Protein AF-T0Q9V4-F1 (afdb_monomer_lite)

Sequence (981 aa):
MLDNTVDAALLCRQGRRATDVTNCLDVLGRARRVARDLAPVALHRPTSVEATSMGFLQIVQRDDELTIESLPLLHDSFAFFGWVALYDWAMNDREALLLEGDVQSYRVLSAKNIRVATPTPVPPTTLGWYLFHLSAITSYTLGLVGCLCCMLAAAHRSLESPWFHFHEVVGAVWLTRNLKLLRALTAVACLASASMGPLQLSASIARLEIAPRALFTSCVLGGETLWLVYVLHDVVLPYTQTVVSRVAPWTNMAAYSIIVARDVLAPVRVSSEIARQCSVIDLDGMVYCNSGTVHVGSTARCVEIGLVLAVSVLLTLLLAARSTHSAPLAAATLPNALLPLAYVAVASPDAVAASINLNAPTAAMCGIFSFRGAVFDIKLWRRLHEPTTLRAHRRRTSFASCLRHAESVDRRQLVVQLLKLLSGLAYVVISIASNIAYVSALSTSMANDFNWATFNSSDALSHLTLTNVEAQDSFFQLPPKTYLGPAPASLLSNTSVELVGGNILCGDDQRPFSPSLGMAIPFGFDSACSWWLIDFFTPSTTAITFALLGYNGCQRLPMSSADVASCCANDIYAEATCTDIYGAIQAFLATYDGAFTRAVDMALDVRRDVDALDIELIQLARAPPLNTTQLLRARLLDPTLEASWTFFGWVYLYEWASAMREVVAFHGDNGSLVLLSSVSPPVSLSLSPSEIPLQLSYVCASIVRYVTMVLLLAAVIVVGYVTVLRGAVEPWNLFEINRVVGHTWVGRLLLVVRSATALWLLNTSRLELARVGVGTVLHAPALSAFKVILASSELTWLVYILNSLGSVYTQQYTRSYAYLSTSTTWLSAMLLALLLPQSYSASMDRQCVYINMDAALDCTSAIVAVGSLRHLLYDVAAALTCVVGSVLVERWRIPKRPPMAMTSLLLDSTSYFMFDFAAWTKPNRECYLDRASAFLAGLVSLHVDQTMYVFDVKNWRLFTYDTPRYGLGRLDRAIALYRIS

Structure (mmCIF, N/CA/C/O backbone):
data_AF-T0Q9V4-F1
#
_entry.id   AF-T0Q9V4-F1
#
loop_
_atom_site.group_PDB
_atom_site.id
_atom_site.type_symbol
_atom_site.label_atom_id
_atom_site.label_alt_id
_atom_site.label_comp_id
_atom_site.label_asym_id
_atom_site.label_entity_id
_atom_site.label_seq_id
_atom_site.pdbx_PDB_ins_code
_atom_site.Cartn_x
_atom_site.Cartn_y
_atom_site.Cartn_z
_atom_site.occupancy
_atom_site.B_iso_or_equiv
_atom_site.auth_seq_id
_atom_site.auth_comp_id
_atom_site.auth_asym_id
_atom_site.auth_atom_id
_atom_site.pdbx_PDB_model_num
ATOM 1 N N . MET A 1 1 ? 36.944 -37.329 -16.076 1.00 47.53 1 MET A N 1
ATOM 2 C CA . MET A 1 1 ? 37.020 -37.034 -17.530 1.00 47.53 1 MET A CA 1
ATOM 3 C C . MET A 1 1 ? 38.381 -36.528 -17.990 1.00 47.53 1 MET A C 1
ATOM 5 O O . MET A 1 1 ? 38.817 -36.935 -19.055 1.00 47.53 1 MET A O 1
ATOM 9 N N . LEU A 1 2 ? 39.080 -35.687 -17.221 1.00 49.06 2 LEU A N 1
ATOM 10 C CA . LEU A 1 2 ? 40.394 -35.168 -17.628 1.00 49.06 2 LEU A CA 1
ATOM 11 C C . LEU A 1 2 ? 41.541 -36.193 -17.607 1.00 49.06 2 LEU A C 1
ATOM 13 O O . LEU A 1 2 ? 42.588 -35.898 -18.185 1.00 49.06 2 LEU A O 1
ATOM 17 N N . ASP A 1 3 ? 41.347 -37.357 -16.977 1.00 48.53 3 ASP A N 1
ATOM 18 C CA . ASP A 1 3 ? 42.445 -38.286 -16.706 1.00 48.53 3 ASP A CA 1
ATOM 19 C C . ASP A 1 3 ? 42.782 -39.272 -17.826 1.00 48.53 3 ASP A C 1
ATOM 21 O O . ASP A 1 3 ? 43.899 -39.754 -17.788 1.00 48.53 3 ASP A O 1
ATOM 25 N N . ASN A 1 4 ? 41.925 -39.554 -18.827 1.00 49.91 4 ASN A N 1
ATOM 26 C CA . ASN A 1 4 ? 42.288 -40.534 -19.880 1.00 49.91 4 ASN A CA 1
ATOM 27 C C . ASN A 1 4 ? 41.543 -40.450 -21.237 1.00 49.91 4 ASN A C 1
ATOM 29 O O . ASN A 1 4 ? 41.839 -41.257 -22.111 1.00 49.91 4 ASN A O 1
ATOM 33 N N . THR A 1 5 ? 40.592 -39.529 -21.461 1.00 50.44 5 THR A N 1
ATOM 34 C CA . THR A 1 5 ? 39.735 -39.576 -22.677 1.00 50.44 5 THR A CA 1
ATOM 35 C C . THR A 1 5 ? 39.859 -38.389 -23.634 1.00 50.44 5 THR A C 1
ATOM 37 O O . THR A 1 5 ? 39.325 -38.462 -24.732 1.00 50.44 5 THR A O 1
ATOM 40 N N . VAL A 1 6 ? 40.535 -37.298 -23.257 1.00 57.78 6 VAL A N 1
ATOM 41 C CA . VAL A 1 6 ? 40.679 -36.108 -24.119 1.00 57.78 6 VAL A CA 1
ATOM 42 C C . VAL A 1 6 ? 42.156 -35.876 -24.415 1.00 57.78 6 VAL A C 1
ATOM 44 O O . VAL A 1 6 ? 42.939 -35.591 -23.499 1.00 57.78 6 VAL A O 1
ATOM 47 N N . ASP A 1 7 ? 42.534 -35.992 -25.689 1.00 67.88 7 ASP A N 1
ATOM 48 C CA . ASP A 1 7 ? 43.864 -35.621 -26.165 1.00 67.88 7 ASP A CA 1
ATOM 49 C C . ASP A 1 7 ? 44.024 -34.096 -26.046 1.00 67.88 7 ASP A C 1
ATOM 51 O O . ASP A 1 7 ? 43.524 -33.318 -26.858 1.00 67.88 7 ASP A O 1
ATOM 55 N N . ALA A 1 8 ? 44.705 -33.660 -24.985 1.00 67.31 8 ALA A N 1
ATOM 56 C CA . ALA A 1 8 ? 44.965 -32.245 -24.734 1.00 67.31 8 ALA A CA 1
ATOM 57 C C . ALA A 1 8 ? 45.778 -31.604 -25.870 1.00 67.31 8 ALA A C 1
ATOM 59 O O . ALA A 1 8 ? 45.640 -30.406 -26.113 1.00 67.31 8 ALA A O 1
ATOM 60 N N . ALA A 1 9 ? 46.585 -32.388 -26.594 1.00 68.00 9 ALA A N 1
ATOM 61 C CA . ALA A 1 9 ? 47.283 -31.897 -27.770 1.00 68.00 9 ALA A CA 1
ATOM 62 C C . ALA A 1 9 ? 46.302 -31.654 -28.921 1.00 68.00 9 ALA A C 1
ATOM 64 O O . ALA A 1 9 ? 46.405 -30.618 -29.565 1.00 68.00 9 ALA A O 1
ATOM 65 N N . LEU A 1 10 ? 45.328 -32.539 -29.155 1.00 72.31 10 LEU A N 1
ATOM 66 C CA . LEU A 1 10 ? 44.279 -32.328 -30.162 1.00 72.31 10 LEU A CA 1
ATOM 67 C C . LEU A 1 10 ? 43.442 -31.076 -29.860 1.00 72.31 10 LEU A C 1
ATOM 69 O O . LEU A 1 10 ? 43.215 -30.270 -30.759 1.00 72.31 10 LEU A O 1
ATOM 73 N N . LEU A 1 11 ? 43.043 -30.887 -28.598 1.00 73.75 11 LEU A N 1
ATOM 74 C CA . LEU A 1 11 ? 42.262 -29.725 -28.161 1.00 73.75 11 LEU A CA 1
ATOM 75 C C . LEU A 1 11 ? 43.048 -28.417 -28.344 1.00 73.75 11 LEU A C 1
ATOM 77 O O . LEU A 1 11 ? 42.564 -27.471 -28.956 1.00 73.75 11 LEU A O 1
ATOM 81 N N . CYS A 1 12 ? 44.288 -28.371 -27.850 1.00 76.19 12 CYS A N 1
ATOM 82 C CA . CYS A 1 12 ? 45.092 -27.152 -27.881 1.00 76.19 12 CYS A CA 1
ATOM 83 C C . CYS A 1 12 ? 45.687 -26.845 -29.263 1.00 76.19 12 CYS A C 1
ATOM 85 O O . CYS A 1 12 ? 45.989 -25.687 -29.531 1.00 76.19 12 CYS A O 1
ATOM 87 N N . ARG A 1 13 ? 45.828 -27.833 -30.163 1.00 74.44 13 ARG A N 1
ATOM 88 C CA . ARG A 1 13 ? 46.290 -27.634 -31.556 1.00 74.44 13 ARG A CA 1
ATOM 89 C C . ARG A 1 13 ? 45.347 -26.782 -32.402 1.00 74.44 13 ARG A C 1
ATOM 91 O O . ARG A 1 13 ? 45.749 -26.342 -33.471 1.00 74.44 13 ARG A O 1
ATOM 98 N N . GLN A 1 14 ? 44.126 -26.545 -31.932 1.00 68.69 14 GLN A N 1
ATOM 99 C CA . GLN A 1 14 ? 43.187 -25.618 -32.562 1.00 68.69 14 GLN A CA 1
ATOM 100 C C . GLN A 1 14 ? 43.594 -24.141 -32.369 1.00 68.69 14 GLN A C 1
ATOM 102 O O . GLN A 1 14 ? 43.018 -23.263 -33.009 1.00 68.69 14 GLN A O 1
ATOM 107 N N . GLY A 1 15 ? 44.591 -23.853 -31.517 1.00 61.75 15 GLY A N 1
ATOM 108 C CA . GLY A 1 15 ? 45.169 -22.519 -31.342 1.00 61.75 15 GLY A CA 1
ATOM 109 C C . GLY A 1 15 ? 45.857 -21.992 -32.608 1.00 61.75 15 GLY A C 1
ATOM 110 O O . GLY A 1 15 ? 46.481 -22.740 -33.359 1.00 61.75 15 GLY A O 1
ATOM 111 N N . ARG A 1 16 ? 45.750 -20.681 -32.851 1.00 57.50 16 ARG A N 1
ATOM 112 C CA . ARG A 1 16 ? 46.185 -20.039 -34.104 1.00 57.50 16 ARG A CA 1
ATOM 113 C C . ARG A 1 16 ? 47.690 -19.755 -34.136 1.00 57.50 16 ARG A C 1
ATOM 115 O O . ARG A 1 16 ? 48.284 -19.781 -35.212 1.00 57.50 16 ARG A O 1
ATOM 122 N N . ARG A 1 17 ? 48.308 -19.492 -32.978 1.00 71.12 17 ARG A N 1
ATOM 123 C CA . ARG A 1 17 ? 49.758 -19.303 -32.800 1.00 71.12 17 ARG A CA 1
ATOM 124 C C . ARG A 1 17 ? 50.335 -20.422 -31.927 1.00 71.12 17 ARG A C 1
ATOM 126 O O . ARG A 1 17 ? 49.663 -20.953 -31.047 1.00 71.12 17 ARG A O 1
ATOM 133 N N . ALA A 1 18 ? 51.617 -20.744 -32.109 1.00 73.50 18 ALA A N 1
ATOM 134 C CA . ALA A 1 18 ? 52.308 -21.751 -31.289 1.00 73.50 18 ALA A CA 1
ATOM 135 C C . ALA A 1 18 ? 52.313 -21.407 -29.780 1.00 73.50 18 ALA A C 1
ATOM 137 O O . ALA A 1 18 ? 52.311 -22.294 -28.921 1.00 73.50 18 ALA A O 1
ATOM 138 N N . THR A 1 19 ? 52.269 -20.114 -29.453 1.00 75.62 19 THR A N 1
ATOM 139 C CA . THR A 1 19 ? 52.127 -19.594 -28.086 1.00 75.62 19 THR A CA 1
ATOM 140 C C . THR A 1 19 ? 50.788 -19.969 -27.457 1.00 75.62 19 THR A C 1
ATOM 142 O O . THR A 1 19 ? 50.753 -20.350 -26.289 1.00 75.62 19 THR A O 1
ATOM 145 N N . ASP A 1 20 ? 49.701 -19.948 -28.230 1.00 73.94 20 ASP A N 1
ATOM 146 C CA . ASP A 1 20 ? 48.346 -20.242 -27.745 1.00 73.94 20 ASP A CA 1
ATOM 147 C C . ASP A 1 20 ? 48.226 -21.718 -27.365 1.00 73.94 20 ASP A C 1
ATOM 149 O O . ASP A 1 20 ? 47.690 -22.058 -26.310 1.00 73.94 20 ASP A O 1
ATOM 153 N N . VAL A 1 21 ? 48.808 -22.594 -28.193 1.00 78.81 21 VAL A N 1
ATOM 154 C CA . VAL A 1 21 ? 48.894 -24.037 -27.929 1.00 78.81 21 VAL A CA 1
ATOM 155 C C . VAL A 1 21 ? 49.635 -24.289 -26.614 1.00 78.81 21 VAL A C 1
ATOM 157 O O . VAL A 1 21 ? 49.180 -25.070 -25.780 1.00 78.81 21 VAL A O 1
ATOM 160 N N . THR A 1 22 ? 50.757 -23.595 -26.405 1.00 81.31 22 THR A N 1
ATOM 161 C CA . THR A 1 22 ? 51.593 -23.740 -25.203 1.00 81.31 22 THR A CA 1
ATOM 162 C C . THR A 1 22 ? 50.857 -23.265 -23.947 1.00 81.31 22 THR A C 1
ATOM 164 O O . THR A 1 22 ? 50.828 -23.978 -22.943 1.00 81.31 22 THR A O 1
ATOM 167 N N . ASN A 1 23 ? 50.195 -22.108 -24.018 1.00 81.19 23 ASN A N 1
ATOM 168 C CA . ASN A 1 23 ? 49.406 -21.558 -22.914 1.00 81.19 23 ASN A CA 1
ATOM 169 C C . ASN A 1 23 ? 48.203 -22.449 -22.573 1.00 81.19 23 ASN A C 1
ATOM 171 O O . ASN A 1 23 ? 47.956 -22.734 -21.402 1.00 81.19 23 ASN A O 1
ATOM 175 N N . CYS A 1 24 ? 47.489 -22.947 -23.586 1.00 81.75 24 CYS A N 1
ATOM 176 C CA . CYS A 1 24 ? 46.380 -23.887 -23.417 1.00 81.75 24 CYS A CA 1
ATOM 177 C C . CYS A 1 24 ? 46.825 -25.162 -22.682 1.00 81.75 24 CYS A C 1
ATOM 179 O O . CYS A 1 24 ? 46.174 -25.591 -21.725 1.00 81.75 24 CYS A O 1
ATOM 181 N N . LEU A 1 25 ? 47.969 -25.737 -23.074 1.00 84.50 25 LEU A N 1
ATOM 182 C CA . LEU A 1 25 ? 48.523 -26.928 -22.429 1.00 84.50 25 LEU A CA 1
ATOM 183 C C . LEU A 1 25 ? 48.912 -26.671 -20.964 1.00 84.50 25 LEU A C 1
ATOM 185 O O . LEU A 1 25 ? 48.646 -27.528 -20.116 1.00 84.50 25 LEU A O 1
ATOM 189 N N . ASP A 1 26 ? 49.489 -25.509 -20.641 1.00 85.00 26 ASP A N 1
ATOM 190 C CA . ASP A 1 26 ? 49.824 -25.149 -19.255 1.00 85.00 26 ASP A CA 1
ATOM 191 C C . ASP A 1 26 ? 48.567 -24.979 -18.386 1.00 85.00 26 ASP A C 1
ATOM 193 O O . ASP A 1 26 ? 48.484 -25.547 -17.292 1.00 85.00 26 ASP A O 1
ATOM 197 N N . VAL A 1 27 ? 47.544 -24.277 -18.888 1.00 83.94 27 VAL A N 1
ATOM 198 C CA . VAL A 1 27 ? 46.268 -24.077 -18.178 1.00 83.94 27 VAL A CA 1
ATOM 199 C C . VAL A 1 27 ? 45.575 -25.412 -17.901 1.00 83.94 27 VAL A C 1
ATOM 201 O O . VAL A 1 27 ? 45.205 -25.687 -16.756 1.00 83.94 27 VAL A O 1
ATOM 204 N N . LEU A 1 28 ? 45.460 -26.288 -18.904 1.00 82.25 28 LEU A N 1
ATOM 205 C CA . LEU A 1 28 ? 44.895 -27.630 -18.720 1.00 82.25 28 LEU A CA 1
ATOM 206 C C . LEU A 1 28 ? 45.732 -28.477 -17.755 1.00 82.25 28 LEU A C 1
ATOM 208 O O . LEU A 1 28 ? 45.181 -29.231 -16.949 1.00 82.25 28 LEU A O 1
ATOM 212 N N . GLY A 1 29 ? 47.059 -28.341 -17.801 1.00 83.25 29 GLY A N 1
ATOM 213 C CA . GLY A 1 29 ? 47.979 -28.997 -16.876 1.00 83.25 29 GLY A CA 1
ATOM 214 C C . GLY A 1 29 ? 47.755 -28.571 -15.423 1.00 83.25 29 GLY A C 1
ATOM 215 O O . GLY A 1 29 ? 47.726 -29.422 -14.531 1.00 83.25 29 GLY A O 1
ATOM 216 N N . ARG A 1 30 ? 47.543 -27.272 -15.176 1.00 84.44 30 ARG A N 1
ATOM 217 C CA . ARG A 1 30 ? 47.194 -26.724 -13.853 1.00 84.44 30 ARG A CA 1
ATOM 218 C C . ARG A 1 30 ? 45.822 -27.205 -13.389 1.00 84.44 30 ARG A C 1
ATOM 220 O O . ARG A 1 30 ? 45.718 -27.711 -12.274 1.00 84.44 30 ARG A O 1
ATOM 227 N N . ALA A 1 31 ? 44.805 -27.136 -14.248 1.00 80.19 31 ALA A N 1
ATOM 228 C CA . ALA A 1 31 ? 43.453 -27.599 -13.934 1.00 80.19 31 ALA A CA 1
ATOM 229 C C . ALA A 1 31 ? 43.424 -29.094 -13.564 1.00 80.19 31 ALA A C 1
ATOM 231 O O . ALA A 1 31 ? 42.783 -29.480 -12.591 1.00 80.19 31 ALA A O 1
ATOM 232 N N . ARG A 1 32 ? 44.195 -29.934 -14.270 1.00 77.06 32 ARG A N 1
ATOM 233 C CA . ARG A 1 32 ? 44.372 -31.363 -13.949 1.00 77.06 32 ARG A CA 1
ATOM 234 C C . ARG A 1 32 ? 45.033 -31.625 -12.598 1.00 77.06 32 ARG A C 1
ATOM 236 O O . ARG A 1 32 ? 44.804 -32.682 -12.018 1.00 77.06 32 ARG A O 1
ATOM 243 N N . ARG A 1 33 ? 45.907 -30.735 -12.120 1.00 81.44 33 ARG A N 1
ATOM 244 C CA . ARG A 1 33 ? 46.498 -30.861 -10.777 1.00 81.44 33 ARG A CA 1
ATOM 245 C C . ARG A 1 33 ? 45.437 -30.591 -9.715 1.00 81.44 33 ARG A C 1
ATOM 247 O O . ARG A 1 33 ? 45.181 -31.465 -8.902 1.00 81.44 33 ARG A O 1
ATOM 254 N N . VAL A 1 34 ? 44.726 -29.470 -9.836 1.00 80.00 34 VAL A N 1
ATOM 255 C CA . VAL A 1 34 ? 43.637 -29.105 -8.912 1.00 80.00 34 VAL A CA 1
ATOM 256 C C . VAL A 1 34 ? 42.529 -30.162 -8.895 1.00 80.00 34 VAL A C 1
ATOM 258 O O . VAL A 1 34 ? 42.051 -30.540 -7.832 1.00 80.00 34 VAL A O 1
ATOM 261 N N . ALA A 1 35 ? 42.145 -30.692 -10.059 1.00 71.88 35 ALA A N 1
ATOM 262 C CA . ALA A 1 35 ? 41.124 -31.734 -10.154 1.00 71.88 35 ALA A CA 1
ATOM 263 C C . ALA A 1 35 ? 41.510 -33.039 -9.435 1.00 71.88 35 ALA A C 1
ATOM 265 O O . ALA A 1 35 ? 40.620 -33.737 -8.962 1.00 71.88 35 ALA A O 1
ATOM 266 N N . ARG A 1 36 ? 42.809 -33.363 -9.341 1.00 73.62 36 ARG A N 1
ATOM 267 C CA . ARG A 1 36 ? 43.307 -34.532 -8.596 1.00 73.62 36 ARG A CA 1
ATOM 268 C C . ARG A 1 36 ? 43.294 -34.324 -7.081 1.00 73.62 36 ARG A C 1
ATOM 270 O O . ARG A 1 36 ? 43.181 -35.303 -6.351 1.00 73.62 36 ARG A O 1
ATOM 277 N N . ASP A 1 37 ? 43.377 -33.075 -6.632 1.00 78.50 37 ASP A N 1
ATOM 278 C CA . ASP A 1 37 ? 43.327 -32.712 -5.212 1.00 78.50 37 ASP A CA 1
ATOM 279 C C . ASP A 1 37 ? 41.881 -32.639 -4.675 1.00 78.50 37 ASP A C 1
ATOM 281 O O . ASP A 1 37 ? 41.652 -32.716 -3.467 1.00 78.50 37 ASP A O 1
ATOM 285 N N . LEU A 1 38 ? 40.886 -32.518 -5.562 1.00 69.81 38 LEU A N 1
ATOM 286 C CA . LEU A 1 38 ? 39.465 -32.619 -5.222 1.00 69.81 38 LEU A CA 1
ATOM 287 C C . LEU A 1 38 ? 39.086 -34.100 -5.015 1.00 69.81 38 LEU A C 1
ATOM 289 O O . LEU A 1 38 ? 39.401 -34.947 -5.847 1.00 69.81 38 LEU A O 1
ATOM 293 N N . ALA A 1 39 ? 38.407 -34.422 -3.903 1.00 57.53 39 ALA A N 1
ATOM 294 C CA . ALA A 1 39 ? 38.004 -35.794 -3.562 1.00 57.53 39 ALA A CA 1
ATOM 295 C C . ALA A 1 39 ? 37.292 -36.500 -4.740 1.00 57.53 39 ALA A C 1
ATOM 297 O O . ALA A 1 39 ? 36.555 -35.838 -5.477 1.00 57.53 39 ALA A O 1
ATOM 298 N N . PRO A 1 40 ? 37.454 -37.828 -4.920 1.00 59.34 40 PRO A N 1
ATOM 299 C CA . PRO A 1 40 ? 36.921 -38.543 -6.075 1.00 59.34 40 PRO A CA 1
ATOM 300 C C . PRO A 1 40 ? 35.391 -38.593 -6.019 1.00 59.34 40 PRO A C 1
ATOM 302 O O . PRO A 1 40 ? 34.786 -39.527 -5.495 1.00 59.34 40 PRO A O 1
ATOM 305 N N . VAL A 1 41 ? 34.743 -37.578 -6.582 1.00 55.66 41 VAL A N 1
ATOM 306 C CA . VAL A 1 41 ? 33.330 -37.647 -6.931 1.00 55.66 41 VAL A CA 1
ATOM 307 C C . VAL A 1 41 ? 33.239 -38.583 -8.129 1.00 55.66 41 VAL A C 1
ATOM 309 O O . VAL A 1 41 ? 33.815 -38.310 -9.184 1.00 55.66 41 VAL A O 1
ATOM 312 N N . ALA A 1 42 ? 32.542 -39.708 -7.970 1.00 53.31 42 ALA A N 1
ATOM 313 C CA . ALA A 1 42 ? 32.259 -40.627 -9.064 1.00 53.31 42 ALA A CA 1
ATOM 314 C C . ALA A 1 42 ? 31.329 -39.945 -10.084 1.00 53.31 42 ALA A C 1
ATOM 316 O O . ALA A 1 42 ? 30.107 -40.081 -10.030 1.00 53.31 42 ALA A O 1
ATOM 317 N N . LEU A 1 43 ? 31.918 -39.179 -11.002 1.00 55.22 43 LEU A N 1
ATOM 318 C CA . LEU A 1 43 ? 31.232 -38.510 -12.102 1.00 55.22 43 LEU A CA 1
ATOM 319 C C . LEU A 1 43 ? 30.762 -39.563 -13.109 1.00 55.22 43 LEU A C 1
ATOM 321 O O . LEU A 1 43 ? 31.492 -39.942 -14.023 1.00 55.22 43 LEU A O 1
ATOM 325 N N . HIS A 1 44 ? 29.539 -40.048 -12.928 1.00 58.62 44 HIS A N 1
ATOM 326 C CA . HIS A 1 44 ? 28.843 -40.801 -13.963 1.00 58.62 44 HIS A CA 1
ATOM 327 C C . HIS A 1 44 ? 28.335 -39.803 -15.006 1.00 58.62 44 HIS A C 1
ATOM 329 O O . HIS A 1 44 ? 27.764 -38.775 -14.637 1.00 58.62 44 HIS A O 1
ATOM 335 N N . ARG A 1 45 ? 28.536 -40.086 -16.302 1.00 58.12 45 ARG A N 1
ATOM 336 C CA . ARG A 1 45 ? 27.837 -39.337 -17.357 1.00 58.12 45 ARG A CA 1
ATOM 337 C C . ARG A 1 45 ? 26.333 -39.551 -17.122 1.00 58.12 45 ARG A C 1
ATOM 339 O O . ARG A 1 45 ? 25.907 -40.706 -17.114 1.00 58.12 45 ARG A O 1
ATOM 346 N N . PRO A 1 46 ? 25.531 -38.508 -16.850 1.00 59.22 46 PRO A N 1
ATOM 347 C CA . PRO A 1 46 ? 24.104 -38.667 -16.638 1.00 59.22 46 PRO A CA 1
ATOM 348 C C . PRO A 1 46 ? 23.490 -39.178 -17.939 1.00 59.22 46 PRO A C 1
ATOM 350 O O . PRO A 1 46 ? 23.467 -38.468 -18.944 1.00 59.22 46 PRO A O 1
ATOM 353 N N . THR A 1 47 ? 22.982 -40.407 -17.922 1.00 61.91 47 THR A N 1
ATOM 354 C CA . THR A 1 47 ? 22.323 -41.034 -19.079 1.00 61.91 47 THR A CA 1
ATOM 355 C C . THR A 1 47 ? 21.119 -40.223 -19.561 1.00 61.91 47 THR A C 1
ATOM 357 O O . THR A 1 47 ? 20.790 -40.239 -20.743 1.00 61.91 47 THR A O 1
ATOM 360 N N . SER A 1 48 ? 20.501 -39.448 -18.663 1.00 63.00 48 SER A N 1
ATOM 361 C CA . SER A 1 48 ? 19.417 -38.516 -18.972 1.00 63.00 48 SER A CA 1
ATOM 362 C C . SER A 1 48 ? 19.830 -37.379 -19.911 1.00 63.00 48 SER A C 1
ATOM 364 O O . SER A 1 48 ? 18.993 -36.924 -20.678 1.00 63.00 48 SER A O 1
ATOM 366 N N . VAL A 1 49 ? 21.090 -36.927 -19.885 1.00 64.00 49 VAL A N 1
ATOM 367 C CA . VAL A 1 49 ? 21.574 -35.827 -20.741 1.00 64.00 49 VAL A CA 1
ATOM 368 C C . VAL A 1 49 ? 21.980 -36.349 -22.118 1.00 64.00 49 VAL A C 1
ATOM 370 O O . VAL A 1 49 ? 21.626 -35.740 -23.122 1.00 64.00 49 VAL A O 1
ATOM 373 N N . GLU A 1 50 ? 22.628 -37.513 -22.203 1.00 66.12 50 GLU A N 1
ATOM 374 C CA . GLU A 1 50 ? 22.909 -38.161 -23.497 1.00 66.12 50 GLU A CA 1
ATOM 375 C C . GLU A 1 50 ? 21.609 -38.505 -24.246 1.00 66.12 50 GLU A C 1
ATOM 377 O O . GLU A 1 50 ? 21.513 -38.270 -25.450 1.00 66.12 50 GLU A O 1
ATOM 382 N N . ALA A 1 51 ? 20.567 -38.948 -23.529 1.00 66.44 51 ALA A N 1
ATOM 383 C CA . ALA A 1 51 ? 19.251 -39.234 -24.105 1.00 66.44 51 ALA A CA 1
ATOM 384 C C . ALA A 1 51 ? 18.550 -38.005 -24.715 1.00 66.44 51 ALA A C 1
ATOM 386 O O . ALA A 1 51 ? 17.665 -38.161 -25.553 1.00 66.44 51 ALA A O 1
ATOM 387 N N . THR A 1 52 ? 18.935 -36.786 -24.320 1.00 69.19 52 THR A N 1
ATOM 388 C CA . THR A 1 52 ? 18.356 -35.557 -24.883 1.00 69.19 52 THR A CA 1
ATOM 389 C C . THR A 1 52 ? 18.973 -35.123 -26.205 1.00 69.19 52 THR A C 1
ATOM 391 O O . THR A 1 52 ? 18.475 -34.158 -26.762 1.00 69.19 52 THR A O 1
ATOM 394 N N . SER A 1 53 ? 20.036 -35.768 -26.707 1.00 75.31 53 SER A N 1
ATOM 395 C CA . SER A 1 53 ? 20.671 -35.433 -27.997 1.00 75.31 53 SER A CA 1
ATOM 396 C C . SER A 1 53 ? 20.880 -33.923 -28.234 1.00 75.31 53 SER A C 1
ATOM 398 O O . SER A 1 53 ? 20.713 -33.439 -29.352 1.00 75.31 53 SER A O 1
ATOM 400 N N . MET A 1 54 ? 21.187 -33.166 -27.174 1.00 83.62 54 MET A N 1
ATOM 401 C CA . MET A 1 54 ? 21.420 -31.724 -27.265 1.00 83.62 54 MET A CA 1
ATOM 402 C C . MET A 1 54 ? 22.688 -31.442 -28.066 1.00 83.62 54 MET A C 1
ATOM 404 O O . MET A 1 54 ? 23.710 -32.113 -27.884 1.00 83.62 54 MET A O 1
ATOM 408 N N . GLY A 1 55 ? 22.636 -30.421 -28.916 1.00 87.38 55 GLY A N 1
ATOM 409 C CA . GLY A 1 55 ? 23.755 -30.034 -29.762 1.00 87.38 55 GLY A CA 1
ATOM 410 C C . GLY A 1 55 ? 23.766 -28.558 -30.129 1.00 87.38 55 GLY A C 1
ATOM 411 O O . GLY A 1 55 ? 22.854 -27.801 -29.799 1.00 87.38 55 GLY A O 1
ATOM 412 N N . PHE A 1 56 ? 24.818 -28.162 -30.835 1.00 87.12 56 PHE A N 1
ATOM 413 C CA . PHE A 1 56 ? 24.835 -26.912 -31.585 1.00 87.12 56 PHE A CA 1
ATOM 414 C C . PHE A 1 56 ? 24.373 -27.175 -33.013 1.00 87.12 56 PHE A C 1
ATOM 416 O O . PHE A 1 56 ? 24.695 -28.212 -33.591 1.00 87.12 56 PHE A O 1
ATOM 423 N N . LEU A 1 57 ? 23.623 -26.233 -33.570 1.00 86.69 57 LEU A N 1
ATOM 424 C CA . LEU A 1 57 ? 23.149 -26.268 -34.947 1.00 86.69 57 LEU A CA 1
ATOM 425 C C . LEU A 1 57 ? 23.973 -25.287 -35.780 1.00 86.69 57 LEU A C 1
ATOM 427 O O . LEU A 1 57 ? 24.280 -24.188 -35.312 1.00 86.69 57 LEU A O 1
ATOM 431 N N . GLN A 1 58 ? 24.337 -25.685 -36.994 1.00 83.38 58 GLN A N 1
ATOM 432 C CA . GLN A 1 58 ? 24.977 -24.830 -37.990 1.00 83.38 58 GLN A CA 1
ATOM 433 C C . GLN A 1 58 ? 24.298 -25.026 -39.346 1.00 83.38 58 GLN A C 1
ATOM 435 O O . GLN A 1 58 ? 23.905 -26.138 -39.696 1.00 83.38 58 GLN A O 1
ATOM 440 N N . ILE A 1 59 ? 24.176 -23.942 -40.109 1.00 85.56 59 ILE A N 1
ATOM 441 C CA . ILE A 1 59 ? 23.774 -24.001 -41.515 1.00 85.56 59 ILE A CA 1
ATOM 442 C C . ILE A 1 59 ? 25.063 -24.039 -42.327 1.00 85.56 59 ILE A C 1
ATOM 444 O O . ILE A 1 59 ? 25.891 -23.135 -42.224 1.00 85.56 59 ILE A O 1
ATOM 448 N N . VAL A 1 60 ? 25.251 -25.109 -43.089 1.00 87.19 60 VAL A N 1
ATOM 449 C CA . VAL A 1 60 ? 26.479 -25.392 -43.826 1.00 87.19 60 VAL A CA 1
ATOM 450 C C . VAL A 1 60 ? 26.152 -25.458 -45.310 1.00 87.19 60 VAL A C 1
ATOM 452 O O . VAL A 1 60 ? 25.267 -26.204 -45.728 1.00 87.19 60 VAL A O 1
ATOM 455 N N . GLN A 1 61 ? 26.880 -24.683 -46.112 1.00 86.75 61 GLN A N 1
ATOM 456 C CA . GLN A 1 61 ? 26.832 -24.783 -47.568 1.00 86.75 61 GLN A CA 1
ATOM 457 C C . GLN A 1 61 ? 27.888 -25.787 -48.029 1.00 86.75 61 GLN A C 1
ATOM 459 O O . GLN A 1 61 ? 29.081 -25.607 -47.769 1.00 86.75 61 GLN A O 1
ATOM 464 N N . ARG A 1 62 ? 27.452 -26.846 -48.710 1.00 86.88 62 ARG A N 1
ATOM 465 C CA . ARG A 1 62 ? 28.330 -27.833 -49.340 1.00 86.88 62 ARG A CA 1
ATOM 466 C C . ARG A 1 62 ? 27.932 -27.952 -50.801 1.00 86.88 62 ARG A C 1
ATOM 468 O O . ARG A 1 62 ? 26.788 -28.275 -51.084 1.00 86.88 62 ARG A O 1
ATOM 475 N N . ASP A 1 63 ? 28.866 -27.663 -51.704 1.00 86.25 63 ASP A N 1
ATOM 476 C CA . ASP A 1 63 ? 28.638 -27.743 -53.153 1.00 86.25 63 ASP A CA 1
ATOM 477 C C . ASP A 1 63 ? 27.375 -26.972 -53.614 1.00 86.25 63 ASP A C 1
ATOM 479 O O . ASP A 1 63 ? 26.575 -27.479 -54.392 1.00 86.25 63 ASP A O 1
ATOM 483 N N . ASP A 1 64 ? 27.185 -25.749 -53.096 1.00 84.31 64 ASP A N 1
ATOM 484 C CA . ASP A 1 64 ? 26.010 -24.875 -53.305 1.00 84.31 64 ASP A CA 1
ATOM 485 C C . ASP A 1 64 ? 24.659 -25.374 -52.759 1.00 84.31 64 ASP A C 1
ATOM 487 O O . ASP A 1 64 ? 23.639 -24.701 -52.914 1.00 84.31 64 ASP A O 1
ATOM 491 N N . GLU A 1 65 ? 24.642 -26.484 -52.022 1.00 85.75 65 GLU A N 1
ATOM 492 C CA . GLU A 1 65 ? 23.469 -26.952 -51.286 1.00 85.75 65 GLU A CA 1
ATOM 493 C C . GLU A 1 65 ? 23.546 -26.522 -49.811 1.00 85.75 65 GLU A C 1
ATOM 495 O O . GLU A 1 65 ? 24.531 -26.778 -49.109 1.00 85.75 65 GLU A O 1
ATOM 500 N N . LEU A 1 66 ? 22.500 -25.842 -49.330 1.00 85.25 66 LEU A N 1
ATOM 501 C CA . LEU A 1 66 ? 22.364 -25.453 -47.926 1.00 85.25 66 LEU A CA 1
ATOM 502 C C . LEU A 1 66 ? 21.808 -26.627 -47.123 1.00 85.25 66 LEU A C 1
ATOM 504 O O . LEU A 1 66 ? 20.680 -27.066 -47.336 1.00 85.25 66 LEU A O 1
ATOM 508 N N . THR A 1 67 ? 22.587 -27.099 -46.157 1.00 86.94 67 THR A N 1
ATOM 509 C CA . THR A 1 67 ? 22.206 -28.193 -45.262 1.00 86.94 67 THR A CA 1
ATOM 510 C C . THR A 1 67 ? 22.306 -27.751 -43.807 1.00 86.94 67 THR A C 1
ATOM 512 O O . THR A 1 67 ? 23.104 -26.884 -43.453 1.00 86.94 67 THR A O 1
ATOM 515 N N . ILE A 1 68 ? 21.464 -28.325 -42.950 1.00 84.81 68 ILE A N 1
ATOM 516 C CA . ILE A 1 68 ? 21.534 -28.109 -41.504 1.00 84.81 68 ILE A CA 1
ATOM 517 C C . ILE A 1 68 ? 22.334 -29.262 -40.904 1.00 84.81 68 ILE A C 1
ATOM 519 O O . ILE A 1 68 ? 21.935 -30.421 -41.012 1.00 84.81 68 ILE A O 1
ATOM 523 N N . GLU A 1 69 ? 23.443 -28.946 -40.242 1.00 87.06 69 GLU A N 1
ATOM 524 C CA . GLU A 1 69 ? 24.238 -29.914 -39.491 1.00 87.06 69 GLU A CA 1
ATOM 525 C C . GLU A 1 69 ? 24.087 -29.664 -37.985 1.00 87.06 69 GLU A C 1
ATOM 527 O O . GLU A 1 69 ? 24.080 -28.526 -37.510 1.00 87.06 69 GLU A O 1
ATOM 532 N N . SER A 1 70 ? 23.974 -30.744 -37.210 1.00 84.25 70 SER A N 1
ATOM 533 C CA . SER A 1 70 ? 23.919 -30.684 -35.748 1.00 84.25 70 SER A CA 1
ATOM 534 C C . SER A 1 70 ? 25.123 -31.393 -35.138 1.00 84.25 70 SER A C 1
ATOM 536 O O . SER A 1 70 ? 25.352 -32.567 -35.429 1.00 84.25 70 SER A O 1
ATOM 538 N N . LEU A 1 71 ? 25.848 -30.716 -34.247 1.00 85.94 71 LEU A N 1
ATOM 539 C CA . LEU A 1 71 ? 26.945 -31.285 -33.467 1.00 85.94 71 LEU A CA 1
ATOM 540 C C . LEU A 1 71 ? 26.463 -31.606 -32.044 1.00 85.94 71 LEU A C 1
ATOM 542 O O . LEU A 1 71 ? 26.254 -30.673 -31.262 1.00 85.94 71 LEU A O 1
ATOM 546 N N . PRO A 1 72 ? 26.310 -32.889 -31.664 1.00 85.62 72 PRO A N 1
ATOM 547 C CA . PRO A 1 72 ? 25.955 -33.261 -30.298 1.00 85.62 72 PRO A CA 1
ATOM 548 C C . PRO A 1 72 ? 27.011 -32.783 -29.296 1.00 85.62 72 PRO A C 1
ATOM 550 O O . PRO A 1 72 ? 28.209 -32.979 -29.510 1.00 85.62 72 PRO A O 1
ATOM 553 N N . LEU A 1 73 ? 26.579 -32.213 -28.166 1.00 85.00 73 LEU A N 1
ATOM 554 C CA . LEU A 1 73 ? 27.479 -31.637 -27.157 1.00 85.00 73 LEU A CA 1
ATOM 555 C C . LEU A 1 73 ? 28.496 -32.661 -26.638 1.00 85.00 73 LEU A C 1
ATOM 557 O O . LEU A 1 73 ? 29.663 -32.342 -26.440 1.00 85.00 73 LEU A O 1
ATOM 561 N N . LEU A 1 74 ? 28.058 -33.903 -26.433 1.00 82.19 74 LEU A N 1
ATOM 562 C CA . LEU A 1 74 ? 28.870 -34.967 -25.840 1.00 82.19 74 LEU A CA 1
ATOM 563 C C . LEU A 1 74 ? 29.554 -35.875 -26.872 1.00 82.19 74 LEU A C 1
ATOM 565 O O . LEU A 1 74 ? 30.034 -36.945 -26.506 1.00 82.19 74 LEU A O 1
ATOM 569 N N . HIS A 1 75 ? 29.627 -35.457 -28.140 1.00 81.69 75 HIS A N 1
ATOM 570 C CA . HIS A 1 75 ? 30.411 -36.163 -29.154 1.00 81.69 75 HIS A CA 1
ATOM 571 C C . HIS A 1 75 ? 31.895 -36.212 -28.749 1.00 81.69 75 HIS A C 1
ATOM 573 O O . HIS A 1 75 ? 32.431 -35.205 -28.292 1.00 81.69 75 HIS A O 1
ATOM 579 N N . ASP A 1 76 ? 32.588 -37.340 -28.933 1.00 75.81 76 ASP A N 1
ATOM 580 C CA . ASP A 1 76 ? 33.928 -37.565 -28.356 1.00 75.81 76 ASP A CA 1
ATOM 581 C C . ASP A 1 76 ? 34.969 -36.490 -28.729 1.00 75.81 76 ASP A C 1
ATOM 583 O O . ASP A 1 76 ? 35.816 -36.132 -27.911 1.00 75.81 76 ASP A O 1
ATOM 587 N N . SER A 1 77 ? 34.877 -35.914 -29.932 1.00 74.94 77 SER A N 1
ATOM 588 C CA . SER A 1 77 ? 35.764 -34.833 -30.396 1.00 74.94 77 SER A CA 1
ATOM 589 C C . SER A 1 77 ? 35.471 -33.452 -29.792 1.00 74.94 77 SER A C 1
ATOM 591 O O . SER A 1 77 ? 36.334 -32.577 -29.841 1.00 74.94 77 SER A O 1
ATOM 593 N N . PHE A 1 78 ? 34.277 -33.240 -29.232 1.00 77.81 78 PHE A N 1
ATOM 594 C CA . PHE A 1 78 ? 33.802 -31.944 -28.728 1.00 77.81 78 PHE A CA 1
ATOM 595 C C . PHE A 1 78 ? 33.381 -31.985 -27.249 1.00 77.81 78 PHE A C 1
ATOM 597 O O . PHE A 1 78 ? 33.165 -30.942 -26.632 1.00 77.81 78 PHE A O 1
ATOM 604 N N . ALA A 1 79 ? 33.336 -33.175 -26.644 1.00 77.69 79 ALA A N 1
ATOM 605 C CA . ALA A 1 79 ? 32.763 -33.418 -25.326 1.00 77.69 79 ALA A CA 1
ATOM 606 C C . ALA A 1 79 ? 33.313 -32.489 -24.240 1.00 77.69 79 ALA A C 1
ATOM 608 O O . ALA A 1 79 ? 32.558 -32.070 -23.373 1.00 77.69 79 ALA A O 1
ATOM 609 N N . PHE A 1 80 ? 34.600 -32.122 -24.281 1.00 78.50 80 PHE A N 1
ATOM 610 C CA . PHE A 1 80 ? 35.171 -31.164 -23.328 1.00 78.50 80 PHE A CA 1
ATOM 611 C C . PHE A 1 80 ? 34.426 -29.819 -23.341 1.00 78.50 80 PHE A C 1
ATOM 613 O O . PHE A 1 80 ? 33.971 -29.363 -22.293 1.00 78.50 80 PHE A O 1
ATOM 620 N N . PHE A 1 81 ? 34.247 -29.219 -24.520 1.00 82.69 81 PHE A N 1
ATOM 621 C CA . PHE A 1 81 ? 33.495 -27.973 -24.681 1.00 82.69 81 PHE A CA 1
ATOM 622 C C . PHE A 1 81 ? 32.000 -28.180 -24.436 1.00 82.69 81 PHE A C 1
ATOM 624 O O . PHE A 1 81 ? 31.357 -27.320 -23.840 1.00 82.69 81 PHE A O 1
ATOM 631 N N . GLY A 1 82 ? 31.459 -29.342 -24.807 1.00 85.00 82 GLY A N 1
ATOM 632 C CA . GLY A 1 82 ? 30.089 -29.722 -24.477 1.00 85.00 82 GLY A CA 1
ATOM 633 C C . GLY A 1 82 ? 29.811 -29.763 -22.976 1.00 85.00 82 GLY A C 1
ATOM 634 O O . GLY A 1 82 ? 28.774 -29.280 -22.541 1.00 85.00 82 GLY A O 1
ATOM 635 N N . TRP A 1 83 ? 30.743 -30.264 -22.162 1.00 81.12 83 TRP A N 1
ATOM 636 C CA . TRP A 1 83 ? 30.622 -30.255 -20.699 1.00 81.12 83 TRP A CA 1
ATOM 637 C C . TRP A 1 83 ? 30.697 -28.857 -20.104 1.00 81.12 83 TRP A C 1
ATOM 639 O O . TRP A 1 83 ? 29.974 -28.572 -19.153 1.00 81.12 83 TRP A O 1
ATOM 649 N N . VAL A 1 84 ? 31.527 -27.982 -20.673 1.00 84.62 84 VAL A N 1
ATOM 650 C CA . VAL A 1 84 ? 31.537 -26.559 -20.307 1.00 84.62 84 VAL A CA 1
ATOM 651 C C . VAL A 1 84 ? 30.191 -25.919 -20.657 1.00 84.62 84 VAL A C 1
ATOM 653 O O . VAL A 1 84 ? 29.606 -25.239 -19.824 1.00 84.62 84 VAL A O 1
ATOM 656 N N . ALA A 1 85 ? 29.642 -26.210 -21.837 1.00 85.44 85 ALA A N 1
ATOM 657 C CA . ALA A 1 85 ? 28.344 -25.694 -22.263 1.00 85.44 85 ALA A CA 1
ATOM 658 C C . ALA A 1 85 ? 27.175 -26.238 -21.414 1.00 85.44 85 ALA A C 1
ATOM 660 O O . ALA A 1 85 ? 26.245 -25.502 -21.096 1.00 85.44 85 ALA A O 1
ATOM 661 N N . LEU A 1 86 ? 27.233 -27.504 -20.988 1.00 82.81 86 LEU A N 1
ATOM 662 C CA . LEU A 1 86 ? 26.268 -28.090 -20.051 1.00 82.81 86 LEU A CA 1
ATOM 663 C C . LEU A 1 86 ? 26.398 -27.507 -18.643 1.00 82.81 86 LEU A C 1
ATOM 665 O O . LEU A 1 86 ? 25.394 -27.378 -17.950 1.00 82.81 86 LEU A O 1
ATOM 669 N N . TYR A 1 87 ? 27.614 -27.167 -18.209 1.00 82.31 87 TYR A N 1
ATOM 670 C CA . TYR A 1 87 ? 27.829 -26.451 -16.955 1.00 82.31 87 TYR A CA 1
ATOM 671 C C . TYR A 1 87 ? 27.227 -25.046 -17.023 1.00 82.31 87 TYR A C 1
ATOM 673 O O . TYR A 1 87 ? 26.471 -24.680 -16.129 1.00 82.31 87 TYR A O 1
ATOM 681 N N . ASP A 1 88 ? 27.490 -24.303 -18.102 1.00 82.88 88 ASP A N 1
ATOM 682 C CA . ASP A 1 88 ? 26.861 -23.005 -18.361 1.00 82.88 88 ASP A CA 1
ATOM 683 C C . ASP A 1 88 ? 25.325 -23.137 -18.305 1.00 82.88 88 ASP A C 1
ATOM 685 O O . ASP A 1 88 ? 24.665 -22.401 -17.577 1.00 82.88 88 ASP A O 1
ATOM 689 N N . TRP A 1 89 ? 24.746 -24.134 -18.984 1.00 80.44 89 TRP A N 1
ATOM 690 C CA . TRP A 1 89 ? 23.307 -24.424 -18.924 1.00 80.44 89 TRP A CA 1
ATOM 691 C C . TRP A 1 89 ? 22.817 -24.733 -17.504 1.00 80.44 89 TRP A C 1
ATOM 693 O O . TRP A 1 89 ? 21.832 -24.160 -17.047 1.00 80.44 89 TRP A O 1
ATOM 703 N N . ALA A 1 90 ? 23.525 -25.587 -16.760 1.00 74.88 90 ALA A N 1
ATOM 704 C CA . ALA A 1 90 ? 23.182 -25.918 -15.377 1.00 74.88 90 ALA A CA 1
ATOM 705 C C . ALA A 1 90 ? 23.256 -24.703 -14.435 1.00 74.88 90 ALA A C 1
ATOM 707 O O . ALA A 1 90 ? 22.581 -24.680 -13.401 1.00 74.88 90 ALA A O 1
ATOM 708 N N . MET A 1 91 ? 24.069 -23.710 -14.798 1.00 73.62 91 MET A N 1
ATOM 709 C CA . MET A 1 91 ? 24.221 -22.432 -14.112 1.00 73.62 91 MET A CA 1
ATOM 710 C C . MET A 1 91 ? 23.280 -21.339 -14.647 1.00 73.62 91 MET A C 1
ATOM 712 O O . MET A 1 91 ? 23.362 -20.210 -14.164 1.00 73.62 91 MET A O 1
ATOM 716 N N . ASN A 1 92 ? 22.377 -21.670 -15.579 1.00 69.69 92 ASN A N 1
ATOM 717 C CA . ASN A 1 92 ? 21.473 -20.755 -16.287 1.00 69.69 92 ASN A CA 1
ATOM 718 C C . ASN A 1 92 ? 22.188 -19.663 -17.111 1.00 69.69 92 ASN A C 1
ATOM 720 O O . ASN A 1 92 ? 21.615 -18.610 -17.368 1.00 69.69 92 ASN A O 1
ATOM 724 N N . ASP A 1 93 ? 23.431 -19.901 -17.532 1.00 71.00 93 ASP A N 1
ATOM 725 C CA . ASP A 1 93 ? 24.147 -19.052 -18.497 1.00 71.00 93 ASP A CA 1
ATOM 726 C C . ASP A 1 93 ? 23.761 -19.374 -19.949 1.00 71.00 93 ASP A C 1
ATOM 728 O O . ASP A 1 93 ? 24.120 -18.644 -20.866 1.00 71.00 93 ASP A O 1
ATOM 732 N N . ARG A 1 94 ? 23.076 -20.494 -20.185 1.00 81.69 94 ARG A N 1
ATOM 733 C CA . ARG A 1 94 ? 22.567 -20.925 -21.493 1.00 81.69 94 ARG A CA 1
ATOM 734 C C . ARG A 1 94 ? 21.182 -21.520 -21.320 1.00 81.69 94 ARG A C 1
ATOM 736 O O . ARG A 1 94 ? 20.850 -22.017 -20.246 1.00 81.69 94 ARG A O 1
ATOM 743 N N . GLU A 1 95 ? 20.418 -21.541 -22.395 1.00 79.75 95 GLU A N 1
ATOM 744 C CA . GLU A 1 95 ? 19.097 -22.148 -22.483 1.00 79.75 95 GLU A CA 1
ATOM 745 C C . GLU A 1 95 ? 19.143 -23.368 -23.402 1.00 79.75 95 GLU A C 1
ATOM 747 O O . GLU A 1 95 ? 19.934 -23.429 -24.343 1.00 79.75 95 GLU A O 1
ATOM 752 N N . ALA A 1 96 ? 18.294 -24.353 -23.125 1.00 82.06 96 ALA A N 1
ATOM 753 C CA . ALA A 1 96 ? 18.121 -25.528 -23.969 1.00 82.06 96 ALA A CA 1
ATOM 754 C C . ALA A 1 96 ? 16.719 -25.488 -24.577 1.00 82.06 96 ALA A C 1
ATOM 756 O O . ALA A 1 96 ? 15.728 -25.445 -23.847 1.00 82.06 96 ALA A O 1
ATOM 757 N N . LEU A 1 97 ? 16.645 -25.508 -25.904 1.00 79.62 97 LEU A N 1
ATOM 758 C CA . LEU A 1 97 ? 15.414 -25.336 -26.668 1.00 79.62 97 LEU A CA 1
ATOM 759 C C . LEU A 1 97 ? 15.132 -26.588 -27.502 1.00 79.62 97 LEU A C 1
ATOM 761 O O . LEU A 1 97 ? 16.048 -27.214 -28.037 1.00 79.62 97 LEU A O 1
ATOM 765 N N . LEU A 1 98 ? 13.852 -26.938 -27.636 1.00 82.44 98 LEU A N 1
ATOM 766 C CA . LEU A 1 98 ? 13.365 -27.847 -28.670 1.00 82.44 98 LEU A CA 1
ATOM 767 C C . LEU A 1 98 ? 12.693 -26.990 -29.742 1.00 82.44 98 LEU A C 1
ATOM 769 O O . LEU A 1 98 ? 11.628 -26.431 -29.507 1.00 82.44 98 LEU A O 1
ATOM 773 N N . LEU A 1 99 ? 13.332 -26.874 -30.898 1.00 78.62 99 LEU A N 1
ATOM 774 C CA . LEU A 1 99 ? 12.777 -26.208 -32.068 1.00 78.62 99 LEU A CA 1
ATOM 775 C C . LEU A 1 99 ? 12.038 -27.258 -32.892 1.00 78.62 99 LEU A C 1
ATOM 777 O O . LEU A 1 99 ? 12.672 -28.159 -33.437 1.00 78.62 99 LEU A O 1
ATOM 781 N N . GLU A 1 100 ? 10.714 -27.182 -32.955 1.00 79.56 100 GLU A N 1
ATOM 782 C CA . GLU A 1 100 ? 9.893 -28.083 -33.766 1.00 79.56 100 GLU A CA 1
ATOM 783 C C . GLU A 1 100 ? 9.627 -27.438 -35.126 1.00 79.56 100 GLU A C 1
ATOM 785 O O . GLU A 1 100 ? 8.947 -26.420 -35.211 1.00 79.56 100 GLU A O 1
ATOM 790 N N . GLY A 1 101 ? 10.205 -28.005 -36.185 1.00 75.88 101 GLY A N 1
ATOM 791 C CA . GLY A 1 101 ? 9.854 -27.664 -37.561 1.00 75.88 101 GLY A CA 1
ATOM 792 C C . GLY A 1 101 ? 8.911 -28.700 -38.168 1.00 75.88 101 GLY A C 1
ATOM 793 O O . GLY A 1 101 ? 8.763 -29.804 -37.646 1.00 75.88 101 GLY A O 1
ATOM 794 N N . ASP A 1 102 ? 8.342 -28.372 -39.326 1.00 80.12 102 ASP A N 1
ATOM 795 C CA . ASP A 1 102 ? 7.390 -29.236 -40.042 1.00 80.12 102 ASP A CA 1
ATOM 796 C C . ASP A 1 102 ? 7.990 -30.591 -40.467 1.00 80.12 102 ASP A C 1
ATOM 798 O O . ASP A 1 102 ? 7.272 -31.578 -40.623 1.00 80.12 102 ASP A O 1
ATOM 802 N N . VAL A 1 103 ? 9.314 -30.643 -40.664 1.00 81.12 103 VAL A N 1
ATOM 803 C CA . VAL A 1 103 ? 10.049 -31.833 -41.138 1.00 81.12 103 VAL A CA 1
ATOM 804 C C . VAL A 1 103 ? 10.837 -32.511 -40.016 1.00 81.12 103 VAL A C 1
ATOM 806 O O . VAL A 1 103 ? 10.913 -33.737 -39.961 1.00 81.12 103 VAL A O 1
ATOM 809 N N . GLN A 1 104 ? 11.454 -31.729 -39.130 1.00 82.12 104 GLN A N 1
ATOM 810 C CA . GLN A 1 104 ? 12.353 -32.238 -38.100 1.00 82.12 104 GLN A CA 1
ATOM 811 C C . GLN A 1 104 ? 12.376 -31.308 -36.888 1.00 82.12 104 GLN A C 1
ATOM 813 O O . GLN A 1 104 ? 12.282 -30.087 -37.020 1.00 82.12 104 GLN A O 1
ATOM 818 N N . SER A 1 105 ? 12.558 -31.897 -35.706 1.00 82.94 105 SER A N 1
ATOM 819 C CA . SER A 1 105 ? 12.789 -31.158 -34.469 1.00 82.94 105 SER A CA 1
ATOM 820 C C . SER A 1 105 ? 14.275 -31.143 -34.103 1.00 82.94 105 SER A C 1
ATOM 822 O O . SER A 1 105 ? 14.954 -32.171 -34.183 1.00 82.94 105 SER A O 1
ATOM 824 N N . TYR A 1 106 ? 14.772 -30.000 -33.637 1.00 84.44 106 TYR A N 1
ATOM 825 C CA . TYR A 1 106 ? 16.158 -29.803 -33.222 1.00 84.44 106 TYR A CA 1
ATOM 826 C C . TYR A 1 106 ? 16.241 -29.446 -31.742 1.00 84.44 106 TYR A C 1
ATOM 828 O O . TYR A 1 106 ? 15.539 -28.560 -31.262 1.00 84.44 106 TYR A O 1
ATOM 836 N N . ARG A 1 107 ? 17.128 -30.123 -31.010 1.00 85.62 107 ARG A N 1
ATOM 837 C CA . ARG A 1 107 ? 17.410 -29.835 -29.598 1.00 85.62 107 ARG A CA 1
ATOM 838 C C . ARG A 1 107 ? 18.695 -29.031 -29.511 1.00 85.62 107 ARG A C 1
ATOM 840 O O . ARG A 1 107 ? 19.784 -29.591 -29.637 1.00 85.62 107 ARG A O 1
ATOM 847 N N . VAL A 1 108 ? 18.556 -27.722 -29.345 1.00 86.38 108 VAL A N 1
ATOM 848 C CA . VAL A 1 108 ? 19.653 -26.769 -29.519 1.00 86.38 108 VAL A CA 1
ATOM 849 C C . VAL A 1 108 ? 19.946 -26.057 -28.210 1.00 86.38 108 VAL A C 1
ATOM 851 O O . VAL A 1 108 ? 19.032 -25.679 -27.477 1.00 86.38 108 VAL A O 1
ATOM 854 N N . LEU A 1 109 ? 21.230 -25.880 -27.918 1.00 85.31 109 LEU A N 1
ATOM 855 C CA . LEU A 1 109 ? 21.677 -25.032 -26.822 1.00 85.31 109 LEU A CA 1
ATOM 856 C C . LEU A 1 109 ? 21.904 -23.599 -27.323 1.00 85.31 109 LEU A C 1
ATOM 858 O O . LEU A 1 109 ? 22.550 -23.400 -28.354 1.00 85.31 109 LEU A O 1
ATOM 862 N N . SER A 1 110 ? 21.400 -22.606 -26.593 1.00 81.38 110 SER A N 1
ATOM 863 C CA . SER A 1 110 ? 21.554 -21.191 -26.933 1.00 81.38 110 SER A CA 1
ATOM 864 C C . SER A 1 110 ? 23.013 -20.728 -26.845 1.00 81.38 110 SER A C 1
ATOM 866 O O . SER A 1 110 ? 23.889 -21.388 -26.262 1.00 81.38 110 SER A O 1
ATOM 868 N N . ALA A 1 111 ? 23.270 -19.529 -27.371 1.00 77.00 111 ALA A N 1
ATOM 869 C CA . ALA A 1 111 ? 24.464 -18.766 -27.024 1.00 77.00 111 ALA A CA 1
ATOM 870 C C . ALA A 1 111 ? 24.524 -18.501 -25.506 1.00 77.00 111 ALA A C 1
ATOM 872 O O . ALA A 1 111 ? 23.522 -18.627 -24.798 1.00 77.00 111 ALA A O 1
ATOM 873 N N . LYS A 1 112 ? 25.719 -18.177 -25.001 1.00 73.62 112 LYS A N 1
ATOM 874 C CA . LYS A 1 112 ? 25.892 -17.814 -23.594 1.00 73.62 112 LYS A CA 1
ATOM 875 C C . LYS A 1 112 ? 25.246 -16.450 -23.357 1.00 73.62 112 LYS A C 1
ATOM 877 O O . LYS A 1 112 ? 25.663 -15.474 -23.971 1.00 73.62 112 LYS A O 1
ATOM 882 N N . ASN A 1 113 ? 24.262 -16.399 -22.474 1.00 65.00 113 ASN A N 1
ATOM 883 C CA . ASN A 1 113 ? 23.618 -15.170 -22.044 1.00 65.00 113 ASN A CA 1
ATOM 884 C C . ASN A 1 113 ? 24.482 -14.499 -20.969 1.00 65.00 113 ASN A C 1
ATOM 886 O O . ASN A 1 113 ? 25.054 -15.168 -20.103 1.00 65.00 113 ASN A O 1
ATOM 890 N N . ILE A 1 114 ? 24.581 -13.171 -21.014 1.00 58.69 114 ILE A N 1
ATOM 891 C CA . ILE A 1 114 ? 25.213 -12.402 -19.940 1.00 58.69 114 ILE A CA 1
ATOM 892 C C . ILE A 1 114 ? 24.290 -12.499 -18.726 1.00 58.69 114 ILE A C 1
ATOM 894 O O . ILE A 1 114 ? 23.140 -12.058 -18.770 1.00 58.69 114 ILE A O 1
ATOM 898 N N . ARG A 1 115 ? 24.777 -13.111 -17.639 1.00 52.41 115 ARG A N 1
ATOM 899 C CA . ARG A 1 115 ? 24.024 -13.175 -16.388 1.00 52.41 115 ARG A CA 1
ATOM 900 C C . ARG A 1 115 ? 23.894 -11.772 -15.827 1.00 52.41 115 ARG A C 1
ATOM 902 O O . ARG A 1 115 ? 24.852 -11.186 -15.332 1.00 52.41 115 ARG A O 1
ATOM 909 N N . VAL A 1 116 ? 22.676 -11.269 -15.848 1.00 53.03 116 VAL A N 1
ATOM 910 C CA . VAL A 1 116 ? 22.321 -10.084 -15.090 1.00 53.03 116 VAL A CA 1
ATOM 911 C C . VAL A 1 116 ? 22.208 -10.542 -13.651 1.00 53.03 116 VAL A C 1
ATOM 913 O O . VAL A 1 116 ? 21.324 -11.333 -13.315 1.00 53.03 116 VAL A O 1
ATOM 916 N N . ALA A 1 117 ? 23.121 -10.087 -12.799 1.00 49.31 117 ALA A N 1
ATOM 917 C CA . ALA A 1 117 ? 22.931 -10.232 -11.370 1.00 49.31 117 ALA A CA 1
ATOM 918 C C . ALA A 1 117 ? 21.637 -9.492 -11.013 1.00 49.31 117 ALA A C 1
ATOM 920 O O . ALA A 1 117 ? 21.617 -8.266 -10.937 1.00 49.31 117 ALA A O 1
ATOM 921 N N . THR A 1 118 ? 20.534 -10.223 -10.839 1.00 47.34 118 THR A N 1
ATOM 922 C CA . THR A 1 118 ? 19.347 -9.651 -10.209 1.00 47.34 118 THR A CA 1
ATOM 923 C C . THR A 1 118 ? 19.802 -9.151 -8.845 1.00 47.34 118 THR A C 1
ATOM 925 O O . THR A 1 118 ? 20.324 -9.973 -8.075 1.00 47.34 118 THR A O 1
ATOM 928 N N . PRO A 1 119 ? 19.668 -7.845 -8.548 1.00 48.94 119 PRO A N 1
ATOM 929 C CA . PRO A 1 119 ? 20.016 -7.333 -7.235 1.00 48.94 119 PRO A CA 1
ATOM 930 C C . PRO A 1 119 ? 19.299 -8.199 -6.206 1.00 48.94 119 PRO A C 1
ATOM 932 O O . PRO A 1 119 ? 18.130 -8.541 -6.388 1.00 48.94 119 PRO A O 1
ATOM 935 N N . THR A 1 120 ? 20.010 -8.634 -5.163 1.00 48.28 120 THR A N 1
ATOM 936 C CA . THR A 1 120 ? 19.371 -9.367 -4.071 1.00 48.28 120 THR A CA 1
ATOM 937 C C . THR A 1 120 ? 18.277 -8.457 -3.522 1.00 48.28 120 THR A C 1
ATOM 939 O O . THR A 1 120 ? 18.629 -7.411 -2.966 1.00 48.28 120 THR A O 1
ATOM 942 N N . PRO A 1 121 ? 16.987 -8.795 -3.703 1.00 48.06 121 PRO A N 1
ATOM 943 C CA . PRO A 1 121 ? 15.909 -7.902 -3.324 1.00 48.06 121 PRO A CA 1
ATOM 944 C C . PRO A 1 121 ? 16.070 -7.592 -1.842 1.00 48.06 121 PRO A C 1
ATOM 946 O O . PRO A 1 121 ? 16.238 -8.508 -1.026 1.00 48.06 121 PRO A O 1
ATOM 949 N N . VAL A 1 122 ? 16.036 -6.308 -1.477 1.00 48.12 122 VAL A N 1
ATOM 950 C CA . VAL A 1 122 ? 15.888 -5.946 -0.067 1.00 48.12 122 VAL A CA 1
ATOM 951 C C . VAL A 1 122 ? 14.577 -6.597 0.371 1.00 48.12 122 VAL A C 1
ATOM 953 O O . VAL A 1 122 ? 13.545 -6.329 -0.251 1.00 48.12 122 VAL A O 1
ATOM 956 N N . PRO A 1 123 ? 14.579 -7.498 1.372 1.00 50.62 123 PRO A N 1
ATOM 957 C CA . PRO A 1 123 ? 13.357 -8.180 1.751 1.00 50.62 123 PRO A CA 1
ATOM 958 C C . PRO A 1 123 ? 12.312 -7.114 2.107 1.00 50.62 123 PRO A C 1
ATOM 960 O O . PRO A 1 123 ? 12.618 -6.223 2.909 1.00 50.62 123 PRO A O 1
ATOM 963 N N . PRO A 1 124 ? 11.102 -7.163 1.516 1.00 54.38 124 PRO A N 1
ATOM 964 C CA . PRO A 1 124 ? 10.060 -6.179 1.790 1.00 54.38 124 PRO A CA 1
ATOM 965 C C . PRO A 1 124 ? 9.807 -6.094 3.294 1.00 54.38 124 PRO A C 1
ATOM 967 O O . PRO A 1 124 ? 10.014 -7.071 4.021 1.00 54.38 124 PRO A O 1
ATOM 970 N N . THR A 1 125 ? 9.305 -4.956 3.776 1.00 55.31 125 THR A N 1
ATOM 971 C CA . THR A 1 125 ? 8.835 -4.833 5.162 1.00 55.31 125 THR A CA 1
ATOM 972 C C . THR A 1 125 ? 7.774 -5.900 5.436 1.00 55.31 125 THR A C 1
ATOM 974 O O . THR A 1 125 ? 6.617 -5.792 5.032 1.00 55.31 125 THR A O 1
ATOM 977 N N . THR A 1 126 ? 8.200 -6.989 6.080 1.00 67.06 126 THR A N 1
ATOM 978 C CA . THR A 1 126 ? 7.365 -8.177 6.250 1.00 67.06 126 THR A CA 1
ATOM 979 C C . THR A 1 126 ? 6.291 -7.954 7.316 1.00 67.06 126 THR A C 1
ATOM 981 O O . THR A 1 126 ? 6.418 -7.093 8.189 1.00 67.06 126 THR A O 1
ATOM 984 N N . LEU A 1 127 ? 5.259 -8.800 7.321 1.00 72.06 127 LEU A N 1
ATOM 985 C CA . LEU A 1 127 ? 4.216 -8.849 8.341 1.00 72.06 127 LEU A CA 1
ATOM 986 C C . LEU A 1 127 ? 4.844 -8.926 9.737 1.00 72.06 127 LEU A C 1
ATOM 988 O O . LEU A 1 127 ? 4.335 -8.319 10.677 1.00 72.06 127 LEU A O 1
ATOM 992 N N . GLY A 1 128 ? 5.994 -9.600 9.849 1.00 73.31 128 GLY A N 1
ATOM 993 C CA . GLY A 1 128 ? 6.799 -9.661 11.063 1.00 73.31 128 GLY A CA 1
ATOM 994 C C . GLY A 1 128 ? 7.172 -8.286 11.622 1.00 73.31 128 GLY A C 1
ATOM 995 O O . GLY A 1 128 ? 7.108 -8.102 12.834 1.00 73.31 128 GLY A O 1
ATOM 996 N N . TRP A 1 129 ? 7.476 -7.298 10.777 1.00 74.75 129 TRP A N 1
ATOM 997 C CA . TRP A 1 129 ? 7.819 -5.939 11.208 1.00 74.75 129 TRP A CA 1
ATOM 998 C C . TRP A 1 129 ? 6.619 -5.214 11.841 1.00 74.75 129 TRP A C 1
ATOM 1000 O O . TRP A 1 129 ? 6.734 -4.615 12.913 1.00 74.75 129 TRP A O 1
ATOM 1010 N N . TYR A 1 130 ? 5.426 -5.359 11.252 1.00 73.06 130 TYR A N 1
ATOM 1011 C CA . TYR A 1 130 ? 4.185 -4.818 11.821 1.00 73.06 130 TYR A CA 1
ATOM 1012 C C . TYR A 1 130 ? 3.780 -5.534 13.115 1.00 73.06 130 TYR A C 1
ATOM 1014 O O . TYR A 1 130 ? 3.429 -4.880 14.100 1.00 73.06 130 TYR A O 1
ATOM 1022 N N . LEU A 1 131 ? 3.859 -6.870 13.144 1.00 81.50 131 LEU A N 1
ATOM 1023 C CA . LEU A 1 131 ? 3.586 -7.670 14.343 1.00 81.50 131 LEU A CA 1
ATOM 1024 C C . LEU A 1 131 ? 4.556 -7.334 15.479 1.00 81.50 131 LEU A C 1
ATOM 1026 O O . LEU A 1 131 ? 4.138 -7.258 16.637 1.00 81.50 131 LEU A O 1
ATOM 1030 N N . PHE A 1 132 ? 5.825 -7.073 15.155 1.00 82.19 132 PHE A N 1
ATOM 1031 C CA . PHE A 1 132 ? 6.829 -6.615 16.106 1.00 82.19 132 PHE A CA 1
ATOM 1032 C C . PHE A 1 132 ? 6.435 -5.270 16.723 1.00 82.19 132 PHE A C 1
ATOM 1034 O O . PHE A 1 132 ? 6.392 -5.166 17.945 1.00 82.19 132 PHE A O 1
ATOM 1041 N N . HIS A 1 133 ? 6.077 -4.262 15.923 1.00 77.75 133 HIS A N 1
ATOM 1042 C CA . HIS A 1 133 ? 5.667 -2.953 16.449 1.00 77.75 133 HIS A CA 1
ATOM 1043 C C . HIS A 1 133 ? 4.370 -3.007 17.261 1.00 77.75 133 HIS A C 1
ATOM 1045 O O . HIS A 1 133 ? 4.293 -2.420 18.341 1.00 77.75 133 HIS A O 1
ATOM 1051 N N . LEU A 1 134 ? 3.368 -3.760 16.803 1.00 78.88 134 LEU A N 1
ATOM 1052 C CA . LEU A 1 134 ? 2.124 -3.944 17.555 1.00 78.88 134 LEU A CA 1
ATOM 1053 C C . LEU A 1 134 ? 2.366 -4.685 18.880 1.00 78.88 134 LEU A C 1
ATOM 1055 O O . LEU A 1 134 ? 1.792 -4.320 19.909 1.00 78.88 134 LEU A O 1
ATOM 1059 N N . SER A 1 135 ? 3.275 -5.663 18.890 1.00 84.19 135 SER A N 1
ATOM 1060 C CA . SER A 1 135 ? 3.733 -6.314 20.121 1.00 84.19 135 SER A CA 1
ATOM 1061 C C . SER A 1 135 ? 4.541 -5.348 20.998 1.00 84.19 135 SER A C 1
ATOM 1063 O O . SER A 1 135 ? 4.336 -5.306 22.208 1.00 84.19 135 SER A O 1
ATOM 1065 N N . ALA A 1 136 ? 5.386 -4.488 20.429 1.00 83.31 136 ALA A N 1
ATOM 1066 C CA . ALA A 1 136 ? 6.159 -3.502 21.181 1.00 83.31 136 ALA A CA 1
ATOM 1067 C C . ALA A 1 136 ? 5.260 -2.500 21.924 1.00 83.31 136 ALA A C 1
ATOM 1069 O O . ALA A 1 136 ? 5.525 -2.212 23.088 1.00 83.31 136 ALA A O 1
ATOM 1070 N N . ILE A 1 137 ? 4.144 -2.055 21.328 1.00 81.38 137 ILE A N 1
ATOM 1071 C CA . ILE A 1 137 ? 3.155 -1.178 21.992 1.00 81.38 137 ILE A CA 1
ATOM 1072 C C . ILE A 1 137 ? 2.672 -1.780 23.317 1.00 81.38 137 ILE A C 1
ATOM 1074 O O . ILE A 1 137 ? 2.572 -1.073 24.323 1.00 81.38 137 ILE A O 1
ATOM 1078 N N . THR A 1 138 ? 2.395 -3.086 23.346 1.00 84.88 138 THR A N 1
ATOM 1079 C CA . THR A 1 138 ? 1.968 -3.753 24.586 1.00 84.88 138 THR A CA 1
ATOM 1080 C C . THR A 1 138 ? 3.084 -3.781 25.634 1.00 84.88 138 THR A C 1
ATOM 1082 O O . THR A 1 138 ? 2.817 -3.464 26.792 1.00 84.88 138 THR A O 1
ATOM 1085 N N . SER A 1 139 ? 4.337 -4.040 25.234 1.00 88.50 139 SER A N 1
ATOM 1086 C CA . SER A 1 139 ? 5.500 -3.960 26.132 1.00 88.50 139 SER A CA 1
ATOM 1087 C C . SER A 1 139 ? 5.708 -2.540 26.670 1.00 88.50 139 SER A C 1
ATOM 1089 O O . SER A 1 139 ? 5.894 -2.368 27.871 1.00 88.50 139 SER A O 1
ATOM 1091 N N . TYR A 1 140 ? 5.628 -1.515 25.814 1.00 87.88 140 TYR A N 1
ATOM 1092 C CA . TYR A 1 140 ? 5.768 -0.114 26.219 1.00 87.88 140 TYR A CA 1
ATOM 1093 C C . TYR A 1 140 ? 4.663 0.313 27.180 1.00 87.88 140 TYR A C 1
ATOM 1095 O O . TYR A 1 140 ? 4.943 0.983 28.167 1.00 87.88 140 TYR A O 1
ATOM 1103 N N . THR A 1 141 ? 3.420 -0.108 26.939 1.00 85.75 141 THR A N 1
ATOM 1104 C CA . THR A 1 141 ? 2.292 0.209 27.825 1.00 85.75 141 THR A CA 1
ATOM 1105 C C . THR A 1 141 ? 2.478 -0.432 29.200 1.00 85.75 141 THR A C 1
ATOM 1107 O O . THR A 1 141 ? 2.358 0.253 30.213 1.00 85.75 141 THR A O 1
ATOM 1110 N N . LEU A 1 142 ? 2.830 -1.722 29.253 1.00 89.19 142 LEU A N 1
ATOM 1111 C CA . LEU A 1 142 ? 3.114 -2.413 30.515 1.00 89.19 142 LEU A CA 1
ATOM 1112 C C . LEU A 1 142 ? 4.311 -1.790 31.243 1.00 89.19 142 LEU A C 1
ATOM 1114 O O . LEU A 1 142 ? 4.240 -1.586 32.452 1.00 89.19 142 LEU A O 1
ATOM 1118 N N . GLY A 1 143 ? 5.370 -1.428 30.513 1.00 90.56 143 GLY A N 1
ATOM 1119 C CA . GLY A 1 143 ? 6.536 -0.735 31.056 1.00 90.56 143 GLY A CA 1
ATOM 1120 C C . GLY A 1 143 ? 6.185 0.633 31.643 1.00 90.56 143 GLY A C 1
ATOM 1121 O O . GLY A 1 143 ? 6.517 0.902 32.792 1.00 90.56 143 GLY A O 1
ATOM 1122 N N . LEU A 1 144 ? 5.444 1.469 30.908 1.00 90.62 144 LEU A N 1
ATOM 1123 C CA . LEU A 1 144 ? 4.999 2.792 31.365 1.00 90.62 144 LEU A CA 1
ATOM 1124 C C . LEU A 1 144 ? 4.121 2.702 32.617 1.00 90.62 144 LEU A C 1
ATOM 1126 O O . LEU A 1 144 ? 4.351 3.432 33.582 1.00 90.62 144 LEU A O 1
ATOM 1130 N N . VAL A 1 145 ? 3.143 1.790 32.631 1.00 90.56 145 VAL A N 1
ATOM 1131 C CA . VAL A 1 145 ? 2.278 1.576 33.802 1.00 90.56 145 VAL A CA 1
ATOM 1132 C C . VAL A 1 145 ? 3.079 1.001 34.969 1.00 90.56 145 VAL A C 1
ATOM 1134 O O . VAL A 1 145 ? 2.867 1.413 36.107 1.00 90.56 145 VAL A O 1
ATOM 1137 N N . GLY A 1 146 ? 4.031 0.103 34.709 1.00 91.00 146 GLY A N 1
ATOM 1138 C CA . GLY A 1 146 ? 4.936 -0.449 35.717 1.00 91.00 146 GLY A CA 1
ATOM 1139 C C . GLY A 1 146 ? 5.797 0.636 36.361 1.00 91.00 146 GLY A C 1
ATOM 1140 O O . GLY A 1 146 ? 5.787 0.778 37.582 1.00 91.00 146 GLY A O 1
ATOM 1141 N N . CYS A 1 147 ? 6.455 1.473 35.552 1.00 92.38 147 CYS A N 1
ATOM 1142 C CA . CYS A 1 147 ? 7.211 2.636 36.017 1.00 92.38 147 CYS A CA 1
ATOM 1143 C C . CYS A 1 147 ? 6.331 3.586 36.836 1.00 92.38 147 CYS A C 1
ATOM 1145 O O . CYS A 1 147 ? 6.737 4.011 37.916 1.00 92.38 147 CYS A O 1
ATOM 1147 N N . LEU A 1 148 ? 5.111 3.878 36.373 1.00 91.25 148 LEU A N 1
ATOM 1148 C CA . LEU A 1 148 ? 4.148 4.697 37.109 1.00 91.25 148 LEU A CA 1
ATOM 1149 C C . LEU A 1 148 ? 3.786 4.082 38.467 1.00 91.25 148 LEU A C 1
ATOM 1151 O O . LEU A 1 148 ? 3.807 4.782 39.477 1.00 91.25 148 LEU A O 1
ATOM 1155 N N . CYS A 1 149 ? 3.501 2.779 38.517 1.00 89.69 149 CYS A N 1
ATOM 1156 C CA . CYS A 1 149 ? 3.192 2.074 39.760 1.00 89.69 149 CYS A CA 1
ATOM 1157 C C . CYS A 1 149 ? 4.382 2.100 40.729 1.00 89.69 149 CYS A C 1
ATOM 1159 O O . CYS A 1 149 ? 4.182 2.357 41.914 1.00 89.69 149 CYS A O 1
ATOM 1161 N N . CYS A 1 150 ? 5.612 1.902 40.243 1.00 90.25 150 CYS A N 1
ATOM 1162 C CA . CYS A 1 150 ? 6.832 1.997 41.050 1.00 90.25 150 CYS A CA 1
ATOM 1163 C C . CYS A 1 150 ? 7.055 3.417 41.591 1.00 90.25 150 CYS A C 1
ATOM 1165 O O . CYS A 1 150 ? 7.343 3.580 42.776 1.00 90.25 150 CYS A O 1
ATOM 1167 N N . MET A 1 151 ? 6.864 4.451 40.762 1.00 90.50 151 MET A N 1
ATOM 1168 C CA . MET A 1 151 ? 6.949 5.852 41.194 1.00 90.50 151 MET A CA 1
ATOM 1169 C C . MET A 1 151 ? 5.909 6.170 42.270 1.00 90.50 151 MET A C 1
ATOM 1171 O O . MET A 1 151 ? 6.237 6.791 43.279 1.00 90.50 151 MET A O 1
ATOM 1175 N N . LEU A 1 152 ? 4.667 5.712 42.098 1.00 87.00 152 LEU A N 1
ATOM 1176 C CA . LEU A 1 152 ? 3.609 5.894 43.091 1.00 87.00 152 LEU A CA 1
ATOM 1177 C C . LEU A 1 152 ? 3.886 5.115 44.380 1.00 87.00 152 LEU A C 1
ATOM 1179 O O . LEU A 1 152 ? 3.594 5.634 45.456 1.00 87.00 152 LEU A O 1
ATOM 1183 N N . ALA A 1 153 ? 4.468 3.916 44.286 1.00 86.88 153 ALA A N 1
ATOM 1184 C CA . ALA A 1 153 ? 4.836 3.099 45.440 1.00 86.88 153 ALA A CA 1
ATOM 1185 C C . ALA A 1 153 ? 5.953 3.763 46.251 1.00 86.88 153 ALA A C 1
ATOM 1187 O O . ALA A 1 153 ? 5.853 3.833 47.475 1.00 86.88 153 ALA A O 1
ATOM 1188 N N . ALA A 1 154 ? 6.960 4.320 45.570 1.00 87.56 154 ALA A N 1
ATOM 1189 C CA . ALA A 1 154 ? 8.033 5.089 46.188 1.00 87.56 154 ALA A CA 1
ATOM 1190 C C . ALA A 1 154 ? 7.514 6.395 46.814 1.00 87.56 154 ALA A C 1
ATOM 1192 O O . ALA A 1 154 ? 7.817 6.686 47.971 1.00 87.56 154 ALA A O 1
ATOM 1193 N N . ALA A 1 155 ? 6.681 7.150 46.088 1.00 86.75 155 ALA A N 1
ATOM 1194 C CA . ALA A 1 155 ? 6.129 8.424 46.550 1.00 86.75 155 ALA A CA 1
ATOM 1195 C C . ALA A 1 155 ? 5.207 8.272 47.773 1.00 86.75 155 ALA A C 1
ATOM 1197 O O . ALA A 1 155 ? 5.258 9.094 48.684 1.00 86.75 155 ALA A O 1
ATOM 1198 N N . HIS A 1 156 ? 4.396 7.210 47.820 1.00 82.75 156 HIS A N 1
ATOM 1199 C CA . HIS A 1 156 ? 3.423 6.970 48.894 1.00 82.75 156 HIS A CA 1
ATOM 1200 C C . HIS A 1 156 ? 3.870 5.899 49.900 1.00 82.75 156 HIS A C 1
ATOM 1202 O O . HIS A 1 156 ? 3.059 5.467 50.717 1.00 82.75 156 HIS A O 1
ATOM 1208 N N . ARG A 1 157 ? 5.130 5.437 49.830 1.00 82.06 157 ARG A N 1
ATOM 1209 C CA . ARG A 1 157 ? 5.712 4.385 50.693 1.00 82.06 157 ARG A CA 1
ATOM 1210 C C . ARG A 1 157 ? 4.797 3.162 50.862 1.00 82.06 157 ARG A C 1
ATOM 1212 O O . ARG A 1 157 ? 4.614 2.646 51.961 1.00 82.06 157 ARG A O 1
ATOM 1219 N N . SER A 1 158 ? 4.179 2.724 49.768 1.00 77.12 158 SER A N 1
ATOM 1220 C CA . SER A 1 158 ? 3.202 1.631 49.783 1.00 77.12 158 SER A CA 1
ATOM 1221 C C . SER A 1 158 ? 3.907 0.274 49.721 1.00 77.12 158 SER A C 1
ATOM 1223 O O . SER A 1 158 ? 4.517 -0.048 48.705 1.00 77.12 158 SER A O 1
ATOM 1225 N N . LEU A 1 159 ? 3.806 -0.523 50.790 1.00 70.12 159 LEU A N 1
ATOM 1226 C CA . LEU A 1 159 ? 4.455 -1.842 50.902 1.00 70.12 159 LEU A CA 1
ATOM 1227 C C . LEU A 1 159 ? 3.554 -3.012 50.452 1.00 70.12 159 LEU A C 1
ATOM 1229 O O . LEU A 1 159 ? 4.056 -4.022 49.971 1.00 70.12 159 LEU A O 1
ATOM 1233 N N . GLU A 1 160 ? 2.228 -2.869 50.535 1.00 74.38 160 GLU A N 1
ATOM 1234 C CA . GLU A 1 160 ? 1.268 -3.970 50.333 1.00 74.38 160 GLU A CA 1
ATOM 1235 C C . GLU A 1 160 ? 0.510 -3.863 48.994 1.00 74.38 160 GLU A C 1
ATOM 1237 O O . GLU A 1 160 ? -0.668 -3.518 48.961 1.00 74.38 160 GLU A O 1
ATOM 1242 N N . SER A 1 161 ? 1.173 -4.114 47.857 1.00 79.38 161 SER A N 1
ATOM 1243 C CA . SER A 1 161 ? 0.511 -4.161 46.530 1.00 79.38 161 SER A CA 1
ATOM 1244 C C . SER A 1 161 ? 0.621 -5.553 45.888 1.00 79.38 161 SER A C 1
ATOM 1246 O O . SER A 1 161 ? 1.654 -6.207 46.040 1.00 79.38 161 SER A O 1
ATOM 1248 N N . PRO A 1 162 ? -0.393 -6.025 45.135 1.00 80.69 162 PRO A N 1
ATOM 1249 C CA . PRO A 1 162 ? -0.408 -7.366 44.544 1.00 80.69 162 PRO A CA 1
ATOM 1250 C C . PRO A 1 162 ? 0.411 -7.440 43.242 1.00 80.69 162 PRO A C 1
ATOM 1252 O O . PRO A 1 162 ? -0.118 -7.700 42.161 1.00 80.69 162 PRO A O 1
ATOM 1255 N N . TRP A 1 163 ? 1.725 -7.223 43.336 1.00 85.19 163 TRP A N 1
ATOM 1256 C CA . TRP A 1 163 ? 2.641 -7.163 42.186 1.00 85.19 163 TRP A CA 1
ATOM 1257 C C . TRP A 1 163 ? 2.638 -8.427 41.314 1.00 85.19 163 TRP A C 1
ATOM 1259 O O . TRP A 1 163 ? 2.782 -8.331 40.097 1.00 85.19 163 TRP A O 1
ATOM 1269 N N . PHE A 1 164 ? 2.405 -9.603 41.904 1.00 84.12 164 PHE A N 1
ATOM 1270 C CA . PHE A 1 164 ? 2.364 -10.879 41.177 1.00 84.12 164 PHE A CA 1
ATOM 1271 C C . PHE A 1 164 ? 1.214 -10.986 40.165 1.00 84.12 164 PHE A C 1
ATOM 1273 O O . PHE A 1 164 ? 1.315 -11.752 39.212 1.00 84.12 164 PHE A O 1
ATOM 1280 N N . HIS A 1 165 ? 0.165 -10.172 40.311 1.00 81.50 165 HIS A N 1
ATOM 1281 C CA . HIS A 1 165 ? -0.975 -10.134 39.388 1.00 81.50 165 HIS A CA 1
ATOM 1282 C C . HIS A 1 165 ? -0.965 -8.902 38.479 1.00 81.50 165 HIS A C 1
ATOM 1284 O O . HIS A 1 165 ? -1.969 -8.582 37.843 1.00 81.50 165 HIS A O 1
ATOM 1290 N N . PHE A 1 166 ? 0.178 -8.213 38.378 1.00 88.12 166 PHE A N 1
ATOM 1291 C CA . PHE A 1 166 ? 0.322 -7.015 37.552 1.00 88.12 166 PHE A CA 1
ATOM 1292 C C . PHE A 1 166 ? -0.135 -7.249 36.107 1.00 88.12 166 PHE A C 1
ATOM 1294 O O . PHE A 1 166 ? -0.922 -6.469 35.586 1.00 88.12 166 PHE A O 1
ATOM 1301 N N . HIS A 1 167 ? 0.301 -8.338 35.468 1.00 85.94 167 HIS A N 1
ATOM 1302 C CA . HIS A 1 167 ? 0.001 -8.603 34.055 1.00 85.94 167 HIS A CA 1
ATOM 1303 C C . HIS A 1 167 ? -1.491 -8.885 33.820 1.00 85.94 167 HIS A C 1
ATOM 1305 O O . HIS A 1 167 ? -2.051 -8.434 32.822 1.00 85.94 167 HIS A O 1
ATOM 1311 N N . GLU A 1 168 ? -2.141 -9.572 34.761 1.00 82.38 168 GLU A N 1
ATOM 1312 C CA . GLU A 1 168 ? -3.568 -9.901 34.723 1.00 82.38 168 GLU A CA 1
ATOM 1313 C C . GLU A 1 168 ? -4.430 -8.643 34.915 1.00 82.38 168 GLU A C 1
ATOM 1315 O O . GLU A 1 168 ? -5.295 -8.339 34.092 1.00 82.38 168 GLU A O 1
ATOM 1320 N N . VAL A 1 169 ? -4.136 -7.844 35.948 1.00 85.19 169 VAL A N 1
ATOM 1321 C CA . VAL A 1 169 ? -4.894 -6.622 36.257 1.00 85.19 169 VAL A CA 1
ATOM 1322 C C . VAL A 1 169 ? -4.622 -5.530 35.223 1.00 85.19 169 VAL A C 1
ATOM 1324 O O . VAL A 1 169 ? -5.559 -4.992 34.635 1.00 85.19 169 VAL A O 1
ATOM 1327 N N . VAL A 1 170 ? -3.356 -5.211 34.947 1.00 89.25 170 VAL A N 1
ATOM 1328 C CA . VAL A 1 170 ? -2.995 -4.152 33.993 1.00 89.25 170 VAL A CA 1
ATOM 1329 C C . VAL A 1 170 ? -3.370 -4.553 32.572 1.00 89.25 170 VAL A C 1
ATOM 1331 O O . VAL A 1 170 ? -3.912 -3.731 31.838 1.00 89.25 170 VAL A O 1
ATOM 1334 N N . GLY A 1 171 ? -3.183 -5.816 32.186 1.00 86.44 171 GLY A N 1
ATOM 1335 C CA . GLY A 1 171 ? -3.587 -6.312 30.871 1.00 86.44 171 GLY A CA 1
ATOM 1336 C C . GLY A 1 171 ? -5.102 -6.310 30.641 1.00 86.44 171 GLY A C 1
ATOM 1337 O O . GLY A 1 171 ? -5.540 -6.208 29.497 1.00 86.44 171 GLY A O 1
ATOM 1338 N N . ALA A 1 172 ? -5.929 -6.403 31.685 1.00 83.94 172 ALA A N 1
ATOM 1339 C CA . ALA A 1 172 ? -7.383 -6.258 31.567 1.00 83.94 172 ALA A CA 1
ATOM 1340 C C . ALA A 1 172 ? -7.844 -4.792 31.454 1.00 83.94 172 ALA A C 1
ATOM 1342 O O . ALA A 1 172 ? -8.930 -4.533 30.940 1.00 83.94 172 ALA A O 1
ATOM 1343 N N . VAL A 1 173 ? -7.043 -3.838 31.939 1.00 86.06 173 VAL A N 1
ATOM 1344 C CA . VAL A 1 173 ? -7.435 -2.423 32.074 1.00 86.06 173 VAL A CA 1
ATOM 1345 C C . VAL A 1 173 ? -6.791 -1.516 31.028 1.00 86.06 173 VAL A C 1
ATOM 1347 O O . VAL A 1 173 ? -7.455 -0.634 30.490 1.00 86.06 173 VAL A O 1
ATOM 1350 N N . TRP A 1 174 ? -5.505 -1.718 30.754 1.00 86.62 174 TRP A N 1
ATOM 1351 C CA . TRP A 1 174 ? -4.676 -0.839 29.928 1.00 86.62 174 TRP A CA 1
ATOM 1352 C C . TRP A 1 174 ? -4.440 -1.385 28.518 1.00 86.62 174 TRP A C 1
ATOM 1354 O O . TRP A 1 174 ? -4.038 -0.633 27.632 1.00 86.62 174 TRP A O 1
ATOM 1364 N N . LEU A 1 175 ? -4.702 -2.675 28.288 1.00 85.75 175 LEU A N 1
ATOM 1365 C CA . LEU A 1 175 ? -4.564 -3.318 26.982 1.00 85.75 175 LEU A CA 1
ATOM 1366 C C . LEU A 1 175 ? -5.926 -3.774 26.456 1.00 85.75 175 LEU A C 1
ATOM 1368 O O . LEU A 1 175 ? -6.728 -4.374 27.171 1.00 85.75 175 LEU A O 1
ATOM 1372 N N . THR A 1 176 ? -6.181 -3.544 25.167 1.00 82.75 176 THR A N 1
ATOM 1373 C CA . THR A 1 176 ? -7.356 -4.122 24.506 1.00 82.75 176 THR A CA 1
ATOM 1374 C C . THR A 1 176 ? -7.146 -5.622 24.291 1.00 82.75 176 THR A C 1
ATOM 1376 O O . THR A 1 176 ? -6.029 -6.086 24.047 1.00 82.75 176 THR A O 1
ATOM 1379 N N . ARG A 1 177 ? -8.230 -6.409 24.330 1.00 83.56 177 ARG A N 1
ATOM 1380 C CA . ARG A 1 177 ? -8.170 -7.862 24.068 1.00 83.56 177 ARG A CA 1
ATOM 1381 C C . ARG A 1 177 ? -7.563 -8.185 22.698 1.00 83.56 177 ARG A C 1
ATOM 1383 O O . ARG A 1 177 ? -6.838 -9.165 22.583 1.00 83.56 177 ARG A O 1
ATOM 1390 N N . ASN A 1 178 ? -7.786 -7.321 21.707 1.00 82.75 178 ASN A N 1
ATOM 1391 C CA . ASN A 1 178 ? -7.221 -7.452 20.363 1.00 82.75 178 ASN A CA 1
ATOM 1392 C C . ASN A 1 178 ? -5.684 -7.421 20.375 1.00 82.75 178 ASN A C 1
ATOM 1394 O O . ASN A 1 178 ? -5.054 -8.251 19.727 1.00 82.75 178 ASN A O 1
ATOM 1398 N N . LEU A 1 179 ? -5.073 -6.515 21.150 1.00 83.81 179 LEU A N 1
ATOM 1399 C CA . LEU A 1 179 ? -3.614 -6.452 21.283 1.00 83.81 179 LEU A CA 1
ATOM 1400 C C . LEU A 1 179 ? -3.051 -7.658 22.047 1.00 83.81 179 LEU A C 1
ATOM 1402 O O . LEU A 1 179 ? -2.008 -8.182 21.665 1.00 83.81 179 LEU A O 1
ATOM 1406 N N . LYS A 1 180 ? -3.762 -8.136 23.080 1.00 87.75 180 LYS A N 1
ATOM 1407 C CA . LYS A 1 180 ? -3.393 -9.364 23.810 1.00 87.75 180 LYS A CA 1
ATOM 1408 C C . LYS A 1 180 ? -3.402 -10.587 22.886 1.00 87.75 180 LYS A C 1
ATOM 1410 O O . LYS A 1 180 ? -2.435 -11.344 22.867 1.00 87.75 180 LYS A O 1
ATOM 1415 N N . LEU A 1 181 ? -4.460 -10.743 22.086 1.00 88.50 181 LEU A N 1
ATOM 1416 C CA . LEU A 1 181 ? -4.594 -11.827 21.111 1.00 88.50 181 LEU A CA 1
ATOM 1417 C C . LEU A 1 181 ? -3.476 -11.772 20.065 1.00 88.50 181 LEU A C 1
ATOM 1419 O O . LEU A 1 181 ? -2.824 -12.778 19.807 1.00 88.50 181 LEU A O 1
ATOM 1423 N N . LEU A 1 182 ? -3.227 -10.593 19.492 1.00 87.06 182 LEU A N 1
ATOM 1424 C CA . LEU A 1 182 ? -2.206 -10.413 18.466 1.00 87.06 182 LEU A CA 1
ATOM 1425 C C . LEU A 1 182 ? -0.804 -10.752 18.985 1.00 87.06 182 LEU A C 1
ATOM 1427 O O . LEU A 1 182 ? -0.053 -11.456 18.309 1.00 87.06 182 LEU A O 1
ATOM 1431 N N . ARG A 1 183 ? -0.464 -10.295 20.195 1.00 89.56 183 ARG A N 1
ATOM 1432 C CA . ARG A 1 183 ? 0.811 -10.614 20.850 1.00 89.56 183 ARG A CA 1
ATOM 1433 C C . ARG A 1 183 ? 0.958 -12.121 21.072 1.00 89.56 183 ARG A C 1
ATOM 1435 O O . ARG A 1 183 ? 1.998 -12.682 20.738 1.00 89.56 183 ARG A O 1
ATOM 1442 N N . ALA A 1 184 ? -0.100 -12.780 21.551 1.00 93.44 184 ALA A N 1
ATOM 1443 C CA . ALA A 1 184 ? -0.103 -14.225 21.756 1.00 93.44 184 ALA A CA 1
ATOM 1444 C C . ALA A 1 184 ? 0.088 -14.994 20.440 1.00 93.44 184 ALA A C 1
ATOM 1446 O O . ALA A 1 184 ? 0.940 -15.873 20.356 1.00 93.44 184 ALA A O 1
ATOM 1447 N N . LEU A 1 185 ? -0.659 -14.633 19.391 1.00 91.31 185 LEU A N 1
ATOM 1448 C CA . LEU A 1 185 ? -0.559 -15.265 18.072 1.00 91.31 185 LEU A CA 1
ATOM 1449 C C . LEU A 1 185 ? 0.817 -15.047 17.432 1.00 91.31 185 LEU A C 1
ATOM 1451 O O . LEU A 1 185 ? 1.350 -15.964 16.814 1.00 91.31 185 LEU A O 1
ATOM 1455 N N . THR A 1 186 ? 1.420 -13.872 17.629 1.00 91.88 186 THR A N 1
ATOM 1456 C CA . THR A 1 186 ? 2.790 -13.590 17.177 1.00 91.88 186 THR A CA 1
ATOM 1457 C C . THR A 1 186 ? 3.789 -14.516 17.870 1.00 91.88 186 THR A C 1
ATOM 1459 O O . THR A 1 186 ? 4.647 -15.099 17.214 1.00 91.88 186 THR A O 1
ATOM 1462 N N . ALA A 1 187 ? 3.649 -14.725 19.181 1.00 93.88 187 ALA A N 1
ATOM 1463 C CA . ALA A 1 187 ? 4.496 -15.655 19.921 1.00 93.88 187 ALA A CA 1
ATOM 1464 C C . ALA A 1 187 ? 4.298 -17.118 19.486 1.00 93.88 187 ALA A C 1
ATOM 1466 O O . ALA A 1 187 ? 5.282 -17.842 19.334 1.00 93.88 187 ALA A O 1
ATOM 1467 N N . VAL A 1 188 ? 3.055 -17.538 19.217 1.00 94.50 188 VAL A N 1
ATOM 1468 C CA . VAL A 1 188 ? 2.750 -18.868 18.657 1.00 94.50 188 VAL A CA 1
ATOM 1469 C C . VAL A 1 188 ? 3.413 -19.043 17.291 1.00 94.50 188 VAL A C 1
ATOM 1471 O O . VAL A 1 188 ? 4.078 -20.051 17.070 1.00 94.50 188 VAL A O 1
ATOM 1474 N N . ALA A 1 189 ? 3.297 -18.055 16.399 1.00 91.94 189 ALA A N 1
ATOM 1475 C CA . ALA A 1 189 ? 3.941 -18.084 15.087 1.00 91.94 189 ALA A CA 1
ATOM 1476 C C . ALA A 1 189 ? 5.473 -18.149 15.203 1.00 91.94 189 ALA A C 1
ATOM 1478 O O . ALA A 1 189 ? 6.112 -18.919 14.486 1.00 91.94 189 ALA A O 1
ATOM 1479 N N . CYS A 1 190 ? 6.062 -17.411 16.151 1.00 91.50 190 CYS A N 1
ATOM 1480 C CA . CYS A 1 190 ? 7.484 -17.504 16.469 1.00 91.50 190 CYS A CA 1
ATOM 1481 C C . CYS A 1 190 ? 7.871 -18.923 16.914 1.00 91.50 190 CYS A C 1
ATOM 1483 O O . CYS A 1 190 ? 8.786 -19.494 16.335 1.00 91.50 190 CYS A O 1
ATOM 1485 N N . LEU A 1 191 ? 7.177 -19.527 17.883 1.00 93.25 191 LEU A N 1
ATOM 1486 C CA . LEU A 1 191 ? 7.460 -20.898 18.351 1.00 93.25 191 LEU A CA 1
ATOM 1487 C C . LEU A 1 191 ? 7.182 -21.978 17.291 1.00 93.25 191 LEU A C 1
ATOM 1489 O O . LEU A 1 191 ? 7.720 -23.080 17.359 1.00 93.25 191 LEU A O 1
ATOM 1493 N N . ALA A 1 192 ? 6.340 -21.676 16.307 1.00 93.12 192 ALA A N 1
ATOM 1494 C CA . ALA A 1 192 ? 6.064 -22.547 15.173 1.00 93.12 192 ALA A CA 1
ATOM 1495 C C . ALA A 1 192 ? 7.031 -22.352 13.992 1.00 93.12 192 ALA A C 1
ATOM 1497 O O . ALA A 1 192 ? 6.888 -23.043 12.982 1.00 93.12 192 ALA A O 1
ATOM 1498 N N . SER A 1 193 ? 8.012 -21.452 14.111 1.00 91.19 193 SER A N 1
ATOM 1499 C CA . SER A 1 193 ? 8.983 -21.131 13.059 1.00 91.19 193 SER A CA 1
ATOM 1500 C C . SER A 1 193 ? 10.413 -21.459 13.487 1.00 91.19 193 SER A C 1
ATOM 1502 O O . SER A 1 193 ? 10.833 -21.144 14.608 1.00 91.19 193 SER A O 1
ATOM 1504 N N . ALA A 1 194 ? 11.192 -22.047 12.580 1.00 87.88 194 ALA A N 1
ATOM 1505 C CA . ALA A 1 194 ? 12.613 -22.298 12.796 1.00 87.88 194 ALA A CA 1
ATOM 1506 C C . ALA A 1 194 ? 13.406 -20.979 12.856 1.00 87.88 194 ALA A C 1
ATOM 1508 O O . ALA A 1 194 ? 13.123 -20.035 12.119 1.00 87.88 194 ALA A O 1
ATOM 1509 N N . SER A 1 195 ? 14.405 -20.912 13.740 1.00 83.00 195 SER A N 1
ATOM 1510 C CA . SER A 1 195 ? 15.364 -19.804 13.782 1.00 83.00 195 SER A CA 1
ATOM 1511 C C . SER A 1 195 ? 16.528 -20.129 12.848 1.00 83.00 195 SER A C 1
ATOM 1513 O O . SER A 1 195 ? 17.163 -21.171 13.002 1.00 83.00 195 SER A O 1
ATOM 1515 N N . MET A 1 196 ? 16.801 -19.257 11.879 1.00 77.38 196 MET A N 1
ATOM 1516 C CA . MET A 1 196 ? 17.909 -19.411 10.933 1.00 77.38 196 MET A CA 1
ATOM 1517 C C . MET A 1 196 ? 18.889 -18.257 11.114 1.00 77.38 196 MET A C 1
ATOM 1519 O O . MET A 1 196 ? 18.468 -17.104 11.214 1.00 77.38 196 MET A O 1
ATOM 1523 N N . GLY A 1 197 ? 20.182 -18.568 11.164 1.00 73.81 197 GLY A N 1
ATOM 1524 C CA . GLY A 1 197 ? 21.256 -17.579 11.230 1.00 73.81 197 GLY A CA 1
ATOM 1525 C C . GLY A 1 197 ? 22.338 -17.866 10.187 1.00 73.81 197 GLY A C 1
ATOM 1526 O O . GLY A 1 197 ? 22.505 -19.023 9.788 1.00 73.81 197 GLY A O 1
ATOM 1527 N N . PRO A 1 198 ? 23.068 -16.842 9.715 1.00 75.81 198 PRO A N 1
ATOM 1528 C CA . PRO A 1 198 ? 24.224 -17.055 8.858 1.00 75.81 198 PRO A CA 1
ATOM 1529 C C . PRO A 1 198 ? 25.396 -17.600 9.686 1.00 75.81 198 PRO A C 1
ATOM 1531 O O . PRO A 1 198 ? 25.842 -16.969 10.642 1.00 75.81 198 PRO A O 1
ATOM 1534 N N . LEU A 1 199 ? 25.910 -18.763 9.299 1.00 78.44 199 LEU A N 1
ATOM 1535 C CA . LEU A 1 199 ? 27.188 -19.301 9.746 1.00 78.44 199 LEU A CA 1
ATOM 1536 C C . LEU A 1 199 ? 28.236 -18.991 8.674 1.00 78.44 199 LEU A C 1
ATOM 1538 O O . LEU A 1 199 ? 28.169 -19.508 7.556 1.00 78.44 199 LEU A O 1
ATOM 1542 N N . GLN A 1 200 ? 29.206 -18.148 9.009 1.00 76.50 200 GLN A N 1
ATOM 1543 C CA . GLN A 1 200 ? 30.292 -17.795 8.103 1.00 76.50 200 GLN A CA 1
ATOM 1544 C C . GLN A 1 200 ? 31.406 -18.844 8.207 1.00 76.50 200 GLN A C 1
ATOM 1546 O O . GLN A 1 200 ? 32.056 -18.964 9.242 1.00 76.50 200 GLN A O 1
ATOM 1551 N N . LEU A 1 201 ? 31.588 -19.642 7.150 1.00 74.88 201 LEU A N 1
ATOM 1552 C CA . LEU A 1 201 ? 32.608 -20.697 7.087 1.00 74.88 201 LEU A CA 1
ATOM 1553 C C . LEU A 1 201 ? 33.966 -20.148 6.625 1.00 74.88 201 LEU A C 1
ATOM 1555 O O . LEU A 1 201 ? 35.005 -20.682 7.006 1.00 74.88 201 LEU A O 1
ATOM 1559 N N . SER A 1 202 ? 33.963 -19.090 5.809 1.00 73.12 202 SER A N 1
ATOM 1560 C CA . SER A 1 202 ? 35.157 -18.369 5.353 1.00 73.12 202 SER A CA 1
ATOM 1561 C C . SER A 1 202 ? 34.814 -16.919 4.977 1.00 73.12 202 SER A C 1
ATOM 1563 O O . SER A 1 202 ? 33.653 -16.512 5.034 1.00 73.12 202 SER A O 1
ATOM 1565 N N . ALA A 1 203 ? 35.810 -16.132 4.551 1.00 63.50 203 ALA A N 1
ATOM 1566 C CA . ALA A 1 203 ? 35.594 -14.766 4.063 1.00 63.50 203 ALA A CA 1
ATOM 1567 C C . ALA A 1 203 ? 34.605 -14.683 2.879 1.00 63.50 203 ALA A C 1
ATOM 1569 O O . ALA A 1 203 ? 33.971 -13.649 2.700 1.00 63.50 203 ALA A O 1
ATOM 1570 N N . SER A 1 204 ? 34.440 -15.766 2.110 1.00 61.12 204 SER A N 1
ATOM 1571 C CA . SER A 1 204 ? 33.605 -15.813 0.902 1.00 61.12 204 SER A CA 1
ATOM 1572 C C . SER A 1 204 ? 32.456 -16.828 0.951 1.00 61.12 204 SER A C 1
ATOM 1574 O O . SER A 1 204 ? 31.654 -16.872 0.022 1.00 61.12 204 SER A O 1
ATOM 1576 N N . ILE A 1 205 ? 32.349 -17.650 2.003 1.00 66.69 205 ILE A N 1
ATOM 1577 C CA . ILE A 1 205 ? 31.334 -18.710 2.102 1.00 66.69 205 ILE A CA 1
ATOM 1578 C C . ILE A 1 205 ? 30.541 -18.551 3.397 1.00 66.69 205 ILE A C 1
ATOM 1580 O O . ILE A 1 205 ? 31.076 -18.698 4.498 1.00 66.69 205 ILE A O 1
ATOM 1584 N N . ALA A 1 206 ? 29.237 -18.324 3.254 1.00 73.38 206 ALA A N 1
ATOM 1585 C CA . ALA A 1 206 ? 28.268 -18.364 4.339 1.00 73.38 206 ALA A CA 1
ATOM 1586 C C . ALA A 1 206 ? 27.231 -19.461 4.077 1.00 73.38 206 ALA A C 1
ATOM 1588 O O . ALA A 1 206 ? 26.848 -19.724 2.937 1.00 73.38 206 ALA A O 1
ATOM 1589 N N . ARG A 1 207 ? 26.765 -20.104 5.144 1.00 77.50 207 ARG A N 1
ATOM 1590 C CA . ARG A 1 207 ? 25.704 -21.113 5.113 1.00 77.50 207 ARG A CA 1
ATOM 1591 C C . ARG A 1 207 ? 24.617 -20.718 6.099 1.00 77.50 207 ARG A C 1
ATOM 1593 O O . ARG A 1 207 ? 24.918 -20.266 7.195 1.00 77.50 207 ARG A O 1
ATOM 1600 N N . LEU A 1 208 ? 23.355 -20.948 5.749 1.00 73.25 208 LEU A N 1
ATOM 1601 C CA . LEU A 1 208 ? 22.273 -20.876 6.728 1.00 73.25 208 LEU A CA 1
ATOM 1602 C C . LEU A 1 208 ? 22.349 -22.084 7.666 1.00 73.25 208 LEU A C 1
ATOM 1604 O O . LEU A 1 208 ? 22.220 -23.234 7.235 1.00 73.25 208 LEU A O 1
ATOM 1608 N N . GLU A 1 209 ? 22.564 -21.817 8.948 1.00 81.94 209 GLU A N 1
ATOM 1609 C CA . GLU A 1 209 ? 22.502 -22.819 10.002 1.00 81.94 209 GLU A CA 1
ATOM 1610 C C . GLU A 1 209 ? 21.179 -22.687 10.762 1.00 81.94 209 GLU A C 1
ATOM 1612 O O . GLU A 1 209 ? 20.732 -21.592 11.119 1.00 81.94 209 GLU A O 1
ATOM 1617 N N . ILE A 1 210 ? 20.535 -23.831 10.997 1.00 77.38 210 ILE A N 1
ATOM 1618 C CA . ILE A 1 210 ? 19.361 -23.916 11.862 1.00 77.38 210 ILE A CA 1
ATOM 1619 C C . ILE A 1 210 ? 19.884 -23.963 13.295 1.00 77.38 210 ILE A C 1
ATOM 1621 O O . ILE A 1 210 ? 20.295 -25.019 13.775 1.00 77.38 210 ILE A O 1
ATOM 1625 N N . ALA A 1 211 ? 19.877 -22.818 13.970 1.00 77.19 211 ALA A N 1
ATOM 1626 C CA . ALA A 1 211 ? 20.286 -22.730 15.363 1.00 77.19 211 ALA A CA 1
ATOM 1627 C C . ALA A 1 211 ? 19.064 -22.951 16.274 1.00 77.19 211 ALA A C 1
ATOM 1629 O O . ALA A 1 211 ? 18.065 -22.232 16.139 1.00 77.19 211 ALA A O 1
ATOM 1630 N N . PRO A 1 212 ? 19.097 -23.919 17.210 1.00 79.69 212 PRO A N 1
ATOM 1631 C CA . PRO A 1 212 ? 18.039 -24.044 18.204 1.00 79.69 212 PRO A CA 1
ATOM 1632 C C . PRO A 1 212 ? 17.959 -22.762 19.043 1.00 79.69 212 PRO A C 1
ATOM 1634 O O . PRO A 1 212 ? 18.975 -22.148 19.374 1.00 79.69 212 PRO A O 1
ATOM 1637 N N . ARG A 1 213 ? 16.735 -22.340 19.380 1.00 88.06 213 ARG A N 1
ATOM 1638 C CA . ARG A 1 213 ? 16.511 -21.146 20.205 1.00 88.06 213 ARG A CA 1
ATOM 1639 C C . ARG A 1 213 ? 17.144 -21.349 21.582 1.00 88.06 213 ARG A C 1
ATOM 1641 O O . ARG A 1 213 ? 17.066 -22.433 22.158 1.00 88.06 213 ARG A O 1
ATOM 1648 N N . ALA A 1 214 ? 17.742 -20.292 22.129 1.00 89.81 214 ALA A N 1
ATOM 1649 C CA . ALA A 1 214 ? 18.212 -20.314 23.508 1.00 89.81 214 ALA A CA 1
ATOM 1650 C C . ALA A 1 214 ? 17.028 -20.543 24.460 1.00 89.81 214 ALA A C 1
ATOM 1652 O O . ALA A 1 214 ? 15.953 -19.972 24.260 1.00 89.81 214 ALA A O 1
ATOM 1653 N N . LEU A 1 215 ? 17.249 -21.308 25.536 1.00 91.81 215 LEU A N 1
ATOM 1654 C CA . LEU A 1 215 ? 16.213 -21.630 26.527 1.00 91.81 215 LEU A CA 1
ATOM 1655 C C . LEU A 1 215 ? 15.481 -20.377 27.026 1.00 91.81 215 LEU A C 1
ATOM 1657 O O . LEU A 1 215 ? 14.261 -20.375 27.139 1.00 91.81 215 LEU A O 1
ATOM 1661 N N . PHE A 1 216 ? 16.217 -19.291 27.274 1.00 93.75 216 PHE A N 1
ATOM 1662 C CA . PHE A 1 216 ? 15.635 -18.021 27.703 1.00 93.75 216 PHE A CA 1
ATOM 1663 C C . PHE A 1 216 ? 14.626 -17.463 26.687 1.00 93.75 216 PHE A C 1
ATOM 1665 O O . PHE A 1 216 ? 13.533 -17.052 27.068 1.00 93.75 216 PHE A O 1
ATOM 1672 N N . THR A 1 217 ? 14.950 -17.491 25.393 1.00 91.75 217 THR A N 1
ATOM 1673 C CA . THR A 1 217 ? 14.056 -17.024 24.325 1.00 91.75 217 THR A CA 1
ATOM 1674 C C . THR A 1 217 ? 12.799 -17.887 24.235 1.00 91.75 217 THR A C 1
ATOM 1676 O O . THR A 1 217 ? 11.702 -17.346 24.101 1.00 91.75 217 THR A O 1
ATOM 1679 N N . SER A 1 218 ? 12.937 -19.210 24.357 1.00 93.62 218 SER A N 1
ATOM 1680 C CA . SER A 1 218 ? 11.803 -20.143 24.396 1.00 93.62 218 SER A CA 1
ATOM 1681 C C . SER A 1 218 ? 10.916 -19.912 25.621 1.00 93.62 218 SER A C 1
ATOM 1683 O O . SER A 1 218 ? 9.696 -19.900 25.487 1.00 93.62 218 SER A O 1
ATOM 1685 N N . CYS A 1 219 ? 11.505 -19.645 26.792 1.00 94.69 219 CYS A N 1
ATOM 1686 C CA . CYS A 1 219 ? 10.778 -19.259 28.004 1.00 94.69 219 CYS A CA 1
ATOM 1687 C C . CYS A 1 219 ? 9.991 -17.958 27.807 1.00 94.69 219 CYS A C 1
ATOM 1689 O O . CYS A 1 219 ? 8.799 -17.910 28.096 1.00 94.69 219 CYS A O 1
ATOM 1691 N N . VAL A 1 220 ? 10.622 -16.911 27.266 1.00 93.44 220 VAL A N 1
ATOM 1692 C CA . VAL A 1 220 ? 9.936 -15.637 27.001 1.00 93.44 220 VAL A CA 1
ATOM 1693 C C . VAL A 1 220 ? 8.760 -15.858 26.051 1.00 93.44 220 VAL A C 1
ATOM 1695 O O . VAL A 1 220 ? 7.630 -15.538 26.405 1.00 93.44 220 VAL A O 1
ATOM 1698 N N . LEU A 1 221 ? 8.989 -16.472 24.885 1.00 93.69 221 LEU A N 1
ATOM 1699 C CA . LEU A 1 221 ? 7.934 -16.716 23.896 1.00 93.69 221 LEU A CA 1
ATOM 1700 C C . LEU A 1 221 ? 6.827 -17.628 24.428 1.00 93.69 221 LEU A C 1
ATOM 1702 O O . LEU A 1 221 ? 5.653 -17.358 24.186 1.00 93.69 221 LEU A O 1
ATOM 1706 N N . GLY A 1 222 ? 7.180 -18.672 25.180 1.00 94.00 222 GLY A N 1
ATOM 1707 C CA . GLY A 1 222 ? 6.217 -19.533 25.860 1.00 94.00 222 GLY A CA 1
ATOM 1708 C C . GLY A 1 222 ? 5.330 -18.732 26.810 1.00 94.00 222 GLY A C 1
ATOM 1709 O O . GLY A 1 222 ? 4.111 -18.887 26.786 1.00 94.00 222 GLY A O 1
ATOM 1710 N N . GLY A 1 223 ? 5.914 -17.809 27.579 1.00 92.25 223 GLY A N 1
ATOM 1711 C CA . GLY A 1 223 ? 5.174 -16.895 28.450 1.00 92.25 223 GLY A CA 1
ATOM 1712 C C . GLY A 1 223 ? 4.249 -15.970 27.662 1.00 92.25 223 GLY A C 1
ATOM 1713 O O . GLY A 1 223 ? 3.096 -15.780 28.043 1.00 92.25 223 GLY A O 1
ATOM 1714 N N . GLU A 1 224 ? 4.702 -15.469 26.512 1.00 92.75 224 GLU A N 1
ATOM 1715 C CA . GLU A 1 224 ? 3.880 -14.626 25.642 1.00 92.75 224 GLU A CA 1
ATOM 1716 C C . GLU A 1 224 ? 2.672 -15.363 25.041 1.00 92.75 224 GLU A C 1
ATOM 1718 O O . GLU A 1 224 ? 1.635 -14.747 24.790 1.00 92.75 224 GLU A O 1
ATOM 1723 N N . THR A 1 225 ? 2.731 -16.687 24.865 1.00 94.62 225 THR A N 1
ATOM 1724 C CA . THR A 1 225 ? 1.547 -17.447 24.424 1.00 94.62 225 THR A CA 1
ATOM 1725 C C . THR A 1 225 ? 0.420 -17.462 25.463 1.00 94.62 225 THR A C 1
ATOM 1727 O O . THR A 1 225 ? -0.754 -17.556 25.094 1.00 94.62 225 THR A O 1
ATOM 1730 N N . LEU A 1 226 ? 0.734 -17.289 26.756 1.00 92.00 226 LEU A N 1
ATOM 1731 C CA . LEU A 1 226 ? -0.258 -17.294 27.839 1.00 92.00 226 LEU A CA 1
ATOM 1732 C C . LEU A 1 226 ? -1.220 -16.102 27.783 1.00 92.00 226 LEU A C 1
ATOM 1734 O O . LEU A 1 226 ? -2.308 -16.184 28.351 1.00 92.00 226 LEU A O 1
ATOM 1738 N N . TRP A 1 227 ? -0.896 -15.029 27.051 1.00 91.75 227 TRP A N 1
ATOM 1739 C CA . TRP A 1 227 ? -1.847 -13.941 26.796 1.00 91.75 227 TRP A CA 1
ATOM 1740 C C . TRP A 1 227 ? -3.142 -14.437 26.149 1.00 91.75 227 TRP A C 1
ATOM 1742 O O . TRP A 1 227 ? -4.208 -13.892 26.443 1.00 91.75 227 TRP A O 1
ATOM 1752 N N . LEU A 1 228 ? -3.081 -15.497 25.332 1.00 90.81 228 LEU A N 1
ATOM 1753 C CA . LEU A 1 228 ? -4.274 -16.138 24.778 1.00 90.81 228 LEU A CA 1
ATOM 1754 C C . LEU A 1 228 ? -5.134 -16.753 25.887 1.00 90.81 228 LEU A C 1
ATOM 1756 O O . LEU A 1 228 ? -6.351 -16.584 25.889 1.00 90.81 228 LEU A O 1
ATOM 1760 N N . VAL A 1 229 ? -4.506 -17.412 26.861 1.00 88.69 229 VAL A N 1
ATOM 1761 C CA . VAL A 1 229 ? -5.201 -18.009 28.007 1.00 88.69 229 VAL A CA 1
ATOM 1762 C C . VAL A 1 229 ? -5.793 -16.935 28.908 1.00 88.69 229 VAL A C 1
ATOM 1764 O O . VAL A 1 229 ? -6.935 -17.082 29.323 1.00 88.69 229 VAL A O 1
ATOM 1767 N N . TYR A 1 230 ? -5.098 -15.820 29.148 1.00 85.44 230 TYR A N 1
ATOM 1768 C CA . TYR A 1 230 ? -5.677 -14.692 29.886 1.00 85.44 230 TYR A CA 1
ATOM 1769 C C . TYR A 1 230 ? -6.909 -14.117 29.183 1.00 85.44 230 TYR A C 1
ATOM 1771 O O . TYR A 1 230 ? -7.903 -13.831 29.840 1.00 85.44 230 TYR A O 1
ATOM 1779 N N . VAL A 1 231 ? -6.896 -14.002 27.849 1.00 86.25 231 VAL A N 1
ATOM 1780 C CA . VAL A 1 231 ? -8.083 -13.584 27.083 1.00 86.25 231 VAL A CA 1
ATOM 1781 C C . VAL A 1 231 ? -9.226 -14.594 27.232 1.00 86.25 231 VAL A C 1
ATOM 1783 O O . VAL A 1 231 ? -10.371 -14.188 27.416 1.00 86.25 231 VAL A O 1
ATOM 1786 N N . LEU A 1 232 ? -8.941 -15.895 27.184 1.00 85.19 232 LEU A N 1
ATOM 1787 C CA . LEU A 1 232 ? -9.958 -16.940 27.338 1.00 85.19 232 LEU A CA 1
ATOM 1788 C C . LEU A 1 232 ? -10.502 -17.023 28.775 1.00 85.19 232 LEU A C 1
ATOM 1790 O O . LEU A 1 232 ? -11.708 -17.159 28.964 1.00 85.19 232 LEU A O 1
ATOM 1794 N N . HIS A 1 233 ? -9.647 -16.890 29.790 1.00 80.88 233 HIS A N 1
ATOM 1795 C CA . HIS A 1 233 ? -10.060 -16.811 31.190 1.00 80.88 233 HIS A CA 1
ATOM 1796 C C . HIS A 1 233 ? -10.885 -15.558 31.458 1.00 80.88 233 HIS A C 1
ATOM 1798 O O . HIS A 1 233 ? -11.929 -15.683 32.093 1.00 80.88 233 HIS A O 1
ATOM 1804 N N . ASP A 1 234 ? -10.497 -14.398 30.910 1.00 77.44 234 ASP A N 1
ATOM 1805 C CA . ASP A 1 234 ? -11.306 -13.177 30.968 1.00 77.44 234 ASP A CA 1
ATOM 1806 C C . ASP A 1 234 ? -12.731 -13.479 30.485 1.00 77.44 234 ASP A C 1
ATOM 1808 O O . ASP A 1 234 ? -13.681 -13.150 31.187 1.00 77.44 234 ASP A O 1
ATOM 1812 N N . VAL A 1 235 ? -12.899 -14.160 29.338 1.00 79.94 235 VAL A N 1
ATOM 1813 C CA . VAL A 1 235 ? -14.218 -14.481 28.753 1.00 79.94 235 VAL A CA 1
ATOM 1814 C C . VAL A 1 235 ? -15.125 -15.241 29.724 1.00 79.94 235 VAL A C 1
ATOM 1816 O O . VAL A 1 235 ? -16.312 -14.925 29.803 1.00 79.94 235 VAL A O 1
ATOM 1819 N N . VAL A 1 236 ? -14.583 -16.191 30.486 1.00 76.44 236 VAL A N 1
ATOM 1820 C CA . VAL A 1 236 ? -15.377 -17.072 31.362 1.00 76.44 236 VAL A CA 1
ATOM 1821 C C . VAL A 1 236 ? -15.461 -16.567 32.811 1.00 76.44 236 VAL A C 1
ATOM 1823 O O . VAL A 1 236 ? -16.375 -16.946 33.548 1.00 76.44 236 VAL A O 1
ATOM 1826 N N . LEU A 1 237 ? -14.594 -15.624 33.194 1.00 74.56 237 LEU A N 1
ATOM 1827 C CA . LEU A 1 237 ? -14.509 -15.022 34.528 1.00 74.56 237 LEU A CA 1
ATOM 1828 C C . LEU A 1 237 ? -15.851 -14.557 35.140 1.00 74.56 237 LEU A C 1
ATOM 1830 O O . LEU A 1 237 ? -16.025 -14.751 36.347 1.00 74.56 237 LEU A O 1
ATOM 1834 N N . PRO A 1 238 ? -16.824 -13.996 34.380 1.00 72.44 238 PRO A N 1
ATOM 1835 C CA . PRO A 1 238 ? -18.117 -13.579 34.933 1.00 72.44 238 PRO A CA 1
ATOM 1836 C C . PRO A 1 238 ? -18.913 -14.716 35.587 1.00 72.44 238 PRO A C 1
ATOM 1838 O O . PRO A 1 238 ? -19.697 -14.460 36.499 1.00 72.44 238 PRO A O 1
ATOM 1841 N N . TYR A 1 239 ? -18.711 -15.954 35.130 1.00 69.06 239 TYR A N 1
ATOM 1842 C CA . TYR A 1 239 ? -19.472 -17.127 35.564 1.00 69.06 239 TYR A CA 1
ATOM 1843 C C . TYR A 1 239 ? -18.772 -17.917 36.671 1.00 69.06 239 TYR A C 1
ATOM 1845 O O . TYR A 1 239 ? -19.432 -18.542 37.495 1.00 69.06 239 TYR A O 1
ATOM 1853 N N . THR A 1 240 ? -17.439 -17.896 36.699 1.00 67.44 240 THR A N 1
ATOM 1854 C CA . THR A 1 240 ? -16.629 -18.796 37.535 1.00 67.44 240 THR A CA 1
ATOM 1855 C C . THR A 1 240 ? -15.882 -18.098 38.679 1.00 67.44 240 THR A C 1
ATOM 1857 O O . THR A 1 240 ? -15.345 -18.776 39.557 1.00 67.44 240 THR A O 1
ATOM 1860 N N . GLN A 1 241 ? -15.866 -16.757 38.688 1.00 68.62 241 GLN A N 1
ATOM 1861 C CA . GLN A 1 241 ? -15.373 -15.874 39.759 1.00 68.62 241 GLN A CA 1
ATOM 1862 C C . GLN A 1 241 ? -14.086 -16.375 40.464 1.00 68.62 241 GLN A C 1
ATOM 1864 O O . GLN A 1 241 ? -13.092 -16.682 39.808 1.00 68.62 241 GLN A O 1
ATOM 1869 N N . THR A 1 242 ? -14.073 -16.428 41.801 1.00 63.25 242 THR A N 1
ATOM 1870 C CA . THR A 1 242 ? -12.886 -16.648 42.655 1.00 63.25 242 THR A CA 1
ATOM 1871 C C . THR A 1 242 ? -12.297 -18.059 42.584 1.00 63.25 242 THR A C 1
ATOM 1873 O O . THR A 1 242 ? -11.220 -18.311 43.122 1.00 63.25 242 THR A O 1
ATOM 1876 N N . VAL A 1 243 ? -12.983 -19.004 41.938 1.00 67.19 243 VAL A N 1
ATOM 1877 C CA . VAL A 1 243 ? -12.510 -20.389 41.833 1.00 67.19 243 VAL A CA 1
ATOM 1878 C C . VAL A 1 243 ? -11.468 -20.524 40.722 1.00 67.19 243 VAL A C 1
ATOM 1880 O O . VAL A 1 243 ? -10.475 -21.233 40.891 1.00 67.19 243 VAL A O 1
ATOM 1883 N N . VAL A 1 244 ? -11.640 -19.794 39.615 1.00 70.44 244 VAL A N 1
ATOM 1884 C CA . VAL A 1 244 ? -10.689 -19.815 38.492 1.00 70.44 244 VAL A CA 1
ATOM 1885 C C . VAL A 1 244 ? -9.354 -19.187 38.877 1.00 70.44 244 VAL A C 1
ATOM 1887 O O . VAL A 1 244 ? -8.325 -19.760 38.540 1.00 70.44 244 VAL A O 1
ATOM 1890 N N . SER A 1 245 ? -9.332 -18.101 39.654 1.00 68.69 245 SER A N 1
ATOM 1891 C CA . SER A 1 245 ? -8.077 -17.441 40.056 1.00 68.69 245 SER A CA 1
ATOM 1892 C C . SER A 1 245 ? -7.166 -18.313 40.931 1.00 68.69 245 SER A C 1
ATOM 1894 O O . SER A 1 245 ? -5.950 -18.139 40.909 1.00 68.69 245 SER A O 1
ATOM 1896 N N . ARG A 1 246 ? -7.717 -19.294 41.660 1.00 75.00 246 ARG A N 1
ATOM 1897 C CA . ARG A 1 246 ? -6.928 -20.245 42.468 1.00 75.00 246 ARG A CA 1
ATOM 1898 C C . ARG A 1 246 ? -6.340 -21.393 41.650 1.00 75.00 246 ARG A C 1
ATOM 1900 O O . ARG A 1 246 ? -5.259 -21.879 41.972 1.00 75.00 246 ARG A O 1
ATOM 1907 N N . VAL A 1 247 ? -7.060 -21.852 40.626 1.00 79.69 247 VAL A N 1
ATOM 1908 C CA . VAL A 1 247 ? -6.685 -23.033 39.827 1.00 79.69 247 VAL A CA 1
ATOM 1909 C C . VAL A 1 247 ? -5.870 -22.648 38.589 1.00 79.69 247 VAL A C 1
ATOM 1911 O O . VAL A 1 247 ? -4.923 -23.353 38.243 1.00 79.69 247 VAL A O 1
ATOM 1914 N N . ALA A 1 248 ? -6.192 -21.511 37.964 1.00 81.56 248 ALA A N 1
ATOM 1915 C CA . ALA A 1 248 ? -5.568 -21.027 36.734 1.00 81.56 248 ALA A CA 1
ATOM 1916 C C . ALA A 1 248 ? -4.032 -20.928 36.785 1.00 81.56 248 ALA A C 1
ATOM 1918 O O . ALA A 1 248 ? -3.404 -21.287 35.793 1.00 81.56 248 ALA A O 1
ATOM 1919 N N . PRO A 1 249 ? -3.375 -20.494 37.884 1.00 85.06 249 PRO A N 1
ATOM 1920 C CA . PRO A 1 249 ? -1.913 -20.421 37.916 1.00 85.06 249 PRO A CA 1
ATOM 1921 C C . PRO A 1 249 ? -1.243 -21.778 37.672 1.00 85.06 249 PRO A C 1
ATOM 1923 O O . PRO A 1 249 ? -0.235 -21.848 36.975 1.00 85.06 249 PRO A O 1
ATOM 1926 N N . TRP A 1 250 ? -1.825 -22.862 38.192 1.00 87.25 250 TRP A N 1
ATOM 1927 C CA . TRP A 1 250 ? -1.265 -24.209 38.079 1.00 87.25 250 TRP A CA 1
ATOM 1928 C C . TRP A 1 250 ? -1.456 -24.805 36.686 1.00 87.25 250 TRP A C 1
ATOM 1930 O O . TRP A 1 250 ? -0.512 -25.348 36.114 1.00 87.25 250 TRP A O 1
ATOM 1940 N N . THR A 1 251 ? -2.655 -24.673 36.117 1.00 88.56 251 THR A N 1
ATOM 1941 C CA . THR A 1 251 ? -2.947 -25.133 34.751 1.00 88.56 251 THR A CA 1
ATOM 1942 C C . THR A 1 251 ? -2.152 -24.330 33.720 1.00 88.56 251 THR A C 1
ATOM 1944 O O . THR A 1 251 ? -1.561 -24.915 32.812 1.00 88.56 251 THR A O 1
ATOM 1947 N N . ASN A 1 252 ? -2.021 -23.014 33.914 1.00 89.81 252 ASN A N 1
ATOM 1948 C CA . ASN A 1 252 ? -1.203 -22.146 33.066 1.00 89.81 252 ASN A CA 1
ATOM 1949 C C . ASN A 1 252 ? 0.288 -22.468 33.170 1.00 89.81 252 ASN A C 1
ATOM 1951 O O . ASN A 1 252 ? 0.962 -22.503 32.143 1.00 89.81 252 ASN A O 1
ATOM 1955 N N . MET A 1 253 ? 0.798 -22.739 34.377 1.00 91.50 253 MET A N 1
ATOM 1956 C CA . MET A 1 253 ? 2.187 -23.162 34.567 1.00 91.50 253 MET A CA 1
ATOM 1957 C C . MET A 1 253 ? 2.455 -24.494 33.860 1.00 91.50 253 MET A C 1
ATOM 1959 O O . MET A 1 253 ? 3.456 -24.623 33.164 1.00 91.50 253 MET A O 1
ATOM 1963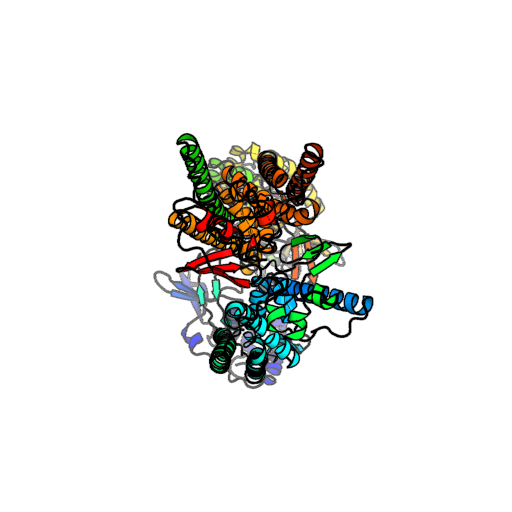 N N . ALA A 1 254 ? 1.536 -25.460 33.958 1.00 93.31 254 ALA A N 1
ATOM 1964 C CA . ALA A 1 254 ? 1.653 -26.730 33.246 1.00 93.31 254 ALA A CA 1
ATOM 1965 C C . ALA A 1 254 ? 1.660 -26.534 31.719 1.00 93.31 254 ALA A C 1
ATOM 1967 O O . ALA A 1 254 ? 2.527 -27.077 31.037 1.00 93.31 254 ALA A O 1
ATOM 1968 N N . ALA A 1 255 ? 0.746 -25.720 31.181 1.00 94.12 255 ALA A N 1
ATOM 1969 C CA . ALA A 1 255 ? 0.694 -25.403 29.753 1.00 94.12 255 ALA A CA 1
ATOM 1970 C C . ALA A 1 255 ? 1.977 -24.711 29.268 1.00 94.12 255 ALA A C 1
ATOM 1972 O O . ALA A 1 255 ? 2.548 -25.108 28.253 1.00 94.12 255 ALA A O 1
ATOM 1973 N N . TYR A 1 256 ? 2.467 -23.731 30.030 1.00 95.75 256 TYR A N 1
ATOM 1974 C CA . TYR A 1 256 ? 3.739 -23.054 29.789 1.00 95.75 256 TYR A CA 1
ATOM 1975 C C . TYR A 1 256 ? 4.906 -24.044 29.745 1.00 95.75 256 TYR A C 1
ATOM 1977 O O . TYR A 1 256 ? 5.660 -24.063 28.773 1.00 95.75 256 TYR A O 1
ATOM 1985 N N . SER A 1 257 ? 5.026 -24.912 30.753 1.00 95.75 257 SER A N 1
ATOM 1986 C CA . SER A 1 257 ? 6.087 -25.916 30.815 1.00 95.75 257 SER A CA 1
ATOM 1987 C C . SER A 1 257 ? 6.018 -26.896 29.645 1.00 95.75 257 SER A C 1
ATOM 1989 O O . SER A 1 257 ? 7.060 -27.221 29.082 1.00 95.75 257 SER A O 1
ATOM 1991 N N . ILE A 1 258 ? 4.818 -27.325 29.233 1.00 95.62 258 ILE A N 1
ATOM 1992 C CA . ILE A 1 258 ? 4.630 -28.193 28.061 1.00 95.62 258 ILE A CA 1
ATOM 1993 C C . ILE A 1 258 ? 5.097 -27.482 26.790 1.00 95.62 258 ILE A C 1
ATOM 1995 O O . ILE A 1 258 ? 5.846 -28.072 26.019 1.00 95.62 258 ILE A O 1
ATOM 1999 N N . ILE A 1 259 ? 4.702 -26.224 26.576 1.00 96.19 259 ILE A N 1
ATOM 2000 C CA . ILE A 1 259 ? 5.069 -25.456 25.377 1.00 96.19 259 ILE A CA 1
ATOM 2001 C C . ILE A 1 259 ? 6.585 -25.237 25.313 1.00 96.19 259 ILE A C 1
ATOM 2003 O O . ILE A 1 259 ? 7.191 -25.499 24.274 1.00 96.19 259 ILE A O 1
ATOM 2007 N N . VAL A 1 260 ? 7.210 -24.826 26.421 1.00 95.62 260 VAL A N 1
ATOM 2008 C CA . VAL A 1 260 ? 8.665 -24.614 26.497 1.00 95.62 260 VAL A CA 1
ATOM 2009 C C . VAL A 1 260 ? 9.421 -25.928 26.305 1.00 95.62 260 VAL A C 1
ATOM 2011 O O . VAL A 1 260 ? 10.344 -25.986 25.495 1.00 95.62 260 VAL A O 1
ATOM 2014 N N . ALA A 1 261 ? 9.014 -27.007 26.982 1.00 94.69 261 ALA A N 1
ATOM 2015 C CA . ALA A 1 261 ? 9.639 -28.318 26.814 1.00 94.69 261 ALA A CA 1
ATOM 2016 C C . ALA A 1 261 ? 9.505 -28.816 25.372 1.00 94.69 261 ALA A C 1
ATOM 2018 O O . ALA A 1 261 ? 10.456 -29.335 24.797 1.00 94.69 261 ALA A O 1
ATOM 2019 N N . ARG A 1 262 ? 8.339 -28.619 24.757 1.00 94.12 262 ARG A N 1
ATOM 2020 C CA . ARG A 1 262 ? 8.074 -29.006 23.373 1.00 94.12 262 ARG A CA 1
ATOM 2021 C C . ARG A 1 262 ? 8.943 -28.205 22.398 1.00 94.12 262 ARG A C 1
ATOM 2023 O O . ARG A 1 262 ? 9.386 -28.786 21.410 1.00 94.12 262 ARG A O 1
ATOM 2030 N N . ASP A 1 263 ? 9.214 -26.922 22.651 1.00 92.62 263 ASP A N 1
ATOM 2031 C CA . ASP A 1 263 ? 10.125 -26.086 21.841 1.00 92.62 263 ASP A CA 1
ATOM 2032 C C . ASP A 1 263 ? 11.587 -26.530 21.947 1.00 92.62 263 ASP A C 1
ATOM 2034 O O . ASP A 1 263 ? 12.255 -26.697 20.930 1.00 92.62 263 ASP A O 1
ATOM 2038 N N . VAL A 1 264 ? 12.051 -26.817 23.164 1.00 91.69 264 VAL A N 1
ATOM 2039 C CA . VAL A 1 264 ? 13.444 -27.207 23.430 1.00 91.69 264 VAL A CA 1
ATOM 2040 C C . VAL A 1 264 ? 13.738 -28.646 22.991 1.00 91.69 264 VAL A C 1
ATOM 2042 O O . VAL A 1 264 ? 14.776 -28.907 22.389 1.00 91.69 264 VAL A O 1
ATOM 2045 N N . LEU A 1 265 ? 12.837 -29.591 23.278 1.00 92.44 265 LEU A N 1
ATOM 2046 C CA . LEU A 1 265 ? 13.047 -31.019 23.002 1.00 92.44 265 LEU A CA 1
ATOM 2047 C C . LEU A 1 265 ? 12.768 -31.392 21.541 1.00 92.44 265 LEU A C 1
ATOM 2049 O O . LEU A 1 265 ? 13.321 -32.368 21.037 1.00 92.44 265 LEU A O 1
ATOM 2053 N N . ALA A 1 266 ? 11.889 -30.651 20.865 1.00 90.56 266 ALA A N 1
ATOM 2054 C CA . ALA A 1 266 ? 11.486 -30.917 19.487 1.00 90.56 266 ALA A CA 1
ATOM 2055 C C . ALA A 1 266 ? 11.341 -29.600 18.700 1.00 90.56 266 ALA A C 1
ATOM 2057 O O . ALA A 1 266 ? 10.206 -29.178 18.422 1.00 90.56 266 ALA A O 1
ATOM 2058 N N . PRO A 1 267 ? 12.472 -28.951 18.350 1.00 88.81 267 PRO A N 1
ATOM 2059 C CA . PRO A 1 267 ? 12.473 -27.716 17.577 1.00 88.81 267 PRO A CA 1
ATOM 2060 C C . PRO A 1 267 ? 11.956 -27.951 16.152 1.00 88.81 267 PRO A C 1
ATOM 2062 O O . PRO A 1 267 ? 12.094 -29.039 15.583 1.00 88.81 267 PRO A O 1
ATOM 2065 N N . VAL A 1 268 ? 11.365 -26.910 15.562 1.00 89.38 268 VAL A N 1
ATOM 2066 C CA . VAL A 1 268 ? 10.851 -26.946 14.186 1.00 89.38 268 VAL A CA 1
ATOM 2067 C C . VAL A 1 268 ? 12.011 -27.101 13.201 1.00 89.38 268 VAL A C 1
ATOM 2069 O O . VAL A 1 268 ? 13.004 -26.380 13.279 1.00 89.38 268 VAL A O 1
ATOM 2072 N N . ARG A 1 269 ? 11.884 -28.050 12.268 1.00 85.44 269 ARG A N 1
ATOM 2073 C CA . ARG A 1 269 ? 12.873 -28.302 11.211 1.00 85.44 269 ARG A CA 1
ATOM 2074 C C . ARG A 1 269 ? 12.466 -27.588 9.927 1.00 85.44 269 ARG A C 1
ATOM 2076 O O . ARG A 1 269 ? 11.285 -27.561 9.592 1.00 85.44 269 ARG A O 1
ATOM 2083 N N . VAL A 1 270 ? 13.451 -27.058 9.208 1.00 82.56 270 VAL A N 1
ATOM 2084 C CA . VAL A 1 270 ? 13.257 -26.515 7.860 1.00 82.56 270 VAL A CA 1
ATOM 2085 C C . VAL A 1 270 ? 13.227 -27.680 6.877 1.00 82.56 270 VAL A C 1
ATOM 2087 O O . VAL A 1 270 ? 14.080 -28.566 6.948 1.00 82.56 270 VAL A O 1
ATOM 2090 N N . SER A 1 271 ? 12.256 -27.685 5.970 1.00 82.88 271 SER A N 1
ATOM 2091 C CA . SER A 1 271 ? 12.249 -28.597 4.823 1.00 82.88 271 SER A CA 1
ATOM 2092 C C . SER A 1 271 ? 12.331 -27.784 3.541 1.00 82.88 271 SER A C 1
ATOM 2094 O O . SER A 1 271 ? 11.737 -26.712 3.445 1.00 82.88 271 SER A O 1
ATOM 2096 N N . SER A 1 272 ? 13.114 -28.262 2.584 1.00 75.62 272 SER A N 1
ATOM 2097 C CA . SER A 1 272 ? 13.278 -27.627 1.282 1.00 75.62 272 SER A CA 1
ATOM 2098 C C . SER A 1 272 ? 13.007 -28.653 0.198 1.00 75.62 272 SER A C 1
ATOM 2100 O O . SER A 1 272 ? 13.618 -29.722 0.208 1.00 75.62 272 SER A O 1
ATOM 2102 N N . GLU A 1 273 ? 12.135 -28.316 -0.736 1.00 80.69 273 GLU A N 1
ATOM 2103 C CA . GLU A 1 273 ? 11.903 -29.092 -1.946 1.00 80.69 273 GLU A CA 1
ATOM 2104 C C . GLU A 1 273 ? 12.484 -28.314 -3.124 1.00 80.69 273 GLU A C 1
ATOM 2106 O O . GLU A 1 273 ? 12.203 -27.130 -3.281 1.00 80.69 273 GLU A O 1
ATOM 2111 N N . ILE A 1 274 ? 13.335 -28.953 -3.927 1.00 72.62 274 ILE A N 1
ATOM 2112 C CA . ILE A 1 274 ? 13.838 -28.368 -5.174 1.00 72.62 274 ILE A CA 1
ATOM 2113 C C . ILE A 1 274 ? 12.958 -28.921 -6.287 1.00 72.62 274 ILE A C 1
ATOM 2115 O O . ILE A 1 274 ? 13.069 -30.091 -6.645 1.00 72.62 274 ILE A O 1
ATOM 2119 N N . ALA A 1 275 ? 12.090 -28.076 -6.824 1.00 66.19 275 ALA A N 1
ATOM 2120 C CA . ALA A 1 275 ? 11.234 -28.395 -7.951 1.00 66.19 275 ALA A CA 1
ATOM 2121 C C . ALA A 1 275 ? 11.401 -27.269 -8.963 1.00 66.19 275 ALA A C 1
ATOM 2123 O O . ALA A 1 275 ? 10.885 -26.178 -8.751 1.00 66.19 275 ALA A O 1
ATOM 2124 N N . ARG A 1 276 ? 12.166 -27.530 -10.029 1.00 65.31 276 ARG A N 1
ATOM 2125 C CA . ARG A 1 276 ? 12.383 -26.579 -11.123 1.00 65.31 276 ARG A CA 1
ATOM 2126 C C . ARG A 1 276 ? 11.243 -26.703 -12.121 1.00 65.31 276 ARG A C 1
ATOM 2128 O O . ARG A 1 276 ? 11.254 -27.591 -12.968 1.00 65.31 276 ARG A O 1
ATOM 2135 N N . GLN A 1 277 ? 10.248 -25.842 -11.984 1.00 67.88 277 GLN A N 1
ATOM 2136 C CA . GLN A 1 277 ? 9.132 -25.723 -12.912 1.00 67.88 277 GLN A CA 1
ATOM 2137 C C . GLN A 1 277 ? 9.093 -24.293 -13.422 1.00 67.88 277 GLN A C 1
ATOM 2139 O O . GLN A 1 277 ? 8.864 -23.358 -12.655 1.00 67.88 277 GLN A O 1
ATOM 2144 N N . CYS A 1 278 ? 9.345 -24.139 -14.716 1.00 66.62 278 CYS A N 1
ATOM 2145 C CA . CYS A 1 278 ? 9.231 -22.868 -15.402 1.00 66.62 278 CYS A CA 1
ATOM 2146 C C . CYS A 1 278 ? 7.942 -22.861 -16.219 1.00 66.62 278 CYS A C 1
ATOM 2148 O O . CYS A 1 278 ? 7.626 -23.835 -16.901 1.00 66.62 278 CYS A O 1
ATOM 2150 N N . SER A 1 279 ? 7.196 -21.771 -16.130 1.00 61.78 279 SER A N 1
ATOM 2151 C CA . SER A 1 279 ? 6.013 -21.517 -16.942 1.00 61.78 279 SER A CA 1
ATOM 2152 C C . SER A 1 279 ? 6.198 -20.204 -17.680 1.00 61.78 279 SER A C 1
ATOM 2154 O O . SER A 1 279 ? 6.701 -19.232 -17.114 1.00 61.78 279 SER A O 1
ATOM 2156 N N . VAL A 1 280 ? 5.806 -20.198 -18.945 1.00 52.88 280 VAL A N 1
ATOM 2157 C CA . VAL A 1 280 ? 5.838 -19.022 -19.807 1.00 52.88 280 VAL A CA 1
ATOM 2158 C C . VAL A 1 280 ? 4.389 -18.606 -20.002 1.00 52.88 280 VAL A C 1
ATOM 2160 O O . VAL A 1 280 ? 3.593 -19.403 -20.495 1.00 52.88 280 VAL A O 1
ATOM 2163 N N . ILE A 1 281 ? 4.028 -17.417 -19.518 1.00 48.50 281 ILE A N 1
ATOM 2164 C CA . ILE A 1 281 ? 2.669 -16.874 -19.687 1.00 48.50 281 ILE A CA 1
ATOM 2165 C C . ILE A 1 281 ? 2.594 -16.082 -21.000 1.00 48.50 281 ILE A C 1
ATOM 2167 O O . ILE A 1 281 ? 1.635 -16.258 -21.738 1.00 48.50 281 ILE A O 1
ATOM 2171 N N . ASP A 1 282 ? 3.645 -15.318 -21.316 1.00 44.31 282 ASP A N 1
ATOM 2172 C CA . ASP A 1 282 ? 3.891 -14.690 -22.618 1.00 44.31 282 ASP A CA 1
ATOM 2173 C C . ASP A 1 282 ? 5.342 -14.973 -23.028 1.00 44.31 282 ASP A C 1
ATOM 2175 O O . ASP A 1 282 ? 6.262 -14.714 -22.243 1.00 44.31 282 ASP A O 1
ATOM 2179 N N . LEU A 1 283 ? 5.544 -15.506 -24.240 1.00 41.22 283 LEU A N 1
ATOM 2180 C CA . LEU A 1 283 ? 6.870 -15.828 -24.799 1.00 41.22 283 LEU A CA 1
ATOM 2181 C C . LEU A 1 283 ? 7.799 -14.607 -24.864 1.00 41.22 283 LEU A C 1
ATOM 2183 O O . LEU A 1 283 ? 9.015 -14.761 -24.785 1.00 41.22 283 LEU A O 1
ATOM 2187 N N . ASP A 1 284 ? 7.215 -13.413 -24.928 1.00 37.56 284 ASP A N 1
ATOM 2188 C CA . ASP A 1 284 ? 7.920 -12.167 -25.223 1.00 37.56 284 ASP A CA 1
ATOM 2189 C C . ASP A 1 284 ? 8.242 -11.360 -23.948 1.00 37.56 284 ASP A C 1
ATOM 2191 O O . ASP A 1 284 ? 8.936 -10.346 -24.009 1.00 37.56 284 ASP A O 1
ATOM 2195 N N . GLY A 1 285 ? 7.703 -11.770 -22.789 1.00 43.69 285 GLY A N 1
ATOM 2196 C CA . GLY A 1 285 ? 7.661 -10.938 -21.582 1.00 43.69 285 GLY A CA 1
ATOM 2197 C C . GLY A 1 285 ? 8.475 -11.461 -20.400 1.00 43.69 285 GLY A C 1
ATOM 2198 O O . GLY A 1 285 ? 9.261 -10.710 -19.821 1.00 43.69 285 GLY A O 1
ATOM 2199 N N . MET A 1 286 ? 8.255 -12.716 -19.977 1.00 45.91 286 MET A N 1
ATOM 2200 C CA . MET A 1 286 ? 8.913 -13.272 -18.784 1.00 45.91 286 MET A CA 1
ATOM 2201 C C . MET A 1 286 ? 8.702 -14.784 -18.619 1.00 45.91 286 MET A C 1
ATOM 2203 O O . MET A 1 286 ? 7.596 -15.299 -18.797 1.00 45.91 286 MET A O 1
ATOM 2207 N N . VAL A 1 287 ? 9.739 -15.485 -18.152 1.00 53.81 287 VAL A N 1
ATOM 2208 C CA . VAL A 1 287 ? 9.650 -16.881 -17.697 1.00 53.81 287 VAL A CA 1
ATOM 2209 C C . VAL A 1 287 ? 9.531 -16.919 -16.172 1.00 53.81 287 VAL A C 1
ATOM 2211 O O . VAL A 1 287 ? 10.425 -16.470 -15.456 1.00 53.81 287 VAL A O 1
ATOM 2214 N N . TYR A 1 288 ? 8.450 -17.500 -15.651 1.00 57.38 288 TYR A N 1
ATOM 2215 C CA . TYR A 1 288 ? 8.272 -17.712 -14.215 1.00 57.38 288 TYR A CA 1
ATOM 2216 C C . TYR A 1 288 ? 8.815 -19.076 -13.822 1.00 57.38 288 TYR A C 1
ATOM 2218 O O . TYR A 1 288 ? 8.171 -20.091 -14.079 1.00 57.38 288 TYR A O 1
ATOM 2226 N N . CYS A 1 289 ? 9.974 -19.105 -13.171 1.00 57.03 289 CYS A N 1
ATOM 2227 C CA . CYS A 1 289 ? 10.561 -20.333 -12.650 1.00 57.03 289 CYS A CA 1
ATOM 2228 C C . CYS A 1 289 ? 10.376 -20.432 -11.135 1.00 57.03 289 CYS A C 1
ATOM 2230 O O . CYS A 1 289 ? 10.965 -19.666 -10.373 1.00 57.03 289 CYS A O 1
ATOM 2232 N N . ASN A 1 290 ? 9.625 -21.433 -10.681 1.00 60.81 290 ASN A N 1
ATOM 2233 C CA . ASN A 1 290 ? 9.790 -21.932 -9.324 1.00 60.81 290 ASN A CA 1
ATOM 2234 C C . ASN A 1 290 ? 10.991 -22.880 -9.344 1.00 60.81 290 ASN A C 1
ATOM 2236 O O . ASN A 1 290 ? 10.991 -23.825 -10.122 1.00 60.81 290 ASN A O 1
ATOM 2240 N N . SER A 1 291 ? 12.038 -22.599 -8.567 1.00 65.69 291 SER A N 1
ATOM 2241 C CA . SER A 1 291 ? 13.226 -23.466 -8.469 1.00 65.69 291 SER A CA 1
ATOM 2242 C C . SER A 1 291 ? 13.147 -24.397 -7.254 1.00 65.69 291 SER A C 1
ATOM 2244 O O . SER A 1 291 ? 13.755 -25.469 -7.232 1.00 65.69 291 SER A O 1
ATOM 2246 N N . GLY A 1 292 ? 12.373 -24.003 -6.242 1.00 68.12 292 GLY A N 1
ATOM 2247 C CA . GLY A 1 292 ? 12.188 -24.758 -5.016 1.00 68.12 292 GLY A CA 1
ATOM 2248 C C . GLY A 1 292 ? 11.481 -23.960 -3.925 1.00 68.12 292 GLY A C 1
ATOM 2249 O O . GLY A 1 292 ? 11.515 -22.731 -3.900 1.00 68.12 292 GLY A O 1
ATOM 2250 N N . THR A 1 293 ? 10.855 -24.673 -2.996 1.00 71.19 293 THR A N 1
ATOM 2251 C CA . THR A 1 293 ? 10.121 -24.114 -1.860 1.00 71.19 293 THR A CA 1
ATOM 2252 C C . THR A 1 293 ? 10.831 -24.452 -0.557 1.00 71.19 293 THR A C 1
ATOM 2254 O O . THR A 1 293 ? 11.181 -25.603 -0.298 1.00 71.19 293 THR A O 1
ATOM 2257 N N . VAL A 1 294 ? 11.033 -23.445 0.295 1.00 75.31 294 VAL A N 1
ATOM 2258 C CA . VAL A 1 294 ? 11.598 -23.624 1.640 1.00 75.31 294 VAL A CA 1
ATOM 2259 C C . VAL A 1 294 ? 10.504 -23.393 2.677 1.00 75.31 294 VAL A C 1
ATOM 2261 O O . VAL A 1 294 ? 10.018 -22.278 2.861 1.00 75.31 294 VAL A O 1
ATOM 2264 N N . HIS A 1 295 ? 10.124 -24.448 3.388 1.00 81.25 295 HIS A N 1
ATOM 2265 C CA . HIS A 1 295 ? 9.195 -24.383 4.509 1.00 81.25 295 HIS A CA 1
ATOM 2266 C C . HIS A 1 295 ? 9.966 -24.145 5.809 1.00 81.25 295 HIS A C 1
ATOM 2268 O O . HIS A 1 295 ? 10.643 -25.036 6.322 1.00 81.25 295 HIS A O 1
ATOM 2274 N N . VAL A 1 296 ? 9.842 -22.931 6.349 1.00 85.00 296 VAL A N 1
ATOM 2275 C CA . VAL A 1 296 ? 10.525 -22.489 7.582 1.00 85.00 296 VAL A CA 1
ATOM 2276 C C . VAL A 1 296 ? 9.664 -22.696 8.838 1.00 85.00 296 VAL A C 1
ATOM 2278 O O . VAL A 1 296 ? 10.184 -22.758 9.952 1.00 85.00 296 VAL A O 1
ATOM 2281 N N . GLY A 1 297 ? 8.343 -22.815 8.680 1.00 87.38 297 GLY A N 1
ATOM 2282 C CA . GLY A 1 297 ? 7.390 -22.952 9.783 1.00 87.38 297 GLY A CA 1
ATOM 2283 C C . GLY A 1 297 ? 6.473 -24.165 9.651 1.00 87.38 297 GLY A C 1
ATOM 2284 O O . GLY A 1 297 ? 6.310 -24.725 8.569 1.00 87.38 297 GLY A O 1
ATOM 2285 N N . SER A 1 298 ? 5.857 -24.562 10.767 1.00 90.69 298 SER A N 1
ATOM 2286 C CA . SER A 1 298 ? 4.936 -25.699 10.856 1.00 90.69 298 SER A CA 1
ATOM 2287 C C . SER A 1 298 ? 3.544 -25.256 11.306 1.00 90.69 298 SER A C 1
ATOM 2289 O O . SER A 1 298 ? 3.341 -24.835 12.446 1.00 90.69 298 SER A O 1
ATOM 2291 N N . THR A 1 299 ? 2.548 -25.412 10.432 1.00 90.31 299 THR A N 1
ATOM 2292 C CA . THR A 1 299 ? 1.138 -25.146 10.766 1.00 90.31 299 THR A CA 1
ATOM 2293 C C . THR A 1 299 ? 0.616 -26.107 11.832 1.00 90.31 299 THR A C 1
ATOM 2295 O O . THR A 1 299 ? -0.120 -25.692 12.727 1.00 90.31 299 THR A O 1
ATOM 2298 N N . ALA A 1 300 ? 1.060 -27.367 11.800 1.00 92.06 300 ALA A N 1
ATOM 2299 C CA . ALA A 1 300 ? 0.748 -28.357 12.826 1.00 92.06 300 ALA A CA 1
ATOM 2300 C C . ALA A 1 300 ? 1.207 -27.887 14.213 1.00 92.06 300 ALA A C 1
ATOM 2302 O O . ALA A 1 300 ? 0.464 -28.016 15.183 1.00 92.06 300 ALA A O 1
ATOM 2303 N N . ARG A 1 301 ? 2.381 -27.249 14.306 1.00 92.88 301 ARG A N 1
ATOM 2304 C CA . ARG A 1 301 ? 2.896 -26.715 15.570 1.00 92.88 301 ARG A CA 1
ATOM 2305 C C . ARG A 1 301 ? 2.050 -25.566 16.122 1.00 92.88 301 ARG A C 1
ATOM 2307 O O . ARG A 1 301 ? 1.818 -25.524 17.329 1.00 92.88 301 ARG A O 1
ATOM 2314 N N . CYS A 1 302 ? 1.542 -24.678 15.264 1.00 93.50 302 CYS A N 1
ATOM 2315 C CA . CYS A 1 302 ? 0.582 -23.648 15.681 1.00 93.50 302 CYS A CA 1
ATOM 2316 C C . CYS A 1 302 ? -0.676 -24.272 16.303 1.00 93.50 302 CYS A C 1
ATOM 2318 O O . CYS A 1 302 ? -1.131 -23.827 17.357 1.00 93.50 302 CYS A O 1
ATOM 2320 N N . VAL A 1 303 ? -1.218 -25.315 15.664 1.00 94.25 303 VAL A N 1
ATOM 2321 C CA . VAL A 1 303 ? -2.413 -26.026 16.142 1.00 94.25 303 VAL A CA 1
ATOM 2322 C C . VAL A 1 303 ? -2.131 -26.759 17.455 1.00 94.25 303 VAL A C 1
ATOM 2324 O O . VAL A 1 303 ? -2.922 -26.630 18.384 1.00 94.25 303 VAL A O 1
ATOM 2327 N N . GLU A 1 304 ? -0.997 -27.457 17.580 1.00 94.38 304 GLU A N 1
ATOM 2328 C CA . GLU A 1 304 ? -0.567 -28.111 18.827 1.00 94.38 304 GLU A CA 1
ATOM 2329 C C . GLU A 1 304 ? -0.528 -27.121 20.001 1.00 94.38 304 GLU A C 1
ATOM 2331 O O . GLU A 1 304 ? -1.133 -27.376 21.043 1.00 94.38 304 GLU A O 1
ATOM 2336 N N . ILE A 1 305 ? 0.144 -25.974 19.832 1.00 94.75 305 ILE A N 1
ATOM 2337 C CA . ILE A 1 305 ? 0.240 -24.947 20.882 1.00 94.75 305 ILE A CA 1
ATOM 2338 C C . ILE A 1 305 ? -1.154 -24.407 21.226 1.00 94.75 305 ILE A C 1
ATOM 2340 O O . ILE A 1 305 ? -1.504 -24.310 22.402 1.00 94.75 305 ILE A O 1
ATOM 2344 N N . GLY A 1 306 ? -1.978 -24.112 20.216 1.00 93.00 306 GLY A N 1
ATOM 2345 C CA . GLY A 1 306 ? -3.362 -23.679 20.414 1.00 93.00 306 GLY A CA 1
ATOM 2346 C C . GLY A 1 306 ? -4.198 -24.689 21.211 1.00 93.00 306 GLY A C 1
ATOM 2347 O O . GLY A 1 306 ? -4.925 -24.295 22.123 1.00 93.00 306 GLY A O 1
ATOM 2348 N N . LEU A 1 307 ? -4.049 -25.987 20.928 1.00 94.31 307 LEU A N 1
ATOM 2349 C CA . LEU A 1 307 ? -4.727 -27.065 21.651 1.00 94.31 307 LEU A CA 1
ATOM 2350 C C . LEU A 1 307 ? -4.257 -27.174 23.104 1.00 94.31 307 LEU A C 1
ATOM 2352 O O . LEU A 1 307 ? -5.098 -27.296 23.991 1.00 94.31 307 LEU A O 1
ATOM 2356 N N . VAL A 1 308 ? -2.951 -27.079 23.379 1.00 95.19 308 VAL A N 1
ATOM 2357 C CA . VAL A 1 308 ? -2.422 -27.093 24.759 1.00 95.19 308 VAL A CA 1
ATOM 2358 C C . VAL A 1 308 ? -3.021 -25.948 25.583 1.00 95.19 308 VAL A C 1
ATOM 2360 O O . VAL A 1 308 ? -3.482 -26.164 26.706 1.00 95.19 308 VAL A O 1
ATOM 2363 N N . LEU A 1 309 ? -3.081 -24.742 25.012 1.00 93.44 309 LEU A N 1
ATOM 2364 C CA . LEU A 1 309 ? -3.674 -23.575 25.668 1.00 93.44 309 LEU A CA 1
ATOM 2365 C C . LEU A 1 309 ? -5.188 -23.754 25.883 1.00 93.44 309 LEU A C 1
ATOM 2367 O O . LEU A 1 309 ? -5.689 -23.460 26.968 1.00 93.44 309 LEU A O 1
ATOM 2371 N N . ALA A 1 310 ? -5.916 -24.292 24.900 1.00 91.19 310 ALA A N 1
ATOM 2372 C CA . ALA A 1 310 ? -7.350 -24.567 25.020 1.00 91.19 310 ALA A CA 1
ATOM 2373 C C . ALA A 1 310 ? -7.663 -25.642 26.079 1.00 91.19 310 ALA A C 1
ATOM 2375 O O . ALA A 1 310 ? -8.592 -25.477 26.873 1.00 91.19 310 ALA A O 1
ATOM 2376 N N . VAL A 1 311 ? -6.867 -26.715 26.141 1.00 92.31 311 VAL A N 1
ATOM 2377 C CA . VAL A 1 311 ? -6.987 -27.772 27.159 1.00 92.31 311 VAL A CA 1
ATOM 2378 C C . VAL A 1 311 ? -6.709 -27.221 28.557 1.00 92.31 311 VAL A C 1
ATOM 2380 O O . VAL A 1 311 ? -7.433 -27.563 29.489 1.00 92.31 311 VAL A O 1
ATOM 2383 N N . SER A 1 312 ? -5.727 -26.326 28.713 1.00 91.56 312 SER A N 1
ATOM 2384 C CA . SER A 1 312 ? -5.463 -25.644 29.989 1.00 91.56 312 SER A CA 1
ATOM 2385 C C . SER A 1 312 ? -6.691 -24.886 30.502 1.00 91.56 312 SER A C 1
ATOM 2387 O O . SER A 1 312 ? -7.097 -25.046 31.659 1.00 91.56 312 SER A O 1
ATOM 2389 N N . VAL A 1 313 ? -7.343 -24.120 29.621 1.00 88.62 313 VAL A N 1
ATOM 2390 C CA . VAL A 1 313 ? -8.579 -23.393 29.948 1.00 88.62 313 VAL A CA 1
ATOM 2391 C C . VAL A 1 313 ? -9.690 -24.373 30.324 1.00 88.62 313 VAL A C 1
ATOM 2393 O O . VAL A 1 313 ? -10.311 -24.220 31.374 1.00 88.62 313 VAL A O 1
ATOM 2396 N N . LEU A 1 314 ? -9.911 -25.421 29.524 1.00 88.75 314 LEU A N 1
ATOM 2397 C CA . LEU A 1 314 ? -10.943 -26.426 29.793 1.00 88.75 314 LEU A CA 1
ATOM 2398 C C . LEU A 1 314 ? -10.733 -27.132 31.142 1.00 88.75 314 LEU A C 1
ATOM 2400 O O . LEU A 1 314 ? -11.682 -27.276 31.911 1.00 88.75 314 LEU A O 1
ATOM 2404 N N . LEU A 1 315 ? -9.500 -27.536 31.461 1.00 88.19 315 LEU A N 1
ATOM 2405 C CA . LEU A 1 315 ? -9.153 -28.144 32.749 1.00 88.19 315 LEU A CA 1
ATOM 2406 C C . LEU A 1 315 ? -9.432 -27.190 33.910 1.00 88.19 315 LEU A C 1
ATOM 2408 O O . LEU A 1 315 ? -10.009 -27.604 34.915 1.00 88.19 315 LEU A O 1
ATOM 2412 N N . THR A 1 316 ? -9.088 -25.911 33.752 1.00 85.75 316 THR A N 1
ATOM 2413 C CA . THR A 1 316 ? -9.381 -24.872 34.747 1.00 85.75 316 THR A CA 1
ATOM 2414 C C . THR A 1 316 ? -10.885 -24.771 35.007 1.00 85.75 316 THR A C 1
ATOM 2416 O O . THR A 1 316 ? -11.308 -24.747 36.162 1.00 85.75 316 THR A O 1
ATOM 2419 N N . LEU A 1 317 ? -11.707 -24.793 33.953 1.00 83.88 317 LEU A N 1
ATOM 2420 C CA . LEU A 1 317 ? -13.169 -24.743 34.062 1.00 83.88 317 LEU A CA 1
ATOM 2421 C C . LEU A 1 317 ? -13.767 -26.006 34.693 1.00 83.88 317 LEU A C 1
ATOM 2423 O O . LEU A 1 317 ? -14.642 -25.902 35.552 1.00 83.88 317 LEU A O 1
ATOM 2427 N N . LEU A 1 318 ? -13.287 -27.195 34.320 1.00 85.06 318 LEU A N 1
ATOM 2428 C CA . LEU A 1 318 ? -13.754 -28.467 34.883 1.00 85.06 318 LEU A CA 1
ATOM 2429 C C . LEU A 1 318 ? -13.416 -28.594 36.374 1.00 85.06 318 LEU A C 1
ATOM 2431 O O . LEU A 1 318 ? -14.251 -29.025 37.171 1.00 85.06 318 LEU A O 1
ATOM 2435 N N . LEU A 1 319 ? -12.201 -28.205 36.766 1.00 82.94 319 LEU A N 1
ATOM 2436 C CA . LEU A 1 319 ? -11.774 -28.186 38.166 1.00 82.94 319 LEU A CA 1
ATOM 2437 C C . LEU A 1 319 ? -12.542 -27.131 38.968 1.00 82.94 319 LEU A C 1
ATOM 2439 O O . LEU A 1 319 ? -12.927 -27.395 40.109 1.00 82.94 319 LEU A O 1
ATOM 2443 N N . ALA A 1 320 ? -12.835 -25.978 38.360 1.00 76.62 320 ALA A N 1
ATOM 2444 C CA . ALA A 1 320 ? -13.677 -24.967 38.981 1.00 76.62 320 ALA A CA 1
ATOM 2445 C C . ALA A 1 320 ? -15.110 -25.475 39.214 1.00 76.62 320 ALA A C 1
ATOM 2447 O O . ALA A 1 320 ? -15.613 -25.356 40.330 1.00 76.62 320 ALA A O 1
ATOM 2448 N N . ALA A 1 321 ? -15.723 -26.131 38.222 1.00 75.56 321 ALA A N 1
ATOM 2449 C CA . ALA A 1 321 ? -17.069 -26.703 38.325 1.00 75.56 321 ALA A CA 1
ATOM 2450 C C . ALA A 1 321 ? -17.183 -27.806 39.398 1.00 75.56 321 ALA A C 1
ATOM 2452 O O . ALA A 1 321 ? -18.205 -27.928 40.075 1.00 75.56 321 ALA A O 1
ATOM 2453 N N . ARG A 1 322 ? -16.121 -28.601 39.596 1.00 74.50 322 ARG A N 1
ATOM 2454 C CA . ARG A 1 322 ? -16.062 -29.609 40.671 1.00 74.50 322 ARG A CA 1
ATOM 2455 C C . ARG A 1 322 ? -15.938 -28.982 42.060 1.00 74.50 322 ARG A C 1
ATOM 2457 O O . ARG A 1 322 ? -16.535 -29.485 43.003 1.00 74.50 322 ARG A O 1
ATOM 2464 N N . SER A 1 323 ? -15.196 -27.883 42.181 1.00 67.38 323 SER A N 1
ATOM 2465 C CA . SER A 1 323 ? -15.008 -27.157 43.444 1.00 67.38 323 SER A CA 1
ATOM 2466 C C . SER A 1 323 ? -16.278 -26.415 43.892 1.00 67.38 323 SER A C 1
ATOM 2468 O O . SER A 1 323 ? -16.603 -26.395 45.080 1.00 67.38 323 SER A O 1
ATOM 2470 N N . THR A 1 324 ? -17.067 -25.884 42.950 1.00 56.78 324 THR A N 1
ATOM 2471 C CA . THR A 1 324 ? -18.339 -25.192 43.239 1.00 56.78 324 THR A CA 1
ATOM 2472 C C . THR A 1 324 ? -19.445 -26.103 43.775 1.00 56.78 324 THR A C 1
ATOM 2474 O O . THR A 1 324 ? -20.379 -25.609 44.396 1.00 56.78 324 THR A O 1
ATOM 2477 N N . HIS A 1 325 ? -19.348 -27.424 43.590 1.00 52.75 325 HIS A N 1
ATOM 2478 C CA . HIS A 1 325 ? -20.309 -28.375 44.164 1.00 52.75 325 HIS A CA 1
ATOM 2479 C C . HIS A 1 325 ? -20.173 -28.545 45.690 1.00 52.75 325 HIS A C 1
ATOM 2481 O O . HIS A 1 325 ? -21.099 -29.053 46.320 1.00 52.75 325 HIS A O 1
ATOM 2487 N N . SER A 1 326 ? -19.063 -28.098 46.292 1.00 43.84 326 SER A N 1
ATOM 2488 C CA . SER A 1 326 ? -18.746 -28.326 47.712 1.00 43.84 326 SER A CA 1
ATOM 2489 C C . SER A 1 326 ? -18.919 -27.096 48.614 1.00 43.84 326 SER A C 1
ATOM 2491 O O . SER A 1 326 ? -18.782 -27.214 49.829 1.00 43.84 326 SER A O 1
ATOM 2493 N N . ALA A 1 327 ? -19.227 -25.918 48.060 1.00 40.88 327 ALA A N 1
ATOM 2494 C CA . ALA A 1 327 ? -19.476 -24.701 48.832 1.00 40.88 327 ALA A CA 1
ATOM 2495 C C . ALA A 1 327 ? -20.677 -23.940 48.246 1.00 40.88 327 ALA A C 1
ATOM 2497 O O . ALA A 1 327 ? -20.646 -23.605 47.060 1.00 40.88 327 ALA A O 1
ATOM 2498 N N . PRO A 1 328 ? -21.733 -23.637 49.028 1.00 37.97 328 PRO A N 1
ATOM 2499 C CA . PRO A 1 328 ? -22.813 -22.798 48.533 1.00 37.97 328 PRO A CA 1
ATOM 2500 C C . PRO A 1 328 ? -22.233 -21.426 48.174 1.00 37.97 328 PRO A C 1
ATOM 2502 O O . PRO A 1 328 ? -21.587 -20.789 49.009 1.00 37.97 328 PRO A O 1
ATOM 2505 N N . LEU A 1 329 ? -22.457 -20.986 46.929 1.00 42.84 329 LEU A N 1
ATOM 2506 C CA . LEU A 1 329 ? -22.209 -19.619 46.476 1.00 42.84 329 LEU A CA 1
ATOM 2507 C C . LEU A 1 329 ? -23.035 -18.676 47.364 1.00 42.84 329 LEU A C 1
ATOM 2509 O O . LEU A 1 329 ? -24.178 -18.336 47.058 1.00 42.84 329 LEU A O 1
ATOM 2513 N N . ALA A 1 330 ? -22.474 -18.252 48.493 1.00 37.81 330 ALA A N 1
ATOM 2514 C CA . ALA A 1 330 ? -22.939 -17.045 49.139 1.00 37.81 330 ALA A CA 1
ATOM 2515 C C . ALA A 1 330 ? -22.786 -15.952 48.084 1.00 37.81 330 ALA A C 1
ATOM 2517 O O . ALA A 1 330 ? -21.681 -15.716 47.596 1.00 37.81 330 ALA A O 1
ATOM 2518 N N . ALA A 1 331 ? -23.906 -15.347 47.692 1.00 40.66 331 ALA A N 1
ATOM 2519 C CA . ALA A 1 331 ? -23.950 -14.143 46.887 1.00 40.66 331 ALA A CA 1
ATOM 2520 C C . ALA A 1 331 ? -23.171 -13.051 47.633 1.00 40.66 331 ALA A C 1
ATOM 2522 O O . ALA A 1 331 ? -23.738 -12.256 48.380 1.00 40.66 331 ALA A O 1
ATOM 2523 N N . ALA A 1 332 ? -21.846 -13.067 47.499 1.00 42.12 332 ALA A N 1
ATOM 2524 C CA . ALA A 1 332 ? -20.976 -12.026 47.984 1.00 42.12 332 ALA A CA 1
ATOM 2525 C C . ALA A 1 332 ? -21.312 -10.816 47.123 1.00 42.12 332 ALA A C 1
ATOM 2527 O O . ALA A 1 332 ? -20.895 -10.710 45.972 1.00 42.12 332 ALA A O 1
ATOM 2528 N N . THR A 1 333 ? -22.165 -9.951 47.662 1.00 47.59 333 THR A N 1
ATOM 2529 C CA . THR A 1 333 ? -22.423 -8.615 47.143 1.00 47.59 333 THR A CA 1
ATOM 2530 C C . THR A 1 333 ? -21.072 -7.943 46.933 1.00 47.59 333 THR A C 1
ATOM 2532 O O . THR A 1 333 ? -20.445 -7.513 47.899 1.00 47.59 333 THR A O 1
ATOM 2535 N N . LEU A 1 334 ? -20.597 -7.930 45.685 1.00 52.22 334 LEU A N 1
ATOM 2536 C CA . LEU A 1 334 ? -19.365 -7.260 45.292 1.00 52.22 334 LEU A CA 1
ATOM 2537 C C . LEU A 1 334 ? -19.565 -5.759 45.571 1.00 52.22 334 LEU A C 1
ATOM 2539 O O . LEU A 1 334 ? -20.419 -5.160 44.917 1.00 52.22 334 LEU A O 1
ATOM 2543 N N . PRO A 1 335 ? -18.841 -5.136 46.519 1.00 55.06 335 PRO A N 1
ATOM 2544 C CA . PRO A 1 335 ? -19.244 -3.823 47.026 1.00 55.06 335 PRO A CA 1
ATOM 2545 C C . PRO A 1 335 ? -19.037 -2.667 46.038 1.00 55.06 335 PRO A C 1
ATOM 2547 O O . PRO A 1 335 ? -19.743 -1.673 46.142 1.00 55.06 335 PRO A O 1
ATOM 2550 N N . ASN A 1 336 ? -18.096 -2.787 45.084 1.00 66.19 336 ASN A N 1
ATOM 2551 C CA . ASN A 1 336 ? -17.668 -1.670 44.230 1.00 66.19 336 ASN A CA 1
ATOM 2552 C C . ASN A 1 336 ? -17.664 -2.013 42.728 1.00 66.19 336 ASN A C 1
ATOM 2554 O O . ASN A 1 336 ? -16.802 -2.751 42.228 1.00 66.19 336 ASN A O 1
ATOM 2558 N N . ALA A 1 337 ? -18.582 -1.398 41.975 1.00 69.69 337 ALA A N 1
ATOM 2559 C CA . ALA A 1 337 ? -18.658 -1.511 40.516 1.00 69.69 337 ALA A CA 1
ATOM 2560 C C . ALA A 1 337 ? -17.467 -0.856 39.778 1.00 69.69 337 ALA A C 1
ATOM 2562 O O . ALA A 1 337 ? -17.208 -1.211 38.633 1.00 69.69 337 ALA A O 1
ATOM 2563 N N . LEU A 1 338 ? -16.710 0.024 40.451 1.00 74.12 338 LEU A N 1
ATOM 2564 C CA . LEU A 1 338 ? -15.549 0.743 39.901 1.00 74.12 338 LEU A CA 1
ATOM 2565 C C . LEU A 1 338 ? -14.300 -0.138 39.690 1.00 74.12 338 LEU A C 1
ATOM 2567 O O . LEU A 1 338 ? -13.472 0.142 38.827 1.00 74.12 338 LEU A O 1
ATOM 2571 N N . LEU A 1 339 ? -14.128 -1.193 40.490 1.00 79.25 339 LEU A N 1
ATOM 2572 C CA . LEU A 1 339 ? -12.959 -2.071 40.385 1.00 79.25 339 LEU A CA 1
ATOM 2573 C C . LEU A 1 339 ? -13.065 -2.979 39.146 1.00 79.25 339 LEU A C 1
ATOM 2575 O O . LEU A 1 339 ? -14.162 -3.429 38.831 1.00 79.25 339 LEU A O 1
ATOM 2579 N N . PRO A 1 340 ? -11.966 -3.319 38.448 1.00 81.69 340 PRO A N 1
ATOM 2580 C CA . PRO A 1 340 ? -12.005 -4.314 37.374 1.00 81.69 340 PRO A CA 1
ATOM 2581 C C . PRO A 1 340 ? -12.291 -5.720 37.927 1.00 81.69 340 PRO A C 1
ATOM 2583 O O . PRO A 1 340 ? -11.885 -6.054 39.042 1.00 81.69 340 PRO A O 1
ATOM 2586 N N . LEU A 1 341 ? -12.972 -6.574 37.152 1.00 78.81 341 LEU A N 1
ATOM 2587 C CA . LEU A 1 341 ? -13.259 -7.955 37.574 1.00 78.81 341 LEU A CA 1
ATOM 2588 C C . LEU A 1 341 ? -11.977 -8.773 37.812 1.00 78.81 341 LEU A C 1
ATOM 2590 O O . LEU A 1 341 ? -11.921 -9.506 38.792 1.00 78.81 341 LEU A O 1
ATOM 2594 N N . ALA A 1 342 ? -10.941 -8.571 36.990 1.00 80.88 342 ALA A N 1
ATOM 2595 C CA . ALA A 1 342 ? -9.638 -9.225 37.137 1.00 80.88 342 ALA A CA 1
ATOM 2596 C C . ALA A 1 342 ? -8.996 -8.984 38.519 1.00 80.88 342 ALA A C 1
ATOM 2598 O O . ALA A 1 342 ? -8.479 -9.907 39.134 1.00 80.88 342 ALA A O 1
ATOM 2599 N N . TYR A 1 343 ? -9.098 -7.763 39.061 1.00 82.19 343 TYR A N 1
ATOM 2600 C CA . TYR A 1 343 ? -8.596 -7.472 40.409 1.00 82.19 343 TYR A CA 1
ATOM 2601 C C . TYR A 1 343 ? -9.440 -8.149 41.491 1.00 82.19 343 TYR A C 1
ATOM 2603 O O . TYR A 1 343 ? -8.895 -8.740 42.416 1.00 82.19 343 TYR A O 1
ATOM 2611 N N . VAL A 1 344 ? -10.772 -8.102 41.374 1.00 78.12 344 VAL A N 1
ATOM 2612 C CA . VAL A 1 344 ? -11.661 -8.692 42.390 1.00 78.12 344 VAL A CA 1
ATOM 2613 C C . VAL A 1 344 ? -11.565 -10.218 42.433 1.00 78.12 344 VAL A C 1
ATOM 2615 O O . VAL A 1 344 ? -11.715 -10.802 43.500 1.00 78.12 344 VAL A O 1
ATOM 2618 N N . ALA A 1 345 ? -11.278 -10.867 41.305 1.00 74.56 345 ALA A N 1
ATOM 2619 C CA . ALA A 1 345 ? -11.063 -12.311 41.262 1.00 74.56 345 ALA A CA 1
ATOM 2620 C C . ALA A 1 345 ? -9.825 -12.752 42.066 1.00 74.56 345 ALA A C 1
ATOM 2622 O O . ALA A 1 345 ? -9.789 -13.875 42.567 1.00 74.56 345 ALA A O 1
ATOM 2623 N N . VAL A 1 346 ? -8.829 -11.875 42.189 1.00 74.81 346 VAL A N 1
ATOM 2624 C CA . VAL A 1 346 ? -7.525 -12.149 42.805 1.00 74.81 346 VAL A CA 1
ATOM 2625 C C . VAL A 1 346 ? -7.416 -11.597 44.230 1.00 74.81 346 VAL A C 1
ATOM 2627 O O . VAL A 1 346 ? -6.714 -12.164 45.065 1.00 74.81 346 VAL A O 1
ATOM 2630 N N . ALA A 1 347 ? -8.078 -10.477 44.516 1.00 73.88 347 ALA A N 1
ATOM 2631 C CA . ALA A 1 347 ? -8.003 -9.809 45.807 1.00 73.88 347 ALA A CA 1
ATOM 2632 C C . ALA A 1 347 ? -8.549 -10.693 46.943 1.00 73.88 347 ALA A C 1
ATOM 2634 O O . ALA A 1 347 ? -9.508 -11.449 46.770 1.00 73.88 347 ALA A O 1
ATOM 2635 N N . SER A 1 348 ? -7.949 -10.579 48.133 1.00 67.75 348 SER A N 1
ATOM 2636 C CA . SER A 1 348 ? -8.452 -11.278 49.316 1.00 67.75 348 SER A CA 1
ATOM 2637 C C . SER A 1 348 ? -9.853 -10.766 49.692 1.00 67.75 348 SER A C 1
ATOM 2639 O O . SER A 1 348 ? -10.156 -9.589 49.467 1.00 67.75 348 SER A O 1
ATOM 2641 N N . PRO A 1 349 ? -10.716 -11.606 50.296 1.00 64.62 349 PRO A N 1
ATOM 2642 C CA . PRO A 1 349 ? -12.049 -11.187 50.736 1.00 64.62 349 PRO A CA 1
ATOM 2643 C C . PRO A 1 349 ? -12.023 -9.935 51.628 1.00 64.62 349 PRO A C 1
ATOM 2645 O O . PRO A 1 349 ? -12.865 -9.052 51.471 1.00 64.62 349 PRO A O 1
ATOM 2648 N N . ASP A 1 350 ? -11.006 -9.813 52.487 1.00 60.12 350 ASP A N 1
ATOM 2649 C CA . ASP A 1 350 ? -10.808 -8.663 53.375 1.00 60.12 350 ASP A CA 1
ATOM 2650 C C . ASP A 1 350 ? -10.411 -7.388 52.609 1.00 60.12 350 ASP A C 1
ATOM 2652 O O . ASP A 1 350 ? -10.914 -6.304 52.905 1.00 60.12 350 ASP A O 1
ATOM 2656 N N . ALA A 1 351 ? -9.581 -7.503 51.564 1.00 59.97 351 ALA A N 1
ATOM 2657 C CA . ALA A 1 351 ? -9.213 -6.376 50.701 1.00 59.97 351 ALA A CA 1
ATOM 2658 C C . ALA A 1 351 ? -10.394 -5.887 49.841 1.00 59.97 351 ALA A C 1
ATOM 2660 O O . ALA A 1 351 ? -10.540 -4.689 49.594 1.00 59.97 351 ALA A O 1
ATOM 2661 N N . VAL A 1 352 ? -11.277 -6.799 49.417 1.00 60.09 352 VAL A N 1
ATOM 2662 C CA . VAL A 1 352 ? -12.520 -6.462 48.699 1.00 60.09 352 VAL A CA 1
ATOM 2663 C C . VAL A 1 352 ? -13.546 -5.814 49.639 1.00 60.09 352 VAL A C 1
ATOM 2665 O O . VAL A 1 352 ? -14.264 -4.898 49.230 1.00 60.09 352 VAL A O 1
ATOM 2668 N N . ALA A 1 353 ? -13.597 -6.221 50.910 1.00 55.12 353 ALA A N 1
ATOM 2669 C CA . ALA A 1 353 ? -14.429 -5.579 51.930 1.00 55.12 353 ALA A CA 1
ATOM 2670 C C . ALA A 1 353 ? -13.913 -4.176 52.313 1.00 55.12 353 ALA A C 1
ATOM 2672 O O . ALA A 1 353 ? -14.710 -3.258 52.494 1.00 55.12 353 ALA A O 1
ATOM 2673 N N . ALA A 1 354 ? -12.591 -3.978 52.347 1.00 52.88 354 ALA A N 1
ATOM 2674 C CA . ALA A 1 354 ? -11.928 -2.694 52.602 1.00 52.88 354 ALA A CA 1
ATOM 2675 C C . ALA A 1 354 ? -11.819 -1.777 51.362 1.00 52.88 354 ALA A C 1
ATOM 2677 O O . ALA A 1 354 ? -11.112 -0.769 51.407 1.00 52.88 354 ALA A O 1
ATOM 2678 N N . SER A 1 355 ? -12.532 -2.101 50.273 1.00 53.72 355 SER A N 1
ATOM 2679 C CA . SER A 1 355 ? -12.449 -1.532 48.908 1.00 53.72 355 SER A CA 1
ATOM 2680 C C . SER A 1 355 ? -12.596 -0.007 48.757 1.00 53.72 355 SER A C 1
ATOM 2682 O O . SER A 1 355 ? -12.551 0.507 47.640 1.00 53.72 355 SER A O 1
ATOM 2684 N N . ILE A 1 356 ? -12.741 0.718 49.864 1.00 54.88 356 ILE A N 1
ATOM 2685 C CA . ILE A 1 356 ? -12.762 2.178 49.964 1.00 54.88 356 ILE A CA 1
ATOM 2686 C C . ILE A 1 356 ? -11.331 2.763 50.013 1.00 54.88 356 ILE A C 1
ATOM 2688 O O . ILE A 1 356 ? -11.140 3.894 49.579 1.00 54.88 356 ILE A O 1
ATOM 2692 N N . ASN A 1 357 ? -10.313 1.997 50.440 1.00 62.62 357 ASN A N 1
ATOM 2693 C CA . ASN A 1 357 ? -8.933 2.483 50.619 1.00 62.62 357 ASN A CA 1
ATOM 2694 C C . ASN A 1 357 ? -7.902 1.651 49.829 1.00 62.62 357 ASN A C 1
ATOM 2696 O O . ASN A 1 357 ? -7.123 0.894 50.406 1.00 62.62 357 ASN A O 1
ATOM 2700 N N . LEU A 1 358 ? -7.878 1.785 48.499 1.00 73.88 358 LEU A N 1
ATOM 2701 C CA . LEU A 1 358 ? -6.795 1.221 47.676 1.00 73.88 358 LEU A CA 1
ATOM 2702 C C . LEU A 1 358 ? -5.534 2.079 47.814 1.00 73.88 358 LEU A C 1
ATOM 2704 O O . LEU A 1 358 ? -5.607 3.306 47.745 1.00 73.88 358 LEU A O 1
ATOM 2708 N N . ASN A 1 359 ? -4.366 1.445 47.938 1.00 81.25 359 ASN A N 1
ATOM 2709 C CA . ASN A 1 359 ? -3.104 2.175 47.831 1.00 81.25 359 ASN A CA 1
ATOM 2710 C C . ASN A 1 359 ? -2.898 2.710 46.397 1.00 81.25 359 ASN A C 1
ATOM 2712 O O . ASN A 1 359 ? -3.452 2.184 45.427 1.00 81.25 359 ASN A O 1
ATOM 2716 N N . ALA A 1 360 ? -2.103 3.774 46.255 1.00 82.94 360 ALA A N 1
ATOM 2717 C CA . ALA A 1 360 ? -1.934 4.469 44.976 1.00 82.94 360 ALA A CA 1
ATOM 2718 C C . ALA A 1 360 ? -1.436 3.563 43.823 1.00 82.94 360 ALA A C 1
ATOM 2720 O O . ALA A 1 360 ? -1.972 3.686 42.719 1.00 82.94 360 ALA A O 1
ATOM 2721 N N . PRO A 1 361 ? -0.488 2.622 44.033 1.00 85.81 361 PRO A N 1
ATOM 2722 C CA . PRO A 1 361 ? -0.070 1.690 42.983 1.00 85.81 361 PRO A CA 1
ATOM 2723 C C . PRO A 1 361 ? -1.189 0.740 42.545 1.00 85.81 361 PRO A C 1
ATOM 2725 O O . PRO A 1 361 ? -1.408 0.573 41.349 1.00 85.81 361 PRO A O 1
ATOM 2728 N N . THR A 1 362 ? -1.946 0.158 43.482 1.00 86.31 362 THR A N 1
ATOM 2729 C CA . THR A 1 362 ? -3.055 -0.757 43.152 1.00 86.31 362 THR A CA 1
ATOM 2730 C C . THR A 1 362 ? -4.203 -0.012 42.474 1.00 86.31 362 THR A C 1
ATOM 2732 O O . THR A 1 362 ? -4.800 -0.534 41.531 1.00 86.31 362 THR A O 1
ATOM 2735 N N . ALA A 1 363 ? -4.479 1.229 42.889 1.00 85.06 363 ALA A N 1
ATOM 2736 C CA . ALA A 1 363 ? -5.427 2.104 42.207 1.00 85.06 363 ALA A CA 1
ATOM 2737 C C . ALA A 1 363 ? -4.985 2.379 40.758 1.00 85.06 363 ALA A C 1
ATOM 2739 O O . ALA A 1 363 ? -5.787 2.195 39.844 1.00 85.06 363 ALA A O 1
ATOM 2740 N N . ALA A 1 364 ? -3.705 2.690 40.521 1.00 87.50 364 ALA A N 1
ATOM 2741 C CA . ALA A 1 364 ? -3.155 2.894 39.178 1.00 87.50 364 ALA A CA 1
ATOM 2742 C C . ALA A 1 364 ? -3.177 1.616 38.316 1.00 87.50 364 ALA A C 1
ATOM 2744 O O . ALA A 1 364 ? -3.552 1.683 37.142 1.00 87.50 364 ALA A O 1
ATOM 2745 N N . MET A 1 365 ? -2.881 0.437 38.884 1.00 89.50 365 MET A N 1
ATOM 2746 C CA . MET A 1 365 ? -3.069 -0.853 38.195 1.00 89.50 365 MET A CA 1
ATOM 2747 C C . MET A 1 365 ? -4.534 -1.043 37.787 1.00 89.50 365 MET A C 1
ATOM 2749 O O . MET A 1 365 ? -4.831 -1.428 36.656 1.00 89.50 365 MET A O 1
ATOM 2753 N N . CYS A 1 366 ? -5.457 -0.686 38.683 1.00 86.94 366 CYS A N 1
ATOM 2754 C CA . CYS A 1 366 ? -6.889 -0.663 38.420 1.00 86.94 366 CYS A CA 1
ATOM 2755 C C . CYS A 1 366 ? -7.330 0.522 37.550 1.00 86.94 366 CYS A C 1
ATOM 2757 O O . CYS A 1 366 ? -8.520 0.619 37.279 1.00 86.94 366 CYS A O 1
ATOM 2759 N N . GLY A 1 367 ? -6.436 1.393 37.076 1.00 88.00 367 GLY A N 1
ATOM 2760 C CA . GLY A 1 367 ? -6.774 2.519 36.204 1.00 88.00 367 GLY A CA 1
ATOM 2761 C C . GLY A 1 367 ? -7.549 3.656 36.879 1.00 88.00 367 GLY A C 1
ATOM 2762 O O . GLY A 1 367 ? -8.226 4.419 36.194 1.00 88.00 367 GLY A O 1
ATOM 2763 N N . ILE A 1 368 ? -7.467 3.751 38.205 1.00 87.44 368 ILE A N 1
ATOM 2764 C CA . ILE A 1 368 ? -8.158 4.725 39.049 1.00 87.44 368 ILE A CA 1
ATOM 2765 C C . ILE A 1 368 ? -7.135 5.745 39.561 1.00 87.44 368 ILE A C 1
ATOM 2767 O O . ILE A 1 368 ? -6.150 5.379 40.202 1.00 87.44 368 ILE A O 1
ATOM 2771 N N . PHE A 1 369 ? -7.386 7.031 39.318 1.00 86.44 369 PHE A N 1
ATOM 2772 C CA . PHE A 1 369 ? -6.514 8.134 39.726 1.00 86.44 369 PHE A CA 1
ATOM 2773 C C . PHE A 1 369 ? -7.283 9.179 40.533 1.00 86.44 369 PHE A C 1
ATOM 2775 O O . PHE A 1 369 ? -8.215 9.801 40.027 1.00 86.44 369 PHE A O 1
ATOM 2782 N N . SER A 1 370 ? -6.875 9.416 41.777 1.00 79.12 370 SER A N 1
ATOM 2783 C CA . SER A 1 370 ? -7.500 10.418 42.648 1.00 79.12 370 SER A CA 1
ATOM 2784 C C . SER A 1 370 ? -6.780 11.766 42.541 1.00 79.12 370 SER A C 1
ATOM 2786 O O . SER A 1 370 ? -5.569 11.845 42.732 1.00 79.12 370 SER A O 1
ATOM 2788 N N . PHE A 1 371 ? -7.516 12.845 42.258 1.00 75.88 371 PHE A N 1
ATOM 2789 C CA . PHE A 1 371 ? -6.996 14.212 42.170 1.00 75.88 371 PHE A CA 1
ATOM 2790 C C . PHE A 1 371 ? -7.975 15.228 42.778 1.00 75.88 371 PHE A C 1
ATOM 2792 O O . PHE A 1 371 ? -9.064 15.439 42.244 1.00 75.88 371 PHE A O 1
ATOM 2799 N N . ARG A 1 372 ? -7.569 15.898 43.872 1.00 68.25 372 ARG A N 1
ATOM 2800 C CA . ARG A 1 372 ? -8.280 17.033 44.510 1.00 68.25 372 ARG A CA 1
ATOM 2801 C C . ARG A 1 372 ? -9.808 16.827 44.645 1.00 68.25 372 ARG A C 1
ATOM 2803 O O . ARG A 1 372 ? -10.579 17.606 44.088 1.00 68.25 372 ARG A O 1
ATOM 2810 N N . GLY A 1 373 ? -10.243 15.767 45.336 1.00 68.56 373 GLY A N 1
ATOM 2811 C CA . GLY A 1 373 ? -11.672 15.472 45.564 1.00 68.56 373 GLY A CA 1
ATOM 2812 C C . GLY A 1 373 ? -12.431 14.927 44.340 1.00 68.56 373 GLY A C 1
ATOM 2813 O O . GLY A 1 373 ? -13.660 14.924 44.298 1.00 68.56 373 GLY A O 1
ATOM 2814 N N . ALA A 1 374 ? -11.726 14.485 43.296 1.00 76.62 374 ALA A N 1
ATOM 2815 C CA . ALA A 1 374 ? -12.313 13.784 42.159 1.00 76.62 374 ALA A CA 1
ATOM 2816 C C . ALA A 1 374 ? -11.502 12.530 41.819 1.00 76.62 374 ALA A C 1
ATOM 2818 O O . ALA A 1 374 ? -10.284 12.506 41.981 1.00 76.62 374 ALA A O 1
ATOM 2819 N N . VAL A 1 375 ? -12.179 11.508 41.307 1.00 83.31 375 VAL A N 1
ATOM 2820 C CA . VAL A 1 375 ? -11.578 10.245 40.874 1.00 83.31 375 VAL A CA 1
ATOM 2821 C C . VAL A 1 375 ? -11.712 10.137 39.361 1.00 83.31 375 VAL A C 1
ATOM 2823 O O . VAL A 1 375 ? -12.804 10.281 38.821 1.00 83.31 375 VAL A O 1
ATOM 2826 N N . PHE A 1 376 ? -10.614 9.914 38.654 1.00 86.56 376 PHE A N 1
ATOM 2827 C CA . PHE A 1 376 ? -10.604 9.627 37.226 1.00 86.56 376 PHE A CA 1
ATOM 2828 C C . PHE A 1 376 ? -10.465 8.122 37.012 1.00 86.56 376 PHE A C 1
ATOM 2830 O O . PHE A 1 376 ? -9.513 7.521 37.506 1.00 86.56 376 PHE A O 1
ATOM 2837 N N . ASP A 1 377 ? -11.402 7.525 36.280 1.00 86.38 377 ASP A N 1
ATOM 2838 C CA . ASP A 1 377 ? -11.324 6.123 35.870 1.00 86.38 377 ASP A CA 1
ATOM 2839 C C . ASP A 1 377 ? -11.018 6.022 34.375 1.00 86.38 377 ASP A C 1
ATOM 2841 O O . ASP A 1 377 ? -11.738 6.573 33.536 1.00 86.38 377 ASP A O 1
ATOM 2845 N N . ILE A 1 378 ? -9.949 5.298 34.046 1.00 86.94 378 ILE A N 1
ATOM 2846 C CA . ILE A 1 378 ? -9.477 5.130 32.673 1.00 86.94 378 ILE A CA 1
ATOM 2847 C C . ILE A 1 378 ? -10.414 4.258 31.832 1.00 86.94 378 ILE A C 1
ATOM 2849 O O . ILE A 1 378 ? -10.531 4.506 30.632 1.00 86.94 378 ILE A O 1
ATOM 2853 N N . LYS A 1 379 ? -11.105 3.274 32.436 1.00 85.81 379 LYS A N 1
ATOM 2854 C CA . LYS A 1 379 ? -11.976 2.335 31.700 1.00 85.81 379 LYS A CA 1
ATOM 2855 C C . LYS A 1 379 ? -13.204 3.044 31.165 1.00 85.81 379 LYS A C 1
ATOM 2857 O O . LYS A 1 379 ? -13.550 2.904 29.997 1.00 85.81 379 LYS A O 1
ATOM 2862 N N . LEU A 1 380 ? -13.843 3.832 32.024 1.00 86.56 380 LEU A N 1
ATOM 2863 C CA . LEU A 1 380 ? -14.980 4.663 31.660 1.00 86.56 380 LEU A CA 1
ATOM 2864 C C . LEU A 1 380 ? -14.542 5.972 30.992 1.00 86.56 380 LEU A C 1
ATOM 2866 O O . LEU A 1 380 ? -15.376 6.641 30.387 1.00 86.56 380 LEU A O 1
ATOM 2870 N N . TRP A 1 381 ? -13.264 6.354 31.102 1.00 89.62 381 TRP A N 1
ATOM 2871 C CA . TRP A 1 381 ? -12.719 7.649 30.679 1.00 89.62 381 TRP A CA 1
ATOM 2872 C C . TRP A 1 381 ? -13.501 8.833 31.277 1.00 89.62 381 TRP A C 1
ATOM 2874 O O . TRP A 1 381 ? -13.797 9.825 30.607 1.00 89.62 381 TRP A O 1
ATOM 2884 N N . ARG A 1 382 ? -13.894 8.714 32.552 1.00 86.81 382 ARG A N 1
ATOM 2885 C CA . ARG A 1 382 ? -14.788 9.654 33.250 1.00 86.81 382 ARG A CA 1
ATOM 2886 C C . ARG A 1 382 ? -14.145 10.211 34.512 1.00 86.81 382 ARG A C 1
ATOM 2888 O O . ARG A 1 382 ? -13.453 9.511 35.244 1.00 86.81 382 ARG A O 1
ATOM 2895 N N . ARG A 1 383 ? -14.452 11.480 34.796 1.00 85.19 383 ARG A N 1
ATOM 2896 C CA . ARG A 1 383 ? -14.181 12.122 36.087 1.00 85.19 383 ARG A CA 1
ATOM 2897 C C . ARG A 1 383 ? -15.406 11.970 36.989 1.00 85.19 383 ARG A C 1
ATOM 2899 O O . ARG A 1 383 ? -16.464 12.519 36.692 1.00 85.19 383 ARG A O 1
ATOM 2906 N N . LEU A 1 384 ? -15.246 11.242 38.082 1.00 78.75 384 LEU A N 1
ATOM 2907 C CA . LEU A 1 384 ? -16.227 11.012 39.137 1.00 78.75 384 LEU A CA 1
ATOM 2908 C C . LEU A 1 384 ? -15.964 11.999 40.287 1.00 78.75 384 LEU A C 1
ATOM 2910 O O . LEU A 1 384 ? -14.812 12.285 40.612 1.00 78.75 384 LEU A O 1
ATOM 2914 N N . HIS A 1 385 ? -17.013 12.564 40.882 1.00 70.38 385 HIS A N 1
ATOM 2915 C CA . HIS A 1 385 ? -16.888 13.369 42.105 1.00 70.38 385 HIS A CA 1
ATOM 2916 C C . HIS A 1 385 ? -16.875 12.458 43.335 1.00 70.38 385 HIS A C 1
ATOM 2918 O O . HIS A 1 385 ? -17.528 11.415 43.317 1.00 70.38 385 HIS A O 1
ATOM 2924 N N . GLU A 1 386 ? -16.116 12.845 44.364 1.00 57.00 386 GLU A N 1
ATOM 2925 C CA . GLU A 1 386 ? -15.918 12.082 45.602 1.00 57.00 386 GLU A CA 1
ATOM 2926 C C . GLU A 1 386 ? -17.247 11.531 46.153 1.00 57.00 386 GLU A C 1
ATOM 2928 O O . GLU A 1 386 ? -18.177 12.308 46.408 1.00 57.00 386 GLU A O 1
ATOM 2933 N N . PRO A 1 387 ? -17.382 10.204 46.333 1.00 48.38 387 PRO A N 1
ATOM 2934 C CA . PRO A 1 387 ? -18.562 9.638 46.953 1.00 48.38 387 PRO A CA 1
ATOM 2935 C C . PRO A 1 387 ? -18.494 9.940 48.451 1.00 48.38 387 PRO A C 1
ATOM 2937 O O . PRO A 1 387 ? -17.940 9.175 49.239 1.00 48.38 387 PRO A O 1
ATOM 2940 N N . THR A 1 388 ? -19.096 11.050 48.873 1.00 35.53 388 THR A N 1
ATOM 2941 C CA . THR A 1 388 ? -19.549 11.186 50.257 1.00 35.53 388 THR A CA 1
ATOM 2942 C C . THR A 1 388 ? -20.601 10.103 50.493 1.00 35.53 388 THR A C 1
ATOM 2944 O O . THR A 1 388 ? -21.776 10.253 50.182 1.00 35.53 388 THR A O 1
ATOM 2947 N N . THR A 1 389 ? -20.153 8.965 51.023 1.00 35.28 389 THR A N 1
ATOM 2948 C CA . THR A 1 389 ? -20.976 7.878 51.564 1.00 35.28 389 THR A CA 1
ATOM 2949 C C . THR A 1 389 ? -21.998 7.273 50.589 1.00 35.28 389 THR A C 1
ATOM 2951 O O . THR A 1 389 ? -23.167 7.653 50.565 1.00 35.28 389 THR A O 1
ATOM 2954 N N . LEU A 1 390 ? -21.622 6.194 49.894 1.00 35.84 390 LEU A N 1
ATOM 2955 C CA . LEU A 1 390 ? -22.594 5.170 49.485 1.00 35.84 390 LEU A CA 1
ATOM 2956 C C . LEU A 1 390 ? -23.084 4.430 50.747 1.00 35.84 390 LEU A C 1
ATOM 2958 O O . LEU A 1 390 ? -22.770 3.269 50.988 1.00 35.84 390 LEU A O 1
ATOM 2962 N N . ARG A 1 391 ? -23.861 5.111 51.601 1.00 29.64 391 ARG A N 1
ATOM 2963 C CA . ARG A 1 391 ? -24.761 4.417 52.526 1.00 29.64 391 ARG A CA 1
ATOM 2964 C C . ARG A 1 391 ? -25.776 3.720 51.637 1.00 29.64 391 ARG A C 1
ATOM 2966 O O . ARG A 1 391 ? -26.634 4.389 51.066 1.00 29.64 391 ARG A O 1
ATOM 2973 N N . ALA A 1 392 ? -25.678 2.397 51.529 1.00 32.53 392 ALA A N 1
ATOM 2974 C CA . ALA A 1 392 ? -26.716 1.562 50.948 1.00 32.53 392 ALA A CA 1
ATOM 2975 C C . ALA A 1 392 ? -28.061 1.943 51.586 1.00 32.53 392 ALA A C 1
ATOM 2977 O O . ALA A 1 392 ? -28.383 1.549 52.709 1.00 32.53 392 ALA A O 1
ATOM 2978 N N . HIS A 1 393 ? -28.846 2.770 50.897 1.00 30.66 393 HIS A N 1
ATOM 2979 C CA . HIS A 1 393 ? -30.209 3.069 51.292 1.00 30.66 393 HIS A CA 1
ATOM 2980 C C . HIS A 1 393 ? -31.035 1.836 50.952 1.00 30.66 393 HIS A C 1
ATOM 2982 O O . HIS A 1 393 ? -31.677 1.740 49.911 1.00 30.66 393 HIS A O 1
ATOM 2988 N N . ARG A 1 394 ? -31.014 0.868 51.871 1.00 31.61 394 ARG A N 1
ATOM 2989 C CA . ARG A 1 394 ? -31.923 -0.274 51.910 1.00 31.61 394 ARG A CA 1
ATOM 2990 C C . ARG A 1 394 ? -33.324 0.228 52.283 1.00 31.61 394 ARG A C 1
ATOM 2992 O O . ARG A 1 394 ? -33.878 -0.140 53.312 1.00 31.61 394 ARG A O 1
ATOM 2999 N N . ARG A 1 395 ? -33.909 1.118 51.476 1.00 32.56 395 ARG A N 1
ATOM 3000 C CA . ARG A 1 395 ? -35.334 1.439 51.567 1.00 32.56 395 ARG A CA 1
ATOM 3001 C C . ARG A 1 395 ? -36.079 0.383 50.763 1.00 32.56 395 ARG A C 1
ATOM 3003 O O . ARG A 1 395 ? -36.086 0.422 49.539 1.00 32.56 395 ARG A O 1
ATOM 3010 N N . ARG A 1 396 ? -36.727 -0.550 51.470 1.00 32.75 396 ARG A N 1
ATOM 3011 C CA . ARG A 1 396 ? -37.891 -1.278 50.947 1.00 32.75 396 ARG A CA 1
ATOM 3012 C C . ARG A 1 396 ? -38.926 -0.223 50.558 1.00 32.75 396 ARG A C 1
ATOM 3014 O O . ARG A 1 396 ? -39.651 0.278 51.414 1.00 32.75 396 ARG A O 1
ATOM 3021 N N . THR A 1 397 ? -38.960 0.174 49.294 1.00 35.50 397 THR A N 1
ATOM 3022 C CA . THR A 1 397 ? -40.069 0.962 48.772 1.00 35.50 397 THR A CA 1
ATOM 3023 C C . THR A 1 397 ? -41.248 0.016 48.589 1.00 35.50 397 THR A C 1
ATOM 3025 O O . THR A 1 397 ? -41.237 -0.884 47.753 1.00 35.50 397 THR A O 1
ATOM 3028 N N . SER A 1 398 ? -42.253 0.191 49.446 1.00 29.12 398 SER A N 1
ATOM 3029 C CA . SER A 1 398 ? -43.594 -0.351 49.251 1.00 29.12 398 SER A CA 1
ATOM 3030 C C . SER A 1 398 ? -44.084 0.050 47.856 1.00 29.12 398 SER A C 1
ATOM 3032 O O . SER A 1 398 ? -44.233 1.232 47.547 1.00 29.12 398 SER A O 1
ATOM 3034 N N . PHE A 1 399 ? -44.274 -0.945 46.993 1.00 33.88 399 PHE A N 1
ATOM 3035 C CA . PHE A 1 399 ? -44.629 -0.794 45.582 1.00 33.88 399 PHE A CA 1
ATOM 3036 C C . PHE A 1 399 ? -46.156 -0.703 45.406 1.00 33.88 399 PHE A C 1
ATOM 3038 O O . PHE A 1 399 ? -46.735 -1.436 44.612 1.00 33.88 399 PHE A O 1
ATOM 3045 N N . ALA A 1 400 ? -46.828 0.146 46.193 1.00 32.72 400 ALA A N 1
ATOM 3046 C CA . ALA A 1 400 ? -48.294 0.150 46.266 1.00 32.72 400 ALA A CA 1
ATOM 3047 C C . ALA A 1 400 ? -48.988 1.473 45.885 1.00 32.72 400 ALA A C 1
ATOM 3049 O O . ALA A 1 400 ? -50.213 1.512 45.888 1.00 32.72 400 ALA A O 1
ATOM 3050 N N . SER A 1 401 ? -48.279 2.549 45.522 1.00 32.66 401 SER A N 1
ATOM 3051 C CA . SER A 1 401 ? -48.933 3.869 45.372 1.00 32.66 401 SER A CA 1
ATOM 3052 C C . SER A 1 401 ? -48.690 4.644 44.069 1.00 32.66 401 SER A C 1
ATOM 3054 O O . SER A 1 401 ? -49.039 5.816 44.011 1.00 32.66 401 SER A O 1
ATOM 3056 N N . CYS A 1 402 ? -48.196 4.025 42.987 1.00 30.11 402 CYS A N 1
ATOM 3057 C CA . CYS A 1 402 ? -48.022 4.727 41.697 1.00 30.11 402 CYS A CA 1
ATOM 3058 C C . CYS A 1 402 ? -48.644 4.008 40.484 1.00 30.11 402 CYS A C 1
ATOM 3060 O O . CYS A 1 402 ? -48.113 4.043 39.379 1.00 30.11 402 CYS A O 1
ATOM 3062 N N . LEU A 1 403 ? -49.796 3.363 40.682 1.00 36.16 403 LEU A N 1
ATOM 3063 C CA . LEU A 1 403 ? -50.680 2.911 39.604 1.00 36.16 403 LEU A CA 1
ATOM 3064 C C . LEU A 1 403 ? -51.906 3.818 39.578 1.00 36.16 403 LEU A C 1
ATOM 3066 O O . LEU A 1 403 ? -52.930 3.500 40.174 1.00 36.16 403 LEU A O 1
ATOM 3070 N N . ARG A 1 404 ? -51.759 4.985 38.954 1.00 35.84 404 ARG A N 1
ATOM 3071 C CA . ARG A 1 404 ? -52.842 5.808 38.396 1.00 35.84 404 ARG A CA 1
ATOM 3072 C C . ARG A 1 404 ? -52.203 7.073 37.849 1.00 35.84 404 ARG A C 1
ATOM 3074 O O . ARG A 1 404 ? -52.071 8.029 38.588 1.00 35.84 404 ARG A O 1
ATOM 3081 N N . HIS A 1 405 ? -51.727 7.012 36.612 1.00 33.50 405 HIS A N 1
ATOM 3082 C CA . HIS A 1 405 ? -51.665 8.104 35.632 1.00 33.50 405 HIS A CA 1
ATOM 3083 C C . HIS A 1 405 ? -51.313 7.422 34.303 1.00 33.50 405 HIS A C 1
ATOM 3085 O O . HIS A 1 405 ? -50.164 7.384 33.873 1.00 33.50 405 HIS A O 1
ATOM 3091 N N . ALA A 1 406 ? -52.309 6.766 33.702 1.00 35.47 406 ALA A N 1
ATOM 3092 C CA . ALA A 1 406 ? -52.251 6.471 32.281 1.00 35.47 406 ALA A CA 1
ATOM 3093 C C . ALA A 1 406 ? -52.437 7.820 31.580 1.00 35.47 406 ALA A C 1
ATOM 3095 O O . ALA A 1 406 ? -53.564 8.284 31.425 1.00 35.47 406 ALA A O 1
ATOM 3096 N N . GLU A 1 407 ? -51.333 8.503 31.271 1.00 42.88 407 GLU A N 1
ATOM 3097 C CA . GLU A 1 407 ? -51.387 9.667 30.391 1.00 42.88 407 GLU A CA 1
ATOM 3098 C C . GLU A 1 407 ? -52.031 9.225 29.076 1.00 42.88 407 GLU A C 1
ATOM 3100 O O . GLU A 1 407 ? -51.587 8.266 28.436 1.00 42.88 407 GLU A O 1
ATOM 3105 N N . SER A 1 408 ? -53.110 9.902 28.689 1.00 41.94 408 SER A N 1
ATOM 3106 C CA . SER A 1 408 ? -53.689 9.783 27.359 1.00 41.94 408 SER A CA 1
ATOM 3107 C C . SER A 1 408 ? -52.621 10.200 26.352 1.00 41.94 408 SER A C 1
ATOM 3109 O O . SER A 1 408 ? -52.337 11.388 26.201 1.00 41.94 408 SER A O 1
ATOM 3111 N N . VAL A 1 409 ? -51.982 9.226 25.705 1.00 54.31 409 VAL A N 1
ATOM 3112 C CA . VAL A 1 409 ? -50.963 9.493 24.689 1.00 54.31 409 VAL A CA 1
ATOM 3113 C C . VAL A 1 409 ? -51.648 10.191 23.517 1.00 54.31 409 VAL A C 1
ATOM 3115 O O . VAL A 1 409 ? -52.450 9.589 22.804 1.00 54.31 409 VAL A O 1
ATOM 3118 N N . ASP A 1 410 ? -51.346 11.474 23.337 1.00 62.94 410 ASP A N 1
ATOM 3119 C CA . ASP A 1 410 ? -51.840 12.266 22.217 1.00 62.94 410 ASP A CA 1
ATOM 3120 C C . ASP A 1 410 ? -51.388 11.620 20.894 1.00 62.94 410 ASP A C 1
ATOM 3122 O O . ASP A 1 410 ? -50.205 11.321 20.686 1.00 62.94 410 ASP A O 1
ATOM 3126 N N . ARG A 1 411 ? -52.332 11.406 19.971 1.00 68.31 411 ARG A N 1
ATOM 3127 C CA . ARG A 1 411 ? -52.090 10.786 18.658 1.00 68.31 411 ARG A CA 1
ATOM 3128 C C . ARG A 1 411 ? -51.010 11.542 17.874 1.00 68.31 411 ARG A C 1
ATOM 3130 O O . ARG A 1 411 ? -50.256 10.916 17.131 1.00 68.31 411 ARG A O 1
ATOM 3137 N N . ARG A 1 412 ? -50.871 12.861 18.084 1.00 72.25 412 ARG A N 1
ATOM 3138 C CA . ARG A 1 412 ? -49.780 13.674 17.509 1.00 72.25 412 ARG A CA 1
ATOM 3139 C C . ARG A 1 412 ? -48.402 13.283 18.045 1.00 72.25 412 ARG A C 1
ATOM 3141 O O . ARG A 1 412 ? -47.458 13.182 17.266 1.00 72.25 412 ARG A O 1
ATOM 3148 N N . GLN A 1 413 ? -48.272 13.019 19.344 1.00 75.56 413 GLN A N 1
ATOM 3149 C CA . GLN A 1 413 ? -46.999 12.610 19.947 1.00 75.56 413 GLN A CA 1
ATOM 3150 C C . GLN A 1 413 ? -46.573 11.212 19.487 1.00 75.56 413 GLN A C 1
ATOM 3152 O O . GLN A 1 413 ? -45.385 10.988 19.258 1.00 75.56 413 GLN A O 1
ATOM 3157 N N . LEU A 1 414 ? -47.530 10.300 19.276 1.00 75.81 414 LEU A N 1
ATOM 3158 C CA . LEU A 1 414 ? -47.262 8.968 18.726 1.00 75.81 414 LEU A CA 1
ATOM 3159 C C . LEU A 1 414 ? -46.689 9.044 17.299 1.00 75.81 414 LEU A C 1
ATOM 3161 O O . LEU A 1 414 ? -45.700 8.379 16.999 1.00 75.81 414 LEU A O 1
ATOM 3165 N N . VAL A 1 415 ? -47.264 9.894 16.438 1.00 82.19 415 VAL A N 1
ATOM 3166 C CA . VAL A 1 415 ? -46.766 10.116 15.067 1.00 82.19 415 VAL A CA 1
ATOM 3167 C C . VAL A 1 415 ? -45.359 10.715 15.085 1.00 82.19 415 VAL A C 1
ATOM 3169 O O . VAL A 1 415 ? -44.487 10.244 14.361 1.00 82.19 415 VAL A O 1
ATOM 3172 N N . VAL A 1 416 ? -45.096 11.703 15.947 1.00 84.38 416 VAL A N 1
ATOM 3173 C CA . VAL A 1 416 ? -43.754 12.297 16.087 1.00 84.38 416 VAL A CA 1
ATOM 3174 C C . VAL A 1 416 ? -42.727 11.263 16.562 1.00 84.38 416 VAL A C 1
ATOM 3176 O O . VAL A 1 416 ? -41.613 11.233 16.045 1.00 84.38 416 VAL A O 1
ATOM 3179 N N . GLN A 1 417 ? -43.079 10.401 17.518 1.00 80.88 417 GLN A N 1
ATOM 3180 C CA . GLN A 1 417 ? -42.204 9.319 17.985 1.00 80.88 417 GLN A CA 1
ATOM 3181 C C . GLN A 1 417 ? -41.938 8.279 16.887 1.00 80.88 417 GLN A C 1
ATOM 3183 O O . GLN A 1 417 ? -40.798 7.852 16.714 1.00 80.88 417 GLN A O 1
ATOM 3188 N N . LEU A 1 418 ? -42.956 7.932 16.093 1.00 86.25 418 LEU A N 1
ATOM 3189 C CA . LEU A 1 418 ? -42.806 7.028 14.953 1.00 86.25 418 LEU A CA 1
ATOM 3190 C C . LEU A 1 418 ? -41.887 7.616 13.874 1.00 86.25 418 LEU A C 1
ATOM 3192 O O . LEU A 1 418 ? -40.994 6.921 13.397 1.00 86.25 418 LEU A O 1
ATOM 3196 N N . LEU A 1 419 ? -42.055 8.895 13.521 1.00 89.31 419 LEU A N 1
ATOM 3197 C CA . LEU A 1 419 ? -41.189 9.579 12.554 1.00 89.31 419 LEU A CA 1
ATOM 3198 C C . LEU A 1 419 ? -39.734 9.627 13.032 1.00 89.31 419 LEU A C 1
ATOM 3200 O O . LEU A 1 419 ? -38.823 9.338 12.258 1.00 89.31 419 LEU A O 1
ATOM 3204 N N . LYS A 1 420 ? -39.510 9.920 14.320 1.00 89.12 420 LYS A N 1
ATOM 3205 C CA . LYS A 1 420 ? -38.174 9.869 14.929 1.00 89.12 420 LYS A CA 1
ATOM 3206 C C . LYS A 1 420 ? -37.573 8.464 14.838 1.00 89.12 420 LYS A C 1
ATOM 3208 O O . LYS A 1 420 ? -36.428 8.329 14.416 1.00 89.12 420 LYS A O 1
ATOM 3213 N N . LEU A 1 421 ? -38.340 7.423 15.166 1.00 89.50 421 LEU A N 1
ATOM 3214 C CA . LEU A 1 421 ? -37.889 6.031 15.073 1.00 89.50 421 LEU A CA 1
ATOM 3215 C C . LEU A 1 421 ? -37.525 5.630 13.640 1.00 89.50 421 LEU A C 1
ATOM 3217 O O . LEU A 1 421 ? -36.447 5.081 13.422 1.00 89.50 421 LEU A O 1
ATOM 3221 N N . LEU A 1 422 ? -38.380 5.949 12.664 1.00 90.88 422 LEU A N 1
ATOM 3222 C CA . LEU A 1 422 ? -38.112 5.695 11.247 1.00 90.88 422 LEU A CA 1
ATOM 3223 C C . LEU A 1 422 ? -36.855 6.431 10.773 1.00 90.88 422 LEU A C 1
ATOM 3225 O O . LEU A 1 422 ? -36.043 5.841 10.065 1.00 90.88 422 LEU A O 1
ATOM 3229 N N . SER A 1 423 ? -36.650 7.677 11.210 1.00 93.38 423 SER A N 1
ATOM 3230 C CA . SER A 1 423 ? -35.443 8.442 10.876 1.00 93.38 423 SER A CA 1
ATOM 3231 C C . SER A 1 423 ? -34.167 7.828 11.468 1.00 93.38 423 SER A C 1
ATOM 3233 O O . SER A 1 423 ? -33.163 7.723 10.767 1.00 93.38 423 SER A O 1
ATOM 3235 N N . GLY A 1 424 ? -34.216 7.344 12.715 1.00 91.62 424 GLY A N 1
ATOM 3236 C CA . GLY A 1 424 ? -33.087 6.667 13.356 1.00 91.62 424 GLY A CA 1
ATOM 3237 C C . GLY A 1 424 ? -32.765 5.321 12.699 1.00 91.62 424 GLY A C 1
ATOM 3238 O O . GLY A 1 424 ? -31.600 5.017 12.462 1.00 91.62 424 GLY A O 1
ATOM 3239 N N . LEU A 1 425 ? -33.784 4.538 12.325 1.00 92.31 425 LEU A N 1
ATOM 3240 C CA . LEU A 1 425 ? -33.601 3.286 11.580 1.00 92.31 425 LEU A CA 1
ATOM 3241 C C . LEU A 1 425 ? -33.042 3.531 10.171 1.00 92.31 425 LEU A C 1
ATOM 3243 O O . LEU A 1 425 ? -32.126 2.826 9.752 1.00 92.31 425 LEU A O 1
ATOM 3247 N N . ALA A 1 426 ? -33.541 4.548 9.464 1.00 94.06 426 ALA A N 1
ATOM 3248 C CA . ALA A 1 426 ? -33.010 4.944 8.162 1.00 94.06 426 ALA A CA 1
ATOM 3249 C C . ALA A 1 426 ? -31.536 5.364 8.263 1.00 94.06 426 ALA A C 1
ATOM 3251 O O . ALA A 1 426 ? -30.722 4.932 7.449 1.00 94.06 426 ALA A O 1
ATOM 3252 N N . TYR A 1 427 ? -31.170 6.132 9.295 1.00 93.94 427 TYR A N 1
ATOM 3253 C CA . TYR A 1 427 ? -29.777 6.491 9.559 1.00 93.94 427 TYR A CA 1
ATOM 3254 C C . TYR A 1 427 ? -28.892 5.260 9.789 1.00 93.94 427 TYR A C 1
ATOM 3256 O O . TYR A 1 427 ? -27.814 5.176 9.205 1.00 93.94 427 TYR A O 1
ATOM 3264 N N . VAL A 1 428 ? -29.348 4.278 10.576 1.00 93.12 428 VAL A N 1
ATOM 3265 C CA . VAL A 1 428 ? -28.607 3.024 10.800 1.00 93.12 428 VAL A CA 1
ATOM 3266 C C . VAL A 1 428 ? -28.362 2.287 9.477 1.00 93.12 428 VAL A C 1
ATOM 3268 O O . VAL A 1 428 ? -27.229 1.890 9.208 1.00 93.12 428 VAL A O 1
ATOM 3271 N N . VAL A 1 429 ? -29.378 2.158 8.617 1.00 93.75 429 VAL A N 1
ATOM 3272 C CA . VAL A 1 429 ? -29.246 1.499 7.303 1.00 93.75 429 VAL A CA 1
ATOM 3273 C C . VAL A 1 429 ? -28.273 2.249 6.389 1.00 93.75 429 VAL A C 1
ATOM 3275 O O . VAL A 1 429 ? -27.363 1.636 5.832 1.00 93.75 429 VAL A O 1
ATOM 3278 N N . ILE A 1 430 ? -28.419 3.573 6.269 1.00 93.62 430 ILE A N 1
ATOM 3279 C CA . ILE A 1 430 ? -27.536 4.417 5.447 1.00 93.62 430 ILE A CA 1
ATOM 3280 C C . ILE A 1 430 ? -26.096 4.353 5.965 1.00 93.62 430 ILE A C 1
ATOM 3282 O O . ILE A 1 430 ? -25.162 4.238 5.175 1.00 93.62 430 ILE A O 1
ATOM 3286 N N . SER A 1 431 ? -25.909 4.375 7.285 1.00 92.44 431 SER A N 1
ATOM 3287 C CA . SER A 1 431 ? -24.594 4.275 7.912 1.00 92.44 431 SER A CA 1
ATOM 3288 C C . SER A 1 431 ? -23.897 2.960 7.557 1.00 92.44 431 SER A C 1
ATOM 3290 O O . SER A 1 431 ? -22.740 2.968 7.138 1.00 92.44 431 SER A O 1
ATOM 3292 N N . ILE A 1 432 ? -24.590 1.824 7.660 1.00 91.62 432 ILE A N 1
ATOM 3293 C CA . ILE A 1 432 ? -24.026 0.514 7.296 1.00 91.62 432 ILE A CA 1
ATOM 3294 C C . ILE A 1 432 ? -23.696 0.461 5.805 1.00 91.62 432 ILE A C 1
ATOM 3296 O O . ILE A 1 432 ? -22.602 0.034 5.441 1.00 91.62 432 ILE A O 1
ATOM 3300 N N . ALA A 1 433 ? -24.614 0.918 4.947 1.00 93.31 433 ALA A N 1
ATOM 3301 C CA . ALA A 1 433 ? -24.393 0.962 3.505 1.00 93.31 433 ALA A CA 1
ATOM 3302 C C . ALA A 1 433 ? -23.160 1.811 3.155 1.00 93.31 433 ALA A C 1
ATOM 3304 O O . ALA A 1 433 ? -22.329 1.377 2.359 1.00 93.31 433 ALA A O 1
ATOM 3305 N N . SER A 1 434 ? -22.989 2.960 3.818 1.00 93.12 434 SER A N 1
ATOM 3306 C CA . SER A 1 434 ? -21.798 3.810 3.716 1.00 93.12 434 SER A CA 1
ATOM 3307 C C . SER A 1 434 ? -20.528 3.054 4.130 1.00 93.12 434 SER A C 1
ATOM 3309 O O . SER A 1 434 ? -19.582 2.949 3.354 1.00 93.12 434 SER A O 1
ATOM 3311 N N . ASN A 1 435 ? -20.526 2.404 5.299 1.00 91.12 435 ASN A N 1
ATOM 3312 C CA . ASN A 1 435 ? -19.371 1.638 5.785 1.00 91.12 435 ASN A CA 1
ATOM 3313 C C . ASN A 1 435 ? -18.969 0.486 4.838 1.00 91.12 435 ASN A C 1
ATOM 3315 O O . ASN A 1 435 ? -17.780 0.176 4.723 1.00 91.12 435 ASN A O 1
ATOM 3319 N N . ILE A 1 436 ? -19.935 -0.164 4.178 1.00 91.06 436 ILE A N 1
ATOM 3320 C CA . ILE A 1 436 ? -19.691 -1.222 3.182 1.00 91.06 436 ILE A CA 1
ATOM 3321 C C . ILE A 1 436 ? -19.159 -0.619 1.876 1.00 91.06 436 ILE A C 1
ATOM 3323 O O . ILE A 1 436 ? -18.160 -1.104 1.339 1.00 91.06 436 ILE A O 1
ATOM 3327 N N . ALA A 1 437 ? -19.771 0.465 1.389 1.00 92.50 437 ALA A N 1
ATOM 3328 C CA . ALA A 1 437 ? -19.303 1.185 0.208 1.00 92.50 437 ALA A CA 1
ATOM 3329 C C . ALA A 1 437 ? -17.858 1.678 0.387 1.00 92.50 437 ALA A C 1
ATOM 3331 O O . ALA A 1 437 ? -17.067 1.626 -0.555 1.00 92.50 437 ALA A O 1
ATOM 3332 N N . TYR A 1 438 ? -17.482 2.092 1.603 1.00 91.25 438 TYR A N 1
ATOM 3333 C CA . TYR A 1 438 ? -16.128 2.552 1.900 1.00 91.25 438 TYR A CA 1
ATOM 3334 C C . TYR A 1 438 ? -15.097 1.431 1.766 1.00 91.25 438 TYR A C 1
ATOM 3336 O O . TYR A 1 438 ? -14.047 1.639 1.166 1.00 91.25 438 TYR A O 1
ATOM 3344 N N . VAL A 1 439 ? -15.409 0.219 2.241 1.00 85.81 439 VAL A N 1
ATOM 3345 C CA . VAL A 1 439 ? -14.536 -0.957 2.065 1.00 85.81 439 VAL A CA 1
ATOM 3346 C C . VAL A 1 439 ? -14.292 -1.238 0.579 1.00 85.81 439 VAL A C 1
ATOM 3348 O O . VAL A 1 439 ? -13.162 -1.537 0.189 1.00 85.81 439 VAL A O 1
ATOM 3351 N N . SER A 1 440 ? -15.328 -1.108 -0.256 1.00 84.12 440 SER A N 1
ATOM 3352 C CA . SER A 1 440 ? -15.202 -1.261 -1.709 1.00 84.12 440 SER A CA 1
ATOM 3353 C C . SER A 1 440 ? -14.329 -0.159 -2.322 1.00 84.12 440 SER A C 1
ATOM 3355 O O . SER A 1 440 ? -13.373 -0.470 -3.033 1.00 84.12 440 SER A O 1
ATOM 3357 N N . ALA A 1 441 ? -14.570 1.112 -1.981 1.00 82.62 441 ALA A N 1
ATOM 3358 C CA . ALA A 1 441 ? -13.754 2.231 -2.456 1.00 82.62 441 ALA A CA 1
ATOM 3359 C C . ALA A 1 441 ? -12.273 2.069 -2.071 1.00 82.62 441 ALA A C 1
ATOM 3361 O O . ALA A 1 441 ? -11.392 2.255 -2.911 1.00 82.62 441 ALA A O 1
ATOM 3362 N N . LEU A 1 442 ? -12.007 1.639 -0.835 1.00 79.50 442 LEU A N 1
ATOM 3363 C CA . LEU A 1 442 ? -10.664 1.416 -0.315 1.00 79.50 442 LEU A CA 1
ATOM 3364 C C . LEU A 1 442 ? -9.933 0.284 -1.048 1.00 79.50 442 LEU A C 1
ATOM 3366 O O . LEU A 1 442 ? -8.748 0.416 -1.343 1.00 79.50 442 LEU A O 1
ATOM 3370 N N . SER A 1 443 ? -10.638 -0.800 -1.394 1.00 70.19 443 SER A N 1
ATOM 3371 C CA . SER A 1 443 ? -10.043 -1.931 -2.120 1.00 70.19 443 SER A CA 1
ATOM 3372 C C . SER A 1 443 ? -9.489 -1.538 -3.490 1.00 70.19 443 SER A C 1
ATOM 3374 O O . SER A 1 443 ? -8.455 -2.058 -3.882 1.00 70.19 443 SER A O 1
ATOM 3376 N N . THR A 1 444 ? -10.110 -0.569 -4.171 1.00 62.97 444 THR A N 1
ATOM 3377 C CA . THR A 1 444 ? -9.629 -0.080 -5.475 1.00 62.97 444 THR A CA 1
ATOM 3378 C C . THR A 1 444 ? -8.437 0.868 -5.377 1.00 62.97 444 THR A C 1
ATOM 3380 O O . THR A 1 444 ? -7.668 0.969 -6.320 1.00 62.97 444 THR A O 1
ATOM 3383 N N . SER A 1 445 ? -8.276 1.574 -4.254 1.00 64.56 445 SER A N 1
ATOM 3384 C CA . SER A 1 445 ? -7.240 2.608 -4.093 1.00 64.56 445 SER A CA 1
ATOM 3385 C C . SER A 1 445 ? -6.004 2.128 -3.331 1.00 64.56 445 SER A C 1
ATOM 3387 O O . SER A 1 445 ? -4.975 2.793 -3.356 1.00 64.56 445 SER A O 1
ATOM 3389 N N . MET A 1 446 ? -6.104 0.996 -2.631 1.00 59.28 446 MET A N 1
ATOM 3390 C CA . MET A 1 446 ? -5.005 0.387 -1.872 1.00 59.28 446 MET A CA 1
ATOM 3391 C C . MET A 1 446 ? -4.396 -0.845 -2.562 1.00 59.28 446 MET A C 1
ATOM 3393 O O . MET A 1 446 ? -3.451 -1.424 -2.026 1.00 59.28 446 MET A O 1
ATOM 3397 N N . ALA A 1 447 ? -4.928 -1.242 -3.722 1.00 45.84 447 ALA A N 1
ATOM 3398 C CA . ALA A 1 447 ? -4.496 -2.398 -4.508 1.00 45.84 447 ALA A CA 1
ATOM 3399 C C . ALA A 1 447 ? -3.457 -2.042 -5.585 1.00 45.84 447 ALA A C 1
ATOM 3401 O O . ALA A 1 447 ? -3.454 -2.657 -6.643 1.00 45.84 447 ALA A O 1
ATOM 3402 N N . ASN A 1 448 ? -2.614 -1.030 -5.358 1.00 49.47 448 ASN A N 1
ATOM 3403 C CA . ASN A 1 448 ? -1.681 -0.592 -6.392 1.00 49.47 448 ASN A CA 1
ATOM 3404 C C . ASN A 1 448 ? -0.569 -1.634 -6.604 1.00 49.47 448 ASN A C 1
ATOM 3406 O O . ASN A 1 448 ? 0.470 -1.590 -5.945 1.00 49.47 448 ASN A O 1
ATOM 3410 N N . ASP A 1 449 ? -0.813 -2.545 -7.542 1.00 38.50 449 ASP A N 1
ATOM 3411 C CA . ASP A 1 449 ? 0.198 -3.340 -8.225 1.00 38.50 449 ASP A CA 1
ATOM 3412 C C . ASP A 1 449 ? 0.916 -2.424 -9.223 1.00 38.50 449 ASP A C 1
ATOM 3414 O O . ASP A 1 449 ? 0.377 -2.040 -10.262 1.00 38.50 449 ASP A O 1
ATOM 3418 N N . PHE A 1 450 ? 2.132 -2.020 -8.865 1.00 40.81 450 PHE A N 1
ATOM 3419 C CA . PHE A 1 450 ? 3.012 -1.216 -9.704 1.00 40.81 450 PHE A CA 1
ATOM 3420 C C . PHE A 1 450 ? 4.015 -2.121 -10.423 1.00 40.81 450 PHE A C 1
ATOM 3422 O O . PHE A 1 450 ? 5.078 -2.412 -9.883 1.00 40.81 450 PHE A O 1
ATOM 3429 N N . ASN A 1 451 ? 3.704 -2.538 -11.651 1.00 36.12 451 ASN A N 1
ATOM 3430 C CA . ASN A 1 451 ? 4.687 -3.172 -12.531 1.00 36.12 451 ASN A CA 1
ATOM 3431 C C . ASN A 1 451 ? 4.668 -2.522 -13.919 1.00 36.12 451 ASN A C 1
ATOM 3433 O O . ASN A 1 451 ? 3.851 -2.905 -14.752 1.00 36.12 451 ASN A O 1
ATOM 3437 N N . TRP A 1 452 ? 5.570 -1.565 -14.169 1.00 44.62 452 TRP A N 1
ATOM 3438 C CA . TRP A 1 452 ? 5.782 -0.989 -15.505 1.00 44.62 452 TRP A CA 1
ATOM 3439 C C . TRP A 1 452 ? 7.274 -0.758 -15.765 1.00 44.62 452 TRP A C 1
ATOM 3441 O O . TRP A 1 452 ? 7.800 0.331 -15.546 1.00 44.62 452 TRP A O 1
ATOM 3451 N N . ALA A 1 453 ? 7.953 -1.803 -16.241 1.00 28.16 453 ALA A N 1
ATOM 3452 C CA . ALA A 1 453 ? 9.386 -1.801 -16.549 1.00 28.16 453 ALA A CA 1
ATOM 3453 C C . ALA A 1 453 ? 9.780 -0.936 -17.771 1.00 28.16 453 ALA A C 1
ATOM 3455 O O . ALA A 1 453 ? 10.962 -0.806 -18.066 1.00 28.16 453 ALA A O 1
ATOM 3456 N N . THR A 1 454 ? 8.822 -0.329 -18.482 1.00 32.28 454 THR A N 1
ATOM 3457 C CA . THR A 1 454 ? 9.064 0.349 -19.773 1.00 32.28 454 THR A CA 1
ATOM 3458 C C . THR A 1 454 ? 8.590 1.806 -19.832 1.00 32.28 454 THR A C 1
ATOM 3460 O O . THR A 1 454 ? 8.469 2.380 -20.914 1.00 32.28 454 THR A O 1
ATOM 3463 N N . PHE A 1 455 ? 8.338 2.456 -18.689 1.00 32.19 455 PHE A N 1
ATOM 3464 C CA . PHE A 1 455 ? 7.905 3.858 -18.675 1.00 32.19 455 PHE A CA 1
ATOM 3465 C C . PHE A 1 455 ? 9.058 4.813 -19.031 1.00 32.19 455 PHE A C 1
ATOM 3467 O O . PHE A 1 455 ? 9.816 5.253 -18.167 1.00 32.19 455 PHE A O 1
ATOM 3474 N N . ASN A 1 456 ? 9.174 5.160 -20.313 1.00 35.06 456 ASN A N 1
ATOM 3475 C CA . ASN A 1 456 ? 10.042 6.233 -20.785 1.00 35.06 456 ASN A CA 1
ATOM 3476 C C . ASN A 1 456 ? 9.186 7.447 -21.174 1.00 35.06 456 ASN A C 1
ATOM 3478 O O . ASN A 1 456 ? 8.554 7.471 -22.230 1.00 35.06 456 ASN A O 1
ATOM 3482 N N . SER A 1 457 ? 9.126 8.453 -20.300 1.00 37.03 457 SER A N 1
ATOM 3483 C CA . SER A 1 457 ? 8.437 9.715 -20.567 1.00 37.03 457 SER A CA 1
ATOM 3484 C C . SER A 1 457 ? 9.452 10.828 -20.781 1.00 37.03 457 SER A C 1
ATOM 3486 O O . SER A 1 457 ? 10.013 11.326 -19.805 1.00 37.03 457 SER A O 1
ATOM 3488 N N . SER A 1 458 ? 9.661 11.206 -22.042 1.00 48.56 458 SER A N 1
ATOM 3489 C CA . SER A 1 458 ? 9.944 12.564 -22.541 1.00 48.56 458 SER A CA 1
ATOM 3490 C C . SER A 1 458 ? 10.488 12.447 -23.963 1.00 48.56 458 SER A C 1
ATOM 3492 O O . SER A 1 458 ? 11.690 12.553 -24.176 1.00 48.56 458 SER A O 1
ATOM 3494 N N . ASP A 1 459 ? 9.610 12.210 -24.937 1.00 61.88 459 ASP A N 1
ATOM 3495 C CA . ASP A 1 459 ? 9.990 12.328 -26.343 1.00 61.88 459 ASP A CA 1
ATOM 3496 C C . ASP A 1 459 ? 8.846 12.965 -27.139 1.00 61.88 459 ASP A C 1
ATOM 3498 O O . ASP A 1 459 ? 7.669 12.680 -26.886 1.00 61.88 459 ASP A O 1
ATOM 3502 N N . ALA A 1 460 ? 9.183 13.858 -28.068 1.00 73.25 460 ALA A N 1
ATOM 3503 C CA . ALA A 1 460 ? 8.228 14.530 -28.947 1.00 73.25 460 ALA A CA 1
ATOM 3504 C C . ALA A 1 460 ? 7.415 13.506 -29.756 1.00 73.25 460 ALA A C 1
ATOM 3506 O O . ALA A 1 460 ? 6.205 13.665 -29.923 1.00 73.25 460 ALA A O 1
ATOM 3507 N N . LEU A 1 461 ? 8.063 12.408 -30.162 1.00 81.75 461 LEU A N 1
ATOM 3508 C CA . LEU A 1 461 ? 7.430 11.285 -30.847 1.00 81.75 461 LEU A CA 1
ATOM 3509 C C . LEU A 1 461 ? 6.432 10.543 -29.946 1.00 81.75 461 LEU A C 1
ATOM 3511 O O . LEU A 1 461 ? 5.303 10.277 -30.361 1.00 81.75 461 LEU A O 1
ATOM 3515 N N . SER A 1 462 ? 6.804 10.254 -28.696 1.00 77.19 462 SER A N 1
ATOM 3516 C CA . SER A 1 462 ? 5.901 9.634 -27.717 1.00 77.19 462 SER A CA 1
ATOM 3517 C C . SER A 1 462 ? 4.708 10.538 -27.407 1.00 77.19 462 SER A C 1
ATOM 3519 O O . SER A 1 462 ? 3.581 10.067 -27.319 1.00 77.19 462 SER A O 1
ATOM 3521 N N . HIS A 1 463 ? 4.918 11.852 -27.285 1.00 77.31 463 HIS A N 1
ATOM 3522 C CA . HIS A 1 463 ? 3.821 12.799 -27.086 1.00 77.31 463 HIS A CA 1
ATOM 3523 C C . HIS A 1 463 ? 2.879 12.841 -28.298 1.00 77.31 463 HIS A C 1
ATOM 3525 O O . HIS A 1 463 ? 1.663 12.768 -28.125 1.00 77.31 463 HIS A O 1
ATOM 3531 N N . LEU A 1 464 ? 3.414 12.918 -29.521 1.00 84.62 464 LEU A N 1
ATOM 3532 C CA . LEU A 1 464 ? 2.626 12.905 -30.757 1.00 84.62 464 LEU A CA 1
ATOM 3533 C C . LEU A 1 464 ? 1.791 11.622 -30.878 1.00 84.62 464 LEU A C 1
ATOM 3535 O O . LEU A 1 464 ? 0.577 11.694 -31.042 1.00 84.62 464 LEU A O 1
ATOM 3539 N N . THR A 1 465 ? 2.422 10.458 -30.728 1.00 85.00 465 THR A N 1
ATOM 3540 C CA . THR A 1 465 ? 1.755 9.151 -30.853 1.00 85.00 465 THR A CA 1
ATOM 3541 C C . THR A 1 465 ? 0.804 8.836 -29.694 1.00 85.00 465 THR A C 1
ATOM 3543 O O . THR A 1 465 ? -0.088 8.009 -29.853 1.00 85.00 465 THR A O 1
ATOM 3546 N N . LEU A 1 466 ? 0.931 9.487 -28.533 1.00 79.88 466 LEU A N 1
ATOM 3547 C CA . LEU A 1 466 ? -0.034 9.357 -27.430 1.00 79.88 466 LEU A CA 1
ATOM 3548 C C . LEU A 1 466 ? -1.197 10.354 -27.510 1.00 79.88 466 LEU A C 1
ATOM 3550 O O . LEU A 1 466 ? -2.244 10.103 -26.918 1.00 79.88 466 LEU A O 1
ATOM 3554 N N . THR A 1 467 ? -1.037 11.482 -28.205 1.00 83.44 467 THR A N 1
ATOM 3555 C CA . THR A 1 467 ? -2.080 12.520 -28.313 1.00 83.44 467 THR A CA 1
ATOM 3556 C C . THR A 1 467 ? -2.856 12.464 -29.626 1.00 83.44 467 THR A C 1
ATOM 3558 O O . THR A 1 467 ? -3.999 12.917 -29.667 1.00 83.44 467 THR A O 1
ATOM 3561 N N . ASN A 1 468 ? -2.280 11.873 -30.676 1.00 87.69 468 ASN A N 1
ATOM 3562 C CA . ASN A 1 468 ? -2.898 11.716 -31.986 1.00 87.69 468 ASN A CA 1
ATOM 3563 C C . ASN A 1 468 ? -2.871 10.241 -32.432 1.00 87.69 468 ASN A C 1
ATOM 3565 O O . ASN A 1 468 ? -1.820 9.696 -32.763 1.00 87.69 468 ASN A O 1
ATOM 3569 N N . VAL A 1 469 ? -4.051 9.612 -32.464 1.00 87.56 469 VAL A N 1
ATOM 3570 C CA . VAL A 1 469 ? -4.228 8.198 -32.850 1.00 87.56 469 VAL A CA 1
ATOM 3571 C C . VAL A 1 469 ? -3.900 7.966 -34.329 1.00 87.56 469 VAL A C 1
ATOM 3573 O O . VAL A 1 469 ? -3.319 6.945 -34.665 1.00 87.56 469 VAL A O 1
ATOM 3576 N N . GLU A 1 470 ? -4.181 8.926 -35.212 1.00 91.06 470 GLU A N 1
ATOM 3577 C CA . GLU A 1 470 ? -3.846 8.813 -36.639 1.00 91.06 470 GLU A CA 1
ATOM 3578 C C . GLU A 1 470 ? -2.327 8.856 -36.864 1.00 91.06 470 GLU A C 1
ATOM 3580 O O . GLU A 1 470 ? -1.785 8.086 -37.659 1.00 91.06 470 GLU A O 1
ATOM 3585 N N . ALA A 1 471 ? -1.621 9.706 -36.109 1.00 89.50 471 ALA A N 1
ATOM 3586 C CA . ALA A 1 471 ? -0.159 9.736 -36.114 1.00 89.50 471 ALA A CA 1
ATOM 3587 C C . ALA A 1 471 ? 0.436 8.445 -35.534 1.00 89.50 471 ALA A C 1
ATOM 3589 O O . ALA A 1 471 ? 1.456 7.964 -36.020 1.00 89.50 471 ALA A O 1
ATOM 3590 N N . GLN A 1 472 ? -0.213 7.869 -34.518 1.00 89.75 472 GLN A N 1
ATOM 3591 C CA . GLN A 1 472 ? 0.159 6.577 -33.948 1.00 89.75 472 GLN A CA 1
ATOM 3592 C C . GLN A 1 472 ? 0.038 5.457 -34.988 1.00 89.75 472 GLN A C 1
ATOM 3594 O O . GLN A 1 472 ? 1.016 4.754 -35.234 1.00 89.75 472 GLN A O 1
ATOM 3599 N N . ASP A 1 473 ? -1.120 5.329 -35.636 1.00 89.81 473 ASP A N 1
ATOM 3600 C CA . ASP A 1 473 ? -1.366 4.305 -36.656 1.00 89.81 473 ASP A CA 1
ATOM 3601 C C . ASP A 1 473 ? -0.405 4.458 -37.843 1.00 89.81 473 ASP A C 1
ATOM 3603 O O . ASP A 1 473 ? 0.190 3.476 -38.289 1.00 89.81 473 ASP A O 1
ATOM 3607 N N . SER A 1 474 ? -0.184 5.694 -38.301 1.00 92.00 474 SER A N 1
ATOM 3608 C CA . SER A 1 474 ? 0.762 5.995 -39.383 1.00 92.00 474 SER A CA 1
ATOM 3609 C C . SER A 1 474 ? 2.199 5.622 -39.014 1.00 92.00 474 SER A C 1
ATOM 3611 O O . SER A 1 474 ? 2.923 5.086 -39.848 1.00 92.00 474 SER A O 1
ATOM 3613 N N . PHE A 1 475 ? 2.614 5.859 -37.765 1.00 90.56 475 PHE A N 1
ATOM 3614 C CA . PHE A 1 475 ? 3.950 5.504 -37.283 1.00 90.56 475 PHE A CA 1
ATOM 3615 C C . PHE A 1 475 ? 4.165 3.984 -37.226 1.00 90.56 475 PHE A C 1
ATOM 3617 O O . PHE A 1 475 ? 5.212 3.500 -37.646 1.00 90.56 475 PHE A O 1
ATOM 3624 N N . PHE A 1 476 ? 3.177 3.215 -36.755 1.00 88.38 476 PHE A N 1
ATOM 3625 C CA . PHE A 1 476 ? 3.276 1.749 -36.692 1.00 88.38 476 PHE A CA 1
ATOM 3626 C C . PHE A 1 476 ? 3.217 1.064 -38.063 1.00 88.38 476 PHE A C 1
ATOM 3628 O O . PHE A 1 476 ? 3.643 -0.082 -38.184 1.00 88.38 476 PHE A O 1
ATOM 3635 N N . GLN A 1 477 ? 2.711 1.750 -39.089 1.00 92.25 477 GLN A N 1
ATOM 3636 C CA . GLN A 1 477 ? 2.713 1.269 -40.474 1.00 92.25 477 GLN A CA 1
ATOM 3637 C C . GLN A 1 477 ? 4.007 1.596 -41.231 1.00 92.25 477 GLN A C 1
ATOM 3639 O O . GLN A 1 477 ? 4.165 1.154 -42.370 1.00 92.25 477 GLN A O 1
ATOM 3644 N N . LEU A 1 478 ? 4.932 2.358 -40.631 1.00 92.31 478 LEU A N 1
ATOM 3645 C CA . LEU A 1 478 ? 6.218 2.646 -41.260 1.00 92.31 478 LEU A CA 1
ATOM 3646 C C . LEU A 1 478 ? 7.004 1.346 -41.487 1.00 92.31 478 LEU A C 1
ATOM 3648 O O . LEU A 1 478 ? 7.058 0.494 -40.595 1.00 92.31 478 LEU A O 1
ATOM 3652 N N . PRO A 1 479 ? 7.636 1.186 -42.661 1.00 91.94 479 PRO A N 1
ATOM 3653 C CA . PRO A 1 479 ? 8.391 -0.018 -42.963 1.00 91.94 479 PRO A CA 1
ATOM 3654 C C . PRO A 1 479 ? 9.624 -0.111 -42.040 1.00 91.94 479 PRO A C 1
ATOM 3656 O O . PRO A 1 479 ? 10.386 0.856 -41.940 1.00 91.94 479 PRO A O 1
ATOM 3659 N N . PRO A 1 480 ? 9.832 -1.241 -41.339 1.00 87.88 480 PRO A N 1
ATOM 3660 C CA . PRO A 1 480 ? 10.978 -1.410 -40.454 1.00 87.88 480 PRO A CA 1
ATOM 3661 C C . PRO A 1 480 ? 12.268 -1.607 -41.258 1.00 87.88 480 PRO A C 1
ATOM 3663 O O . PRO A 1 480 ? 12.254 -2.204 -42.333 1.00 87.88 480 PRO A O 1
ATOM 3666 N N . LYS A 1 481 ? 13.393 -1.141 -40.707 1.00 89.75 481 LYS A N 1
ATOM 3667 C CA . LYS A 1 481 ? 14.739 -1.377 -41.243 1.00 89.75 481 LYS A CA 1
ATOM 3668 C C . LYS A 1 481 ? 15.388 -2.508 -40.448 1.00 89.75 481 LYS A C 1
ATOM 3670 O O . LYS A 1 481 ? 15.655 -2.330 -39.264 1.00 89.75 481 LYS A O 1
ATOM 3675 N N . THR A 1 482 ? 15.615 -3.665 -41.073 1.00 88.19 482 THR A N 1
ATOM 3676 C CA . THR A 1 482 ? 16.003 -4.884 -40.336 1.00 88.19 482 THR A CA 1
ATOM 3677 C C . THR A 1 482 ? 17.447 -4.827 -39.841 1.00 88.19 482 THR A C 1
ATOM 3679 O O . THR A 1 482 ? 17.722 -5.123 -38.679 1.00 88.19 482 THR A O 1
ATOM 3682 N N . TYR A 1 483 ? 18.363 -4.409 -40.718 1.00 91.00 483 TYR A N 1
ATOM 3683 C CA . TYR A 1 483 ? 19.789 -4.294 -40.424 1.00 91.00 483 TYR A CA 1
ATOM 3684 C C . TYR A 1 483 ? 20.383 -3.024 -41.045 1.00 91.00 483 TYR A C 1
ATOM 3686 O O . TYR A 1 483 ? 19.945 -2.598 -42.117 1.00 91.00 483 TYR A O 1
ATOM 3694 N N . LEU A 1 484 ? 21.392 -2.445 -40.384 1.00 92.44 484 LEU A N 1
ATOM 3695 C CA . LEU A 1 484 ? 22.301 -1.449 -40.970 1.00 92.44 484 LEU A CA 1
ATOM 3696 C C . LEU A 1 484 ? 23.750 -1.879 -40.763 1.00 92.44 484 LEU A C 1
ATOM 3698 O O . LEU A 1 484 ? 24.139 -2.246 -39.653 1.00 92.44 484 LEU A O 1
ATOM 3702 N N . GLY A 1 485 ? 24.549 -1.797 -41.821 1.00 92.38 485 GLY A N 1
ATOM 3703 C CA . GLY A 1 485 ? 25.988 -2.042 -41.805 1.00 92.38 485 GLY A CA 1
ATOM 3704 C C . GLY A 1 485 ? 26.715 -0.825 -42.354 1.00 92.38 485 GLY A C 1
ATOM 3705 O O . GLY A 1 485 ? 27.126 -0.860 -43.514 1.00 92.38 485 GLY A O 1
ATOM 3706 N N . PRO A 1 486 ? 26.826 0.270 -41.582 1.00 91.62 486 PRO A N 1
ATOM 3707 C CA . PRO A 1 486 ? 27.402 1.499 -42.098 1.00 91.62 486 PRO A CA 1
ATOM 3708 C C . PRO A 1 486 ? 28.891 1.315 -42.368 1.00 91.62 486 PRO A C 1
ATOM 3710 O O . PRO A 1 486 ? 29.618 0.788 -41.530 1.00 91.62 486 PRO A O 1
ATOM 3713 N N . ALA A 1 487 ? 29.364 1.787 -43.514 1.00 89.12 487 ALA A N 1
ATOM 3714 C CA . ALA A 1 487 ? 30.790 1.880 -43.796 1.00 89.12 487 ALA A CA 1
ATOM 3715 C C . ALA A 1 487 ? 31.090 3.126 -44.639 1.00 89.12 487 ALA A C 1
ATOM 3717 O O . ALA A 1 487 ? 30.290 3.478 -45.506 1.00 89.12 487 ALA A O 1
ATOM 3718 N N . PRO A 1 488 ? 32.237 3.798 -44.428 1.00 89.44 488 PRO A N 1
ATOM 3719 C CA . PRO A 1 488 ? 32.622 4.927 -45.264 1.00 89.44 488 PRO A CA 1
ATOM 3720 C C . PRO A 1 488 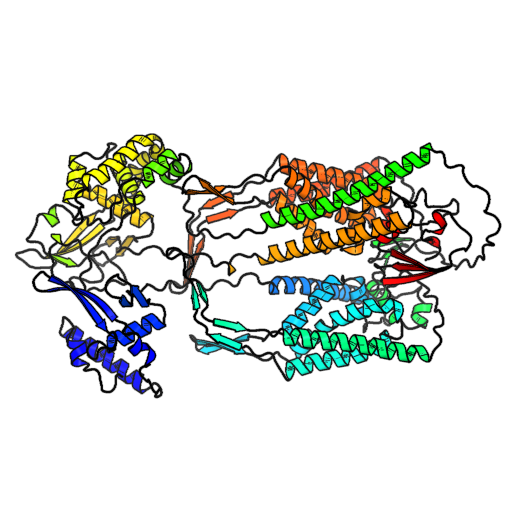? 32.814 4.513 -46.729 1.00 89.44 488 PRO A C 1
ATOM 3722 O O . PRO A 1 488 ? 33.435 3.484 -47.021 1.00 89.44 488 PRO A O 1
ATOM 3725 N N . ALA A 1 489 ? 32.385 5.360 -47.664 1.00 87.25 489 ALA A N 1
ATOM 3726 C CA . ALA A 1 489 ? 32.519 5.131 -49.104 1.00 87.25 489 ALA A CA 1
ATOM 3727 C C . ALA A 1 489 ? 33.985 4.915 -49.524 1.00 87.25 489 ALA A C 1
ATOM 3729 O O . ALA A 1 489 ? 34.292 4.112 -50.410 1.00 87.25 489 ALA A O 1
ATOM 3730 N N . SER A 1 490 ? 34.918 5.602 -48.856 1.00 84.88 490 SER A N 1
ATOM 3731 C CA . SER A 1 490 ? 36.366 5.480 -49.079 1.00 84.88 490 SER A CA 1
ATOM 3732 C C . SER A 1 490 ? 36.915 4.091 -48.734 1.00 84.88 490 SER A C 1
ATOM 3734 O O . SER A 1 490 ? 37.892 3.648 -49.338 1.00 84.88 490 SER A O 1
ATOM 3736 N N . LEU A 1 491 ? 36.271 3.392 -47.797 1.00 86.56 491 LEU A N 1
ATOM 3737 C CA . LEU A 1 491 ? 36.649 2.055 -47.360 1.00 86.56 491 LEU A CA 1
ATOM 3738 C C . LEU A 1 491 ? 35.989 0.977 -48.233 1.00 86.56 491 LEU A C 1
ATOM 3740 O O . LEU A 1 491 ? 36.644 0.004 -48.595 1.00 86.56 491 LEU A O 1
ATOM 3744 N N . LEU A 1 492 ? 34.730 1.183 -48.636 1.00 86.00 492 LEU A N 1
ATOM 3745 C CA . LEU A 1 492 ? 34.003 0.275 -49.534 1.00 86.00 492 LEU A CA 1
ATOM 3746 C C . LEU A 1 492 ? 34.542 0.284 -50.971 1.00 86.00 492 LEU A C 1
ATOM 3748 O O . LEU A 1 492 ? 34.593 -0.757 -51.623 1.00 86.00 492 LEU A O 1
ATOM 3752 N N . SER A 1 493 ? 34.962 1.448 -51.472 1.00 84.88 493 SER A N 1
ATOM 3753 C CA . SER A 1 493 ? 35.491 1.589 -52.838 1.00 84.88 493 SER A CA 1
ATOM 3754 C C . SER A 1 493 ? 36.924 1.070 -53.001 1.00 84.88 493 SER A C 1
ATOM 3756 O O . SER A 1 493 ? 37.348 0.777 -54.121 1.00 84.88 493 SER A O 1
ATOM 3758 N N . ASN A 1 494 ? 37.681 0.936 -51.906 1.00 83.50 494 ASN A N 1
ATOM 3759 C CA . ASN A 1 494 ? 39.083 0.540 -51.943 1.00 83.50 494 ASN A CA 1
ATOM 3760 C C . ASN A 1 494 ? 39.280 -0.951 -51.631 1.00 83.50 494 ASN A C 1
ATOM 3762 O O . ASN A 1 494 ? 39.498 -1.351 -50.490 1.00 83.50 494 ASN A O 1
ATOM 3766 N N . THR A 1 495 ? 39.317 -1.778 -52.676 1.00 79.06 495 THR A N 1
ATOM 3767 C CA . THR A 1 495 ? 39.500 -3.236 -52.557 1.00 79.06 495 THR A CA 1
ATOM 3768 C C . THR A 1 495 ? 40.902 -3.669 -52.118 1.00 79.06 495 THR A C 1
ATOM 3770 O O . THR A 1 495 ? 41.131 -4.861 -51.937 1.00 79.06 495 THR A O 1
ATOM 3773 N N . SER A 1 496 ? 41.859 -2.742 -51.994 1.00 83.88 496 SER A N 1
ATOM 3774 C CA . SER A 1 496 ? 43.228 -3.055 -51.556 1.00 83.88 496 SER A CA 1
ATOM 3775 C C . SER A 1 496 ? 43.421 -2.976 -50.040 1.00 83.88 496 SER A C 1
ATOM 3777 O O . SER A 1 496 ? 44.468 -3.383 -49.544 1.00 83.88 496 SER A O 1
ATOM 3779 N N . VAL A 1 497 ? 42.436 -2.452 -49.307 1.00 87.19 497 VAL A N 1
ATOM 3780 C CA . VAL A 1 497 ? 42.481 -2.330 -47.847 1.00 87.19 497 VAL A CA 1
ATOM 3781 C C . VAL A 1 497 ? 41.842 -3.561 -47.216 1.00 87.19 497 VAL A C 1
ATOM 3783 O O . VAL A 1 497 ? 40.727 -3.937 -47.570 1.00 87.19 497 VAL A O 1
ATOM 3786 N N . GLU A 1 498 ? 42.527 -4.163 -46.249 1.00 90.19 498 GLU A N 1
ATOM 3787 C CA . GLU A 1 498 ? 42.007 -5.267 -45.439 1.00 90.19 498 GLU A CA 1
ATOM 3788 C C . GLU A 1 498 ? 41.908 -4.840 -43.973 1.00 90.19 498 GLU A C 1
ATOM 3790 O O . GLU A 1 498 ? 42.840 -4.247 -43.426 1.00 90.19 498 GLU A O 1
ATOM 3795 N N . LEU A 1 499 ? 40.797 -5.160 -43.316 1.00 90.50 499 LEU A N 1
ATOM 3796 C CA . LEU A 1 499 ? 40.589 -4.902 -41.893 1.00 90.50 499 LEU A CA 1
ATOM 3797 C C . LEU A 1 499 ? 41.143 -6.056 -41.056 1.00 90.50 499 LEU A C 1
ATOM 3799 O O . LEU A 1 499 ? 41.009 -7.221 -41.422 1.00 90.50 499 LEU A O 1
ATOM 3803 N N . VAL A 1 500 ? 41.774 -5.733 -39.929 1.00 90.12 500 VAL A N 1
ATOM 3804 C CA . VAL A 1 500 ? 42.428 -6.688 -39.015 1.00 90.12 500 VAL A CA 1
ATOM 3805 C C . VAL A 1 500 ? 42.034 -6.488 -37.546 1.00 90.12 500 VAL A C 1
ATOM 3807 O O . VAL A 1 500 ? 42.595 -7.148 -36.670 1.00 90.12 500 VAL A O 1
ATOM 3810 N N . GLY A 1 501 ? 41.074 -5.603 -37.262 1.00 89.44 501 GLY A N 1
ATOM 3811 C CA . GLY A 1 501 ? 40.522 -5.388 -35.923 1.00 89.44 501 GLY A CA 1
ATOM 3812 C C . GLY A 1 501 ? 39.767 -4.065 -35.785 1.00 89.44 501 GLY A C 1
ATOM 3813 O O . GLY A 1 501 ? 39.966 -3.148 -36.573 1.00 89.44 501 GLY A O 1
ATOM 3814 N N . GLY A 1 502 ? 38.923 -3.952 -34.759 1.00 88.94 502 GLY A N 1
ATOM 3815 C CA . GLY A 1 502 ? 38.227 -2.708 -34.374 1.00 88.94 502 GLY A CA 1
ATOM 3816 C C . GLY A 1 502 ? 38.254 -2.434 -32.864 1.00 88.94 502 GLY A C 1
ATOM 3817 O O . GLY A 1 502 ? 37.930 -1.337 -32.414 1.00 88.94 502 GLY A O 1
ATOM 3818 N N . ASN A 1 503 ? 38.707 -3.407 -32.068 1.00 89.62 503 ASN A N 1
ATOM 3819 C CA . ASN A 1 503 ? 38.804 -3.296 -30.620 1.00 89.62 503 ASN A CA 1
ATOM 3820 C C . ASN A 1 503 ? 40.220 -2.858 -30.214 1.00 89.62 503 ASN A C 1
ATOM 3822 O O . ASN A 1 503 ? 41.180 -3.615 -30.377 1.00 89.62 503 ASN A O 1
ATOM 3826 N N . ILE A 1 504 ? 40.340 -1.658 -29.635 1.00 88.25 504 ILE A N 1
ATOM 3827 C CA . ILE A 1 504 ? 41.622 -1.101 -29.168 1.00 88.25 504 ILE A CA 1
ATOM 3828 C C . ILE A 1 504 ? 42.328 -1.999 -28.136 1.00 88.25 504 ILE A C 1
ATOM 3830 O O . ILE A 1 504 ? 43.550 -1.962 -28.026 1.00 88.25 504 ILE A O 1
ATOM 3834 N N . LEU A 1 505 ? 41.580 -2.845 -27.417 1.00 87.12 505 LEU A N 1
ATOM 3835 C CA . LEU A 1 505 ? 42.096 -3.778 -26.409 1.00 87.12 505 LEU A CA 1
ATOM 3836 C C . LEU A 1 505 ? 42.735 -5.043 -27.017 1.00 87.12 505 LEU A C 1
ATOM 3838 O O . LEU A 1 505 ? 43.382 -5.798 -26.297 1.00 87.12 505 LEU A O 1
ATOM 3842 N N . CYS A 1 506 ? 42.548 -5.285 -28.319 1.00 84.00 506 CYS A N 1
ATOM 3843 C CA . CYS A 1 506 ? 42.840 -6.561 -28.978 1.00 84.00 506 CYS A CA 1
ATOM 3844 C C . CYS A 1 506 ? 43.934 -6.510 -30.057 1.00 84.00 506 CYS A C 1
ATOM 3846 O O . CYS A 1 506 ? 44.303 -7.552 -30.590 1.00 84.00 506 CYS A O 1
ATOM 3848 N N . GLY A 1 507 ? 44.448 -5.330 -30.417 1.00 79.50 507 GLY A N 1
ATOM 3849 C CA . GLY A 1 507 ? 45.448 -5.207 -31.487 1.00 79.50 507 GLY A CA 1
ATOM 3850 C C . GLY A 1 507 ? 44.984 -5.799 -32.831 1.00 79.50 507 GLY A C 1
ATOM 3851 O O . GLY A 1 507 ? 43.796 -5.798 -33.145 1.00 79.50 507 GLY A O 1
ATOM 3852 N N . ASP A 1 508 ? 45.919 -6.302 -33.643 1.00 82.31 508 ASP A N 1
ATOM 3853 C CA . ASP A 1 508 ? 45.670 -6.841 -34.992 1.00 82.31 508 ASP A CA 1
ATOM 3854 C C . ASP A 1 508 ? 45.506 -8.374 -35.029 1.00 82.31 508 ASP A C 1
ATOM 3856 O O . ASP A 1 508 ? 45.953 -9.066 -35.953 1.00 82.31 508 ASP A O 1
ATOM 3860 N N . ASP A 1 509 ? 44.863 -8.915 -33.993 1.00 79.81 509 ASP A N 1
ATOM 3861 C CA . ASP A 1 509 ? 44.694 -10.351 -33.780 1.00 79.81 509 ASP A CA 1
ATOM 3862 C C . ASP A 1 509 ? 43.682 -11.017 -34.741 1.00 79.81 509 ASP A C 1
ATOM 3864 O O . ASP A 1 509 ? 43.687 -12.251 -34.882 1.00 79.81 509 ASP A O 1
ATOM 3868 N N . GLN A 1 510 ? 42.842 -10.258 -35.460 1.00 82.25 510 GLN A N 1
ATOM 3869 C CA . GLN A 1 510 ? 41.869 -10.825 -36.406 1.00 82.25 510 GLN A CA 1
ATOM 3870 C C . GLN A 1 510 ? 42.531 -11.294 -37.722 1.00 82.25 510 GLN A C 1
ATOM 3872 O O . GLN A 1 510 ? 43.677 -10.985 -38.052 1.00 82.25 510 GLN A O 1
ATOM 3877 N N . ARG A 1 511 ? 41.858 -12.181 -38.468 1.00 83.38 511 ARG A N 1
ATOM 3878 C CA . ARG A 1 511 ? 42.264 -12.515 -39.852 1.00 83.38 511 ARG A CA 1
ATOM 3879 C C . ARG A 1 511 ? 41.979 -11.282 -40.721 1.00 83.38 511 ARG A C 1
ATOM 3881 O O . ARG A 1 511 ? 40.900 -10.736 -40.538 1.00 83.38 511 ARG A O 1
ATOM 3888 N N . PRO A 1 512 ? 42.867 -10.878 -41.650 1.00 86.94 512 PRO A N 1
ATOM 3889 C CA . PRO A 1 512 ? 42.530 -9.852 -42.629 1.00 86.94 512 PRO A CA 1
ATOM 3890 C C . PRO A 1 512 ? 41.249 -10.216 -43.383 1.00 86.94 512 PRO A C 1
ATOM 3892 O O . PRO A 1 512 ? 41.106 -11.359 -43.828 1.00 86.94 512 PRO A O 1
ATOM 3895 N N . PHE A 1 513 ? 40.322 -9.271 -43.490 1.00 87.56 513 PHE A N 1
ATOM 3896 C CA . PHE A 1 513 ? 39.064 -9.440 -44.210 1.00 87.56 513 PHE A CA 1
ATOM 3897 C C . PHE A 1 513 ? 38.707 -8.174 -44.995 1.00 87.56 513 PHE A C 1
ATOM 3899 O O . PHE A 1 513 ? 39.172 -7.075 -44.685 1.00 87.56 513 PHE A O 1
ATOM 3906 N N . SER A 1 514 ? 37.895 -8.331 -46.042 1.00 88.00 514 SER A N 1
ATOM 3907 C CA . SER A 1 514 ? 37.491 -7.203 -46.882 1.00 88.00 514 SER A CA 1
ATOM 3908 C C . SER A 1 514 ? 36.479 -6.310 -46.153 1.00 88.00 514 SER A C 1
ATOM 3910 O O . SER A 1 514 ? 35.503 -6.841 -45.621 1.00 88.00 514 SER A O 1
ATOM 3912 N N . PRO A 1 515 ? 36.617 -4.972 -46.216 1.00 87.44 515 PRO A N 1
ATOM 3913 C CA . PRO A 1 515 ? 35.609 -4.051 -45.699 1.00 87.44 515 PRO A CA 1
ATOM 3914 C C . PRO A 1 515 ? 34.211 -4.227 -46.303 1.00 87.44 515 PRO A C 1
ATOM 3916 O O . PRO A 1 515 ? 33.229 -3.852 -45.674 1.00 87.44 515 PRO A O 1
ATOM 3919 N N . SER A 1 516 ? 34.107 -4.827 -47.496 1.00 85.94 516 SER A N 1
ATOM 3920 C CA . SER A 1 516 ? 32.821 -5.166 -48.129 1.00 85.94 516 SER A CA 1
ATOM 3921 C C . SER A 1 516 ? 31.973 -6.145 -47.314 1.00 85.94 516 SER A C 1
ATOM 3923 O O . SER A 1 516 ? 30.777 -6.263 -47.552 1.00 85.94 516 SER A O 1
ATOM 3925 N N . LEU A 1 517 ? 32.585 -6.844 -46.356 1.00 86.25 517 LEU A N 1
ATOM 3926 C CA . LEU A 1 517 ? 31.895 -7.766 -45.467 1.00 86.25 517 LEU A CA 1
ATOM 3927 C C . LEU A 1 517 ? 31.372 -7.059 -44.206 1.00 86.25 517 LEU A C 1
ATOM 3929 O O . LEU A 1 517 ? 30.499 -7.609 -43.546 1.00 86.25 517 LEU A O 1
ATOM 3933 N N . GLY A 1 518 ? 31.868 -5.859 -43.874 1.00 88.44 518 GLY A N 1
ATOM 3934 C CA . GLY A 1 518 ? 31.493 -5.122 -42.664 1.00 88.44 518 GLY A CA 1
ATOM 3935 C C . GLY A 1 518 ? 32.641 -4.338 -42.027 1.00 88.44 518 GLY A C 1
ATOM 3936 O O . GLY A 1 518 ? 33.803 -4.566 -42.350 1.00 88.44 518 GLY A O 1
ATOM 3937 N N . MET A 1 519 ? 32.341 -3.454 -41.070 1.00 90.75 519 MET A N 1
ATOM 3938 C CA . MET A 1 519 ? 33.360 -2.893 -40.166 1.00 90.75 519 MET A CA 1
ATOM 3939 C C . MET A 1 519 ? 33.611 -3.850 -38.993 1.00 90.75 519 MET A C 1
ATOM 3941 O O . MET A 1 519 ? 32.681 -4.498 -38.522 1.00 90.75 519 MET A O 1
ATOM 3945 N N . ALA A 1 520 ? 34.842 -3.948 -38.486 1.00 90.56 520 ALA A N 1
ATOM 3946 C CA . ALA A 1 520 ? 35.110 -4.720 -37.271 1.00 90.56 520 ALA A CA 1
ATOM 3947 C C . ALA A 1 520 ? 34.403 -4.088 -36.063 1.00 90.56 520 ALA A C 1
ATOM 3949 O O . ALA A 1 520 ? 34.344 -2.861 -35.957 1.00 90.56 520 ALA A O 1
ATOM 3950 N N . ILE A 1 521 ? 33.922 -4.918 -35.133 1.00 89.56 521 ILE A N 1
ATOM 3951 C CA . ILE A 1 521 ? 33.268 -4.437 -33.911 1.00 89.56 521 ILE A CA 1
ATOM 3952 C C . ILE A 1 521 ? 34.189 -3.480 -33.114 1.00 89.56 521 ILE A C 1
ATOM 3954 O O . ILE A 1 521 ? 35.391 -3.760 -33.002 1.00 89.56 521 ILE A O 1
ATOM 3958 N N . PRO A 1 522 ? 33.662 -2.366 -32.560 1.00 90.88 522 PRO A N 1
ATOM 3959 C CA . PRO A 1 522 ? 34.418 -1.477 -31.679 1.00 90.88 522 PRO A CA 1
ATOM 3960 C C . PRO A 1 522 ? 34.842 -2.168 -30.375 1.00 90.88 522 PRO A C 1
ATOM 3962 O O . PRO A 1 522 ? 34.616 -3.363 -30.172 1.00 90.88 522 PRO A O 1
ATOM 3965 N N . PHE A 1 523 ? 35.475 -1.429 -29.461 1.00 90.25 523 PHE A N 1
ATOM 3966 C CA . PHE A 1 523 ? 35.960 -2.039 -28.225 1.00 90.25 523 PHE A CA 1
ATOM 3967 C C . PHE A 1 523 ? 34.818 -2.589 -27.359 1.00 90.25 523 PHE A C 1
ATOM 3969 O O . PHE A 1 523 ? 33.794 -1.943 -27.164 1.00 90.25 523 PHE A O 1
ATOM 3976 N N . GLY A 1 524 ? 35.027 -3.771 -26.791 1.00 85.44 524 GLY A N 1
ATOM 3977 C CA . GLY A 1 524 ? 34.133 -4.377 -25.811 1.00 85.44 524 GLY A CA 1
ATOM 3978 C C . GLY A 1 524 ? 34.937 -5.246 -24.853 1.00 85.44 524 GLY A C 1
ATOM 3979 O O . GLY A 1 524 ? 35.900 -5.893 -25.273 1.00 85.44 524 GLY A O 1
ATOM 3980 N N . PHE A 1 525 ? 34.561 -5.256 -23.574 1.00 76.19 525 PHE A N 1
ATOM 3981 C CA . PHE A 1 525 ? 35.296 -5.987 -22.533 1.00 76.19 525 PHE A CA 1
ATOM 3982 C C . PHE A 1 525 ? 35.168 -7.512 -22.668 1.00 76.19 525 PHE A C 1
ATOM 3984 O O . PHE A 1 525 ? 36.120 -8.229 -22.376 1.00 76.19 525 PHE A O 1
ATOM 3991 N N . ASP A 1 526 ? 34.039 -7.993 -23.197 1.00 72.56 526 ASP A N 1
ATOM 3992 C CA . ASP A 1 526 ? 33.757 -9.424 -23.386 1.00 72.56 526 ASP A CA 1
ATOM 3993 C C . ASP A 1 526 ? 33.996 -9.915 -24.829 1.00 72.56 526 ASP A C 1
ATOM 3995 O O . ASP A 1 526 ? 33.692 -11.059 -25.175 1.00 72.56 526 ASP A O 1
ATOM 3999 N N . SER A 1 527 ? 34.536 -9.059 -25.705 1.00 73.19 527 SER A N 1
ATOM 4000 C CA . SER A 1 527 ? 34.756 -9.390 -27.118 1.00 73.19 527 SER A CA 1
ATOM 4001 C C . SER A 1 527 ? 36.014 -10.240 -27.321 1.00 73.19 527 SER A C 1
ATOM 4003 O O . SER A 1 527 ? 37.102 -9.888 -26.870 1.00 73.19 527 SER A O 1
ATOM 4005 N N . ALA A 1 528 ? 35.900 -11.345 -28.064 1.00 77.19 528 ALA A N 1
ATOM 4006 C CA . ALA A 1 528 ? 37.041 -12.206 -28.374 1.00 77.19 528 ALA A CA 1
ATOM 4007 C C . ALA A 1 528 ? 37.968 -11.569 -29.429 1.00 77.19 528 ALA A C 1
ATOM 4009 O O . ALA A 1 528 ? 37.600 -11.446 -30.594 1.00 77.19 528 ALA A O 1
ATOM 4010 N N . CYS A 1 529 ? 39.206 -11.244 -29.044 1.00 81.06 529 CYS A N 1
ATOM 4011 C CA . CYS A 1 529 ? 40.188 -10.571 -29.909 1.00 81.06 529 CYS A CA 1
ATOM 4012 C C . CYS A 1 529 ? 40.542 -11.321 -31.204 1.00 81.06 529 CYS A C 1
ATOM 4014 O O . CYS A 1 529 ? 40.828 -10.711 -32.230 1.00 81.06 529 CYS A O 1
ATOM 4016 N N . SER A 1 530 ? 40.533 -12.654 -31.168 1.00 75.62 530 SER A N 1
ATOM 4017 C CA . SER A 1 530 ? 40.971 -13.502 -32.282 1.00 75.62 530 SER A CA 1
ATOM 4018 C C . SER A 1 530 ? 39.846 -13.926 -33.230 1.00 75.62 530 SER A C 1
ATOM 4020 O O . SER A 1 530 ? 40.132 -14.561 -34.253 1.00 75.62 530 SER A O 1
ATOM 4022 N N . TRP A 1 531 ? 38.593 -13.588 -32.905 1.00 77.69 531 TRP A N 1
ATOM 4023 C CA . TRP A 1 531 ? 37.418 -13.884 -33.719 1.00 77.69 531 TRP A CA 1
ATOM 4024 C C . TRP A 1 531 ? 36.976 -12.639 -34.478 1.00 77.69 531 TRP A C 1
ATOM 4026 O O . TRP A 1 531 ? 37.008 -11.529 -33.949 1.00 77.69 531 TRP A O 1
ATOM 4036 N N . TRP A 1 532 ? 36.577 -12.823 -35.733 1.00 73.75 532 TRP A N 1
ATOM 4037 C CA . TRP A 1 532 ? 36.082 -11.723 -36.542 1.00 73.75 532 TRP A CA 1
ATOM 4038 C C . TRP A 1 532 ? 34.588 -11.511 -36.262 1.00 73.75 532 TRP A C 1
ATOM 4040 O O . TRP A 1 532 ? 33.756 -12.359 -36.580 1.00 73.75 532 TRP A O 1
ATOM 4050 N N . LEU A 1 533 ? 34.280 -10.385 -35.614 1.00 81.62 533 LEU A N 1
ATOM 4051 C CA . LEU A 1 533 ? 32.933 -9.875 -35.359 1.00 81.62 533 LEU A CA 1
ATOM 4052 C C . LEU A 1 533 ? 32.757 -8.557 -36.106 1.00 81.62 533 LEU A C 1
ATOM 4054 O O . LEU A 1 533 ? 33.672 -7.729 -36.129 1.00 81.62 533 LEU A O 1
ATOM 4058 N N . ILE A 1 534 ? 31.577 -8.382 -36.688 1.00 88.38 534 ILE A N 1
ATOM 4059 C CA . ILE A 1 534 ? 31.225 -7.234 -37.517 1.00 88.38 534 ILE A CA 1
ATOM 4060 C C . ILE A 1 534 ? 30.273 -6.340 -36.731 1.00 88.38 534 ILE A C 1
ATOM 4062 O O . ILE A 1 534 ? 29.355 -6.849 -36.091 1.00 88.38 534 ILE A O 1
ATOM 4066 N N . ASP A 1 535 ? 30.498 -5.028 -36.769 1.00 90.12 535 ASP A N 1
ATOM 4067 C CA . ASP A 1 535 ? 29.565 -4.054 -36.206 1.00 90.12 535 ASP A CA 1
ATOM 4068 C C . ASP A 1 535 ? 28.361 -3.898 -37.137 1.00 90.12 535 ASP A C 1
ATOM 4070 O O . ASP A 1 535 ? 28.510 -3.656 -38.337 1.00 90.12 535 ASP A O 1
ATOM 4074 N N . PHE A 1 536 ? 27.164 -4.051 -36.585 1.00 91.12 536 PHE A N 1
ATOM 4075 C CA . PHE A 1 536 ? 25.908 -3.851 -37.294 1.00 91.12 536 PHE A CA 1
ATOM 4076 C C . PHE A 1 536 ? 24.834 -3.384 -36.316 1.00 91.12 536 PHE A C 1
ATOM 4078 O O . PHE A 1 536 ? 24.962 -3.558 -35.103 1.00 91.12 536 PHE A O 1
ATOM 4085 N N . PHE A 1 537 ? 23.761 -2.818 -36.853 1.00 90.06 537 PHE A N 1
ATOM 4086 C CA . PHE A 1 537 ? 22.613 -2.364 -36.078 1.00 90.06 537 PHE A CA 1
ATOM 4087 C C . PHE A 1 537 ? 21.381 -3.190 -36.405 1.00 90.06 537 PHE A C 1
ATOM 4089 O O . PHE A 1 537 ? 21.188 -3.590 -37.552 1.00 90.06 537 PHE A O 1
ATOM 4096 N N . THR A 1 538 ? 20.498 -3.320 -35.422 1.00 89.69 538 THR A N 1
ATOM 4097 C CA . THR A 1 538 ? 19.091 -3.705 -35.593 1.00 89.69 538 THR A CA 1
ATOM 4098 C C . THR A 1 538 ? 18.221 -2.528 -35.142 1.00 89.69 538 THR A C 1
ATOM 4100 O O . THR A 1 538 ? 17.727 -2.524 -34.010 1.00 89.69 538 THR A O 1
ATOM 4103 N N . PRO A 1 539 ? 18.127 -1.456 -35.951 1.00 88.56 539 PRO A N 1
ATOM 4104 C CA . PRO A 1 539 ? 17.560 -0.191 -35.503 1.00 88.56 539 PRO A CA 1
ATOM 4105 C C . PRO A 1 539 ? 16.040 -0.282 -35.330 1.00 88.56 539 PRO A C 1
ATOM 4107 O O . PRO A 1 539 ? 15.328 -0.864 -36.145 1.00 88.56 539 PRO A O 1
ATOM 4110 N N . SER A 1 540 ? 15.514 0.371 -34.293 1.00 87.81 540 SER A N 1
ATOM 4111 C CA . SER A 1 540 ? 14.071 0.596 -34.182 1.00 87.81 540 SER A CA 1
ATOM 4112 C C . SER A 1 540 ? 13.621 1.701 -35.145 1.00 87.81 540 SER A C 1
ATOM 4114 O O . SER A 1 540 ? 14.404 2.583 -35.507 1.00 87.81 540 SER A O 1
ATOM 4116 N N . THR A 1 541 ? 12.334 1.731 -35.504 1.00 89.19 541 THR A N 1
ATOM 4117 C CA . THR A 1 541 ? 11.757 2.847 -36.277 1.00 89.19 541 THR A CA 1
ATOM 4118 C C . THR A 1 541 ? 12.020 4.192 -35.590 1.00 89.19 541 THR A C 1
ATOM 4120 O O . THR A 1 541 ? 12.320 5.182 -36.249 1.00 89.19 541 THR A O 1
ATOM 4123 N N . THR A 1 542 ? 11.999 4.225 -34.253 1.00 88.06 542 THR A N 1
ATOM 4124 C CA . THR A 1 542 ? 12.350 5.408 -33.454 1.00 88.06 542 THR A CA 1
ATOM 4125 C C . THR A 1 542 ? 13.799 5.848 -33.658 1.00 88.06 542 THR A C 1
ATOM 4127 O O . THR A 1 542 ? 14.042 7.044 -33.796 1.00 88.06 542 THR A O 1
ATOM 4130 N N . ALA A 1 543 ? 14.752 4.913 -33.724 1.00 88.19 543 ALA A N 1
ATOM 4131 C CA . ALA A 1 543 ? 16.164 5.218 -33.960 1.00 88.19 543 ALA A CA 1
ATOM 4132 C C . ALA A 1 543 ? 16.381 5.889 -35.325 1.00 88.19 543 ALA A C 1
ATOM 4134 O O . ALA A 1 543 ? 17.083 6.895 -35.424 1.00 88.19 543 ALA A O 1
ATOM 4135 N N . ILE A 1 544 ? 15.724 5.376 -36.373 1.00 91.75 544 ILE A N 1
ATOM 4136 C CA . ILE A 1 544 ? 15.808 5.954 -37.722 1.00 91.75 544 ILE A CA 1
ATOM 4137 C C . ILE A 1 544 ? 15.137 7.330 -37.776 1.00 91.75 544 ILE A C 1
ATOM 4139 O O . ILE A 1 544 ? 15.703 8.268 -38.336 1.00 91.75 544 ILE A O 1
ATOM 4143 N N . THR A 1 545 ? 13.966 7.482 -37.150 1.00 90.25 545 THR A N 1
ATOM 4144 C CA . THR A 1 545 ? 13.271 8.774 -37.038 1.00 90.25 545 THR A CA 1
ATOM 4145 C C . THR A 1 545 ? 14.132 9.808 -36.310 1.00 90.25 545 THR A C 1
ATOM 4147 O O . THR A 1 545 ? 14.253 10.939 -36.780 1.00 90.25 545 THR A O 1
ATOM 4150 N N . PHE A 1 546 ? 14.784 9.424 -35.208 1.00 90.06 546 PHE A N 1
ATOM 4151 C CA . PHE A 1 546 ? 15.730 10.273 -34.484 1.00 90.06 546 PHE A CA 1
ATOM 4152 C C . PHE A 1 546 ? 16.912 10.686 -35.369 1.00 90.06 546 PHE A C 1
ATOM 4154 O O . PHE A 1 546 ? 17.250 11.869 -35.429 1.00 90.06 546 PHE A O 1
ATOM 4161 N N . ALA A 1 547 ? 17.505 9.739 -36.099 1.00 91.25 547 ALA A N 1
ATOM 4162 C CA . ALA A 1 547 ? 18.650 10.020 -36.954 1.00 91.25 547 ALA A CA 1
ATOM 4163 C C . ALA A 1 547 ? 18.309 10.961 -38.121 1.00 91.25 547 ALA A C 1
ATOM 4165 O O . ALA A 1 547 ? 19.064 11.892 -38.409 1.00 91.25 547 ALA A O 1
ATOM 4166 N N . LEU A 1 548 ? 17.140 10.782 -38.746 1.00 91.44 548 LEU A N 1
ATOM 4167 C CA . LEU A 1 548 ? 16.640 11.688 -39.785 1.00 91.44 548 LEU A CA 1
ATOM 4168 C C . LEU A 1 548 ? 16.324 13.083 -39.232 1.00 91.44 548 LEU A C 1
ATOM 4170 O O . LEU A 1 548 ? 16.633 14.074 -39.889 1.00 91.44 548 LEU A O 1
ATOM 4174 N N . LEU A 1 549 ? 15.759 13.188 -38.025 1.00 89.88 549 LEU A N 1
ATOM 4175 C CA . LEU A 1 549 ? 15.520 14.476 -37.363 1.00 89.88 549 LEU A CA 1
ATOM 4176 C C . LEU A 1 549 ? 16.825 15.223 -37.066 1.00 89.88 549 LEU A C 1
ATOM 4178 O O . LEU A 1 549 ? 16.917 16.416 -37.356 1.00 89.88 549 LEU A O 1
ATOM 4182 N N . GLY A 1 550 ? 17.835 14.528 -36.535 1.00 88.62 550 GLY A N 1
ATOM 4183 C CA . GLY A 1 550 ? 19.157 15.099 -36.274 1.00 88.62 550 GLY A CA 1
ATOM 4184 C C . GLY A 1 550 ? 19.841 15.581 -37.555 1.00 88.62 550 GLY A C 1
ATOM 4185 O O . GLY A 1 550 ? 20.293 16.726 -37.625 1.00 88.62 550 GLY A O 1
ATOM 4186 N N . TYR A 1 551 ? 19.837 14.754 -38.607 1.00 90.62 551 TYR A N 1
ATOM 4187 C CA . TYR A 1 551 ? 20.377 15.124 -39.919 1.00 90.62 551 TYR A CA 1
ATOM 4188 C C . TYR A 1 551 ? 19.654 16.344 -40.513 1.00 90.62 551 TYR A C 1
ATOM 4190 O O . TYR A 1 551 ? 20.297 17.341 -40.859 1.00 90.62 551 TYR A O 1
ATOM 4198 N N . ASN A 1 552 ? 18.318 16.301 -40.574 1.00 89.88 552 ASN A N 1
ATOM 4199 C CA . ASN A 1 552 ? 17.503 17.378 -41.137 1.00 89.88 552 ASN A CA 1
ATOM 4200 C C . ASN A 1 552 ? 17.655 18.682 -40.342 1.00 89.88 552 ASN A C 1
ATOM 4202 O O . ASN A 1 552 ? 17.669 19.758 -40.933 1.00 89.88 552 ASN A O 1
ATOM 4206 N N . GLY A 1 553 ? 17.793 18.607 -39.015 1.00 86.94 553 GLY A N 1
ATOM 4207 C CA . GLY A 1 553 ? 17.999 19.775 -38.158 1.00 86.94 553 GLY A CA 1
ATOM 4208 C C . GLY A 1 553 ? 19.368 20.424 -38.334 1.00 86.94 553 GLY A C 1
ATOM 4209 O O . GLY A 1 553 ? 19.454 21.651 -38.416 1.00 86.94 553 GLY A O 1
ATOM 4210 N N . CYS A 1 554 ? 20.431 19.630 -38.495 1.00 86.81 554 CYS A N 1
ATOM 4211 C CA . CYS A 1 554 ? 21.760 20.159 -38.807 1.00 86.81 554 CYS A CA 1
ATOM 4212 C C . CYS A 1 554 ? 21.813 20.852 -40.175 1.00 86.81 554 CYS A C 1
ATOM 4214 O O . CYS A 1 554 ? 22.441 21.902 -40.297 1.00 86.81 554 CYS A O 1
ATOM 4216 N N . GLN A 1 555 ? 21.142 20.293 -41.186 1.00 83.00 555 GLN A N 1
ATOM 4217 C CA . GLN A 1 555 ? 21.110 20.850 -42.547 1.00 83.00 555 GLN A CA 1
ATOM 4218 C C . GLN A 1 555 ? 19.994 21.891 -42.755 1.00 83.00 555 GLN A C 1
ATOM 4220 O O . GLN A 1 555 ? 19.969 22.583 -43.771 1.00 83.00 555 GLN A O 1
ATOM 4225 N N . ARG A 1 556 ? 19.060 22.005 -41.798 1.00 81.88 556 ARG A N 1
ATOM 4226 C CA . ARG A 1 556 ? 17.794 22.763 -41.884 1.00 81.88 556 ARG A CA 1
ATOM 4227 C C . ARG A 1 556 ? 16.946 22.441 -43.120 1.00 81.88 556 ARG A C 1
ATOM 4229 O O . ARG A 1 556 ? 16.129 23.257 -43.545 1.00 81.88 556 ARG A O 1
ATOM 4236 N N . LEU A 1 557 ? 17.147 21.264 -43.699 1.00 83.81 557 LEU A N 1
ATOM 4237 C CA . LEU A 1 557 ? 16.505 20.800 -44.922 1.00 83.81 557 LEU A CA 1
ATOM 4238 C C . LEU A 1 557 ? 16.264 19.288 -44.820 1.00 83.81 557 LEU A C 1
ATOM 4240 O O . LEU A 1 557 ? 17.087 18.594 -44.221 1.00 83.81 557 LEU A O 1
ATOM 4244 N N . PRO A 1 558 ? 15.174 18.764 -45.410 1.00 84.62 558 PRO A N 1
ATOM 4245 C CA . PRO A 1 558 ? 14.987 17.327 -45.559 1.00 84.62 558 PRO A CA 1
ATOM 4246 C C . PRO A 1 558 ? 16.128 16.698 -46.364 1.00 84.62 558 PRO A C 1
ATOM 4248 O O . PRO A 1 558 ? 16.625 17.297 -47.323 1.00 84.62 558 PRO A O 1
ATOM 4251 N N . MET A 1 559 ? 16.526 15.484 -45.993 1.00 88.12 559 MET A N 1
ATOM 4252 C CA . MET A 1 559 ? 17.565 14.734 -46.692 1.00 88.12 559 MET A CA 1
ATOM 4253 C C . MET A 1 559 ? 17.193 14.507 -48.165 1.00 88.12 559 MET A C 1
ATOM 4255 O O . MET A 1 559 ? 16.111 14.010 -48.488 1.00 88.12 559 MET A O 1
ATOM 4259 N N . SER A 1 560 ? 18.106 14.882 -49.065 1.00 90.25 560 SER A N 1
ATOM 4260 C CA . SER A 1 560 ? 17.874 14.837 -50.509 1.00 90.25 560 SER A CA 1
ATOM 4261 C C . SER A 1 560 ? 17.815 13.400 -51.038 1.00 90.25 560 SER A C 1
ATOM 4263 O O . SER A 1 560 ? 18.351 12.476 -50.430 1.00 90.25 560 SER A O 1
ATOM 4265 N N . SER A 1 561 ? 17.218 13.191 -52.215 1.00 88.88 561 SER A N 1
ATOM 4266 C CA . SER A 1 561 ? 17.193 11.862 -52.849 1.00 88.88 561 SER A CA 1
ATOM 4267 C C . SER A 1 561 ? 18.594 11.319 -53.163 1.00 88.88 561 SER A C 1
ATOM 4269 O O . SER A 1 561 ? 18.799 10.107 -53.126 1.00 88.88 561 SER A O 1
ATOM 4271 N N . ALA A 1 562 ? 19.566 12.200 -53.427 1.00 90.00 562 ALA A N 1
ATOM 4272 C CA . ALA A 1 562 ? 20.965 11.826 -53.624 1.00 90.00 562 ALA A CA 1
ATOM 4273 C C . ALA A 1 562 ? 21.619 11.346 -52.317 1.00 90.00 562 ALA A C 1
ATOM 4275 O O . ALA A 1 562 ? 22.335 10.346 -52.325 1.00 90.00 562 ALA A O 1
ATOM 4276 N N . ASP A 1 563 ? 21.323 12.000 -51.191 1.00 90.88 563 ASP A N 1
ATOM 4277 C CA . ASP A 1 563 ? 21.827 11.592 -49.875 1.00 90.88 563 ASP A CA 1
ATOM 4278 C C . ASP A 1 563 ? 21.191 10.277 -49.414 1.00 90.88 563 ASP A C 1
ATOM 4280 O O . ASP A 1 563 ? 21.886 9.418 -48.875 1.00 90.88 563 ASP A O 1
ATOM 4284 N N . VAL A 1 564 ? 19.897 10.070 -49.690 1.00 91.88 564 VAL A N 1
ATOM 4285 C CA . VAL A 1 564 ? 19.210 8.790 -49.441 1.00 91.88 564 VAL A CA 1
ATOM 4286 C C . VAL A 1 564 ? 19.857 7.664 -50.254 1.00 91.88 564 VAL A C 1
ATOM 4288 O O . VAL A 1 564 ? 20.162 6.606 -49.705 1.00 91.88 564 VAL A O 1
ATOM 4291 N N . ALA A 1 565 ? 20.127 7.893 -51.544 1.00 91.88 565 ALA A N 1
ATOM 4292 C CA . ALA A 1 565 ? 20.830 6.923 -52.383 1.00 91.88 565 ALA A CA 1
ATOM 4293 C C . ALA A 1 565 ? 22.252 6.638 -51.867 1.00 91.88 565 ALA A C 1
ATOM 4295 O O . ALA A 1 565 ? 22.682 5.487 -51.876 1.00 91.88 565 ALA A O 1
ATOM 4296 N N . SER A 1 566 ? 22.953 7.660 -51.363 1.00 91.75 566 SER A N 1
ATOM 4297 C CA . SER A 1 566 ? 24.265 7.512 -50.721 1.00 91.75 566 SER A CA 1
ATOM 4298 C C . SER A 1 566 ? 24.191 6.675 -49.438 1.00 91.75 566 SER A C 1
ATOM 4300 O O . SER A 1 566 ? 25.015 5.787 -49.236 1.00 91.75 566 SER A O 1
ATOM 4302 N N . CYS A 1 567 ? 23.167 6.877 -48.600 1.00 92.56 567 CYS A N 1
ATOM 4303 C CA . CYS A 1 567 ? 22.938 6.052 -47.410 1.00 92.56 567 CYS A CA 1
ATOM 4304 C C . CYS A 1 567 ? 22.718 4.582 -47.779 1.00 92.56 567 CYS A C 1
ATOM 4306 O O . CYS A 1 567 ? 23.284 3.709 -47.136 1.00 92.56 567 CYS A O 1
ATOM 4308 N N . CYS A 1 568 ? 21.951 4.303 -48.835 1.00 93.44 568 CYS A N 1
ATOM 4309 C CA . CYS A 1 568 ? 21.752 2.934 -49.310 1.00 93.44 568 CYS A CA 1
ATOM 4310 C C . CYS A 1 568 ? 23.014 2.334 -49.953 1.00 93.44 568 CYS A C 1
ATOM 4312 O O . CYS A 1 568 ? 23.250 1.142 -49.815 1.00 93.44 568 CYS A O 1
ATOM 4314 N N . ALA A 1 569 ? 23.838 3.133 -50.639 1.00 92.88 569 ALA A N 1
ATOM 4315 C CA . ALA A 1 569 ? 25.088 2.659 -51.241 1.00 92.88 569 ALA A CA 1
ATOM 4316 C C . ALA A 1 569 ? 26.177 2.339 -50.198 1.00 92.88 569 ALA A C 1
ATOM 4318 O O . ALA A 1 569 ? 27.014 1.471 -50.434 1.00 92.88 569 ALA A O 1
ATOM 4319 N N . ASN A 1 570 ? 26.153 3.033 -49.056 1.00 92.56 570 ASN A N 1
ATOM 4320 C CA . ASN A 1 570 ? 27.115 2.893 -47.958 1.00 92.56 570 ASN A CA 1
ATOM 4321 C C . ASN A 1 570 ? 26.582 2.051 -46.778 1.00 92.56 570 ASN A C 1
ATOM 4323 O O . ASN A 1 570 ? 27.172 2.047 -45.696 1.00 92.56 570 ASN A O 1
ATOM 4327 N N . ASP A 1 571 ? 25.467 1.347 -46.984 1.00 93.12 571 ASP A N 1
ATOM 4328 C CA . ASP A 1 571 ? 24.916 0.341 -46.078 1.00 93.12 571 ASP A CA 1
ATOM 4329 C C . ASP A 1 571 ? 25.175 -1.054 -46.665 1.00 93.12 571 ASP A C 1
ATOM 4331 O O . ASP A 1 571 ? 24.562 -1.460 -47.652 1.00 93.12 571 ASP A O 1
ATOM 4335 N N . ILE A 1 572 ? 26.083 -1.808 -46.045 1.00 91.56 572 ILE A N 1
ATOM 4336 C CA . ILE A 1 572 ? 26.469 -3.162 -46.479 1.00 91.56 572 ILE A CA 1
ATOM 4337 C C . ILE A 1 572 ? 25.278 -4.133 -46.408 1.00 91.56 572 ILE A C 1
ATOM 4339 O O . ILE A 1 572 ? 25.235 -5.122 -47.141 1.00 91.56 572 ILE A O 1
ATOM 4343 N N . TYR A 1 573 ? 24.283 -3.829 -45.570 1.00 91.38 573 TYR A N 1
ATOM 4344 C CA . TYR A 1 573 ? 23.055 -4.607 -45.409 1.00 91.38 573 TYR A CA 1
ATOM 4345 C C . TYR A 1 573 ? 21.832 -3.891 -46.006 1.00 91.38 573 TYR A C 1
ATOM 4347 O O . TYR A 1 573 ? 20.703 -4.070 -45.536 1.00 91.38 573 TYR A O 1
ATOM 4355 N N . ALA A 1 574 ? 22.035 -3.070 -47.042 1.00 90.81 574 ALA A N 1
ATOM 4356 C CA . ALA A 1 574 ? 20.950 -2.390 -47.736 1.00 90.81 574 ALA A CA 1
ATOM 4357 C C . ALA A 1 574 ? 19.932 -3.389 -48.313 1.00 90.81 574 ALA A C 1
ATOM 4359 O O . ALA A 1 574 ? 20.261 -4.283 -49.093 1.00 90.81 574 ALA A O 1
ATOM 4360 N N . GLU A 1 575 ? 18.662 -3.207 -47.951 1.00 90.31 575 GLU A N 1
ATOM 4361 C CA . GLU A 1 575 ? 17.544 -3.969 -48.509 1.00 90.31 575 GLU A CA 1
ATOM 4362 C C . GLU A 1 575 ? 17.145 -3.382 -49.870 1.00 90.31 575 GLU A C 1
ATOM 4364 O O . GLU A 1 575 ? 17.340 -2.192 -50.128 1.00 90.31 575 GLU A O 1
ATOM 4369 N N . ALA A 1 576 ? 16.499 -4.180 -50.726 1.00 89.81 576 ALA A N 1
ATOM 4370 C CA . ALA A 1 576 ? 16.012 -3.703 -52.026 1.00 89.81 576 ALA A CA 1
ATOM 4371 C C . ALA A 1 576 ? 15.057 -2.493 -51.913 1.00 89.81 576 ALA A C 1
ATOM 4373 O O . ALA A 1 576 ? 14.993 -1.674 -52.823 1.00 89.81 576 ALA A O 1
ATOM 4374 N N . THR A 1 577 ? 14.352 -2.360 -50.785 1.00 92.25 577 THR A N 1
ATOM 4375 C CA . THR A 1 577 ? 13.413 -1.271 -50.467 1.00 92.25 577 THR A CA 1
ATOM 4376 C C . THR A 1 577 ? 14.047 -0.130 -49.657 1.00 92.25 577 THR A C 1
ATOM 4378 O O . THR A 1 577 ? 13.328 0.689 -49.090 1.00 92.25 577 THR A O 1
ATOM 4381 N N . CYS A 1 578 ? 15.381 -0.049 -49.569 1.00 92.88 578 CYS A N 1
ATOM 4382 C CA . CYS A 1 578 ? 16.092 0.923 -48.724 1.00 92.88 578 CYS A CA 1
ATOM 4383 C C . CYS A 1 578 ? 15.644 2.383 -48.946 1.00 92.88 578 CYS A C 1
ATOM 4385 O O . CYS A 1 578 ? 15.378 3.111 -47.989 1.00 92.88 578 CYS A O 1
ATOM 4387 N N . THR A 1 579 ? 15.492 2.806 -50.204 1.00 92.88 579 THR A N 1
ATOM 4388 C CA . THR A 1 579 ? 15.038 4.164 -50.548 1.00 92.88 579 THR A CA 1
ATOM 4389 C C . THR A 1 579 ? 13.597 4.429 -50.116 1.00 92.88 579 THR A C 1
ATOM 4391 O O . THR A 1 579 ? 13.286 5.531 -49.662 1.00 92.88 579 THR A O 1
ATOM 4394 N N . ASP A 1 580 ? 12.730 3.420 -50.224 1.00 92.81 580 ASP A N 1
ATOM 4395 C CA . ASP A 1 580 ? 11.311 3.524 -49.873 1.00 92.81 580 ASP A CA 1
ATOM 4396 C C . ASP A 1 580 ? 11.138 3.652 -48.356 1.00 92.81 580 ASP A C 1
ATOM 4398 O O . ASP A 1 580 ? 10.300 4.427 -47.893 1.00 92.81 580 ASP A O 1
ATOM 4402 N N . ILE A 1 581 ? 11.981 2.958 -47.580 1.00 92.75 581 ILE A N 1
ATOM 4403 C CA . ILE A 1 581 ? 11.988 3.020 -46.114 1.00 92.75 581 ILE A CA 1
ATOM 4404 C C . ILE A 1 581 ? 12.294 4.441 -45.635 1.00 92.75 581 ILE A C 1
ATOM 4406 O O . ILE A 1 581 ? 11.503 5.038 -44.901 1.00 92.75 581 ILE A O 1
ATOM 4410 N N . TYR A 1 582 ? 13.411 5.021 -46.084 1.00 93.44 582 TYR A N 1
ATOM 4411 C CA . TYR A 1 582 ? 13.775 6.385 -45.697 1.00 93.44 582 TYR A CA 1
ATOM 4412 C C . TYR A 1 582 ? 12.779 7.423 -46.228 1.00 93.44 582 TYR A C 1
ATOM 4414 O O . TYR A 1 582 ? 12.460 8.380 -45.520 1.00 93.44 582 TYR A O 1
ATOM 4422 N N . GLY A 1 583 ? 12.239 7.220 -47.435 1.00 92.56 583 GLY A N 1
ATOM 4423 C CA . GLY A 1 583 ? 11.206 8.079 -48.015 1.00 92.56 583 GLY A CA 1
ATOM 4424 C C . GLY A 1 583 ? 9.913 8.104 -47.193 1.00 92.56 583 GLY A C 1
ATOM 4425 O O . GLY A 1 583 ? 9.377 9.182 -46.930 1.00 92.56 583 GLY A O 1
ATOM 4426 N N . ALA A 1 584 ? 9.441 6.944 -46.727 1.00 94.00 584 ALA A N 1
ATOM 4427 C CA . ALA A 1 584 ? 8.244 6.839 -45.893 1.00 94.00 584 ALA A CA 1
ATOM 4428 C C . ALA A 1 584 ? 8.408 7.567 -44.548 1.00 94.00 584 ALA A C 1
ATOM 4430 O O . ALA A 1 584 ? 7.523 8.319 -44.135 1.00 94.00 584 ALA A O 1
ATOM 4431 N N . ILE A 1 585 ? 9.561 7.407 -43.890 1.00 92.31 585 ILE A N 1
ATOM 4432 C CA . ILE A 1 585 ? 9.836 8.067 -42.604 1.00 92.31 585 ILE A CA 1
ATOM 4433 C C . ILE A 1 585 ? 9.991 9.583 -42.794 1.00 92.31 585 ILE A C 1
ATOM 4435 O O . ILE A 1 585 ? 9.472 10.362 -41.995 1.00 92.31 585 ILE A O 1
ATOM 4439 N N . GLN A 1 586 ? 10.627 10.033 -43.879 1.00 91.69 586 GLN A N 1
ATOM 4440 C CA . GLN A 1 586 ? 10.680 11.460 -44.207 1.00 91.69 586 GLN A CA 1
ATOM 4441 C C . GLN A 1 586 ? 9.293 12.064 -44.466 1.00 91.69 586 GLN A C 1
ATOM 4443 O O . GLN A 1 586 ? 9.017 13.169 -43.998 1.00 91.69 586 GLN A O 1
ATOM 4448 N N . ALA A 1 587 ? 8.403 11.351 -45.164 1.00 93.62 587 ALA A N 1
ATOM 4449 C CA . ALA A 1 587 ? 7.030 11.802 -45.385 1.00 93.62 587 ALA A CA 1
ATOM 4450 C C . ALA A 1 587 ? 6.250 11.926 -44.065 1.00 93.62 587 ALA A C 1
ATOM 4452 O O . ALA A 1 587 ? 5.520 12.900 -43.863 1.00 93.62 587 ALA A O 1
ATOM 4453 N N . PHE A 1 588 ? 6.453 10.987 -43.136 1.00 93.94 588 PHE A N 1
ATOM 4454 C CA . PHE A 1 588 ? 5.896 11.065 -41.786 1.00 93.94 588 PHE A CA 1
ATOM 4455 C C . PHE A 1 588 ? 6.402 12.303 -41.030 1.00 93.94 588 PHE A C 1
ATOM 4457 O O . PHE A 1 588 ? 5.599 13.065 -40.489 1.00 93.94 588 PHE A O 1
ATOM 4464 N N . LEU A 1 589 ? 7.716 12.558 -41.049 1.00 91.81 589 LEU A N 1
ATOM 4465 C CA . LEU A 1 589 ? 8.315 13.737 -40.415 1.00 91.81 589 LEU A CA 1
ATOM 4466 C C . LEU A 1 589 ? 7.797 15.054 -41.006 1.00 91.81 589 LEU A C 1
ATOM 4468 O O . LEU A 1 589 ? 7.549 15.996 -40.258 1.00 91.81 589 LEU A O 1
ATOM 4472 N N . ALA A 1 590 ? 7.601 15.116 -42.324 1.00 91.75 590 ALA A N 1
ATOM 4473 C CA . ALA A 1 590 ? 7.046 16.289 -42.996 1.00 91.75 590 ALA A CA 1
ATOM 4474 C C . ALA A 1 590 ? 5.564 16.521 -42.654 1.00 91.75 590 ALA A C 1
ATOM 4476 O O . ALA A 1 590 ? 5.127 17.663 -42.555 1.00 91.75 590 ALA A O 1
ATOM 4477 N N . THR A 1 591 ? 4.793 15.447 -42.456 1.00 94.62 591 THR A N 1
ATOM 4478 C CA . THR A 1 591 ? 3.359 15.523 -42.123 1.00 94.62 591 THR A CA 1
ATOM 4479 C C . THR A 1 591 ? 3.122 16.055 -40.706 1.00 94.62 591 THR A C 1
ATOM 4481 O O . THR A 1 591 ? 2.132 16.744 -40.466 1.00 94.62 591 THR A O 1
ATOM 4484 N N . TYR A 1 592 ? 4.029 15.762 -39.768 1.00 91.75 592 TYR A N 1
ATOM 4485 C CA . TYR A 1 592 ? 3.917 16.139 -38.353 1.00 91.75 592 TYR A CA 1
ATOM 4486 C C . TYR A 1 592 ? 5.039 17.083 -37.883 1.00 91.75 592 TYR A C 1
ATOM 4488 O O . TYR A 1 592 ? 5.439 17.047 -36.717 1.00 91.75 592 TYR A O 1
ATOM 4496 N N . ASP A 1 593 ? 5.538 17.944 -38.770 1.00 88.19 593 ASP A N 1
ATOM 4497 C CA . ASP A 1 593 ? 6.681 18.843 -38.544 1.00 88.19 593 ASP A CA 1
ATOM 4498 C C . ASP A 1 593 ? 6.577 19.693 -37.259 1.00 88.19 593 ASP A C 1
ATOM 4500 O O . ASP A 1 593 ? 7.545 19.827 -36.503 1.00 88.19 593 ASP A O 1
ATOM 4504 N N . GLY A 1 594 ? 5.380 20.202 -36.953 1.00 85.75 594 GLY A N 1
ATOM 4505 C CA . GLY A 1 594 ? 5.101 21.037 -35.788 1.00 85.75 594 GLY A CA 1
ATOM 4506 C C . GLY A 1 594 ? 5.308 20.325 -34.450 1.00 85.75 594 GLY A C 1
ATOM 4507 O O . GLY A 1 594 ? 5.560 20.982 -33.441 1.00 85.75 594 GLY A O 1
ATOM 4508 N N . ALA A 1 595 ? 5.255 18.989 -34.417 1.00 84.75 595 ALA A N 1
ATOM 4509 C CA . ALA A 1 595 ? 5.563 18.222 -33.211 1.00 84.75 595 ALA A CA 1
ATOM 4510 C C . ALA A 1 595 ? 7.073 18.184 -32.914 1.00 84.75 595 ALA A C 1
ATOM 4512 O O . ALA A 1 595 ? 7.465 18.020 -31.758 1.00 84.75 595 ALA A O 1
ATOM 4513 N N . PHE A 1 596 ? 7.921 18.367 -33.932 1.00 84.62 596 PHE A N 1
ATOM 4514 C CA . PHE A 1 596 ? 9.370 18.166 -33.849 1.00 84.62 596 PHE A CA 1
ATOM 4515 C C . PHE A 1 596 ? 10.196 19.458 -33.889 1.00 84.62 596 PHE A C 1
ATOM 4517 O O . PHE A 1 596 ? 11.416 19.385 -33.766 1.00 84.62 596 PHE A O 1
ATOM 4524 N N . THR A 1 597 ? 9.576 20.640 -33.989 1.00 84.06 597 THR A N 1
ATOM 4525 C CA . THR A 1 597 ? 10.280 21.935 -34.126 1.00 84.06 597 THR A CA 1
ATOM 4526 C C . THR A 1 597 ? 11.386 22.127 -33.087 1.00 84.06 597 THR A C 1
ATOM 4528 O O . THR A 1 597 ? 12.519 22.445 -33.429 1.00 84.06 597 THR A O 1
ATOM 4531 N N . ARG A 1 598 ? 11.096 21.828 -31.814 1.00 80.94 598 ARG A N 1
ATOM 4532 C CA . ARG A 1 598 ? 12.082 21.949 -30.732 1.00 80.94 598 ARG A CA 1
ATOM 4533 C C . ARG A 1 598 ? 13.260 20.983 -30.887 1.00 80.94 598 ARG A C 1
ATOM 4535 O O . ARG A 1 598 ? 14.383 21.352 -30.568 1.00 80.94 598 ARG A O 1
ATOM 4542 N N . ALA A 1 599 ? 13.008 19.755 -31.340 1.00 78.50 599 ALA A N 1
ATOM 4543 C CA . ALA A 1 599 ? 14.062 18.764 -31.555 1.00 78.50 599 ALA A CA 1
ATOM 4544 C C . ALA A 1 599 ? 14.978 19.180 -32.718 1.00 78.50 599 ALA A C 1
ATOM 4546 O O . ALA A 1 599 ? 16.197 19.080 -32.608 1.00 78.50 599 ALA A O 1
ATOM 4547 N N . VAL A 1 600 ? 14.389 19.723 -33.787 1.00 81.75 600 VAL A N 1
ATOM 4548 C CA . VAL A 1 600 ? 15.107 20.284 -34.941 1.00 81.75 600 VAL A CA 1
ATOM 4549 C C . VAL A 1 600 ? 15.985 21.469 -34.521 1.00 81.75 600 VAL A C 1
ATOM 4551 O O . VAL A 1 600 ? 17.157 21.510 -34.891 1.00 81.75 600 VAL A O 1
ATOM 4554 N N . ASP A 1 601 ? 15.468 22.385 -33.695 1.00 82.00 601 ASP A N 1
ATOM 4555 C CA . ASP A 1 601 ? 16.235 23.533 -33.184 1.00 82.00 601 ASP A CA 1
ATOM 4556 C C . ASP A 1 601 ? 17.434 23.102 -32.320 1.00 82.00 601 ASP A C 1
ATOM 4558 O O . ASP A 1 601 ? 18.501 23.713 -32.380 1.00 82.00 601 ASP A O 1
ATOM 4562 N N . MET A 1 602 ? 17.281 22.023 -31.545 1.00 84.69 602 MET A N 1
ATOM 4563 C CA . MET A 1 602 ? 18.330 21.489 -30.668 1.00 84.69 602 MET A CA 1
ATOM 4564 C C . MET A 1 602 ? 19.429 20.718 -31.411 1.00 84.69 602 MET A C 1
ATOM 4566 O O . MET A 1 602 ? 20.512 20.534 -30.855 1.00 84.69 602 MET A O 1
ATOM 4570 N N . ALA A 1 603 ? 19.196 20.272 -32.649 1.00 86.50 603 ALA A N 1
ATOM 4571 C CA . ALA A 1 603 ? 20.134 19.414 -33.376 1.00 86.50 603 ALA A CA 1
ATOM 4572 C C . ALA A 1 603 ? 21.526 20.055 -33.550 1.00 86.50 603 ALA A C 1
ATOM 4574 O O . ALA A 1 603 ? 22.540 19.370 -33.428 1.00 86.50 603 ALA A O 1
ATOM 4575 N N . LEU A 1 604 ? 21.590 21.374 -33.778 1.00 88.12 604 LEU A N 1
ATOM 4576 C CA . LEU A 1 604 ? 22.856 22.112 -33.906 1.00 88.12 604 LEU A CA 1
ATOM 4577 C C . LEU A 1 604 ? 23.623 22.221 -32.581 1.00 88.12 604 LEU A C 1
ATOM 4579 O O . LEU A 1 604 ? 24.851 22.147 -32.583 1.00 88.12 604 LEU A O 1
ATOM 4583 N N . ASP A 1 605 ? 22.917 22.382 -31.460 1.00 88.31 605 ASP A N 1
ATOM 4584 C CA . ASP A 1 605 ? 23.544 22.406 -30.137 1.00 88.31 605 ASP A CA 1
ATOM 4585 C C . ASP A 1 605 ? 24.081 21.019 -29.770 1.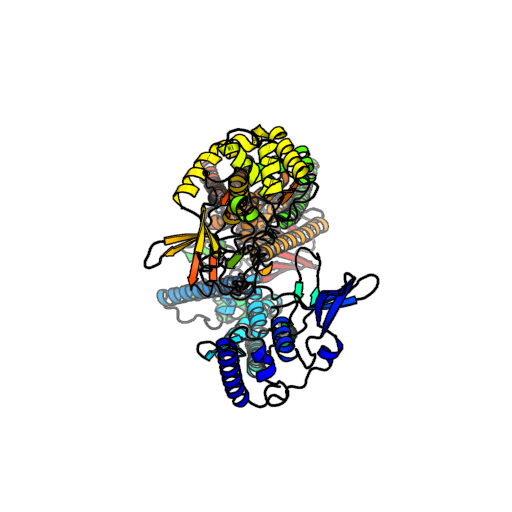00 88.31 605 ASP A C 1
ATOM 4587 O O . ASP A 1 605 ? 25.245 20.903 -29.398 1.00 88.31 605 ASP A O 1
ATOM 4591 N N . VAL A 1 606 ? 23.286 19.961 -29.982 1.00 88.31 606 VAL A N 1
ATOM 4592 C CA . VAL A 1 606 ? 23.730 18.569 -29.781 1.00 88.31 606 VAL A CA 1
ATOM 4593 C C . VAL A 1 606 ? 24.951 18.267 -30.641 1.00 88.31 606 VAL A C 1
ATOM 4595 O O . VAL A 1 606 ? 25.926 17.703 -30.154 1.00 88.31 606 VAL A O 1
ATOM 4598 N N . ARG A 1 607 ? 24.938 18.695 -31.907 1.00 90.31 607 ARG A N 1
ATOM 4599 C CA . ARG A 1 607 ? 26.074 18.546 -32.812 1.00 90.31 607 ARG A CA 1
ATOM 4600 C C . ARG A 1 607 ? 27.345 19.189 -32.254 1.00 90.31 607 ARG A C 1
ATOM 4602 O O . ARG A 1 607 ? 28.387 18.540 -32.227 1.00 90.31 607 ARG A O 1
ATOM 4609 N N . ARG A 1 608 ? 27.257 20.446 -31.807 1.00 90.88 608 ARG A N 1
ATOM 4610 C CA . ARG A 1 608 ? 28.388 21.182 -31.221 1.00 90.88 608 ARG A CA 1
ATOM 4611 C C . ARG A 1 608 ? 28.919 20.485 -29.969 1.00 90.88 608 ARG A C 1
ATOM 4613 O O . ARG A 1 608 ? 30.130 20.403 -29.785 1.00 90.88 608 ARG A O 1
ATOM 4620 N N . ASP A 1 609 ? 28.024 20.004 -29.115 1.00 91.62 609 ASP A N 1
ATOM 4621 C CA . ASP A 1 609 ? 28.393 19.359 -27.859 1.00 91.62 609 ASP A CA 1
ATOM 4622 C C . ASP A 1 609 ? 29.049 17.985 -28.112 1.00 91.62 609 ASP A C 1
ATOM 4624 O O . ASP A 1 609 ? 30.044 17.654 -27.471 1.00 91.62 609 ASP A O 1
ATOM 4628 N N . VAL A 1 610 ? 28.571 17.221 -29.104 1.00 91.19 610 VAL A N 1
ATOM 4629 C CA . VAL A 1 610 ? 29.204 15.966 -29.560 1.00 91.19 610 VAL A CA 1
ATOM 4630 C C . VAL A 1 610 ? 30.575 16.221 -30.191 1.00 91.19 610 VAL A C 1
ATOM 4632 O O . VAL A 1 610 ? 31.525 15.503 -29.886 1.00 91.19 610 VAL A O 1
ATOM 4635 N N . ASP A 1 611 ? 30.716 17.257 -31.023 1.00 91.44 611 ASP A N 1
ATOM 4636 C CA . ASP A 1 611 ? 32.012 17.634 -31.605 1.00 91.44 611 ASP A CA 1
ATOM 4637 C C . ASP A 1 611 ? 33.041 18.009 -30.531 1.00 91.44 611 ASP A C 1
ATOM 4639 O O . ASP A 1 611 ? 34.229 17.730 -30.691 1.00 91.44 611 ASP A O 1
ATOM 4643 N N . ALA A 1 612 ? 32.600 18.617 -29.425 1.00 93.06 612 ALA A N 1
ATOM 4644 C CA . ALA A 1 612 ? 33.469 18.966 -28.304 1.00 93.06 612 ALA A CA 1
ATOM 4645 C C . ALA A 1 612 ? 33.994 17.738 -27.536 1.00 93.06 612 ALA A C 1
ATOM 4647 O O . ALA A 1 612 ? 35.031 17.838 -26.880 1.00 93.06 612 ALA A O 1
ATOM 4648 N N . LEU A 1 613 ? 33.299 16.598 -27.614 1.00 91.69 613 LEU A N 1
ATOM 4649 C CA . LEU A 1 613 ? 33.718 15.332 -27.003 1.00 91.69 613 LEU A CA 1
ATOM 4650 C C . LEU A 1 613 ? 34.705 14.540 -27.870 1.00 91.69 613 LEU A C 1
ATOM 4652 O O . LEU A 1 613 ? 35.348 13.634 -27.349 1.00 91.69 613 LEU A O 1
ATOM 4656 N N . ASP A 1 614 ? 34.832 14.878 -29.156 1.00 92.38 614 ASP A N 1
ATOM 4657 C CA . ASP A 1 614 ? 35.726 14.220 -30.118 1.00 92.38 614 ASP A CA 1
ATOM 4658 C C . ASP A 1 614 ? 35.533 12.692 -30.192 1.00 92.38 614 ASP A C 1
ATOM 4660 O O . ASP A 1 614 ? 36.488 11.923 -30.134 1.00 92.38 614 ASP A O 1
ATOM 4664 N N . ILE A 1 615 ? 34.272 12.245 -30.264 1.00 94.31 615 ILE A N 1
ATOM 4665 C CA . ILE A 1 615 ? 33.931 10.815 -30.284 1.00 94.31 615 ILE A CA 1
ATOM 4666 C C . ILE A 1 615 ? 34.301 10.202 -31.642 1.00 94.31 615 ILE A C 1
ATOM 4668 O O . ILE A 1 615 ? 33.785 10.611 -32.690 1.00 94.31 615 ILE A O 1
ATOM 4672 N N . GLU A 1 616 ? 35.142 9.171 -31.610 1.00 93.19 616 GLU A N 1
ATOM 4673 C CA . GLU A 1 616 ? 35.701 8.496 -32.777 1.00 93.19 616 GLU A CA 1
ATOM 4674 C C . GLU A 1 616 ? 35.324 7.005 -32.837 1.00 93.19 616 GLU A C 1
ATOM 4676 O O . GLU A 1 616 ? 35.173 6.312 -31.826 1.00 93.19 616 GLU A O 1
ATOM 4681 N N . LEU A 1 617 ? 35.238 6.492 -34.065 1.00 92.44 617 LEU A N 1
ATOM 4682 C CA . LEU A 1 617 ? 35.320 5.071 -34.380 1.00 92.44 617 LEU A CA 1
ATOM 4683 C C . LEU A 1 617 ? 36.696 4.768 -34.966 1.00 92.44 617 LEU A C 1
ATOM 4685 O O . LEU A 1 617 ? 37.243 5.552 -35.749 1.00 92.44 617 LEU A O 1
ATOM 4689 N N . ILE A 1 618 ? 37.241 3.609 -34.603 1.00 92.44 618 ILE A N 1
ATOM 4690 C CA . ILE A 1 618 ? 38.545 3.155 -35.081 1.00 92.44 618 ILE A CA 1
ATOM 4691 C C . ILE A 1 618 ? 38.432 1.850 -35.851 1.00 92.44 618 ILE A C 1
ATOM 4693 O O . ILE A 1 618 ? 37.580 1.016 -35.554 1.00 92.44 618 ILE A O 1
ATOM 4697 N N . GLN A 1 619 ? 39.335 1.656 -36.806 1.00 92.44 619 GLN A N 1
ATOM 4698 C CA . GLN A 1 619 ? 39.569 0.378 -37.468 1.00 92.44 619 GLN A CA 1
ATOM 4699 C C . GLN A 1 619 ? 41.075 0.172 -37.631 1.00 92.44 619 GLN A C 1
ATOM 4701 O O . GLN A 1 619 ? 41.808 1.089 -37.993 1.00 92.44 619 GLN A O 1
ATOM 4706 N N . LEU A 1 620 ? 41.550 -1.038 -37.377 1.00 91.19 620 LEU A N 1
ATOM 4707 C CA . LEU A 1 620 ? 42.909 -1.459 -37.681 1.00 91.19 620 LEU A CA 1
ATOM 4708 C C . LEU A 1 620 ? 42.896 -2.065 -39.078 1.00 91.19 620 LEU A C 1
ATOM 4710 O O . LEU A 1 620 ? 42.189 -3.040 -39.326 1.00 91.19 620 LEU A O 1
ATOM 4714 N N . ALA A 1 621 ? 43.668 -1.489 -39.991 1.00 90.56 621 ALA A N 1
ATOM 4715 C CA . ALA A 1 621 ? 43.681 -1.883 -41.392 1.00 90.56 621 ALA A CA 1
ATOM 4716 C C . ALA A 1 621 ? 45.104 -2.111 -41.902 1.00 90.56 621 ALA A C 1
ATOM 4718 O O . ALA A 1 621 ? 46.064 -1.525 -41.403 1.00 90.56 621 ALA A O 1
ATOM 4719 N N . ARG A 1 622 ? 45.251 -2.949 -42.925 1.00 88.81 622 ARG A N 1
ATOM 4720 C CA . ARG A 1 622 ? 46.494 -3.145 -43.675 1.00 88.81 622 ARG A CA 1
ATOM 4721 C C . ARG A 1 622 ? 46.251 -2.783 -45.131 1.00 88.81 622 ARG A C 1
ATOM 4723 O O . ARG A 1 622 ? 45.234 -3.158 -45.706 1.00 88.81 622 ARG A O 1
ATOM 4730 N N . ALA A 1 623 ? 47.199 -2.060 -45.714 1.00 81.56 623 ALA A N 1
ATOM 4731 C CA . ALA A 1 623 ? 47.177 -1.694 -47.123 1.00 81.56 623 ALA A CA 1
ATOM 4732 C C . ALA A 1 623 ? 48.548 -1.974 -47.772 1.00 81.56 623 ALA A C 1
ATOM 4734 O O . ALA A 1 623 ? 49.592 -1.766 -47.132 1.00 81.56 623 ALA A O 1
ATOM 4735 N N . PRO A 1 624 ? 48.584 -2.416 -49.042 1.00 75.00 624 PRO A N 1
ATOM 4736 C CA . PRO A 1 624 ? 49.811 -2.487 -49.828 1.00 75.00 624 PRO A CA 1
ATOM 4737 C C . PRO A 1 624 ? 50.472 -1.101 -49.950 1.00 75.00 624 PRO A C 1
ATOM 4739 O O . PRO A 1 624 ? 49.760 -0.098 -50.028 1.00 75.00 624 PRO A O 1
ATOM 4742 N N . PRO A 1 625 ? 51.818 -0.998 -50.016 1.00 64.69 625 PRO A N 1
ATOM 4743 C CA . PRO A 1 625 ? 52.800 -2.081 -50.154 1.00 64.69 625 PRO A CA 1
ATOM 4744 C C . PRO A 1 625 ? 53.467 -2.537 -48.842 1.00 64.69 625 PRO A C 1
ATOM 4746 O O . PRO A 1 625 ? 54.218 -3.508 -48.863 1.00 64.69 625 PRO A O 1
ATOM 4749 N N . LEU A 1 626 ? 53.250 -1.848 -47.714 1.00 67.00 626 LEU A N 1
ATOM 4750 C CA . LEU A 1 626 ? 53.974 -2.137 -46.466 1.00 67.00 626 LEU A CA 1
ATOM 4751 C C . LEU A 1 626 ? 53.362 -3.282 -45.642 1.00 67.00 626 LEU A C 1
ATOM 4753 O O . LEU A 1 626 ? 54.073 -3.856 -44.821 1.00 67.00 626 LEU A O 1
ATOM 4757 N N . ASN A 1 627 ? 52.074 -3.608 -45.831 1.00 74.62 627 ASN A N 1
ATOM 4758 C CA . ASN A 1 627 ? 51.320 -4.578 -45.014 1.00 74.62 627 ASN A CA 1
ATOM 4759 C C . ASN A 1 627 ? 51.428 -4.337 -43.493 1.00 74.62 627 ASN A C 1
ATOM 4761 O O . ASN A 1 627 ? 51.167 -5.237 -42.693 1.00 74.62 627 ASN A O 1
ATOM 4765 N N . THR A 1 628 ? 51.811 -3.127 -43.083 1.00 83.75 628 THR A N 1
ATOM 4766 C CA . THR A 1 628 ? 51.837 -2.716 -41.684 1.00 83.75 628 THR A CA 1
ATOM 4767 C C . THR A 1 628 ? 50.431 -2.336 -41.248 1.00 83.75 628 THR A C 1
ATOM 4769 O O . THR A 1 628 ? 49.684 -1.704 -41.995 1.00 83.75 628 THR A O 1
ATOM 4772 N N . THR A 1 629 ? 50.066 -2.737 -40.033 1.00 87.56 629 THR A N 1
ATOM 4773 C CA . THR A 1 629 ? 48.790 -2.368 -39.419 1.00 87.56 629 THR A CA 1
ATOM 4774 C C . THR A 1 629 ? 48.778 -0.860 -39.157 1.00 87.56 629 THR A C 1
ATOM 4776 O O . THR A 1 629 ? 49.664 -0.328 -38.487 1.00 87.56 629 THR A O 1
ATOM 4779 N N . GLN A 1 630 ? 47.781 -0.172 -39.703 1.00 88.88 630 GLN A N 1
ATOM 4780 C CA . GLN A 1 630 ? 47.514 1.252 -39.533 1.00 88.88 630 GLN A CA 1
ATOM 4781 C C . GLN A 1 630 ? 46.198 1.446 -38.783 1.00 88.88 630 GLN A C 1
ATOM 4783 O O . GLN A 1 630 ? 45.270 0.652 -38.925 1.00 88.88 630 GLN A O 1
ATOM 4788 N N . LEU A 1 631 ? 46.120 2.522 -38.003 1.00 89.56 631 LEU A N 1
ATOM 4789 C CA . LEU A 1 631 ? 44.908 2.917 -37.297 1.00 89.56 631 LEU A CA 1
ATOM 4790 C C . LEU A 1 631 ? 44.131 3.929 -38.145 1.00 89.56 631 LEU A C 1
ATOM 4792 O O . LEU A 1 631 ? 44.555 5.076 -38.298 1.00 89.56 631 LEU A O 1
ATOM 4796 N N . LEU A 1 632 ? 42.993 3.502 -38.679 1.00 90.25 632 LEU A N 1
ATOM 4797 C CA . LEU A 1 632 ? 41.993 4.369 -39.290 1.00 90.25 632 LEU A CA 1
ATOM 4798 C C . LEU A 1 632 ? 41.093 4.936 -38.194 1.00 90.25 632 LEU A C 1
ATOM 4800 O O . LEU A 1 632 ? 40.742 4.228 -37.250 1.00 90.25 632 LEU A O 1
ATOM 4804 N N . ARG A 1 633 ? 40.739 6.215 -38.320 1.00 90.38 633 ARG A N 1
ATOM 4805 C CA . ARG A 1 633 ? 39.930 6.961 -37.352 1.00 90.38 633 ARG A CA 1
ATOM 4806 C C . ARG A 1 633 ? 38.914 7.804 -38.103 1.00 90.38 633 ARG A C 1
ATOM 4808 O O . ARG A 1 633 ? 39.275 8.421 -39.104 1.00 90.38 633 ARG A O 1
ATOM 4815 N N . ALA A 1 634 ? 37.685 7.841 -37.614 1.00 90.06 634 ALA A N 1
ATOM 4816 C CA . ALA A 1 634 ? 36.642 8.718 -38.126 1.00 90.06 634 ALA A CA 1
ATOM 4817 C C . ALA A 1 634 ? 35.805 9.243 -36.961 1.00 90.06 634 ALA A C 1
ATOM 4819 O O . ALA A 1 634 ? 35.353 8.466 -36.119 1.00 90.06 634 ALA A O 1
ATOM 4820 N N . ARG A 1 635 ? 35.573 10.558 -36.923 1.00 92.44 635 ARG A N 1
ATOM 4821 C CA . ARG A 1 635 ? 34.643 11.164 -35.961 1.00 92.44 635 ARG A CA 1
ATOM 4822 C C . ARG A 1 635 ? 33.219 10.761 -36.314 1.00 92.44 635 ARG A C 1
ATOM 4824 O O . ARG A 1 635 ? 32.879 10.711 -37.496 1.00 92.44 635 ARG A O 1
ATOM 4831 N N . LEU A 1 636 ? 32.370 10.525 -35.313 1.00 90.69 636 LEU A N 1
ATOM 4832 C CA . LEU A 1 636 ? 30.989 10.071 -35.541 1.00 90.69 636 LEU A CA 1
ATOM 4833 C C . LEU A 1 636 ? 30.211 10.985 -36.489 1.00 90.69 636 LEU A C 1
ATOM 4835 O O . LEU A 1 636 ? 29.482 10.500 -37.342 1.00 90.69 636 LEU A O 1
ATOM 4839 N N . LEU A 1 637 ? 30.388 12.299 -36.366 1.00 90.69 637 LEU A N 1
ATOM 4840 C CA . LEU A 1 637 ? 29.711 13.265 -37.220 1.00 90.69 637 LEU A CA 1
ATOM 4841 C C . LEU A 1 637 ? 30.686 14.001 -38.160 1.00 90.69 637 LEU A C 1
ATOM 4843 O O . LEU A 1 637 ? 30.470 15.158 -38.471 1.00 90.69 637 LEU A O 1
ATOM 4847 N N . ASP A 1 638 ? 31.792 13.414 -38.611 1.00 86.00 638 ASP A N 1
ATOM 4848 C CA . ASP A 1 638 ? 32.800 14.146 -39.406 1.00 86.00 638 ASP A CA 1
ATOM 4849 C C . ASP A 1 638 ? 32.204 14.913 -40.623 1.00 86.00 638 ASP A C 1
ATOM 4851 O O . ASP A 1 638 ? 31.640 14.282 -41.519 1.00 86.00 638 ASP A O 1
ATOM 4855 N N . PRO A 1 639 ? 32.320 16.260 -40.696 1.00 80.19 639 PRO A N 1
ATOM 4856 C CA . PRO A 1 639 ? 31.769 17.042 -41.806 1.00 80.19 639 PRO A CA 1
ATOM 4857 C C . PRO A 1 639 ? 32.584 16.912 -43.102 1.00 80.19 639 PRO A C 1
ATOM 4859 O O . PRO A 1 639 ? 32.163 17.420 -44.139 1.00 80.19 639 PRO A O 1
ATOM 4862 N N . THR A 1 640 ? 33.771 16.303 -43.042 1.00 82.75 640 THR A N 1
ATOM 4863 C CA . THR A 1 640 ? 34.632 16.062 -44.208 1.00 82.75 640 THR A CA 1
ATOM 4864 C C . THR A 1 640 ? 34.299 14.759 -44.934 1.00 82.75 640 THR A C 1
ATOM 4866 O O . THR A 1 640 ? 34.726 14.577 -46.075 1.00 82.75 640 THR A O 1
ATOM 4869 N N . LEU A 1 641 ? 33.524 13.880 -44.293 1.00 83.31 641 LEU A N 1
ATOM 4870 C CA . LEU A 1 641 ? 32.991 12.657 -44.882 1.00 83.31 641 LEU A CA 1
ATOM 4871 C C . LEU A 1 641 ? 31.641 12.913 -45.566 1.00 83.31 641 LEU A C 1
ATOM 4873 O O . LEU A 1 641 ? 31.042 13.984 -45.462 1.00 83.31 641 LEU A O 1
ATOM 4877 N N . GLU A 1 642 ? 31.164 11.919 -46.307 1.00 87.06 642 GLU A N 1
ATOM 4878 C CA . GLU A 1 642 ? 29.889 11.983 -47.007 1.00 87.06 642 GLU A CA 1
ATOM 4879 C C . GLU A 1 642 ? 28.672 12.122 -46.069 1.00 87.06 642 GLU A C 1
ATOM 4881 O O . GLU A 1 642 ? 28.680 11.709 -44.907 1.00 87.06 642 GLU A O 1
ATOM 4886 N N . ALA A 1 643 ? 27.572 12.660 -46.607 1.00 86.50 643 ALA A N 1
ATOM 4887 C CA . ALA A 1 643 ? 26.314 12.866 -45.885 1.00 86.50 643 ALA A CA 1
ATOM 4888 C C . ALA A 1 643 ? 25.776 11.599 -45.192 1.00 86.50 643 ALA A C 1
ATOM 4890 O O . ALA A 1 643 ? 25.234 11.683 -44.086 1.00 86.50 643 ALA A O 1
ATOM 4891 N N . SER A 1 644 ? 25.970 10.422 -45.802 1.00 90.12 644 SER A N 1
ATOM 4892 C CA . SER A 1 644 ? 25.562 9.141 -45.218 1.00 90.12 644 SER A CA 1
ATOM 4893 C C . SER A 1 644 ? 26.295 8.827 -43.918 1.00 90.12 644 SER A C 1
ATOM 4895 O O . SER A 1 644 ? 25.678 8.303 -42.996 1.00 90.12 644 SER A O 1
ATOM 4897 N N . TRP A 1 645 ? 27.572 9.209 -43.788 1.00 91.38 645 TRP A N 1
ATOM 4898 C CA . TRP A 1 645 ? 28.316 9.023 -42.542 1.00 91.38 645 TRP A CA 1
ATOM 4899 C C . TRP A 1 645 ? 27.749 9.883 -41.414 1.00 91.38 645 TRP A C 1
ATOM 4901 O O . TRP A 1 645 ? 27.545 9.392 -40.309 1.00 91.38 645 TRP A O 1
ATOM 4911 N N . THR A 1 646 ? 27.393 11.139 -41.704 1.00 90.06 646 THR A N 1
ATOM 4912 C CA . THR A 1 646 ? 26.732 12.008 -40.715 1.00 90.06 646 THR A CA 1
ATOM 4913 C C . THR A 1 646 ? 25.389 11.422 -40.267 1.00 90.06 646 THR A C 1
ATOM 4915 O O . THR A 1 646 ? 25.076 11.459 -39.079 1.00 90.06 646 THR A O 1
ATOM 4918 N N . PHE A 1 647 ? 24.604 10.847 -41.185 1.00 92.06 647 PHE A N 1
ATOM 4919 C CA . PHE A 1 647 ? 23.363 10.145 -40.843 1.00 92.06 647 PHE A CA 1
ATOM 4920 C C . PHE A 1 647 ? 23.614 8.921 -39.945 1.00 92.06 647 PHE A C 1
ATOM 4922 O O . PHE A 1 647 ? 23.001 8.813 -38.884 1.00 92.06 647 PHE A O 1
ATOM 4929 N N . PHE A 1 648 ? 24.541 8.032 -40.312 1.00 93.12 648 PHE A N 1
ATOM 4930 C CA . PHE A 1 648 ? 24.886 6.863 -39.494 1.00 93.12 648 PHE A CA 1
ATOM 4931 C C . PHE A 1 648 ? 25.469 7.249 -38.133 1.00 93.12 648 PHE A C 1
ATOM 4933 O O . PHE A 1 648 ? 25.183 6.595 -37.132 1.00 93.12 648 PHE A O 1
ATOM 4940 N N . GLY A 1 649 ? 26.211 8.353 -38.062 1.00 93.25 649 GLY A N 1
ATOM 4941 C CA . GLY A 1 649 ? 26.669 8.940 -36.810 1.00 93.25 649 GLY A CA 1
ATOM 4942 C C . GLY A 1 649 ? 25.516 9.268 -35.863 1.00 93.25 649 GLY A C 1
ATOM 4943 O O . GLY A 1 649 ? 25.597 8.958 -34.679 1.00 93.25 649 GLY A O 1
ATOM 4944 N N . TRP A 1 650 ? 24.399 9.801 -36.368 1.00 92.88 650 TRP A N 1
ATOM 4945 C CA . TRP A 1 650 ? 23.197 10.005 -35.553 1.00 92.88 650 TRP A CA 1
ATOM 4946 C C . TRP A 1 650 ? 22.539 8.696 -35.092 1.00 92.88 650 TRP A C 1
ATOM 4948 O O . TRP A 1 650 ? 21.966 8.667 -34.003 1.00 92.88 650 TRP A O 1
ATOM 4958 N N . VAL A 1 651 ? 22.653 7.609 -35.863 1.00 93.62 651 VAL A N 1
ATOM 4959 C CA . VAL A 1 651 ? 22.213 6.270 -35.428 1.00 93.62 651 VAL A CA 1
ATOM 4960 C C . VAL A 1 651 ? 23.095 5.765 -34.275 1.00 93.62 651 VAL A C 1
ATOM 4962 O O . VAL A 1 651 ? 22.567 5.340 -33.250 1.00 93.62 651 VAL A O 1
ATOM 4965 N N . TYR A 1 652 ? 24.422 5.902 -34.372 1.00 93.44 652 TYR A N 1
ATOM 4966 C CA . TYR A 1 652 ? 25.345 5.606 -33.263 1.00 93.44 652 TYR A CA 1
ATOM 4967 C C . TYR A 1 652 ? 25.052 6.460 -32.018 1.00 93.44 652 TYR A C 1
ATOM 4969 O O . TYR A 1 652 ? 25.061 5.948 -30.897 1.00 93.44 652 TYR A O 1
ATOM 4977 N N . LEU A 1 653 ? 24.751 7.750 -32.198 1.00 92.06 653 LEU A N 1
ATOM 4978 C CA . LEU A 1 653 ? 24.380 8.644 -31.098 1.00 92.06 653 LEU A CA 1
ATOM 4979 C C . LEU A 1 653 ? 23.058 8.249 -30.444 1.00 92.06 653 LEU A C 1
ATOM 4981 O O . LEU A 1 653 ? 22.937 8.387 -29.230 1.00 92.06 653 LEU A O 1
ATOM 4985 N N . TYR A 1 654 ? 22.085 7.741 -31.206 1.00 89.81 654 TYR A N 1
ATOM 4986 C CA . TYR A 1 654 ? 20.853 7.203 -30.631 1.00 89.81 654 TYR A CA 1
ATOM 4987 C C . TYR A 1 654 ? 21.144 6.019 -29.707 1.00 89.81 654 TYR A C 1
ATOM 4989 O O . TYR A 1 654 ? 20.610 5.963 -28.599 1.00 89.81 654 TYR A O 1
ATOM 4997 N N . GLU A 1 655 ? 22.001 5.087 -30.134 1.00 88.31 655 GLU A N 1
ATOM 4998 C CA . GLU A 1 655 ? 22.372 3.939 -29.305 1.00 88.31 655 GLU A CA 1
ATOM 4999 C C . GLU A 1 655 ? 23.147 4.357 -28.056 1.00 88.31 655 GLU A C 1
ATOM 5001 O O . GLU A 1 655 ? 22.880 3.841 -26.972 1.00 88.31 655 GLU A O 1
ATOM 5006 N N . TRP A 1 656 ? 24.034 5.346 -28.168 1.00 88.19 656 TRP A N 1
ATOM 5007 C CA . TRP A 1 656 ? 24.704 5.926 -27.006 1.00 88.19 656 TRP A CA 1
ATOM 5008 C C . TRP A 1 656 ? 23.716 6.610 -26.048 1.00 88.19 656 TRP A C 1
ATOM 5010 O O . TRP A 1 656 ? 23.703 6.316 -24.853 1.00 88.19 656 TRP A O 1
ATOM 5020 N N . ALA A 1 657 ? 22.829 7.465 -26.562 1.00 84.44 657 ALA A N 1
ATOM 5021 C CA . ALA A 1 657 ? 21.821 8.165 -25.765 1.00 84.44 657 ALA A CA 1
ATOM 5022 C C . ALA A 1 657 ? 20.807 7.208 -25.113 1.00 84.44 657 ALA A C 1
ATOM 5024 O O . ALA A 1 657 ? 20.283 7.494 -24.035 1.00 84.44 657 ALA A O 1
ATOM 5025 N N . SER A 1 658 ? 20.557 6.060 -25.746 1.00 79.12 658 SER A N 1
ATOM 5026 C CA . SER A 1 658 ? 19.704 4.982 -25.235 1.00 79.12 658 SER A CA 1
ATOM 5027 C C . SER A 1 658 ? 20.450 3.998 -24.325 1.00 79.12 658 SER A C 1
ATOM 5029 O O . SER A 1 658 ? 19.878 2.976 -23.950 1.00 79.12 658 SER A O 1
ATOM 5031 N N . ALA A 1 659 ? 21.708 4.292 -23.970 1.00 78.94 659 ALA A N 1
ATOM 5032 C CA . ALA A 1 659 ? 22.583 3.453 -23.147 1.00 78.94 659 ALA A CA 1
ATOM 5033 C C . ALA A 1 659 ? 22.807 2.028 -23.698 1.00 78.94 659 ALA A C 1
ATOM 5035 O O . ALA A 1 659 ? 23.083 1.105 -22.939 1.00 78.94 659 ALA A O 1
ATOM 5036 N N . MET A 1 660 ? 22.695 1.850 -25.018 1.00 82.06 660 MET A N 1
ATOM 5037 C CA . MET A 1 660 ? 23.085 0.627 -25.734 1.00 82.06 660 MET A CA 1
ATOM 5038 C C . MET A 1 660 ? 24.581 0.604 -26.070 1.00 82.06 660 MET A C 1
ATOM 5040 O O . MET A 1 660 ? 25.121 -0.443 -26.414 1.00 82.06 660 MET A O 1
ATOM 5044 N N . ARG A 1 661 ? 25.258 1.754 -26.003 1.00 88.81 661 ARG A N 1
ATOM 5045 C CA . ARG A 1 661 ? 26.711 1.893 -26.157 1.00 88.81 661 ARG A CA 1
ATOM 5046 C C . ARG A 1 661 ? 27.249 2.872 -25.128 1.00 88.81 661 ARG A C 1
ATOM 5048 O O . ARG A 1 661 ? 26.523 3.739 -24.649 1.00 88.81 661 ARG A O 1
ATOM 5055 N N . GLU A 1 662 ? 28.532 2.760 -24.834 1.00 88.50 662 GLU A N 1
ATOM 5056 C CA . GLU A 1 662 ? 29.261 3.636 -23.924 1.00 88.50 662 GLU A CA 1
ATOM 5057 C C . GLU A 1 662 ? 30.317 4.435 -24.689 1.00 88.50 662 GLU A C 1
ATOM 5059 O O . GLU A 1 662 ? 30.834 3.990 -25.714 1.00 88.50 662 GLU A O 1
ATOM 5064 N N . VAL A 1 663 ? 30.659 5.614 -24.171 1.00 91.25 663 VAL A N 1
ATOM 5065 C CA . VAL A 1 663 ? 31.759 6.437 -24.686 1.00 91.25 663 VAL A CA 1
ATOM 5066 C C . VAL A 1 663 ? 32.848 6.482 -23.628 1.00 91.25 663 VAL A C 1
ATOM 5068 O O . VAL A 1 663 ? 32.603 6.905 -22.497 1.00 91.25 663 VAL A O 1
ATOM 5071 N N . VAL A 1 664 ? 34.050 6.042 -23.993 1.00 90.62 664 VAL A N 1
ATOM 5072 C CA . VAL A 1 664 ? 35.184 5.910 -23.073 1.00 90.62 664 VAL A CA 1
ATOM 5073 C C . VAL A 1 664 ? 36.391 6.662 -23.621 1.00 90.62 664 VAL A C 1
ATOM 5075 O O . VAL A 1 664 ? 36.813 6.449 -24.756 1.00 90.62 664 VAL A O 1
ATOM 5078 N N . ALA A 1 665 ? 36.972 7.525 -22.786 1.00 91.38 665 ALA A N 1
ATOM 5079 C CA . ALA A 1 665 ? 38.240 8.187 -23.066 1.00 91.38 665 ALA A CA 1
ATOM 5080 C C . ALA A 1 665 ? 39.414 7.292 -22.631 1.00 91.38 665 ALA A C 1
ATOM 5082 O O . ALA A 1 665 ? 39.691 7.127 -21.442 1.00 91.38 665 ALA A O 1
ATOM 5083 N N . PHE A 1 666 ? 40.119 6.716 -23.600 1.00 88.38 666 PHE A N 1
ATOM 5084 C CA . PHE A 1 666 ? 41.353 5.969 -23.388 1.00 88.38 666 PHE A CA 1
ATOM 5085 C C . PHE A 1 666 ? 42.535 6.933 -23.378 1.00 88.38 666 PHE A C 1
ATOM 5087 O O . PHE A 1 666 ? 42.853 7.544 -24.397 1.00 88.38 666 PHE A O 1
ATOM 5094 N N . HIS A 1 667 ? 43.202 7.057 -22.232 1.00 88.75 667 HIS A N 1
ATOM 5095 C CA . HIS A 1 667 ? 44.412 7.862 -22.084 1.00 88.75 667 HIS A CA 1
ATOM 5096 C C . HIS A 1 667 ? 45.646 6.964 -22.171 1.00 88.75 667 HIS A C 1
ATOM 5098 O O . HIS A 1 667 ? 45.827 6.077 -21.338 1.00 88.75 667 HIS A O 1
ATOM 5104 N N . GLY A 1 668 ? 46.485 7.195 -23.179 1.00 85.69 668 GLY A N 1
ATOM 5105 C CA . GLY A 1 668 ? 47.772 6.526 -23.338 1.00 85.69 668 GLY A CA 1
ATOM 5106 C C . GLY A 1 668 ? 48.946 7.494 -23.206 1.00 85.69 668 GLY A C 1
ATOM 5107 O O . GLY A 1 668 ? 48.773 8.710 -23.122 1.00 85.69 668 GLY A O 1
ATOM 5108 N N . ASP A 1 669 ? 50.162 6.950 -23.254 1.00 87.88 669 ASP A N 1
ATOM 5109 C CA . ASP A 1 669 ? 51.404 7.732 -23.161 1.00 87.88 669 ASP A CA 1
ATOM 5110 C C . ASP A 1 669 ? 51.561 8.753 -24.305 1.00 87.88 669 ASP A C 1
ATOM 5112 O O . ASP A 1 669 ? 52.255 9.758 -24.156 1.00 87.88 669 ASP A O 1
ATOM 5116 N N . ASN A 1 670 ? 50.909 8.508 -25.449 1.00 84.19 670 ASN A N 1
ATOM 5117 C CA . ASN A 1 670 ? 50.985 9.345 -26.649 1.00 84.19 670 ASN A CA 1
ATOM 5118 C C . ASN A 1 670 ? 49.602 9.808 -27.145 1.00 84.19 670 ASN A C 1
ATOM 5120 O O . ASN A 1 670 ? 49.265 9.656 -28.320 1.00 84.19 670 ASN A O 1
ATOM 5124 N N . GLY A 1 671 ? 48.806 10.380 -26.241 1.00 85.88 671 GLY A N 1
ATOM 5125 C CA . GLY A 1 671 ? 47.523 11.012 -26.557 1.00 85.88 671 GLY A CA 1
ATOM 5126 C C . GLY A 1 671 ? 46.323 10.295 -25.946 1.00 85.88 671 GLY A C 1
ATOM 5127 O O . GLY A 1 671 ? 46.458 9.336 -25.187 1.00 85.88 671 GLY A O 1
ATOM 5128 N N . SER A 1 672 ? 45.133 10.790 -26.271 1.00 89.62 672 SER A N 1
ATOM 5129 C CA . SER A 1 672 ? 43.864 10.227 -25.817 1.00 89.62 672 SER A CA 1
ATOM 5130 C C . SER A 1 672 ? 42.940 9.956 -26.993 1.00 89.62 672 SER A C 1
ATOM 5132 O O . SER A 1 672 ? 42.908 10.745 -27.934 1.00 89.62 672 SER A O 1
ATOM 5134 N N . LEU A 1 673 ? 42.180 8.867 -26.913 1.00 91.69 673 LEU A N 1
ATOM 5135 C CA . LEU A 1 673 ? 41.142 8.507 -27.877 1.00 91.69 673 LEU A CA 1
ATOM 5136 C C . LEU A 1 673 ? 39.806 8.412 -27.145 1.00 91.69 673 LEU A C 1
ATOM 5138 O O . LEU A 1 673 ? 39.710 7.685 -26.157 1.00 91.69 673 LEU A O 1
ATOM 5142 N N . VAL A 1 674 ? 38.785 9.121 -27.615 1.00 94.25 674 VAL A N 1
ATOM 5143 C CA . VAL A 1 674 ? 37.423 9.018 -27.078 1.00 94.25 674 VAL A CA 1
ATOM 5144 C C . VAL A 1 674 ? 36.640 8.097 -28.001 1.00 94.25 674 VAL A C 1
ATOM 5146 O O . VAL A 1 674 ? 36.289 8.476 -29.111 1.00 94.25 674 VAL A O 1
ATOM 5149 N N . LEU A 1 675 ? 36.430 6.856 -27.572 1.00 93.81 675 LEU A N 1
ATOM 5150 C CA . LEU A 1 675 ? 35.908 5.792 -28.424 1.00 93.81 675 LEU A CA 1
ATOM 5151 C C . LEU A 1 675 ? 34.501 5.388 -28.007 1.00 93.81 675 LEU A C 1
ATOM 5153 O O . LEU A 1 675 ? 34.172 5.389 -26.820 1.00 93.81 675 LEU A O 1
ATOM 5157 N N . LEU A 1 676 ? 33.704 4.974 -28.989 1.00 93.06 676 LEU A N 1
ATOM 5158 C CA . LEU A 1 676 ? 32.414 4.327 -28.767 1.00 93.06 676 LEU A CA 1
ATOM 5159 C C . LEU A 1 676 ? 32.587 2.806 -28.604 1.00 93.06 676 LEU A C 1
ATOM 5161 O O . LEU A 1 676 ? 33.365 2.187 -29.334 1.00 93.06 676 LEU A O 1
ATOM 5165 N N . SER A 1 677 ? 31.874 2.204 -27.654 1.00 91.88 677 SER A N 1
ATOM 5166 C CA . SER A 1 677 ? 31.927 0.763 -27.395 1.00 91.88 677 SER A CA 1
ATOM 5167 C C . SER A 1 677 ? 31.180 -0.058 -28.451 1.00 91.88 677 SER A C 1
ATOM 5169 O O . SER A 1 677 ? 30.370 0.452 -29.234 1.00 91.88 677 SER A O 1
ATOM 5171 N N . SER A 1 678 ? 31.402 -1.372 -28.437 1.00 89.88 678 SER A N 1
ATOM 5172 C CA . SER A 1 678 ? 30.499 -2.353 -29.035 1.00 89.88 678 SER A CA 1
ATOM 5173 C C . SER A 1 678 ? 29.103 -2.242 -28.417 1.00 89.88 678 SER A C 1
ATOM 5175 O O . SER A 1 678 ? 28.968 -1.800 -27.271 1.00 89.88 678 SER A O 1
ATOM 5177 N N . VAL A 1 679 ? 28.072 -2.673 -29.149 1.00 85.56 679 VAL A N 1
ATOM 5178 C CA . VAL A 1 679 ? 26.704 -2.716 -28.619 1.00 85.56 679 VAL A CA 1
ATOM 5179 C C . VAL A 1 679 ? 26.631 -3.606 -27.373 1.00 85.56 679 VAL A C 1
ATOM 5181 O O . VAL A 1 679 ? 27.125 -4.733 -27.358 1.00 85.56 679 VAL A O 1
ATOM 5184 N N . SER A 1 680 ? 26.028 -3.070 -26.320 1.00 79.38 680 SER A N 1
ATOM 5185 C CA . SER A 1 680 ? 25.724 -3.734 -25.059 1.00 79.38 680 SER A CA 1
ATOM 5186 C C . SER A 1 680 ? 24.291 -3.346 -24.683 1.00 79.38 680 SER A C 1
ATOM 5188 O O . SER A 1 680 ? 24.071 -2.260 -24.145 1.00 79.38 680 SER A O 1
ATOM 5190 N N . PRO A 1 681 ? 23.282 -4.157 -25.051 1.00 69.69 681 PRO A N 1
ATOM 5191 C CA . PRO A 1 681 ? 21.891 -3.783 -24.844 1.00 69.69 681 PRO A CA 1
ATOM 5192 C C . PRO A 1 681 ? 21.599 -3.598 -23.345 1.00 69.69 681 PRO A C 1
ATOM 5194 O O . PRO A 1 681 ? 22.001 -4.441 -22.535 1.00 69.69 681 PRO A O 1
ATOM 5197 N N . PRO A 1 682 ? 20.886 -2.524 -22.955 1.00 64.50 682 PRO A N 1
ATOM 5198 C CA . PRO A 1 682 ? 20.542 -2.288 -21.571 1.00 64.50 682 PRO A CA 1
ATOM 5199 C C . PRO A 1 682 ? 19.637 -3.411 -21.093 1.00 64.50 682 PRO A C 1
ATOM 5201 O O . PRO A 1 682 ? 18.704 -3.845 -21.771 1.00 64.50 682 PRO A O 1
ATOM 5204 N N . VAL A 1 683 ? 19.901 -3.869 -19.881 1.00 60.09 683 VAL A N 1
ATOM 5205 C CA . VAL A 1 683 ? 19.092 -4.910 -19.278 1.00 60.09 683 VAL A CA 1
ATOM 5206 C C . VAL A 1 683 ? 17.821 -4.291 -18.713 1.00 60.09 683 VAL A C 1
ATOM 5208 O O . VAL A 1 683 ? 17.869 -3.469 -17.797 1.00 60.09 683 VAL A O 1
ATOM 5211 N N . SER A 1 684 ? 16.665 -4.749 -19.187 1.00 55.62 684 SER A N 1
ATOM 5212 C CA . SER A 1 684 ? 15.391 -4.478 -18.527 1.00 55.62 684 SER A CA 1
ATOM 5213 C C . SER A 1 684 ? 15.210 -5.412 -17.326 1.00 55.62 684 SER A C 1
ATOM 5215 O O . SER A 1 684 ? 14.972 -6.609 -17.488 1.00 55.62 684 SER A O 1
ATOM 5217 N N . LEU A 1 685 ? 15.298 -4.867 -16.113 1.00 52.47 685 LEU A N 1
ATOM 5218 C CA . LEU A 1 685 ? 14.924 -5.564 -14.882 1.00 52.47 685 LEU A CA 1
ATOM 5219 C C . LEU A 1 685 ? 13.474 -5.213 -14.535 1.00 52.47 685 LEU A C 1
ATOM 5221 O O . LEU A 1 685 ? 13.154 -4.065 -14.229 1.00 52.47 685 LEU A O 1
ATOM 5225 N N . SER A 1 686 ? 12.582 -6.199 -14.569 1.00 52.34 686 SER A N 1
ATOM 5226 C CA . SER A 1 686 ? 11.248 -6.056 -13.988 1.00 52.34 686 SER A CA 1
ATOM 5227 C C . SER A 1 686 ? 11.341 -6.098 -12.463 1.00 52.34 686 SER A C 1
ATOM 5229 O O . SER A 1 686 ? 11.927 -7.036 -11.918 1.00 52.34 686 SER A O 1
ATOM 5231 N N . LEU A 1 687 ? 10.731 -5.126 -11.782 1.00 48.66 687 LEU A N 1
ATOM 5232 C CA . LEU A 1 687 ? 10.589 -5.142 -10.324 1.00 48.66 687 LEU A CA 1
ATOM 5233 C C . LEU A 1 687 ? 9.891 -6.434 -9.892 1.00 48.66 687 LEU A C 1
ATOM 5235 O O . LEU A 1 687 ? 8.848 -6.802 -10.444 1.00 48.66 687 LEU A O 1
ATOM 5239 N N . SER A 1 688 ? 10.448 -7.126 -8.899 1.00 49.69 688 SER A N 1
ATOM 5240 C CA . SER A 1 688 ? 9.778 -8.308 -8.367 1.00 49.69 688 SER A CA 1
ATOM 5241 C C . SER A 1 688 ? 8.503 -7.863 -7.640 1.00 49.69 688 SER A C 1
ATOM 5243 O O . SER A 1 688 ? 8.570 -6.950 -6.815 1.00 49.69 688 SER A O 1
ATOM 5245 N N . PRO A 1 689 ? 7.341 -8.521 -7.828 1.00 51.97 689 PRO A N 1
ATOM 5246 C CA . PRO A 1 689 ? 6.129 -8.214 -7.063 1.00 51.97 689 PRO A CA 1
ATOM 5247 C C . PRO A 1 689 ? 6.334 -8.286 -5.542 1.00 51.97 689 PRO A C 1
ATOM 5249 O O . PRO A 1 689 ? 5.618 -7.641 -4.780 1.00 51.97 689 PRO A O 1
ATOM 5252 N N . SER A 1 690 ? 7.338 -9.046 -5.084 1.00 51.06 690 SER A N 1
ATOM 5253 C CA . SER A 1 690 ? 7.722 -9.096 -3.673 1.00 51.06 690 SER A CA 1
ATOM 5254 C C . SER A 1 690 ? 8.339 -7.796 -3.154 1.00 51.06 690 SER A C 1
ATOM 5256 O O . SER A 1 690 ? 8.363 -7.604 -1.947 1.00 51.06 690 SER A O 1
ATOM 5258 N N . GLU A 1 691 ? 8.853 -6.919 -4.014 1.00 52.84 691 GLU A N 1
ATOM 5259 C CA . GLU A 1 691 ? 9.465 -5.636 -3.635 1.00 52.84 691 GLU A CA 1
ATOM 5260 C C . GLU A 1 691 ? 8.422 -4.523 -3.449 1.00 52.84 691 GLU A C 1
ATOM 5262 O O . GLU A 1 691 ? 8.720 -3.495 -2.843 1.00 52.84 691 GLU A O 1
ATOM 5267 N N . ILE A 1 692 ? 7.176 -4.736 -3.892 1.00 55.91 692 ILE A N 1
ATOM 5268 C CA . ILE A 1 692 ? 6.072 -3.792 -3.694 1.00 55.91 692 ILE A CA 1
ATOM 5269 C C . ILE A 1 692 ? 5.514 -3.987 -2.271 1.00 55.91 692 ILE A C 1
ATOM 5271 O O . ILE A 1 692 ? 4.977 -5.055 -1.955 1.00 55.91 692 ILE A O 1
ATOM 5275 N N . PRO A 1 693 ? 5.592 -2.986 -1.371 1.00 58.59 693 PRO A N 1
ATOM 5276 C CA . PRO A 1 693 ? 5.172 -3.138 0.021 1.00 58.59 693 PRO A CA 1
ATOM 5277 C C . PRO A 1 693 ? 3.636 -3.118 0.168 1.00 58.59 693 PRO A C 1
ATOM 5279 O O . PRO A 1 693 ? 3.049 -2.179 0.702 1.00 58.59 693 PRO A O 1
ATOM 5282 N N . LEU A 1 694 ? 2.961 -4.195 -0.245 1.00 63.41 694 LEU A N 1
ATOM 5283 C CA . LEU A 1 694 ? 1.500 -4.377 -0.135 1.00 63.41 694 LEU A CA 1
ATOM 5284 C C . LEU A 1 694 ? 1.033 -4.775 1.279 1.00 63.41 694 LEU A C 1
ATOM 5286 O O . LEU A 1 694 ? -0.151 -4.974 1.554 1.00 63.41 694 LEU A O 1
ATOM 5290 N N . GLN A 1 695 ? 1.965 -4.935 2.212 1.00 65.44 695 GLN A N 1
ATOM 5291 C CA . GLN A 1 695 ? 1.667 -5.559 3.498 1.00 65.44 695 GLN A CA 1
ATOM 5292 C C . GLN A 1 695 ? 0.963 -4.594 4.460 1.00 65.44 695 GLN A C 1
ATOM 5294 O O . GLN A 1 695 ? -0.007 -4.981 5.116 1.00 65.44 695 GLN A O 1
ATOM 5299 N N . LEU A 1 696 ? 1.366 -3.314 4.489 1.00 73.00 696 LEU A N 1
ATOM 5300 C CA . LEU A 1 696 ? 0.644 -2.279 5.240 1.00 73.00 696 LEU A CA 1
ATOM 5301 C C . LEU A 1 696 ? -0.777 -2.114 4.709 1.00 73.00 696 LEU A C 1
ATOM 5303 O O . LEU A 1 696 ? -1.728 -2.029 5.492 1.00 73.00 696 LEU A O 1
ATOM 5307 N N . SER A 1 697 ? -0.921 -2.078 3.382 1.00 74.81 697 SER A N 1
ATOM 5308 C CA . SER A 1 697 ? -2.215 -1.848 2.763 1.00 74.81 697 SER A CA 1
ATOM 5309 C C . SER A 1 697 ? -3.189 -2.983 3.073 1.00 74.81 697 SER A C 1
ATOM 5311 O O . SER A 1 697 ? -4.330 -2.730 3.470 1.00 74.81 697 SER A O 1
ATOM 5313 N N . TYR A 1 698 ? -2.707 -4.226 3.033 1.00 71.88 698 TYR A N 1
ATOM 5314 C CA . TYR A 1 698 ? -3.460 -5.406 3.440 1.00 71.88 698 TYR A CA 1
ATOM 5315 C C . TYR A 1 698 ? -3.903 -5.366 4.911 1.00 71.88 698 TYR A C 1
ATOM 5317 O O . TYR A 1 698 ? -5.072 -5.634 5.218 1.00 71.88 698 TYR A O 1
ATOM 5325 N N . VAL A 1 699 ? -3.003 -5.010 5.836 1.00 73.62 699 VAL A N 1
ATOM 5326 C CA . VAL A 1 699 ? -3.318 -4.924 7.274 1.00 73.62 699 VAL A CA 1
ATOM 5327 C C . VAL A 1 699 ? -4.366 -3.841 7.537 1.00 73.62 699 VAL A C 1
ATOM 5329 O O . VAL A 1 699 ? -5.369 -4.102 8.207 1.00 73.62 699 VAL A O 1
ATOM 5332 N N . CYS A 1 700 ? -4.191 -2.645 6.974 1.00 82.62 700 CYS A N 1
ATOM 5333 C CA . CYS A 1 700 ? -5.146 -1.547 7.110 1.00 82.62 700 CYS A CA 1
ATOM 5334 C C . CYS A 1 700 ? -6.518 -1.901 6.522 1.00 82.62 700 CYS A C 1
ATOM 5336 O O . CYS A 1 700 ? -7.532 -1.713 7.196 1.00 82.62 700 CYS A O 1
ATOM 5338 N N . ALA A 1 701 ? -6.566 -2.489 5.322 1.00 78.94 701 ALA A N 1
ATOM 5339 C CA . ALA A 1 701 ? -7.812 -2.954 4.715 1.00 78.94 701 ALA A CA 1
ATOM 5340 C C . ALA A 1 701 ? -8.510 -4.019 5.580 1.00 78.94 701 ALA A C 1
ATOM 5342 O O . ALA A 1 701 ? -9.730 -3.987 5.749 1.00 78.94 701 ALA A O 1
ATOM 5343 N N . SER A 1 702 ? -7.747 -4.933 6.183 1.00 79.00 702 SER A N 1
ATOM 5344 C CA . SER A 1 702 ? -8.274 -5.957 7.094 1.00 79.00 702 SER A CA 1
ATOM 5345 C C . SER A 1 702 ? -8.870 -5.351 8.367 1.00 79.00 702 SER A C 1
ATOM 5347 O O . SER A 1 702 ? -9.956 -5.753 8.788 1.00 79.00 702 SER A O 1
ATOM 5349 N N . ILE A 1 703 ? -8.223 -4.332 8.942 1.00 84.50 703 ILE A N 1
ATOM 5350 C CA . ILE A 1 703 ? -8.756 -3.589 10.092 1.00 84.50 703 ILE A CA 1
ATOM 5351 C C . ILE A 1 703 ? -10.056 -2.873 9.715 1.00 84.50 703 ILE A C 1
ATOM 5353 O O . ILE A 1 703 ? -11.044 -2.992 10.437 1.00 84.50 703 ILE A O 1
ATOM 5357 N N . VAL A 1 704 ? -10.104 -2.175 8.576 1.00 87.56 704 VAL A N 1
ATOM 5358 C CA . VAL A 1 704 ? -11.322 -1.479 8.124 1.00 87.56 704 VAL A CA 1
ATOM 5359 C C . VAL A 1 704 ? -12.477 -2.467 7.919 1.00 87.56 704 VAL A C 1
ATOM 5361 O O . VAL A 1 704 ? -13.584 -2.199 8.391 1.00 87.56 704 VAL A O 1
ATOM 5364 N N . ARG A 1 705 ? -12.223 -3.637 7.310 1.00 85.12 705 ARG A N 1
ATOM 5365 C CA . ARG A 1 705 ? -13.213 -4.725 7.177 1.00 85.12 705 ARG A CA 1
ATOM 5366 C C . ARG A 1 705 ? -13.718 -5.205 8.536 1.00 85.12 705 ARG A C 1
ATOM 5368 O O . ARG A 1 705 ? -14.927 -5.312 8.719 1.00 85.12 705 ARG A O 1
ATOM 5375 N N . TYR A 1 706 ? -12.819 -5.445 9.492 1.00 86.44 706 TYR A N 1
ATOM 5376 C CA . TYR A 1 706 ? -13.187 -5.829 10.857 1.00 86.44 706 TYR A CA 1
ATOM 5377 C C . TYR A 1 706 ? -14.111 -4.789 11.509 1.00 86.44 706 TYR A C 1
ATOM 5379 O O . TYR A 1 706 ? -15.174 -5.149 12.015 1.00 86.44 706 TYR A O 1
ATOM 5387 N N . VAL A 1 707 ? -13.759 -3.498 11.444 1.00 89.00 707 VAL A N 1
ATOM 5388 C CA . VAL A 1 707 ? -14.587 -2.419 12.011 1.00 89.00 707 VAL A CA 1
ATOM 5389 C C . VAL A 1 707 ? -15.975 -2.392 11.367 1.00 89.00 707 VAL A C 1
ATOM 5391 O O . VAL A 1 707 ? -16.976 -2.328 12.079 1.00 89.00 707 VAL A O 1
ATOM 5394 N N . THR A 1 708 ? -16.050 -2.506 10.037 1.00 91.00 708 THR A N 1
ATOM 5395 C CA . THR A 1 708 ? -17.325 -2.551 9.308 1.00 91.00 708 THR A CA 1
ATOM 5396 C C . THR A 1 708 ? -18.182 -3.754 9.727 1.00 91.00 708 THR A C 1
ATOM 5398 O O . THR A 1 708 ? -19.382 -3.593 9.941 1.00 91.00 708 THR A O 1
ATOM 5401 N N . MET A 1 709 ? -17.589 -4.938 9.917 1.00 88.25 709 MET A N 1
ATOM 5402 C CA . MET A 1 709 ? -18.318 -6.134 10.367 1.00 88.25 709 MET A CA 1
ATOM 5403 C C . MET A 1 709 ? -18.870 -5.991 11.789 1.00 88.25 709 MET A C 1
ATOM 5405 O O . MET A 1 709 ? -20.003 -6.395 12.048 1.00 88.25 709 MET A O 1
ATOM 5409 N N . VAL A 1 710 ? -18.115 -5.375 12.705 1.00 88.12 710 VAL A N 1
ATOM 5410 C CA . VAL A 1 710 ? -18.597 -5.096 14.069 1.00 88.12 710 VAL A CA 1
ATOM 5411 C C . VAL A 1 710 ? -19.770 -4.113 14.048 1.00 88.12 710 VAL A C 1
ATOM 5413 O O . VAL A 1 710 ? -20.766 -4.350 14.729 1.00 88.12 710 VAL A O 1
ATOM 5416 N N . LEU A 1 711 ? -19.694 -3.044 13.248 1.00 90.12 711 LEU A N 1
ATOM 5417 C CA . LEU A 1 711 ? -20.788 -2.074 13.106 1.00 90.12 711 LEU A CA 1
ATOM 5418 C C . LEU A 1 711 ? -22.044 -2.709 12.493 1.00 90.12 711 LEU A C 1
ATOM 5420 O O . LEU A 1 711 ? -23.148 -2.459 12.977 1.00 90.12 711 LEU A O 1
ATOM 5424 N N . LEU A 1 712 ? -21.878 -3.571 11.485 1.00 91.44 712 LEU A N 1
ATOM 5425 C CA . LEU A 1 712 ? -22.969 -4.343 10.888 1.00 91.44 712 LEU A CA 1
ATOM 5426 C C . LEU A 1 712 ? -23.637 -5.257 11.926 1.00 91.44 712 LEU A C 1
ATOM 5428 O O . LEU A 1 712 ? -24.857 -5.211 12.087 1.00 91.44 712 LEU A O 1
ATOM 5432 N N . LEU A 1 713 ? -22.852 -6.050 12.662 1.00 91.25 713 LEU A N 1
ATOM 5433 C CA . LEU A 1 713 ? -23.371 -6.947 13.697 1.00 91.25 713 LEU A CA 1
ATOM 5434 C C . LEU A 1 713 ? -24.095 -6.167 14.800 1.00 91.25 713 LEU A C 1
ATOM 5436 O O . LEU A 1 713 ? -25.192 -6.544 15.214 1.00 91.25 713 LEU A O 1
ATOM 5440 N N . ALA A 1 714 ? -23.508 -5.056 15.248 1.00 91.31 714 ALA A N 1
ATOM 5441 C CA . ALA A 1 714 ? -24.113 -4.204 16.258 1.00 91.31 714 ALA A CA 1
ATOM 5442 C C . ALA A 1 714 ? -25.457 -3.639 15.784 1.00 91.31 714 ALA A C 1
ATOM 5444 O O . ALA A 1 714 ? -26.434 -3.672 16.530 1.00 91.31 714 ALA A O 1
ATOM 5445 N N . ALA A 1 715 ? -25.538 -3.181 14.536 1.00 92.38 715 ALA A N 1
ATOM 5446 C CA . ALA A 1 715 ? -26.777 -2.677 13.969 1.00 92.38 715 ALA A CA 1
ATOM 5447 C C . ALA A 1 715 ? -27.867 -3.753 13.850 1.00 92.38 715 ALA A C 1
ATOM 5449 O O . ALA A 1 715 ? -29.015 -3.484 14.202 1.00 92.38 715 ALA A O 1
ATOM 5450 N N . VAL A 1 716 ? -27.521 -4.974 13.425 1.00 92.94 716 VAL A N 1
ATOM 5451 C CA . VAL A 1 716 ? -28.464 -6.109 13.381 1.00 92.94 716 VAL A CA 1
ATOM 5452 C C . VAL A 1 716 ? -29.041 -6.383 14.771 1.00 92.94 716 VAL A C 1
ATOM 5454 O O . VAL A 1 716 ? -30.256 -6.513 14.923 1.00 92.94 716 VAL A O 1
ATOM 5457 N N . ILE A 1 717 ? -28.195 -6.403 15.803 1.00 92.88 717 ILE A N 1
ATOM 5458 C CA . ILE A 1 717 ? -28.633 -6.631 17.185 1.00 92.88 717 ILE A CA 1
ATOM 5459 C C . ILE A 1 717 ? -29.511 -5.475 17.690 1.00 92.88 717 ILE A C 1
ATOM 5461 O O . ILE A 1 717 ? -30.538 -5.719 18.324 1.00 92.88 717 ILE A O 1
ATOM 5465 N N . VAL A 1 718 ? -29.165 -4.222 17.380 1.00 91.94 718 VAL A N 1
ATOM 5466 C CA . VAL A 1 718 ? -29.969 -3.036 17.729 1.00 91.94 718 VAL A CA 1
ATOM 5467 C C . VAL A 1 718 ? -31.351 -3.101 17.085 1.00 91.94 718 VAL A C 1
ATOM 5469 O O . VAL A 1 718 ? -32.348 -2.924 17.784 1.00 91.94 718 VAL A O 1
ATOM 5472 N N . VAL A 1 719 ? -31.441 -3.424 15.792 1.00 91.50 719 VAL A N 1
ATOM 5473 C CA . VAL A 1 719 ? -32.724 -3.630 15.097 1.00 91.50 719 VAL A CA 1
ATOM 5474 C C . VAL A 1 719 ? -33.508 -4.781 15.743 1.00 91.50 719 VAL A C 1
ATOM 5476 O O . VAL A 1 719 ? -34.715 -4.662 15.962 1.00 91.50 719 VAL A O 1
ATOM 5479 N N . GLY A 1 720 ? -32.828 -5.855 16.153 1.00 90.81 720 GLY A N 1
ATOM 5480 C CA . GLY A 1 720 ? -33.403 -6.927 16.969 1.00 90.81 720 GLY A CA 1
ATOM 5481 C C . GLY A 1 720 ? -34.032 -6.416 18.273 1.00 90.81 720 GLY A C 1
ATOM 5482 O O . GLY A 1 720 ? -35.192 -6.707 18.559 1.00 90.81 720 GLY A O 1
ATOM 5483 N N . TYR A 1 721 ? -33.332 -5.581 19.044 1.00 89.81 721 TYR A N 1
ATOM 5484 C CA . TYR A 1 721 ? -33.904 -4.974 20.253 1.00 89.81 721 TYR A CA 1
ATOM 5485 C C . TYR A 1 721 ? -35.095 -4.062 19.945 1.00 89.81 721 TYR A C 1
ATOM 5487 O O . TYR A 1 721 ? -36.110 -4.138 20.637 1.00 89.81 721 TYR A O 1
ATOM 5495 N N . VAL A 1 722 ? -35.009 -3.228 18.905 1.00 88.94 722 VAL A N 1
ATOM 5496 C CA . VAL A 1 722 ? -36.103 -2.329 18.501 1.00 88.94 722 VAL A CA 1
ATOM 5497 C C . VAL A 1 722 ? -37.365 -3.122 18.150 1.00 88.94 722 VAL A C 1
ATOM 5499 O O . VAL A 1 722 ? -38.459 -2.757 18.590 1.00 88.94 722 VAL A O 1
ATOM 5502 N N . THR A 1 723 ? -37.225 -4.226 17.409 1.00 87.62 723 THR A N 1
ATOM 5503 C CA . THR A 1 723 ? -38.350 -5.091 17.018 1.00 87.62 723 THR A CA 1
ATOM 5504 C C . THR A 1 723 ? -38.957 -5.820 18.218 1.00 87.62 723 THR A C 1
ATOM 5506 O O . THR A 1 723 ? -40.169 -5.735 18.427 1.00 87.62 723 THR A O 1
ATOM 5509 N N . VAL A 1 724 ? -38.136 -6.446 19.072 1.00 86.75 724 VAL A N 1
ATOM 5510 C CA . VAL A 1 724 ? -38.591 -7.148 20.290 1.00 86.75 724 VAL A CA 1
ATOM 5511 C C . VAL A 1 724 ? -39.319 -6.202 21.250 1.00 86.75 724 VAL A C 1
ATOM 5513 O O . VAL A 1 724 ? -40.332 -6.564 21.851 1.00 86.75 724 VAL A O 1
ATOM 5516 N N . LEU A 1 725 ? -38.848 -4.960 21.373 1.00 83.75 725 LEU A N 1
ATOM 5517 C CA . LEU A 1 725 ? -39.434 -3.953 22.260 1.00 83.75 725 LEU A CA 1
ATOM 5518 C C . LEU A 1 725 ? -40.593 -3.179 21.622 1.00 83.75 725 LEU A C 1
ATOM 5520 O O . LEU A 1 725 ? -41.138 -2.283 22.267 1.00 83.75 725 LEU A O 1
ATOM 5524 N N . ARG A 1 726 ? -40.998 -3.528 20.391 1.00 83.94 726 ARG A N 1
ATOM 5525 C CA . ARG A 1 726 ? -42.066 -2.863 19.622 1.00 83.94 726 ARG A CA 1
ATOM 5526 C C . ARG A 1 726 ? -41.855 -1.347 19.498 1.00 83.94 726 ARG A C 1
ATOM 5528 O O . ARG A 1 726 ? -42.801 -0.574 19.619 1.00 83.94 726 ARG A O 1
ATOM 5535 N N . GLY A 1 727 ? -40.606 -0.920 19.307 1.00 78.50 727 GLY A N 1
ATOM 5536 C CA . GLY A 1 727 ? -40.247 0.491 19.145 1.00 78.50 727 GLY A CA 1
ATOM 5537 C C . GLY A 1 727 ? -40.201 1.317 20.436 1.00 78.50 727 GLY A C 1
ATOM 5538 O O . GLY A 1 727 ? -40.040 2.530 20.357 1.00 78.50 727 GLY A O 1
ATOM 5539 N N . ALA A 1 728 ? -40.308 0.701 21.621 1.00 82.50 728 ALA A N 1
ATOM 5540 C CA . ALA A 1 728 ? -40.152 1.383 22.911 1.00 82.50 728 ALA A CA 1
ATOM 5541 C C . ALA A 1 728 ? -38.670 1.679 23.237 1.00 82.50 728 ALA A C 1
ATOM 5543 O O . ALA A 1 728 ? -38.123 1.160 24.209 1.00 82.50 728 ALA A O 1
ATOM 5544 N N . VAL A 1 729 ? -38.021 2.489 22.400 1.00 87.44 729 VAL A N 1
ATOM 5545 C CA . VAL A 1 729 ? -36.605 2.892 22.489 1.00 87.44 729 VAL A CA 1
ATOM 5546 C C . VAL A 1 729 ? -36.478 4.409 22.355 1.00 87.44 729 VAL A C 1
ATOM 5548 O O . VAL A 1 729 ? -37.418 5.044 21.883 1.00 87.44 729 VAL A O 1
ATOM 5551 N N . GLU A 1 730 ? -35.346 4.999 22.749 1.00 89.69 730 GLU A N 1
ATOM 5552 C CA . GLU A 1 730 ? -35.050 6.408 22.461 1.00 89.69 730 GLU A CA 1
ATOM 5553 C C . GLU A 1 730 ? -34.505 6.562 21.030 1.00 89.69 730 GLU A C 1
ATOM 5555 O O . GLU A 1 730 ? -33.357 6.187 20.775 1.00 89.69 730 GLU A O 1
ATOM 5560 N N . PRO A 1 731 ? -35.267 7.120 20.069 1.00 88.62 731 PRO A N 1
ATOM 5561 C CA . PRO A 1 731 ? -34.837 7.131 18.673 1.00 88.62 731 PRO A CA 1
ATOM 5562 C C . PRO A 1 731 ? -33.586 7.970 18.413 1.00 88.62 731 PRO A C 1
ATOM 5564 O O . PRO A 1 731 ? -32.799 7.640 17.529 1.00 88.62 731 PRO A O 1
ATOM 5567 N N . TRP A 1 732 ? -33.385 9.050 19.176 1.00 90.00 732 TRP A N 1
ATOM 5568 C CA . TRP A 1 732 ? -32.235 9.938 18.992 1.00 90.00 732 TRP A CA 1
ATOM 5569 C C . TRP A 1 732 ? -30.904 9.252 19.296 1.00 90.00 732 TRP A C 1
ATOM 5571 O O . TRP A 1 732 ? -29.898 9.568 18.667 1.00 90.00 732 TRP A O 1
ATOM 5581 N N . ASN A 1 733 ? -30.902 8.259 20.187 1.00 91.94 733 ASN A N 1
ATOM 5582 C CA . ASN A 1 733 ? -29.695 7.507 20.521 1.00 91.94 733 ASN A CA 1
ATOM 5583 C C . ASN A 1 733 ? -29.226 6.607 19.361 1.00 91.94 733 ASN A C 1
ATOM 5585 O O . ASN A 1 733 ? -28.051 6.250 19.313 1.00 91.94 733 ASN A O 1
ATOM 5589 N N . LEU A 1 734 ? -30.093 6.288 18.387 1.00 91.88 734 LEU A N 1
ATOM 5590 C CA . LEU A 1 734 ? -29.715 5.517 17.192 1.00 91.88 734 LEU A CA 1
ATOM 5591 C C . LEU A 1 734 ? -28.753 6.288 16.272 1.00 91.88 734 LEU A C 1
ATOM 5593 O O . LEU A 1 734 ? -27.942 5.667 15.585 1.00 91.88 734 LEU A O 1
ATOM 5597 N N . PHE A 1 735 ? -28.786 7.626 16.296 1.00 92.12 735 PHE A N 1
ATOM 5598 C CA . PHE A 1 735 ? -27.850 8.467 15.538 1.00 92.12 735 PHE A CA 1
ATOM 5599 C C . PHE A 1 735 ? -26.413 8.396 16.069 1.00 92.12 735 PHE A C 1
ATOM 5601 O O . PHE A 1 735 ? -25.468 8.753 15.371 1.00 92.12 735 PHE A O 1
ATOM 5608 N N . GLU A 1 736 ? -26.229 7.877 17.282 1.00 91.75 736 GLU A N 1
ATOM 5609 C CA . GLU A 1 736 ? -24.921 7.744 17.919 1.00 91.75 736 GLU A CA 1
ATOM 5610 C C . GLU A 1 736 ? -24.276 6.373 17.681 1.00 91.75 736 GLU A C 1
ATOM 5612 O O . GLU A 1 736 ? -23.233 6.090 18.271 1.00 91.75 736 GLU A O 1
ATOM 5617 N N . ILE A 1 737 ? -24.852 5.514 16.821 1.00 92.31 737 ILE A N 1
ATOM 5618 C CA . ILE A 1 737 ? -24.357 4.144 16.604 1.00 92.31 737 ILE A CA 1
ATOM 5619 C C . ILE A 1 737 ? -22.868 4.121 16.256 1.00 92.31 737 ILE A C 1
ATOM 5621 O O . ILE A 1 737 ? -22.108 3.455 16.947 1.00 92.31 737 ILE A O 1
ATOM 5625 N N . ASN A 1 738 ? -22.417 4.898 15.268 1.00 91.62 738 ASN A N 1
ATOM 5626 C CA . ASN A 1 738 ? -21.008 4.908 14.869 1.00 91.62 738 ASN A CA 1
ATOM 5627 C C . ASN A 1 738 ? -20.119 5.393 16.015 1.00 91.62 738 ASN A C 1
ATOM 5629 O O . ASN A 1 738 ? -19.144 4.737 16.377 1.00 91.62 738 ASN A O 1
ATOM 5633 N N . ARG A 1 739 ? -20.488 6.516 16.637 1.00 91.62 739 ARG A N 1
ATOM 5634 C CA . ARG A 1 739 ? -19.696 7.144 17.695 1.00 91.62 739 ARG A CA 1
ATOM 5635 C C . ARG A 1 739 ? -19.575 6.251 18.927 1.00 91.62 739 ARG A C 1
ATOM 5637 O O . ARG A 1 739 ? -18.469 6.092 19.443 1.00 91.62 739 ARG A O 1
ATOM 5644 N N . VAL A 1 740 ? -20.683 5.695 19.409 1.00 92.38 740 VAL A N 1
ATOM 5645 C CA . VAL A 1 740 ? -20.722 4.891 20.637 1.00 92.38 740 VAL A CA 1
ATOM 5646 C C . VAL A 1 740 ? -20.197 3.487 20.354 1.00 92.38 740 VAL A C 1
ATOM 5648 O O . VAL A 1 740 ? -19.256 3.063 21.020 1.00 92.38 740 VAL A O 1
ATOM 5651 N N . VAL A 1 741 ? -20.684 2.801 19.311 1.00 92.06 741 VAL A N 1
ATOM 5652 C CA . VAL A 1 741 ? -20.227 1.435 18.996 1.00 92.06 741 VAL A CA 1
ATOM 5653 C C . VAL A 1 741 ? -18.743 1.413 18.646 1.00 92.06 741 VAL A C 1
ATOM 5655 O O . VAL A 1 741 ? -18.015 0.535 19.109 1.00 92.06 741 VAL A O 1
ATOM 5658 N N . GLY A 1 742 ? -18.256 2.411 17.907 1.00 90.38 742 GLY A N 1
ATOM 5659 C CA . GLY A 1 742 ? -16.835 2.526 17.595 1.00 90.38 742 GLY A CA 1
ATOM 5660 C C . GLY A 1 742 ? -15.950 2.627 18.843 1.00 90.38 742 GLY A C 1
ATOM 5661 O O . GLY A 1 742 ? -14.881 2.024 18.893 1.00 90.38 742 GLY A O 1
ATOM 5662 N N . HIS A 1 743 ? -16.375 3.348 19.881 1.00 90.00 743 HIS A N 1
ATOM 5663 C CA . HIS A 1 743 ? -15.592 3.435 21.116 1.00 90.00 743 HIS A CA 1
ATOM 5664 C C . HIS A 1 743 ? -15.725 2.179 21.969 1.00 90.00 743 HIS A C 1
ATOM 5666 O O . HIS A 1 743 ? -14.715 1.651 22.433 1.00 90.00 743 HIS A O 1
ATOM 5672 N N . THR A 1 744 ? -16.954 1.708 22.157 1.00 88.44 744 THR A N 1
ATOM 5673 C CA . THR A 1 744 ? -17.263 0.658 23.122 1.00 88.44 744 THR A CA 1
ATOM 5674 C C . THR A 1 744 ? -16.924 -0.748 22.612 1.00 88.44 744 THR A C 1
ATOM 5676 O O . THR A 1 744 ? -16.446 -1.570 23.389 1.00 88.44 744 THR A O 1
ATOM 5679 N N . TRP A 1 745 ? -17.134 -1.034 21.322 1.00 87.62 745 TRP A N 1
ATOM 5680 C CA . TRP A 1 745 ? -16.987 -2.382 20.744 1.00 87.62 745 TRP A CA 1
ATOM 5681 C C . TRP A 1 745 ? -15.735 -2.556 19.878 1.00 87.62 745 TRP A C 1
ATOM 5683 O O . TRP A 1 745 ? -15.205 -3.660 19.775 1.00 87.62 745 TRP A O 1
ATOM 5693 N N . VAL A 1 746 ? -15.253 -1.481 19.249 1.00 88.81 746 VAL A N 1
ATOM 5694 C CA . VAL A 1 746 ? -14.086 -1.526 18.350 1.00 88.81 746 VAL A CA 1
ATOM 5695 C C . VAL A 1 746 ? -12.818 -1.059 19.070 1.00 88.81 746 VAL A C 1
ATOM 5697 O O . VAL A 1 746 ? -11.806 -1.763 19.080 1.00 88.81 746 VAL A O 1
ATOM 5700 N N . GLY A 1 747 ? -12.883 0.109 19.709 1.00 85.75 747 GLY A N 1
ATOM 5701 C CA . GLY A 1 747 ? -11.787 0.721 20.451 1.00 85.75 747 GLY A CA 1
ATOM 5702 C C . GLY A 1 747 ? -11.007 1.767 19.647 1.00 85.75 747 GLY A C 1
ATOM 5703 O O . GLY A 1 747 ? -10.845 1.678 18.430 1.00 85.75 747 GLY A O 1
ATOM 5704 N N . ARG A 1 748 ? -10.474 2.768 20.361 1.00 87.25 748 ARG A N 1
ATOM 5705 C CA . ARG A 1 748 ? -9.857 3.979 19.782 1.00 87.25 748 ARG A CA 1
ATOM 5706 C C . ARG A 1 748 ? -8.727 3.694 18.787 1.00 87.25 748 ARG A C 1
ATOM 5708 O O . ARG A 1 748 ? -8.667 4.351 17.758 1.00 87.25 748 ARG A O 1
ATOM 5715 N N . LEU A 1 749 ? -7.855 2.718 19.061 1.00 84.75 749 LEU A N 1
ATOM 5716 C CA . LEU A 1 749 ? -6.695 2.419 18.206 1.00 84.75 749 LEU A CA 1
ATOM 5717 C C . LEU A 1 749 ? -7.105 1.985 16.789 1.00 84.75 749 LEU A C 1
ATOM 5719 O O . LEU A 1 749 ? -6.544 2.462 15.808 1.00 84.75 749 LEU A O 1
ATOM 5723 N N . LEU A 1 750 ? -8.107 1.111 16.672 1.00 88.06 750 LEU A N 1
ATOM 5724 C CA . LEU A 1 750 ? -8.585 0.647 15.366 1.00 88.06 750 LEU A CA 1
ATOM 5725 C C . LEU A 1 750 ? -9.362 1.747 14.630 1.00 88.06 750 LEU A C 1
ATOM 5727 O O . LEU A 1 750 ? -9.301 1.824 13.404 1.00 88.06 750 LEU A O 1
ATOM 5731 N N . LEU A 1 751 ? -10.024 2.645 15.369 1.00 91.62 751 LEU A N 1
ATOM 5732 C CA . LEU A 1 751 ? -10.627 3.848 14.794 1.00 91.62 751 LEU A CA 1
ATOM 5733 C C . LEU A 1 751 ? -9.581 4.838 14.259 1.00 91.62 751 LEU A C 1
ATOM 5735 O O . LEU A 1 751 ? -9.838 5.469 13.238 1.00 91.62 751 LEU A O 1
ATOM 5739 N N . VAL A 1 752 ? -8.397 4.945 14.886 1.00 92.06 752 VAL A N 1
ATOM 5740 C CA . VAL A 1 752 ? -7.280 5.747 14.346 1.00 92.06 752 VAL A CA 1
ATOM 5741 C C . VAL A 1 752 ? -6.871 5.203 12.984 1.00 92.06 752 VAL A C 1
ATOM 5743 O O . VAL A 1 752 ? -6.819 5.970 12.026 1.00 92.06 752 VAL A O 1
ATOM 5746 N N . VAL A 1 753 ? -6.660 3.887 12.865 1.00 89.62 753 VAL A N 1
ATOM 5747 C CA . VAL A 1 753 ? -6.322 3.256 11.577 1.00 89.62 753 VAL A CA 1
ATOM 5748 C C . VAL A 1 753 ? -7.413 3.516 10.539 1.00 89.62 753 VAL A C 1
ATOM 5750 O O . VAL A 1 753 ? -7.106 3.888 9.409 1.00 89.62 753 VAL A O 1
ATOM 5753 N N . ARG A 1 754 ? -8.690 3.406 10.924 1.00 91.69 754 ARG A N 1
ATOM 5754 C CA . ARG A 1 754 ? -9.810 3.723 10.030 1.00 91.69 754 ARG A CA 1
ATOM 5755 C C . ARG A 1 754 ? -9.773 5.179 9.552 1.00 91.69 754 ARG A C 1
ATOM 5757 O O . ARG A 1 754 ? -9.845 5.413 8.349 1.00 91.69 754 ARG A O 1
ATOM 5764 N N . SER A 1 755 ? -9.562 6.143 10.449 1.00 94.81 755 SER A N 1
ATOM 5765 C CA . SER A 1 755 ? -9.411 7.554 10.064 1.00 94.81 755 SER A CA 1
ATOM 5766 C C . SER A 1 755 ? -8.166 7.816 9.205 1.00 94.81 755 SER A C 1
ATOM 5768 O O . SER A 1 755 ? -8.223 8.620 8.282 1.00 94.81 755 SER A O 1
ATOM 5770 N N . ALA A 1 756 ? -7.063 7.096 9.442 1.00 91.88 756 ALA A N 1
ATOM 5771 C CA . ALA A 1 756 ? -5.841 7.210 8.651 1.00 91.88 756 ALA A CA 1
ATOM 5772 C C . ALA A 1 756 ? -6.049 6.717 7.214 1.00 91.88 756 ALA A C 1
ATOM 5774 O O . ALA A 1 756 ? -5.617 7.383 6.281 1.00 91.88 756 ALA A O 1
ATOM 5775 N N . THR A 1 757 ? -6.780 5.613 7.015 1.00 91.94 757 THR A N 1
ATOM 5776 C CA . THR A 1 757 ? -7.126 5.151 5.658 1.00 91.94 757 THR A CA 1
ATOM 5777 C C . THR A 1 757 ? -7.975 6.164 4.890 1.00 91.94 757 THR A C 1
ATOM 5779 O O . THR A 1 757 ? -7.803 6.301 3.682 1.00 91.94 757 THR A O 1
ATOM 5782 N N . ALA A 1 758 ? -8.834 6.915 5.588 1.00 92.19 758 ALA A N 1
ATOM 5783 C CA . ALA A 1 758 ? -9.639 7.969 4.981 1.00 92.19 758 ALA A CA 1
ATOM 5784 C C . ALA A 1 758 ? -8.779 9.186 4.615 1.00 92.19 758 ALA A C 1
ATOM 5786 O O . ALA A 1 758 ? -8.894 9.700 3.505 1.00 92.19 758 ALA A O 1
ATOM 5787 N N . LEU A 1 759 ? -7.869 9.594 5.510 1.00 91.81 759 LEU A N 1
ATOM 5788 C CA . LEU A 1 759 ? -6.863 10.622 5.224 1.00 91.81 759 LEU A CA 1
ATOM 5789 C C . LEU A 1 759 ? -6.018 10.242 4.010 1.00 91.81 759 LEU A C 1
ATOM 5791 O O . LEU A 1 759 ? -5.812 11.079 3.142 1.00 91.81 759 LEU A O 1
ATOM 5795 N N . TRP A 1 760 ? -5.557 8.994 3.916 1.00 88.56 760 TRP A N 1
ATOM 5796 C CA . TRP A 1 760 ? -4.812 8.534 2.747 1.00 88.56 760 TRP A CA 1
ATOM 5797 C C . TRP A 1 760 ? -5.666 8.609 1.488 1.00 88.56 760 TRP A C 1
ATOM 5799 O O . TRP A 1 760 ? -5.249 9.263 0.548 1.00 88.56 760 TRP A O 1
ATOM 5809 N N . LEU A 1 761 ? -6.886 8.066 1.494 1.00 87.81 761 LEU A N 1
ATOM 5810 C CA . LEU A 1 761 ? -7.768 8.097 0.324 1.00 87.81 761 LEU A CA 1
ATOM 5811 C C . LEU A 1 761 ? -8.082 9.522 -0.176 1.00 87.81 761 LEU A C 1
ATOM 5813 O O . LEU A 1 761 ? -8.243 9.715 -1.377 1.00 87.81 761 LEU A O 1
ATOM 5817 N N . LEU A 1 762 ? -8.178 10.510 0.721 1.00 89.94 762 LEU A N 1
ATOM 5818 C CA . LEU A 1 762 ? -8.390 11.919 0.358 1.00 89.94 762 LEU A CA 1
ATOM 5819 C C . LEU A 1 762 ? -7.114 12.612 -0.146 1.00 89.94 762 LEU A C 1
ATOM 5821 O O . LEU A 1 762 ? -7.199 13.533 -0.955 1.00 89.94 762 LEU A O 1
ATOM 5825 N N . ASN A 1 763 ? -5.941 12.178 0.326 1.00 89.31 763 ASN A N 1
ATOM 5826 C CA . ASN A 1 763 ? -4.658 12.855 0.112 1.00 89.31 763 ASN A CA 1
ATOM 5827 C C . ASN A 1 763 ? -3.681 12.073 -0.776 1.00 89.31 763 ASN A C 1
ATOM 5829 O O . ASN A 1 763 ? -2.513 12.460 -0.883 1.00 89.31 763 ASN A O 1
ATOM 5833 N N . THR A 1 764 ? -4.133 10.994 -1.418 1.00 85.62 764 THR A N 1
ATOM 5834 C CA . THR A 1 764 ? -3.388 10.247 -2.434 1.00 85.62 764 THR A CA 1
ATOM 5835 C C . THR A 1 764 ? -4.163 10.205 -3.746 1.00 85.62 764 THR A C 1
ATOM 5837 O O . THR A 1 764 ? -5.384 10.069 -3.781 1.00 85.62 764 THR A O 1
ATOM 5840 N N . SER A 1 765 ? -3.436 10.321 -4.853 1.00 82.12 765 SER A N 1
ATOM 5841 C CA . SER A 1 765 ? -3.985 10.122 -6.195 1.00 82.12 765 SER A CA 1
ATOM 5842 C C . SER A 1 765 ? -3.959 8.636 -6.570 1.00 82.12 765 SER A C 1
ATOM 5844 O O . SER A 1 765 ? -3.122 7.871 -6.097 1.00 82.12 765 SER A O 1
ATOM 5846 N N . ARG A 1 766 ? -4.901 8.190 -7.403 1.00 75.31 766 ARG A N 1
ATOM 5847 C CA . ARG A 1 766 ? -4.825 6.862 -8.032 1.00 75.31 766 ARG A CA 1
ATOM 5848 C C . ARG A 1 766 ? -4.139 7.018 -9.381 1.00 75.31 766 ARG A C 1
ATOM 5850 O O . ARG A 1 766 ? -4.520 7.912 -10.127 1.00 75.31 766 ARG A O 1
ATOM 5857 N N . LEU A 1 767 ? -3.150 6.181 -9.670 1.00 72.88 767 LEU A N 1
ATOM 5858 C CA . LEU A 1 767 ? -2.508 6.110 -10.979 1.00 72.88 767 LEU A CA 1
ATOM 5859 C C . LEU A 1 767 ? -3.005 4.839 -11.660 1.00 72.88 767 LEU A C 1
ATOM 5861 O O . LEU A 1 767 ? -2.744 3.739 -11.183 1.00 72.88 767 LEU A O 1
ATOM 5865 N N . GLU A 1 768 ? -3.766 5.005 -12.733 1.00 71.50 768 GLU A N 1
ATOM 5866 C CA . GLU A 1 768 ? -4.294 3.921 -13.556 1.00 71.50 768 GLU A CA 1
ATOM 5867 C C . GLU A 1 768 ? -3.561 3.927 -14.898 1.00 71.50 768 GLU A C 1
ATOM 5869 O O . GLU A 1 768 ? -3.290 4.989 -15.461 1.00 71.50 768 GLU A O 1
ATOM 5874 N N . LEU A 1 769 ? -3.245 2.746 -15.429 1.00 65.81 769 LEU A N 1
ATOM 5875 C CA . LEU A 1 769 ? -2.732 2.639 -16.788 1.00 65.81 769 LEU A CA 1
ATOM 5876 C C . LEU A 1 769 ? -3.913 2.746 -17.757 1.00 65.81 769 LEU A C 1
ATOM 5878 O O . LEU A 1 769 ? -4.768 1.861 -17.806 1.00 65.81 769 LEU A O 1
ATOM 5882 N N . ALA A 1 770 ? -3.975 3.836 -18.511 1.00 69.88 770 ALA A N 1
ATOM 5883 C CA . ALA A 1 770 ? -4.940 4.007 -19.584 1.00 69.88 770 ALA A CA 1
ATOM 5884 C C . ALA A 1 770 ? -4.292 3.634 -20.918 1.00 69.88 770 ALA A C 1
ATOM 5886 O O . ALA A 1 770 ? -3.139 3.972 -21.181 1.00 69.88 770 ALA A O 1
ATOM 5887 N N . ARG A 1 771 ? -5.047 2.948 -21.774 1.00 72.38 771 ARG A N 1
ATOM 5888 C CA . ARG A 1 771 ? -4.623 2.634 -23.137 1.00 72.38 771 ARG A CA 1
ATOM 5889 C C . ARG A 1 771 ? -5.140 3.715 -24.087 1.00 72.38 771 ARG A C 1
ATOM 5891 O O . ARG A 1 771 ? -6.341 3.980 -24.100 1.00 72.38 771 ARG A O 1
ATOM 5898 N N . VAL A 1 772 ? -4.252 4.317 -24.874 1.00 74.56 772 VAL A N 1
ATOM 5899 C CA . VAL A 1 772 ? -4.592 5.242 -25.965 1.00 74.56 772 VAL A CA 1
ATOM 5900 C C . VAL A 1 772 ? -4.105 4.616 -27.270 1.00 74.56 772 VAL A C 1
ATOM 5902 O O . VAL A 1 772 ? -2.904 4.583 -27.539 1.00 74.56 772 VAL A O 1
ATOM 5905 N N . GLY A 1 773 ? -5.041 4.050 -28.038 1.00 79.62 773 GLY A N 1
ATOM 5906 C CA . GLY A 1 773 ? -4.735 3.214 -29.203 1.00 79.62 773 GLY A CA 1
ATOM 5907 C C . GLY A 1 773 ? -3.950 1.960 -28.800 1.00 79.62 773 GLY A C 1
ATOM 5908 O O . GLY A 1 773 ? -4.474 1.126 -28.061 1.00 79.62 773 GLY A O 1
ATOM 5909 N N . VAL A 1 774 ? -2.703 1.804 -29.241 1.00 71.94 774 VAL A N 1
ATOM 5910 C CA . VAL A 1 774 ? -1.782 0.736 -28.790 1.00 71.94 774 VAL A CA 1
ATOM 5911 C C . VAL A 1 774 ? -0.804 1.185 -27.696 1.00 71.94 774 VAL A C 1
ATOM 5913 O O . VAL A 1 774 ? -0.167 0.339 -27.076 1.00 71.94 774 VAL A O 1
ATOM 5916 N N . GLY A 1 775 ? -0.723 2.487 -27.407 1.00 66.75 775 GLY A N 1
ATOM 5917 C CA . GLY A 1 775 ? 0.128 3.046 -26.354 1.00 66.75 775 GLY A CA 1
ATOM 5918 C C . GLY A 1 775 ? -0.508 2.996 -24.961 1.00 66.75 775 GLY A C 1
ATOM 5919 O O . GLY A 1 775 ? -1.732 2.959 -24.811 1.00 66.75 775 GLY A O 1
ATOM 5920 N N . THR A 1 776 ? 0.326 3.038 -23.921 1.00 67.00 776 THR A N 1
ATOM 5921 C CA . THR A 1 776 ? -0.109 3.073 -22.516 1.00 67.00 776 THR A CA 1
ATOM 5922 C C . THR A 1 776 ? 0.380 4.337 -21.819 1.00 67.00 776 THR A C 1
ATOM 5924 O O . THR A 1 776 ? 1.566 4.654 -21.875 1.00 67.00 776 THR A O 1
ATOM 5927 N N . VAL A 1 777 ? -0.514 5.040 -21.126 1.00 69.00 777 VAL A N 1
ATOM 5928 C CA . VAL A 1 777 ? -0.216 6.274 -20.389 1.00 69.00 777 VAL A CA 1
ATOM 5929 C C . VAL A 1 777 ? -0.689 6.167 -18.944 1.00 69.00 777 VAL A C 1
ATOM 5931 O O . VAL A 1 777 ? -1.729 5.574 -18.655 1.00 69.00 777 VAL A O 1
ATOM 5934 N N . LEU A 1 778 ? 0.067 6.765 -18.023 1.00 69.06 778 LEU A N 1
ATOM 5935 C CA . LEU A 1 778 ? -0.375 6.925 -16.643 1.00 69.06 778 LEU A CA 1
ATOM 5936 C C . LEU A 1 778 ? -1.437 8.017 -16.581 1.00 69.06 778 LEU A C 1
ATOM 5938 O O . LEU A 1 778 ? -1.168 9.194 -16.817 1.00 69.06 778 LEU A O 1
ATOM 5942 N N . HIS A 1 779 ? -2.652 7.615 -16.247 1.00 73.25 779 HIS A N 1
ATOM 5943 C CA . HIS A 1 779 ? -3.776 8.503 -16.045 1.00 73.25 779 HIS A CA 1
ATOM 5944 C C . HIS A 1 779 ? -4.083 8.579 -14.550 1.00 73.25 779 HIS A C 1
ATOM 5946 O O . HIS A 1 779 ? -4.219 7.557 -13.879 1.00 73.25 779 HIS A O 1
ATOM 5952 N N . ALA A 1 780 ? -4.207 9.796 -14.017 1.00 78.19 780 ALA A N 1
ATOM 5953 C CA . ALA A 1 780 ? -4.552 10.026 -12.616 1.00 78.19 780 ALA A CA 1
ATOM 5954 C C . ALA A 1 780 ? -5.972 10.594 -12.484 1.00 78.19 780 ALA A C 1
ATOM 5956 O O . ALA A 1 780 ? -6.142 11.802 -12.294 1.00 78.19 780 ALA A O 1
ATOM 5957 N N . PRO A 1 781 ? -7.023 9.766 -12.615 1.00 77.69 781 PRO A N 1
ATOM 5958 C CA . PRO A 1 781 ? -8.383 10.269 -12.575 1.00 77.69 781 PRO A CA 1
ATOM 5959 C C . PRO A 1 781 ? -8.732 10.780 -11.179 1.00 77.69 781 PRO A C 1
ATOM 5961 O O . PRO A 1 781 ? -8.595 10.053 -10.187 1.00 77.69 781 PRO A O 1
ATOM 5964 N N . ALA A 1 782 ? -9.273 12.000 -11.128 1.00 79.88 782 ALA A N 1
ATOM 5965 C CA . ALA A 1 782 ? -9.759 12.612 -9.900 1.00 79.88 782 ALA A CA 1
ATOM 5966 C C . ALA A 1 782 ? -10.715 11.676 -9.141 1.00 79.88 782 ALA A C 1
ATOM 5968 O O . ALA A 1 782 ? -11.467 10.879 -9.724 1.00 79.88 782 ALA A O 1
ATOM 5969 N N . LEU A 1 783 ? -10.681 11.767 -7.811 1.00 81.25 783 LEU A N 1
ATOM 5970 C CA . LEU A 1 783 ? -11.562 10.984 -6.961 1.00 81.25 783 LEU A CA 1
ATOM 5971 C C . LEU A 1 783 ? -13.009 11.445 -7.196 1.00 81.25 783 LEU A C 1
ATOM 5973 O O . LEU A 1 783 ? -13.336 12.616 -7.026 1.00 81.25 783 LEU A O 1
ATOM 5977 N N . SER A 1 784 ? -13.891 10.529 -7.608 1.00 88.12 784 SER A N 1
ATOM 5978 C CA . SER A 1 784 ? -15.302 10.857 -7.863 1.00 88.12 784 SER A CA 1
ATOM 5979 C C . SER A 1 784 ? -15.946 11.510 -6.634 1.00 88.12 784 SER A C 1
ATOM 5981 O O . SER A 1 784 ? -15.692 11.054 -5.516 1.00 88.12 784 SER A O 1
ATOM 5983 N N . ALA A 1 785 ? -16.848 12.477 -6.827 1.00 90.12 785 ALA A N 1
ATOM 5984 C CA . ALA A 1 785 ? -17.507 13.193 -5.728 1.00 90.12 785 ALA A CA 1
ATOM 5985 C C . ALA A 1 785 ? -18.146 12.255 -4.684 1.00 90.12 785 ALA A C 1
ATOM 5987 O O . ALA A 1 785 ? -18.048 12.505 -3.487 1.00 90.12 785 ALA A O 1
ATOM 5988 N N . PHE A 1 786 ? -18.722 11.126 -5.114 1.00 90.75 786 PHE A N 1
ATOM 5989 C CA . PHE A 1 786 ? -19.252 10.102 -4.207 1.00 90.75 786 PHE A CA 1
ATOM 5990 C C . PHE A 1 786 ? -18.179 9.525 -3.265 1.00 90.75 786 PHE A C 1
ATOM 5992 O O . PHE A 1 786 ? -18.384 9.478 -2.054 1.00 90.75 786 PHE A O 1
ATOM 5999 N N . LYS A 1 787 ? -17.011 9.139 -3.799 1.00 89.12 787 LYS A N 1
ATOM 6000 C CA . LYS A 1 787 ? -15.868 8.654 -3.004 1.00 89.12 787 LYS A CA 1
ATOM 6001 C C . LYS A 1 787 ? -15.305 9.745 -2.083 1.00 89.12 787 LYS A C 1
ATOM 6003 O O . LYS A 1 787 ? -14.910 9.420 -0.970 1.00 89.12 787 LYS A O 1
ATOM 6008 N N . VAL A 1 788 ? -15.323 11.016 -2.501 1.00 92.19 788 VAL A N 1
ATOM 6009 C CA . VAL A 1 788 ? -14.927 12.158 -1.652 1.00 92.19 788 VAL A CA 1
ATOM 6010 C C . VAL A 1 788 ? -15.879 12.322 -0.465 1.00 92.19 788 VAL A C 1
ATOM 6012 O O . VAL A 1 788 ? -15.419 12.394 0.670 1.00 92.19 788 VAL A O 1
ATOM 6015 N N . ILE A 1 789 ? -17.196 12.322 -0.703 1.00 93.31 789 ILE A N 1
ATOM 6016 C CA . ILE A 1 789 ? -18.228 12.402 0.350 1.00 93.31 789 ILE A CA 1
ATOM 6017 C C . ILE A 1 789 ? -18.087 11.242 1.341 1.00 93.31 789 ILE A C 1
ATOM 6019 O O . ILE A 1 789 ? -18.216 11.417 2.555 1.00 93.31 789 ILE A O 1
ATOM 6023 N N . LEU A 1 790 ? -17.818 10.051 0.813 1.00 92.88 790 LEU A N 1
ATOM 6024 C CA . LEU A 1 790 ? -17.644 8.840 1.594 1.00 92.88 790 LEU A CA 1
ATOM 6025 C C . LEU A 1 790 ? -16.382 8.907 2.462 1.00 92.88 790 LEU A C 1
ATOM 6027 O O . LEU A 1 790 ? -16.469 8.756 3.678 1.00 92.88 790 LEU A O 1
ATOM 6031 N N . ALA A 1 791 ? -15.226 9.203 1.866 1.00 92.69 791 ALA A N 1
ATOM 6032 C CA . ALA A 1 791 ? -13.955 9.295 2.576 1.00 92.69 791 ALA A CA 1
ATOM 6033 C C . ALA A 1 791 ? -13.939 10.444 3.600 1.00 92.69 791 ALA A C 1
ATOM 6035 O O . ALA A 1 791 ? -13.454 10.262 4.716 1.00 92.69 791 ALA A O 1
ATOM 6036 N N . SER A 1 792 ? -14.549 11.593 3.296 1.00 94.62 792 SER A N 1
ATOM 6037 C CA . SER A 1 792 ? -14.696 12.685 4.267 1.00 94.62 792 SER A CA 1
ATOM 6038 C C . SER A 1 792 ? -15.598 12.296 5.440 1.00 94.62 792 SER A C 1
ATOM 6040 O O . SER A 1 792 ? -15.348 12.712 6.572 1.00 94.62 792 SER A O 1
ATOM 6042 N N . SER A 1 793 ? -16.625 11.466 5.216 1.00 93.75 793 SER A N 1
ATOM 6043 C CA . SER A 1 793 ? -17.451 10.934 6.308 1.00 93.75 793 SER A CA 1
ATOM 6044 C C . SER A 1 793 ? -16.656 9.983 7.208 1.00 93.75 793 SER A C 1
ATOM 6046 O O . SER A 1 793 ? -16.824 9.998 8.424 1.00 93.75 793 SER A O 1
ATOM 6048 N N . GLU A 1 794 ? -15.710 9.231 6.649 1.00 94.38 794 GLU A N 1
ATOM 6049 C CA . GLU A 1 794 ? -14.823 8.327 7.388 1.00 94.38 794 GLU A CA 1
ATOM 6050 C C . GLU A 1 794 ? -13.707 9.087 8.126 1.00 94.38 794 GLU A C 1
ATOM 6052 O O . GLU A 1 794 ? -13.253 8.675 9.193 1.00 94.38 794 GLU A O 1
ATOM 6057 N N . LEU A 1 795 ? -13.322 10.278 7.667 1.00 94.75 795 LEU A N 1
ATOM 6058 C CA . LEU A 1 795 ? -12.445 11.151 8.450 1.00 94.75 795 LEU A CA 1
ATOM 6059 C C . LEU A 1 795 ? -13.073 11.539 9.805 1.00 94.75 795 LEU A C 1
ATOM 6061 O O . LEU A 1 795 ? -12.355 11.780 10.779 1.00 94.75 795 LEU A O 1
ATOM 6065 N N . THR A 1 796 ? -14.407 11.539 9.927 1.00 94.81 796 THR A N 1
ATOM 6066 C CA . THR A 1 796 ? -15.089 11.907 11.182 1.00 94.81 796 THR A CA 1
ATOM 6067 C C . THR A 1 796 ? -14.788 10.972 12.356 1.00 94.81 796 THR A C 1
ATOM 6069 O O . THR A 1 796 ? -14.922 11.392 13.509 1.00 94.81 796 THR A O 1
ATOM 6072 N N . TRP A 1 797 ? -14.276 9.758 12.110 1.00 95.94 797 TRP A N 1
ATOM 6073 C CA . TRP A 1 797 ? -13.761 8.879 13.166 1.00 95.94 797 TRP A CA 1
ATOM 6074 C C . TRP A 1 797 ? -12.667 9.561 13.999 1.00 95.94 797 TRP A C 1
ATOM 6076 O O . TRP A 1 797 ? -12.651 9.408 15.223 1.00 95.94 797 TRP A O 1
ATOM 6086 N N . LEU A 1 798 ? -11.820 10.390 13.372 1.00 95.44 798 LEU A N 1
ATOM 6087 C CA . LEU A 1 798 ? -10.821 11.206 14.070 1.00 95.44 798 LEU A CA 1
ATOM 6088 C C . LEU A 1 798 ? -11.493 12.177 15.049 1.00 95.44 798 LEU A C 1
ATOM 6090 O O . LEU A 1 798 ? -11.105 12.278 16.212 1.00 95.44 798 LEU A O 1
ATOM 6094 N N . VAL A 1 799 ? -12.559 12.845 14.609 1.00 95.50 799 VAL A N 1
ATOM 6095 C CA . VAL A 1 799 ? -13.336 13.781 15.433 1.00 95.50 799 VAL A CA 1
ATOM 6096 C C . VAL A 1 799 ? -14.063 13.057 16.564 1.00 95.50 799 VAL A C 1
ATOM 6098 O O . VAL A 1 799 ? -14.162 13.587 17.672 1.00 95.50 799 VAL A O 1
ATOM 6101 N N . TYR A 1 800 ? -14.547 11.832 16.351 1.00 94.50 800 TYR A N 1
ATOM 6102 C CA . TYR A 1 800 ? -15.127 11.024 17.426 1.00 94.50 800 TYR A CA 1
ATOM 6103 C C . TYR A 1 800 ? -14.097 10.720 18.517 1.00 94.50 800 TYR A C 1
ATOM 6105 O O . TYR A 1 800 ? -14.420 10.858 19.700 1.00 94.50 800 TYR A O 1
ATOM 6113 N N . ILE A 1 801 ? -12.861 10.384 18.135 1.00 94.56 801 ILE A N 1
ATOM 6114 C CA . ILE A 1 801 ? -11.755 10.154 19.074 1.00 94.56 801 ILE A CA 1
ATOM 6115 C C . ILE A 1 801 ? -11.423 11.442 19.834 1.00 94.56 801 ILE A C 1
ATOM 6117 O O . ILE A 1 801 ? -11.369 11.420 21.063 1.00 94.56 801 ILE A O 1
ATOM 6121 N N . LEU A 1 802 ? -11.265 12.572 19.137 1.00 94.06 802 LEU A N 1
ATOM 6122 C CA . LEU A 1 802 ? -10.973 13.871 19.756 1.00 94.06 802 LEU A CA 1
ATOM 6123 C C . LEU A 1 802 ? -12.064 14.290 20.752 1.00 94.06 802 LEU A C 1
ATOM 6125 O O . LEU A 1 802 ? -11.760 14.723 21.863 1.00 94.06 802 LEU A O 1
ATOM 6129 N N . ASN A 1 803 ? -13.336 14.098 20.393 1.00 93.38 803 ASN A N 1
ATOM 6130 C CA . ASN A 1 803 ? -14.470 14.357 21.278 1.00 93.38 803 ASN A CA 1
ATOM 6131 C C . ASN A 1 803 ? -14.443 13.449 22.520 1.00 93.38 803 ASN A C 1
ATOM 6133 O O . ASN A 1 803 ? -14.677 13.919 23.633 1.00 93.38 803 ASN A O 1
ATOM 6137 N N . SER A 1 804 ? -14.120 12.162 22.354 1.00 90.69 804 SER A N 1
ATOM 6138 C CA . SER A 1 804 ? -13.997 11.224 23.475 1.00 90.69 804 SER A CA 1
ATOM 6139 C C . SER A 1 804 ? -12.832 11.591 24.399 1.00 90.69 804 SER A C 1
ATOM 6141 O O . SER A 1 804 ? -13.013 11.632 25.616 1.00 90.69 804 SER A O 1
ATOM 6143 N N . LEU A 1 805 ? -11.660 11.934 23.854 1.00 91.38 805 LEU A N 1
ATOM 6144 C CA . LEU A 1 805 ? -10.501 12.377 24.637 1.00 91.38 805 LEU A CA 1
ATOM 6145 C C . LEU A 1 805 ? -10.808 13.668 25.408 1.00 91.38 805 LEU A C 1
ATOM 6147 O O . LEU A 1 805 ? -10.571 13.730 26.614 1.00 91.38 805 LEU A O 1
ATOM 6151 N N . GLY A 1 806 ? -11.410 14.654 24.735 1.00 89.38 806 GLY A N 1
ATOM 6152 C CA . GLY A 1 806 ? -11.788 15.945 25.312 1.00 89.38 806 GLY A CA 1
ATOM 6153 C C . GLY A 1 806 ? -12.918 15.882 26.345 1.00 89.38 806 GLY A C 1
ATOM 6154 O O . GLY A 1 806 ? -12.980 16.752 27.215 1.00 89.38 806 GLY A O 1
ATOM 6155 N N . SER A 1 807 ? -13.759 14.837 26.316 1.00 89.88 807 SER A N 1
ATOM 6156 C CA . SER A 1 807 ? -14.947 14.694 27.178 1.00 89.88 807 SER A CA 1
ATOM 6157 C C . SER A 1 807 ? -14.668 14.811 28.682 1.00 89.88 807 SER A C 1
ATOM 6159 O O . SER A 1 807 ? -15.522 15.282 29.435 1.00 89.88 807 SER A O 1
ATOM 6161 N N . VAL A 1 808 ? -13.456 14.465 29.130 1.00 86.94 808 VAL A N 1
ATOM 6162 C CA . VAL A 1 808 ? -13.016 14.603 30.532 1.00 86.94 808 VAL A CA 1
ATOM 6163 C C . VAL A 1 808 ? -13.002 16.068 30.975 1.00 86.94 808 VAL A C 1
ATOM 6165 O O . VAL A 1 808 ? -13.346 16.378 32.119 1.00 86.94 808 VAL A O 1
ATOM 6168 N N . TYR A 1 809 ? -12.641 16.967 30.057 1.00 87.69 809 TYR A N 1
ATOM 6169 C CA . TYR A 1 809 ? -12.534 18.407 30.283 1.00 87.69 809 TYR A CA 1
ATOM 6170 C C . TYR A 1 809 ? -13.811 19.159 29.904 1.00 87.69 809 TYR A C 1
ATOM 6172 O O . TYR A 1 809 ? -14.161 20.153 30.543 1.00 87.69 809 TYR A O 1
ATOM 6180 N N . THR A 1 810 ? -14.509 18.722 28.855 1.00 89.06 810 THR A N 1
ATOM 6181 C CA . THR A 1 810 ? -15.720 19.389 28.357 1.00 89.06 810 THR A CA 1
ATOM 6182 C C . THR A 1 810 ? -16.992 18.930 29.066 1.00 89.06 810 THR A C 1
ATOM 6184 O O . THR A 1 810 ? -17.942 19.705 29.135 1.00 89.06 810 THR A O 1
ATOM 6187 N N . GLN A 1 811 ? -17.026 17.718 29.626 1.00 88.12 811 GLN A N 1
ATOM 6188 C CA . GLN A 1 811 ? -18.123 17.176 30.437 1.00 88.12 811 GLN A CA 1
ATOM 6189 C C . GLN A 1 811 ? -19.516 17.431 29.823 1.00 88.12 811 GLN A C 1
ATOM 6191 O O . GLN A 1 811 ? -19.782 16.981 28.709 1.00 88.12 811 GLN A O 1
ATOM 6196 N N . GLN A 1 812 ? -20.402 18.182 30.488 1.00 85.88 812 GLN A N 1
ATOM 6197 C CA . GLN A 1 812 ? -21.767 18.475 30.023 1.00 85.88 812 GLN A CA 1
ATOM 6198 C C . GLN A 1 812 ? -21.848 19.256 28.696 1.00 85.88 812 GLN A C 1
ATOM 6200 O O . GLN A 1 812 ? -22.907 19.308 28.067 1.00 85.88 812 GLN A O 1
ATOM 6205 N N . TYR A 1 813 ? -20.749 19.867 28.244 1.00 88.00 813 TYR A N 1
ATOM 6206 C CA . TYR A 1 813 ? -20.686 20.511 26.929 1.00 88.00 813 TYR A CA 1
ATOM 6207 C C . TYR A 1 813 ? -20.522 19.506 25.792 1.00 88.00 813 TYR A C 1
ATOM 6209 O O . TYR A 1 813 ? -20.875 19.822 24.661 1.00 88.00 813 TYR A O 1
ATOM 6217 N N . THR A 1 814 ? -20.032 18.295 26.080 1.00 90.31 814 THR A N 1
ATOM 6218 C CA . THR A 1 814 ? -19.656 17.315 25.052 1.00 90.31 814 THR A CA 1
ATOM 6219 C C . THR A 1 814 ? -20.797 17.038 24.083 1.00 90.31 814 THR A C 1
ATOM 6221 O O . THR A 1 814 ? -20.574 17.078 22.878 1.00 90.31 814 THR A O 1
ATOM 6224 N N . ARG A 1 815 ? -22.032 16.866 24.576 1.00 87.81 815 ARG A N 1
ATOM 6225 C CA . ARG A 1 815 ? -23.203 16.592 23.726 1.00 87.81 815 ARG A CA 1
ATOM 6226 C C . ARG A 1 815 ? -23.456 17.661 22.668 1.00 87.81 815 ARG A C 1
ATOM 6228 O O . ARG A 1 815 ? -23.776 17.324 21.535 1.00 87.81 815 ARG A O 1
ATOM 6235 N N . SER A 1 816 ? -23.353 18.941 23.030 1.00 85.62 816 SER A N 1
ATOM 6236 C CA . SER A 1 816 ? -23.744 20.011 22.107 1.00 85.62 816 SER A CA 1
ATOM 6237 C C . SER A 1 816 ? -22.686 20.286 21.052 1.00 85.62 816 SER A C 1
ATOM 6239 O O . SER A 1 816 ? -23.030 20.416 19.880 1.00 85.62 816 SER A O 1
ATOM 6241 N N . TYR A 1 817 ? -21.403 20.307 21.426 1.00 91.50 817 TYR A N 1
ATOM 6242 C CA . TYR A 1 817 ? -20.357 20.587 20.445 1.00 91.50 817 TYR A CA 1
ATOM 6243 C C . TYR A 1 817 ? -20.009 19.367 19.581 1.00 91.50 817 TYR A C 1
ATOM 6245 O O . TYR A 1 817 ? -19.533 19.556 18.469 1.00 91.50 817 TYR A O 1
ATOM 6253 N N . ALA A 1 818 ? -20.247 18.130 20.041 1.00 91.25 818 ALA A N 1
ATOM 6254 C CA . ALA A 1 818 ? -19.858 16.920 19.310 1.00 91.25 818 ALA A CA 1
ATOM 6255 C C . ALA A 1 818 ? -20.527 16.798 17.930 1.00 91.25 818 ALA A C 1
ATOM 6257 O O . ALA A 1 818 ? -19.858 16.448 16.955 1.00 91.25 818 ALA A O 1
ATOM 6258 N N . TYR A 1 819 ? -21.823 17.106 17.827 1.00 89.69 819 TYR A N 1
ATOM 6259 C CA . TYR A 1 819 ? -22.539 17.120 16.545 1.00 89.69 819 TYR A CA 1
ATOM 6260 C C . TYR A 1 819 ? -22.076 18.260 15.641 1.00 89.69 819 TYR A C 1
ATOM 6262 O O . TYR A 1 819 ? -21.872 18.048 14.443 1.00 89.69 819 TYR A O 1
ATOM 6270 N N . LEU A 1 820 ? -21.868 19.448 16.221 1.00 92.44 820 LEU A N 1
ATOM 6271 C CA . LEU A 1 820 ? -21.393 20.621 15.492 1.00 92.44 820 LEU A CA 1
ATOM 6272 C C . LEU A 1 820 ? -19.992 20.375 14.921 1.00 92.44 820 LEU A C 1
ATOM 6274 O O . LEU A 1 820 ? -19.794 20.541 13.720 1.00 92.44 820 LEU A O 1
ATOM 6278 N N . SER A 1 821 ? -19.052 19.893 15.739 1.00 94.88 821 SER A N 1
ATOM 6279 C CA . SER A 1 821 ? -17.674 19.621 15.320 1.00 94.88 821 SER A CA 1
ATOM 6280 C C . SER A 1 821 ? -17.608 18.538 14.251 1.00 94.88 821 SER A C 1
ATOM 6282 O O . SER A 1 821 ? -16.904 18.694 13.265 1.00 94.88 821 SER A O 1
ATOM 6284 N N . THR A 1 822 ? -18.402 17.475 14.384 1.00 94.06 822 THR A N 1
ATOM 6285 C CA . THR A 1 822 ? -18.447 16.389 13.389 1.00 94.06 822 THR A CA 1
ATOM 6286 C C . THR A 1 822 ? -18.981 16.875 12.046 1.00 94.06 822 THR A C 1
ATOM 6288 O O . THR A 1 822 ? -18.370 16.612 11.015 1.00 94.06 822 THR A O 1
ATOM 6291 N N . SER A 1 823 ? -20.107 17.594 12.056 1.00 94.06 823 SER A N 1
ATOM 6292 C CA . SER A 1 823 ? -20.760 18.055 10.825 1.00 94.06 823 SER A CA 1
ATOM 6293 C C . SER A 1 823 ? -19.921 19.114 10.111 1.00 94.06 823 SER A C 1
ATOM 6295 O O . SER A 1 823 ? -19.795 19.082 8.891 1.00 94.06 823 SER A O 1
ATOM 6297 N N . THR A 1 824 ? -19.307 20.024 10.876 1.00 95.62 824 THR A N 1
ATOM 6298 C CA . THR A 1 824 ? -18.401 21.041 10.327 1.00 95.62 824 THR A CA 1
ATOM 6299 C C . THR A 1 824 ? -17.113 20.431 9.790 1.00 95.62 824 THR A C 1
ATOM 6301 O O . THR A 1 824 ? -16.750 20.758 8.670 1.00 95.62 824 THR A O 1
ATOM 6304 N N . THR A 1 825 ? -16.474 19.484 10.487 1.00 95.94 825 THR A N 1
ATOM 6305 C CA . THR A 1 825 ? -15.296 18.787 9.940 1.00 95.94 825 THR A CA 1
ATOM 6306 C C . THR A 1 825 ? -15.628 17.989 8.688 1.00 95.94 825 THR A C 1
ATOM 6308 O O . THR A 1 825 ? -14.865 18.052 7.731 1.00 95.94 825 THR A O 1
ATOM 6311 N N . TRP A 1 826 ? -16.754 17.271 8.663 1.00 96.19 826 TRP A N 1
ATOM 6312 C CA . TRP A 1 826 ? -17.186 16.538 7.471 1.00 96.19 826 TRP A CA 1
ATOM 6313 C C . TRP A 1 826 ? -17.345 17.472 6.268 1.00 96.19 826 TRP A C 1
ATOM 6315 O O . TRP A 1 826 ? -16.785 17.210 5.204 1.00 96.19 826 TRP A O 1
ATOM 6325 N N . LEU A 1 827 ? -18.039 18.600 6.461 1.00 96.19 827 LEU A N 1
ATOM 6326 C CA . LEU A 1 827 ? -18.227 19.603 5.419 1.00 96.19 827 LEU A CA 1
ATOM 6327 C C . LEU A 1 827 ? -16.894 20.238 4.997 1.00 96.19 827 LEU A C 1
ATOM 6329 O O . LEU A 1 827 ? -16.636 20.361 3.805 1.00 96.19 827 LEU A O 1
ATOM 6333 N N . SER A 1 828 ? -16.032 20.606 5.947 1.00 95.19 828 SER A N 1
ATOM 6334 C CA . SER A 1 828 ? -14.722 21.201 5.666 1.00 95.19 828 SER A CA 1
ATOM 6335 C C . SER A 1 828 ? -13.809 20.251 4.898 1.00 95.19 828 SER A C 1
ATOM 6337 O O . SER A 1 828 ? -13.235 20.671 3.903 1.00 95.19 828 SER A O 1
ATOM 6339 N N . ALA A 1 829 ? -13.709 18.985 5.302 1.00 94.94 829 ALA A N 1
ATOM 6340 C CA . ALA A 1 829 ? -12.891 17.989 4.612 1.00 94.94 829 ALA A CA 1
ATOM 6341 C C . ALA A 1 829 ? -13.425 17.684 3.206 1.00 94.94 829 ALA A C 1
ATOM 6343 O O . ALA A 1 829 ? -12.661 17.593 2.251 1.00 94.94 829 ALA A O 1
ATOM 6344 N N . MET A 1 830 ? -14.751 17.594 3.054 1.00 95.19 830 MET A N 1
ATOM 6345 C CA . MET A 1 830 ? -15.383 17.449 1.742 1.00 95.19 830 MET A CA 1
ATOM 6346 C C . MET A 1 830 ? -15.076 18.647 0.835 1.00 95.19 830 MET A C 1
ATOM 6348 O O . MET A 1 830 ? -14.709 18.457 -0.320 1.00 95.19 830 MET A O 1
ATOM 6352 N N . LEU A 1 831 ? -15.207 19.875 1.344 1.00 94.69 831 LEU A N 1
ATOM 6353 C CA . LEU A 1 831 ? -14.916 21.087 0.579 1.00 94.69 831 LEU A CA 1
ATOM 6354 C C . LEU A 1 831 ? -13.429 21.203 0.242 1.00 94.69 831 LEU A C 1
ATOM 6356 O O . LEU A 1 831 ? -13.111 21.521 -0.895 1.00 94.69 831 LEU A O 1
ATOM 6360 N N . LEU A 1 832 ? -12.525 20.909 1.181 1.00 92.69 832 LEU A N 1
ATOM 6361 C CA . LEU A 1 832 ? -11.081 20.903 0.932 1.00 92.69 832 LEU A CA 1
ATOM 6362 C C . LEU A 1 832 ? -10.723 19.922 -0.188 1.00 92.69 832 LEU A C 1
ATOM 6364 O O . LEU A 1 832 ? -10.057 20.318 -1.137 1.00 92.69 832 LEU A O 1
ATOM 6368 N N . ALA A 1 833 ? -11.243 18.695 -0.140 1.00 91.44 833 ALA A N 1
ATOM 6369 C CA . ALA A 1 833 ? -10.981 17.686 -1.164 1.00 91.44 833 ALA A CA 1
ATOM 6370 C C . ALA A 1 833 ? -11.594 18.020 -2.540 1.00 91.44 833 ALA A C 1
ATOM 6372 O O . ALA A 1 833 ? -11.038 17.631 -3.565 1.00 91.44 833 ALA A O 1
ATOM 6373 N N . LEU A 1 834 ? -12.727 18.735 -2.584 1.00 91.25 834 LEU A N 1
ATOM 6374 C CA . LEU A 1 834 ? -13.354 19.175 -3.840 1.00 91.25 834 LEU A CA 1
ATOM 6375 C C . LEU A 1 834 ? -12.700 20.433 -4.432 1.00 91.25 834 LEU A C 1
ATOM 6377 O O . LEU A 1 834 ? -12.644 20.566 -5.651 1.00 91.25 834 LEU A O 1
ATOM 6381 N N . LEU A 1 835 ? -12.239 21.362 -3.589 1.00 91.75 835 LEU A N 1
ATOM 6382 C CA . LEU A 1 835 ? -11.637 22.633 -4.010 1.00 91.75 835 LEU A CA 1
ATOM 6383 C C . LEU A 1 835 ? -10.140 22.504 -4.311 1.00 91.75 835 LEU A C 1
ATOM 6385 O O . LEU A 1 835 ? -9.625 23.234 -5.154 1.00 91.75 835 LEU A O 1
ATOM 6389 N N . LEU A 1 836 ? -9.450 21.595 -3.622 1.00 88.88 836 LEU A N 1
ATOM 6390 C CA . LEU A 1 836 ? -8.013 21.349 -3.738 1.00 88.88 836 LEU A CA 1
ATOM 6391 C C . LEU A 1 836 ? -7.760 19.847 -3.971 1.00 88.88 836 LEU A C 1
ATOM 6393 O O . LEU A 1 836 ? -7.223 19.169 -3.091 1.00 88.88 836 LEU A O 1
ATOM 6397 N N . PRO A 1 837 ? -8.167 19.294 -5.130 1.00 85.56 837 PRO A N 1
ATOM 6398 C CA . PRO A 1 837 ? -7.968 17.880 -5.423 1.00 85.56 837 PRO A CA 1
ATOM 6399 C C . PRO A 1 837 ? -6.474 17.532 -5.464 1.00 85.56 837 PRO A C 1
ATOM 6401 O O . PRO A 1 837 ? -5.661 18.268 -6.024 1.00 85.56 837 PRO A O 1
ATOM 6404 N N . GLN A 1 838 ? -6.111 16.385 -4.889 1.00 85.00 838 GLN A N 1
ATOM 6405 C CA . GLN A 1 838 ? -4.727 15.918 -4.873 1.00 85.00 838 GLN A CA 1
ATOM 6406 C C . GLN A 1 838 ? -4.262 15.483 -6.272 1.00 85.00 838 GLN A C 1
ATOM 6408 O O . GLN A 1 838 ? -4.835 14.568 -6.864 1.00 85.00 838 GLN A O 1
ATOM 6413 N N . SER A 1 839 ? -3.164 16.073 -6.752 1.00 82.06 839 SER A N 1
ATOM 6414 C CA . SER A 1 839 ? -2.419 15.619 -7.933 1.00 82.06 839 SER A CA 1
ATOM 6415 C C . SER A 1 839 ? -1.185 14.801 -7.534 1.00 82.06 839 SER A C 1
ATOM 6417 O O . SER A 1 839 ? -0.649 14.963 -6.435 1.00 82.06 839 SER A O 1
ATOM 6419 N N . TYR A 1 840 ? -0.711 13.929 -8.424 1.00 81.25 840 TYR A N 1
ATOM 6420 C CA . TYR A 1 840 ? 0.614 13.322 -8.281 1.00 81.25 840 TYR A CA 1
ATOM 6421 C C . TYR A 1 840 ? 1.693 14.292 -8.778 1.00 81.25 840 TYR A C 1
ATOM 6423 O O . TYR A 1 840 ? 1.420 15.168 -9.601 1.00 81.25 840 TYR A O 1
ATOM 6431 N N . SER A 1 841 ? 2.923 14.126 -8.300 1.00 80.94 841 SER A N 1
ATOM 6432 C CA . SER A 1 841 ? 4.107 14.753 -8.889 1.00 80.94 841 SER A CA 1
ATOM 6433 C C . SER A 1 841 ? 5.112 13.672 -9.255 1.00 80.94 841 SER A C 1
ATOM 6435 O O . SER A 1 841 ? 5.489 12.875 -8.398 1.00 80.94 841 SER A O 1
ATOM 6437 N N . ALA A 1 842 ? 5.547 13.653 -10.509 1.00 73.56 842 ALA A N 1
ATOM 6438 C CA . ALA A 1 842 ? 6.623 12.792 -10.973 1.00 73.56 842 ALA A CA 1
ATOM 6439 C C . ALA A 1 842 ? 7.821 13.661 -11.373 1.00 73.56 842 ALA A C 1
ATOM 6441 O O . ALA A 1 842 ? 7.651 14.640 -12.098 1.00 73.56 842 ALA A O 1
ATOM 6442 N N . SER A 1 843 ? 9.014 13.317 -10.900 1.00 72.44 843 SER A N 1
ATOM 6443 C CA . SER A 1 843 ? 10.274 13.938 -11.315 1.00 72.44 843 SER A CA 1
ATOM 6444 C C . SER A 1 843 ? 11.247 12.860 -11.764 1.00 72.44 843 SER A C 1
ATOM 6446 O O . SER A 1 843 ? 11.368 11.829 -11.105 1.00 72.44 843 SER A O 1
ATOM 6448 N N . MET A 1 844 ? 11.951 13.099 -12.865 1.00 65.50 844 MET A N 1
ATOM 6449 C CA . MET A 1 844 ? 13.009 12.215 -13.342 1.00 65.50 844 MET A CA 1
ATOM 6450 C C . MET A 1 844 ? 14.355 12.798 -12.918 1.00 65.50 844 MET A C 1
ATOM 6452 O O . MET A 1 844 ? 14.667 13.932 -13.268 1.00 65.50 844 MET A O 1
ATOM 6456 N N . ASP A 1 845 ? 15.113 12.038 -12.139 1.00 68.88 845 ASP A N 1
ATOM 6457 C CA . ASP A 1 845 ? 16.459 12.392 -11.690 1.00 68.88 845 ASP A CA 1
ATOM 6458 C C . ASP A 1 845 ? 17.253 11.091 -11.674 1.00 68.88 845 ASP A C 1
ATOM 6460 O O . ASP A 1 845 ? 17.041 10.252 -10.800 1.00 68.88 845 ASP A O 1
ATOM 6464 N N . ARG A 1 846 ? 18.048 10.878 -12.728 1.00 66.19 846 ARG A N 1
ATOM 6465 C CA . ARG A 1 846 ? 18.832 9.657 -12.923 1.00 66.19 846 ARG A CA 1
ATOM 6466 C C . ARG A 1 846 ? 20.177 9.829 -12.227 1.00 66.19 846 ARG A C 1
ATOM 6468 O O . ARG A 1 846 ? 21.062 10.493 -12.756 1.00 66.19 846 ARG A O 1
ATOM 6475 N N . GLN A 1 847 ? 20.324 9.226 -11.057 1.00 74.00 847 GLN A N 1
ATOM 6476 C CA . GLN A 1 847 ? 21.566 9.198 -10.291 1.00 74.00 847 GLN A CA 1
ATOM 6477 C C . GLN A 1 847 ? 21.856 7.762 -9.896 1.00 74.00 847 GLN A C 1
ATOM 6479 O O . GLN A 1 847 ? 20.990 7.091 -9.346 1.00 74.00 847 GLN A O 1
ATOM 6484 N N . CYS A 1 848 ? 23.068 7.298 -10.175 1.00 68.94 848 CYS A N 1
ATOM 6485 C CA . CYS A 1 848 ? 23.541 5.992 -9.747 1.00 68.94 848 CYS A CA 1
ATOM 6486 C C . CYS A 1 848 ? 24.738 6.178 -8.823 1.00 68.94 848 CYS A C 1
ATOM 6488 O O . CYS A 1 848 ? 25.694 6.877 -9.163 1.00 68.94 848 CYS A O 1
ATOM 6490 N N . VAL A 1 849 ? 24.692 5.540 -7.662 1.00 74.62 849 VAL A N 1
ATOM 6491 C CA . VAL A 1 849 ? 25.810 5.453 -6.726 1.00 74.62 849 VAL A CA 1
ATOM 6492 C C . VAL A 1 849 ? 26.305 4.015 -6.736 1.00 74.62 849 VAL A C 1
ATOM 6494 O O . VAL A 1 849 ? 25.530 3.079 -6.557 1.00 74.62 849 VAL A O 1
ATOM 6497 N N . TYR A 1 850 ? 27.602 3.817 -6.959 1.00 62.56 850 TYR A N 1
ATOM 6498 C CA . TYR A 1 850 ? 28.196 2.485 -6.888 1.00 62.56 850 TYR A CA 1
ATOM 6499 C C . TYR A 1 850 ? 28.364 2.059 -5.424 1.00 62.56 850 TYR A C 1
ATOM 6501 O O . TYR A 1 850 ? 28.888 2.802 -4.592 1.00 62.56 850 TYR A O 1
ATOM 6509 N N . ILE A 1 851 ? 27.935 0.842 -5.102 1.00 54.34 851 ILE A N 1
ATOM 6510 C CA . ILE A 1 851 ? 28.160 0.187 -3.812 1.00 54.34 851 ILE A CA 1
ATOM 6511 C C . ILE A 1 851 ? 29.203 -0.899 -4.060 1.00 54.34 851 ILE A C 1
ATOM 6513 O O . ILE A 1 851 ? 28.846 -2.052 -4.271 1.00 54.34 851 ILE A O 1
ATOM 6517 N N . ASN A 1 852 ? 30.487 -0.518 -4.042 1.00 48.03 852 ASN A N 1
ATOM 6518 C CA . ASN A 1 852 ? 31.616 -1.298 -4.579 1.00 48.03 852 ASN A CA 1
ATOM 6519 C C . ASN A 1 852 ? 31.449 -1.630 -6.077 1.00 48.03 852 ASN A C 1
ATOM 6521 O O . ASN A 1 852 ? 30.427 -2.164 -6.492 1.00 48.03 852 ASN A O 1
ATOM 6525 N N . MET A 1 853 ? 32.478 -1.357 -6.888 1.00 44.50 853 MET A N 1
ATOM 6526 C CA . MET A 1 853 ? 32.437 -1.532 -8.355 1.00 44.50 853 MET A CA 1
ATOM 6527 C C . MET A 1 853 ? 31.998 -2.936 -8.808 1.00 44.50 853 MET A C 1
ATOM 6529 O O . MET A 1 853 ? 31.430 -3.074 -9.886 1.00 44.50 853 MET A O 1
ATOM 6533 N N . ASP A 1 854 ? 32.197 -3.949 -7.960 1.00 43.78 854 ASP A N 1
ATOM 6534 C CA . ASP A 1 854 ? 31.958 -5.355 -8.293 1.00 43.78 854 ASP A CA 1
ATOM 6535 C C . ASP A 1 854 ? 30.646 -5.919 -7.704 1.00 43.78 854 ASP A C 1
ATOM 6537 O O . ASP A 1 854 ? 30.346 -7.094 -7.917 1.00 43.78 854 ASP A O 1
ATOM 6541 N N . ALA A 1 855 ? 29.888 -5.146 -6.906 1.00 48.34 855 ALA A N 1
ATOM 6542 C CA . ALA A 1 855 ? 28.769 -5.684 -6.118 1.00 48.34 855 ALA A CA 1
ATOM 6543 C C . ALA A 1 855 ? 27.387 -5.168 -6.540 1.00 48.34 855 ALA A C 1
ATOM 6545 O O . ALA A 1 855 ? 26.513 -5.985 -6.834 1.00 48.34 855 ALA A O 1
ATOM 6546 N N . ALA A 1 856 ? 27.152 -3.852 -6.537 1.00 51.44 856 ALA A N 1
ATOM 6547 C CA . ALA A 1 856 ? 25.857 -3.287 -6.923 1.00 51.44 856 ALA A CA 1
ATOM 6548 C C . ALA A 1 856 ? 25.935 -1.799 -7.298 1.00 51.44 856 ALA A C 1
ATOM 6550 O O . ALA A 1 856 ? 26.815 -1.066 -6.846 1.00 51.44 856 ALA A O 1
ATOM 6551 N N . LEU A 1 857 ? 24.946 -1.342 -8.065 1.00 59.16 857 LEU A N 1
ATOM 6552 C CA . LEU A 1 857 ? 24.642 0.070 -8.299 1.00 59.16 857 LEU A CA 1
ATOM 6553 C C . LEU A 1 857 ? 23.290 0.385 -7.650 1.00 59.16 857 LEU A C 1
ATOM 6555 O O . LEU A 1 857 ? 22.318 -0.335 -7.874 1.00 59.16 857 LEU A O 1
ATOM 6559 N N . ASP A 1 858 ? 23.226 1.452 -6.856 1.00 64.38 858 ASP A N 1
ATOM 6560 C CA . ASP A 1 858 ? 21.973 2.024 -6.363 1.00 64.38 858 ASP A CA 1
ATOM 6561 C C . ASP A 1 858 ? 21.587 3.194 -7.264 1.00 64.38 858 ASP A C 1
ATOM 6563 O O . ASP A 1 858 ? 22.220 4.251 -7.234 1.00 64.38 858 ASP A O 1
ATOM 6567 N N . CYS A 1 859 ? 20.595 2.967 -8.122 1.00 62.59 859 CYS A N 1
ATOM 6568 C CA . CYS A 1 859 ? 20.156 3.927 -9.121 1.00 62.59 859 CYS A CA 1
ATOM 6569 C C . CYS A 1 859 ? 18.767 4.468 -8.784 1.00 62.59 859 CYS A C 1
ATOM 6571 O O . CYS A 1 859 ? 17.765 3.758 -8.875 1.00 62.59 859 CYS A O 1
ATOM 6573 N N . THR A 1 860 ? 18.671 5.763 -8.500 1.00 64.88 860 THR A N 1
ATOM 6574 C CA . THR A 1 860 ? 17.400 6.483 -8.554 1.00 64.88 860 THR A CA 1
ATOM 6575 C C . THR A 1 860 ? 17.188 6.940 -9.989 1.00 64.88 860 THR A C 1
ATOM 6577 O O . THR A 1 860 ? 18.007 7.693 -10.494 1.00 64.88 860 THR A O 1
ATOM 6580 N N . SER A 1 861 ? 16.132 6.482 -10.672 1.00 67.00 861 SER A N 1
ATOM 6581 C CA . SER A 1 861 ? 15.803 6.968 -12.027 1.00 67.00 861 SER A CA 1
ATOM 6582 C C . SER A 1 861 ? 14.711 8.035 -12.026 1.00 67.00 861 SER A C 1
ATOM 6584 O O . SER A 1 861 ? 14.742 8.961 -12.837 1.00 67.00 861 SER A O 1
ATOM 6586 N N . ALA A 1 862 ? 13.689 7.865 -11.191 1.00 67.12 862 ALA A N 1
ATOM 6587 C CA . ALA A 1 862 ? 12.548 8.761 -11.105 1.00 67.12 862 ALA A CA 1
ATOM 6588 C C . ALA A 1 862 ? 11.867 8.625 -9.740 1.00 67.12 862 ALA A C 1
ATOM 6590 O O . ALA A 1 862 ? 11.904 7.568 -9.112 1.00 67.12 862 ALA A O 1
ATOM 6591 N N . ILE A 1 863 ? 11.210 9.695 -9.303 1.00 70.94 863 ILE A N 1
ATOM 6592 C CA . ILE A 1 863 ? 10.422 9.751 -8.075 1.00 70.94 863 ILE A CA 1
ATOM 6593 C C . ILE A 1 863 ? 8.986 10.082 -8.464 1.00 70.94 863 ILE A C 1
ATOM 6595 O O . ILE A 1 863 ? 8.724 11.132 -9.048 1.00 70.94 863 ILE A O 1
ATOM 6599 N N . VAL A 1 864 ? 8.046 9.205 -8.109 1.00 75.56 864 VAL A N 1
ATOM 6600 C CA . VAL A 1 864 ? 6.606 9.444 -8.268 1.00 75.56 864 VAL A CA 1
ATOM 6601 C C . VAL A 1 864 ? 5.987 9.616 -6.884 1.00 75.56 864 VAL A C 1
ATOM 6603 O O . VAL A 1 864 ? 5.729 8.649 -6.169 1.00 75.56 864 VAL A O 1
ATOM 6606 N N . ALA A 1 865 ? 5.746 10.863 -6.484 1.00 80.06 865 ALA A N 1
ATOM 6607 C CA . ALA A 1 865 ? 5.042 11.180 -5.249 1.00 80.06 865 ALA A CA 1
ATOM 6608 C C . ALA A 1 865 ? 3.531 11.254 -5.512 1.00 80.06 865 ALA A C 1
ATOM 6610 O O . ALA A 1 865 ? 3.018 12.160 -6.168 1.00 80.06 865 ALA A O 1
ATOM 6611 N N . VAL A 1 866 ? 2.812 10.265 -4.985 1.00 80.69 866 VAL A N 1
ATOM 6612 C CA . VAL A 1 866 ? 1.372 10.069 -5.216 1.00 80.69 866 VAL A CA 1
ATOM 6613 C C . VAL A 1 866 ? 0.505 10.848 -4.214 1.00 80.69 866 VAL A C 1
ATOM 6615 O O . VAL A 1 866 ? -0.668 11.125 -4.484 1.00 80.69 866 VAL A O 1
ATOM 6618 N N . GLY A 1 867 ? 1.071 11.232 -3.066 1.00 82.19 867 GLY A N 1
ATOM 6619 C CA . GLY A 1 867 ? 0.367 11.923 -1.984 1.00 82.19 867 GLY A CA 1
ATOM 6620 C C . GLY A 1 867 ? 1.127 13.116 -1.410 1.00 82.19 867 GLY A C 1
ATOM 6621 O O . GLY A 1 867 ? 2.326 13.274 -1.630 1.00 82.19 867 GLY A O 1
ATOM 6622 N N . SER A 1 868 ? 0.417 13.955 -0.651 1.00 84.12 868 SER A N 1
ATOM 6623 C CA . SER A 1 868 ? 0.940 15.202 -0.077 1.00 84.12 868 SER A CA 1
ATOM 6624 C C . SER A 1 868 ? 0.789 15.228 1.441 1.00 84.12 868 SER A C 1
ATOM 6626 O O . SER A 1 868 ? -0.323 15.227 1.972 1.00 84.12 868 SER A O 1
ATOM 6628 N N . LEU A 1 869 ? 1.915 15.345 2.157 1.00 87.88 869 LEU A N 1
ATOM 6629 C CA . LEU A 1 869 ? 1.900 15.560 3.609 1.00 87.88 869 LEU A CA 1
ATOM 6630 C C . LEU A 1 869 ? 1.207 16.882 3.975 1.00 87.88 869 LEU A C 1
ATOM 6632 O O . LEU A 1 869 ? 0.565 16.972 5.017 1.00 87.88 869 LEU A O 1
ATOM 6636 N N . ARG A 1 870 ? 1.304 17.905 3.116 1.00 90.62 870 ARG A N 1
ATOM 6637 C CA . ARG A 1 870 ? 0.703 19.223 3.369 1.00 90.62 870 ARG A CA 1
ATOM 6638 C C . ARG A 1 870 ? -0.821 19.151 3.406 1.00 90.62 870 ARG A C 1
ATOM 6640 O O . ARG A 1 870 ? -1.415 19.682 4.336 1.00 90.62 870 ARG A O 1
ATOM 6647 N N . HIS A 1 871 ? -1.437 18.471 2.440 1.00 88.69 871 HIS A N 1
ATOM 6648 C CA . HIS A 1 871 ? -2.895 18.336 2.394 1.00 88.69 871 HIS A CA 1
ATOM 6649 C C . HIS A 1 871 ? -3.417 17.475 3.552 1.00 88.69 871 HIS A C 1
ATOM 6651 O O . HIS A 1 871 ? -4.370 17.866 4.225 1.00 88.69 871 HIS A O 1
ATOM 6657 N N . LEU A 1 872 ? -2.690 16.408 3.909 1.00 91.25 872 LEU A N 1
ATOM 6658 C CA . LEU A 1 872 ? -3.001 15.611 5.097 1.00 91.25 872 LEU A CA 1
ATOM 6659 C C . LEU A 1 872 ? -2.993 16.469 6.373 1.00 91.25 872 LEU A C 1
ATOM 6661 O O . LEU A 1 872 ? -3.883 16.349 7.217 1.00 91.25 872 LEU A O 1
ATOM 6665 N N . LEU A 1 873 ? -2.007 17.361 6.520 1.00 93.19 873 LEU A N 1
ATOM 6666 C CA . LEU A 1 873 ? -1.949 18.290 7.649 1.00 93.19 873 LEU A CA 1
ATOM 6667 C C . LEU A 1 873 ? -3.103 19.302 7.634 1.00 93.19 873 LEU A C 1
ATOM 6669 O O . LEU A 1 873 ? -3.577 19.659 8.713 1.00 93.19 873 LEU A O 1
ATOM 6673 N N . TYR A 1 874 ? -3.592 19.734 6.466 1.00 93.81 874 TYR A N 1
ATOM 6674 C CA . TYR A 1 874 ? -4.782 20.588 6.372 1.00 93.81 874 TYR A CA 1
ATOM 6675 C C . TYR A 1 874 ? -6.038 19.884 6.888 1.00 93.81 874 TYR A C 1
ATOM 6677 O O . TYR A 1 874 ? -6.761 20.481 7.684 1.00 93.81 874 TYR A O 1
ATOM 6685 N N . ASP A 1 875 ? -6.260 18.617 6.537 1.00 94.00 875 ASP A N 1
ATOM 6686 C CA . ASP A 1 875 ? -7.405 17.843 7.038 1.00 94.00 875 ASP A CA 1
ATOM 6687 C C . ASP A 1 875 ? -7.350 17.646 8.560 1.00 94.00 875 ASP A C 1
ATOM 6689 O O . ASP A 1 875 ? -8.344 17.847 9.269 1.00 94.00 875 ASP A O 1
ATOM 6693 N N . VAL A 1 876 ? -6.172 17.310 9.098 1.00 95.06 876 VAL A N 1
ATOM 6694 C CA . VAL A 1 876 ? -5.971 17.162 10.550 1.00 95.06 876 VAL A CA 1
ATOM 6695 C C . VAL A 1 876 ? -6.157 18.504 11.268 1.00 95.06 876 VAL A C 1
ATOM 6697 O O . VAL A 1 876 ? -6.823 18.566 12.306 1.00 95.06 876 VAL A O 1
ATOM 6700 N N . ALA A 1 877 ? -5.618 19.594 10.715 1.00 95.38 877 ALA A N 1
ATOM 6701 C CA . ALA A 1 877 ? -5.785 20.937 11.262 1.00 95.38 877 ALA A CA 1
ATOM 6702 C C . ALA A 1 877 ? -7.249 21.399 11.206 1.00 95.38 877 ALA A C 1
ATOM 6704 O O . ALA A 1 877 ? -7.735 21.992 12.174 1.00 95.38 877 ALA A O 1
ATOM 6705 N N . ALA A 1 878 ? -7.978 21.082 10.133 1.00 94.75 878 ALA A N 1
ATOM 6706 C CA . ALA A 1 878 ? -9.403 21.368 10.001 1.00 94.75 878 ALA A CA 1
ATOM 6707 C C . ALA A 1 878 ? -10.215 20.624 11.070 1.00 94.75 878 ALA A C 1
ATOM 6709 O O . ALA A 1 878 ? -11.033 21.245 11.754 1.00 94.75 878 ALA A O 1
ATOM 6710 N N . ALA A 1 879 ? -9.938 19.334 11.291 1.00 95.38 879 ALA A N 1
ATOM 6711 C CA . ALA A 1 879 ? -10.574 18.543 12.344 1.00 95.38 879 ALA A CA 1
ATOM 6712 C C . ALA A 1 879 ? -10.333 19.138 13.744 1.00 95.38 879 ALA A C 1
ATOM 6714 O O . ALA A 1 879 ? -11.280 19.340 14.509 1.00 95.38 879 ALA A O 1
ATOM 6715 N N . LEU A 1 880 ? -9.083 19.485 14.072 1.00 96.00 880 LEU A N 1
ATOM 6716 C CA . LEU A 1 880 ? -8.732 20.106 15.355 1.00 96.00 880 LEU A CA 1
ATOM 6717 C C . LEU A 1 880 ? -9.396 21.478 15.532 1.00 96.00 880 LEU A C 1
ATOM 6719 O O . LEU A 1 880 ? -9.970 21.753 16.588 1.00 96.00 880 LEU A O 1
ATOM 6723 N N . THR A 1 881 ? -9.371 22.317 14.496 1.00 95.81 881 THR A N 1
ATOM 6724 C CA . THR A 1 881 ? -9.956 23.667 14.523 1.00 95.81 881 THR A CA 1
ATOM 6725 C C . THR A 1 881 ? -11.470 23.613 14.695 1.00 95.81 881 THR A C 1
ATOM 6727 O O . THR A 1 881 ? -12.019 24.342 15.518 1.00 95.81 881 THR A O 1
ATOM 6730 N N . CYS A 1 882 ? -12.152 22.707 13.994 1.00 96.00 882 CYS A N 1
ATOM 6731 C CA . CYS A 1 882 ? -13.593 22.500 14.137 1.00 96.00 882 CYS A CA 1
ATOM 6732 C C . CYS A 1 882 ? -13.967 22.016 15.543 1.00 96.00 882 CYS A C 1
ATOM 6734 O O . CYS A 1 882 ? -14.950 22.491 16.116 1.00 96.00 882 CYS A O 1
ATOM 6736 N N . VAL A 1 883 ? -13.179 21.111 16.137 1.00 95.25 883 VAL A N 1
ATOM 6737 C CA . VAL A 1 883 ? -13.390 20.637 17.514 1.00 95.25 883 VAL A CA 1
ATOM 6738 C C . VAL A 1 883 ? -13.199 21.771 18.520 1.00 95.25 883 VAL A C 1
ATOM 6740 O O . VAL A 1 883 ? -14.118 22.059 19.288 1.00 95.25 883 VAL A O 1
ATOM 6743 N N . VAL A 1 884 ? -12.046 22.445 18.504 1.00 95.00 884 VAL A N 1
ATOM 6744 C CA . VAL A 1 884 ? -11.734 23.527 19.451 1.00 95.00 884 VAL A CA 1
ATOM 6745 C C . VAL A 1 884 ? -12.694 24.703 19.270 1.00 95.00 884 VAL A C 1
ATOM 6747 O O . VAL A 1 884 ? -13.263 25.183 20.250 1.00 95.00 884 VAL A O 1
ATOM 6750 N N . GLY A 1 885 ? -12.946 25.120 18.029 1.00 94.56 885 GLY A N 1
ATOM 6751 C CA . GLY A 1 885 ? -13.885 26.189 17.698 1.00 94.56 885 GLY A CA 1
ATOM 6752 C C . GLY A 1 885 ? -15.301 25.888 18.186 1.00 94.56 885 GLY A C 1
ATOM 6753 O O . GLY A 1 885 ? -15.909 26.731 18.841 1.00 94.56 885 GLY A O 1
ATOM 6754 N N . SER A 1 886 ? -15.799 24.664 17.976 1.00 94.25 886 SER A N 1
ATOM 6755 C CA . SER A 1 886 ? -17.126 24.262 18.469 1.00 94.25 886 SER A CA 1
ATOM 6756 C C . SER A 1 886 ? -17.205 24.277 19.999 1.00 94.25 886 SER A C 1
ATOM 6758 O O . SER A 1 886 ? -18.214 24.711 20.554 1.00 94.25 886 SER A O 1
ATOM 6760 N N . VAL A 1 887 ? -16.141 23.863 20.701 1.00 92.88 887 VAL A N 1
ATOM 6761 C CA . VAL A 1 887 ? -16.069 23.948 22.173 1.00 92.88 887 VAL A CA 1
ATOM 6762 C C . VAL A 1 887 ? -16.125 25.402 22.644 1.00 92.88 887 VAL A C 1
ATOM 6764 O O . VAL A 1 887 ? -16.858 25.707 23.587 1.00 92.88 887 VAL A O 1
ATOM 6767 N N . LEU A 1 888 ? -15.366 26.299 22.009 1.00 93.25 888 LEU A N 1
ATOM 6768 C CA . LEU A 1 888 ? -15.338 27.722 22.360 1.00 93.25 888 LEU A CA 1
ATOM 6769 C C . LEU A 1 888 ? -16.690 28.394 22.099 1.00 93.25 888 LEU A C 1
ATOM 6771 O O . LEU A 1 888 ? -17.190 29.099 22.973 1.00 93.25 888 LEU A O 1
ATOM 6775 N N . VAL A 1 889 ? -17.315 28.120 20.950 1.00 93.44 889 VAL A N 1
ATOM 6776 C CA . VAL A 1 889 ? -18.646 28.638 20.596 1.00 93.44 889 VAL A CA 1
ATOM 6777 C C . VAL A 1 889 ? -19.696 28.180 21.605 1.00 93.44 889 VAL A C 1
ATOM 6779 O O . VAL A 1 889 ? -20.477 28.998 22.084 1.00 93.44 889 VAL A O 1
ATOM 6782 N N . GLU A 1 890 ? -19.705 26.903 21.984 1.00 91.12 890 GLU A N 1
ATOM 6783 C CA . GLU A 1 890 ? -20.667 26.378 22.960 1.00 91.12 890 GLU A CA 1
ATOM 6784 C C . GLU A 1 890 ? -20.445 26.941 24.369 1.00 91.12 890 GLU A C 1
ATOM 6786 O O . GLU A 1 890 ? -21.406 27.301 25.054 1.00 91.12 890 GLU A O 1
ATOM 6791 N N . ARG A 1 891 ? -19.185 27.091 24.796 1.00 89.44 891 ARG A N 1
ATOM 6792 C CA . ARG A 1 891 ? -18.856 27.740 26.075 1.00 89.44 891 ARG A CA 1
ATOM 6793 C C . ARG A 1 891 ? -19.216 29.222 26.088 1.00 89.44 891 ARG A C 1
ATOM 6795 O O . ARG A 1 891 ? -19.582 29.731 27.142 1.00 89.44 891 ARG A O 1
ATOM 6802 N N . TRP A 1 892 ? -19.128 29.901 24.948 1.00 91.44 892 TRP A N 1
ATOM 6803 C CA . TRP A 1 892 ? -19.549 31.293 24.819 1.00 91.44 892 TRP A CA 1
ATOM 6804 C C . TRP A 1 892 ? -21.076 31.433 24.819 1.00 91.44 892 TRP A C 1
ATOM 6806 O O . TRP A 1 892 ? -21.609 32.283 25.530 1.00 91.44 892 TRP A O 1
ATOM 6816 N N . ARG A 1 893 ? -21.793 30.561 24.095 1.00 91.31 893 ARG A N 1
ATOM 6817 C CA . ARG A 1 893 ? -23.265 30.568 24.022 1.00 91.31 893 ARG A CA 1
ATOM 6818 C C . ARG A 1 893 ? -23.930 30.249 25.360 1.00 91.31 893 ARG A C 1
ATOM 6820 O O . ARG A 1 893 ? -24.935 30.870 25.693 1.00 91.31 893 ARG A O 1
ATOM 6827 N N . ILE A 1 894 ? -23.411 29.276 26.117 1.00 88.56 894 ILE A N 1
ATOM 6828 C CA . ILE A 1 894 ? -24.009 28.839 27.390 1.00 88.56 894 ILE A CA 1
ATOM 6829 C C . ILE A 1 894 ? -22.911 28.628 28.451 1.00 88.56 894 ILE A C 1
ATOM 6831 O O . ILE A 1 894 ? -22.581 27.489 28.755 1.00 88.56 894 ILE A O 1
ATOM 6835 N N . PRO A 1 895 ? -22.361 29.681 29.088 1.00 85.06 895 PRO A N 1
ATOM 6836 C CA . PRO A 1 895 ? -21.182 29.563 29.965 1.00 85.06 895 PRO A CA 1
ATOM 6837 C C . PRO A 1 895 ? -21.359 28.708 31.230 1.00 85.06 895 PRO A C 1
ATOM 6839 O O . PRO A 1 895 ? -20.381 28.211 31.795 1.00 85.06 895 PRO A O 1
ATOM 6842 N N . LYS A 1 896 ? -22.598 28.538 31.710 1.00 84.94 896 LYS A N 1
ATOM 6843 C CA . LYS A 1 896 ? -22.923 27.810 32.951 1.00 84.94 896 LYS A CA 1
ATOM 6844 C C . LYS A 1 896 ? -23.933 26.690 32.708 1.00 84.94 896 LYS A C 1
ATOM 6846 O O . LYS A 1 896 ? -24.984 26.643 33.345 1.00 84.94 896 LYS A O 1
ATOM 6851 N N . ARG A 1 897 ? -23.636 25.776 31.780 1.00 83.94 897 ARG A N 1
ATOM 6852 C CA . ARG A 1 897 ? -24.492 24.603 31.566 1.00 83.94 897 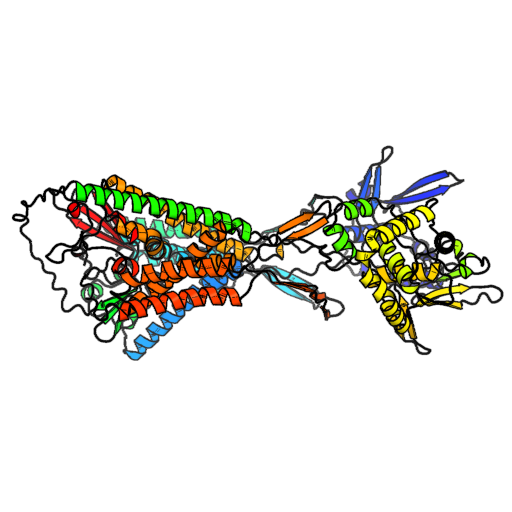ARG A CA 1
ATOM 6853 C C . ARG A 1 897 ? -24.509 23.709 32.820 1.00 83.94 897 ARG A C 1
ATOM 6855 O O . ARG A 1 897 ? -23.426 23.386 33.323 1.00 83.94 897 ARG A O 1
ATOM 6862 N N . PRO A 1 898 ? -25.693 23.307 33.326 1.00 82.00 898 PRO A N 1
ATOM 6863 C CA . PRO A 1 898 ? -25.791 22.518 34.549 1.00 82.00 898 PRO A CA 1
ATOM 6864 C C . PRO A 1 898 ? -25.090 21.158 34.392 1.00 82.00 898 PRO A C 1
ATOM 6866 O O . PRO A 1 898 ? -25.157 20.557 33.315 1.00 82.00 898 PRO A O 1
ATOM 6869 N N . PRO A 1 899 ? -24.408 20.665 35.441 1.00 78.75 899 PRO A N 1
ATOM 6870 C CA . PRO A 1 899 ? -23.726 19.381 35.396 1.00 78.75 899 PRO A CA 1
ATOM 6871 C C . PRO A 1 899 ? -24.738 18.237 35.329 1.00 78.75 899 PRO A C 1
ATOM 6873 O O . PRO A 1 899 ? -25.804 18.284 35.947 1.00 78.75 899 PRO A O 1
ATOM 6876 N N . MET A 1 900 ? -24.386 17.178 34.603 1.00 74.06 900 MET A N 1
ATOM 6877 C CA . MET A 1 900 ? -25.216 15.981 34.546 1.00 74.06 900 MET A CA 1
ATOM 6878 C C . MET A 1 900 ? -25.054 15.181 35.846 1.00 74.06 900 MET A C 1
ATOM 6880 O O . MET A 1 900 ? -23.967 14.687 36.136 1.00 74.06 900 MET A O 1
ATOM 6884 N N . ALA A 1 901 ? -26.128 15.080 36.633 1.00 65.81 901 ALA A N 1
ATOM 6885 C CA . ALA A 1 901 ? -26.112 14.575 38.012 1.00 65.81 901 ALA A CA 1
ATOM 6886 C C . ALA A 1 901 ? -26.369 13.055 38.148 1.00 65.81 901 ALA A C 1
ATOM 6888 O O . ALA A 1 901 ? -26.865 12.610 39.183 1.00 65.81 901 ALA A O 1
ATOM 6889 N N . MET A 1 902 ? -26.081 12.254 37.115 1.00 72.31 902 MET A N 1
ATOM 6890 C CA . MET A 1 902 ? -26.334 10.809 37.139 1.00 72.31 902 MET A CA 1
ATOM 6891 C C . MET A 1 902 ? -25.146 10.038 37.736 1.00 72.31 902 MET A C 1
ATOM 6893 O O . MET A 1 902 ? -24.014 10.154 37.279 1.00 72.31 902 MET A O 1
ATOM 6897 N N . THR A 1 903 ? -25.409 9.196 38.734 1.00 67.94 903 THR A N 1
ATOM 6898 C CA . THR A 1 903 ? -24.378 8.469 39.498 1.00 67.94 903 THR A CA 1
ATOM 6899 C C . THR A 1 903 ? -23.997 7.100 38.921 1.00 67.94 903 THR A C 1
ATOM 6901 O O . THR A 1 903 ? -23.202 6.391 39.526 1.00 67.94 903 THR A O 1
ATOM 6904 N N . SER A 1 904 ? -24.530 6.704 37.758 1.00 76.56 904 SER A N 1
ATOM 6905 C CA . SER A 1 904 ? -24.283 5.368 37.193 1.00 76.56 904 SER A CA 1
ATOM 6906 C C . SER A 1 904 ? -22.828 5.176 36.739 1.00 76.56 904 SER A C 1
ATOM 6908 O O . SER A 1 904 ? -22.268 6.041 36.054 1.00 76.56 904 SER A O 1
ATOM 6910 N N . LEU A 1 905 ? -22.242 4.019 37.068 1.00 79.00 905 LEU A N 1
ATOM 6911 C CA . LEU A 1 905 ? -20.901 3.578 36.644 1.00 79.00 905 LEU A CA 1
ATOM 6912 C C . LEU A 1 905 ? -20.931 2.632 35.427 1.00 79.00 905 LEU A C 1
ATOM 6914 O O . LEU A 1 905 ? -19.887 2.180 34.973 1.00 79.00 905 LEU A O 1
ATOM 6918 N N . LEU A 1 906 ? -22.114 2.350 34.872 1.00 81.62 906 LEU A N 1
ATOM 6919 C CA . LEU A 1 906 ? -22.282 1.429 33.739 1.00 81.62 906 LEU A CA 1
ATOM 6920 C C . LEU A 1 906 ? -21.972 2.048 32.368 1.00 81.62 906 LEU A C 1
ATOM 6922 O O . LEU A 1 906 ? -21.818 1.328 31.379 1.00 81.62 906 LEU A O 1
ATOM 6926 N N . LEU A 1 907 ? -21.935 3.379 32.289 1.00 86.56 907 LEU A N 1
ATOM 6927 C CA . LEU A 1 907 ? -21.768 4.127 31.043 1.00 86.56 907 LEU A CA 1
ATOM 6928 C C . LEU A 1 907 ? -20.362 4.718 30.948 1.00 86.56 907 LEU A C 1
ATOM 6930 O O . LEU A 1 907 ? -19.898 5.385 31.880 1.00 86.56 907 LEU A O 1
ATOM 6934 N N . ASP A 1 908 ? -19.708 4.496 29.809 1.00 87.38 908 ASP A N 1
ATOM 6935 C CA . ASP A 1 908 ? -18.463 5.180 29.452 1.00 87.38 908 ASP A CA 1
ATOM 6936 C C . ASP A 1 908 ? -18.720 6.661 29.127 1.00 87.38 908 ASP A C 1
ATOM 6938 O O . ASP A 1 908 ? -19.863 7.111 29.052 1.00 87.38 908 ASP A O 1
ATOM 6942 N N . SER A 1 909 ? -17.665 7.460 28.970 1.00 88.62 909 SER A N 1
ATOM 6943 C CA . SER A 1 909 ? -17.804 8.900 28.730 1.00 88.62 909 SER A CA 1
ATOM 6944 C C . SER A 1 909 ? -18.627 9.215 27.483 1.00 88.62 909 SER A C 1
ATOM 6946 O O . SER A 1 909 ? -19.456 10.126 27.513 1.00 88.62 909 SER A O 1
ATOM 6948 N N . THR A 1 910 ? -18.442 8.444 26.410 1.00 88.62 910 THR A N 1
ATOM 6949 C CA . THR A 1 910 ? -19.167 8.633 25.157 1.00 88.62 910 THR A CA 1
ATOM 6950 C C . THR A 1 910 ? -20.662 8.383 25.355 1.00 88.62 910 THR A C 1
ATOM 6952 O O . THR A 1 910 ? -21.452 9.286 25.101 1.00 88.62 910 THR A O 1
ATOM 6955 N N . SER A 1 911 ? -21.083 7.229 25.877 1.00 90.12 911 SER A N 1
ATOM 6956 C CA . SER A 1 911 ? -22.513 6.962 26.111 1.00 90.12 911 SER A CA 1
ATOM 6957 C C . SER A 1 911 ? -23.123 7.856 27.196 1.00 90.12 911 SER A C 1
ATOM 6959 O O . SER A 1 911 ? -24.255 8.309 27.047 1.00 90.12 911 SER A O 1
ATOM 6961 N N . TYR A 1 912 ? -22.368 8.182 28.252 1.00 89.12 912 TYR A N 1
ATOM 6962 C CA . TYR A 1 912 ? -22.820 9.059 29.333 1.00 89.12 912 TYR A CA 1
ATOM 6963 C C . TYR A 1 912 ? -23.140 10.462 28.814 1.00 89.12 912 TYR A C 1
ATOM 6965 O O . TYR A 1 912 ? -24.204 10.989 29.111 1.00 89.12 912 TYR A O 1
ATOM 6973 N N . PHE A 1 913 ? -22.253 11.081 28.031 1.00 88.62 913 PHE A N 1
ATOM 6974 C CA . PHE A 1 913 ? -22.481 12.451 27.571 1.00 88.62 913 PHE A CA 1
ATOM 6975 C C . PHE A 1 913 ? -23.301 12.552 26.280 1.00 88.62 913 PHE A C 1
ATOM 6977 O O . PHE A 1 913 ? -23.914 13.595 26.073 1.00 88.62 913 PHE A O 1
ATOM 6984 N N . MET A 1 914 ? -23.304 11.545 25.398 1.00 88.81 914 MET A N 1
ATOM 6985 C CA . MET A 1 914 ? -23.970 11.648 24.087 1.00 88.81 914 MET A CA 1
ATOM 6986 C C . MET A 1 914 ? -25.459 11.300 24.127 1.00 88.81 914 MET A C 1
ATOM 6988 O O . MET A 1 914 ? -26.244 11.929 23.418 1.00 88.81 914 MET A O 1
ATOM 6992 N N . PHE A 1 915 ? -25.863 10.334 24.955 1.00 90.50 915 PHE A N 1
ATOM 6993 C CA . PHE A 1 915 ? -27.247 9.868 24.967 1.00 90.50 915 PHE A CA 1
ATOM 6994 C C . PHE A 1 915 ? -28.240 10.892 25.513 1.00 90.50 915 PHE A C 1
ATOM 6996 O O . PHE A 1 915 ? -27.934 11.748 26.352 1.00 90.50 915 PHE A O 1
ATOM 7003 N N . ASP A 1 916 ? -29.473 10.772 25.027 1.00 86.69 916 ASP A N 1
ATOM 7004 C CA . ASP A 1 916 ? -30.622 11.452 25.588 1.00 86.69 916 ASP A CA 1
ATOM 7005 C C . ASP A 1 916 ? -31.304 10.610 26.663 1.00 86.69 916 ASP A C 1
ATOM 7007 O O . ASP A 1 916 ? -31.704 9.470 26.434 1.00 86.69 916 ASP A O 1
ATOM 7011 N N . PHE A 1 917 ? -31.467 11.214 27.838 1.00 83.69 917 PHE A N 1
ATOM 7012 C CA . PHE A 1 917 ? -32.134 10.620 28.994 1.00 83.69 917 PHE A CA 1
ATOM 7013 C C . PHE A 1 917 ? -33.405 11.385 29.386 1.00 83.69 917 PHE A C 1
ATOM 7015 O O . PHE A 1 917 ? -34.052 11.021 30.371 1.00 83.69 917 PHE A O 1
ATOM 7022 N N . ALA A 1 918 ? -33.780 12.444 28.652 1.00 79.00 918 ALA A N 1
ATOM 7023 C CA . ALA A 1 918 ? -34.861 13.350 29.046 1.00 79.00 918 ALA A CA 1
ATOM 7024 C C . ALA A 1 918 ? -36.206 12.627 29.234 1.00 79.00 918 ALA A C 1
ATOM 7026 O O . ALA A 1 918 ? -36.894 12.854 30.225 1.00 79.00 918 ALA A O 1
ATOM 7027 N N . ALA A 1 919 ? -36.554 11.703 28.331 1.00 76.12 919 ALA A N 1
ATOM 7028 C CA . ALA A 1 919 ? -37.784 10.906 28.413 1.00 76.12 919 ALA A CA 1
ATOM 7029 C C . ALA A 1 919 ? -37.670 9.656 29.315 1.00 76.12 919 ALA A C 1
ATOM 7031 O O . ALA A 1 919 ? -38.672 8.969 29.544 1.00 76.12 919 ALA A O 1
ATOM 7032 N N . TRP A 1 920 ? -36.468 9.366 29.824 1.00 80.12 920 TRP A N 1
ATOM 7033 C CA . TRP A 1 920 ? -36.114 8.135 30.544 1.00 80.12 920 TRP A CA 1
ATOM 7034 C C . TRP A 1 920 ? -35.689 8.370 32.000 1.00 80.12 920 TRP A C 1
ATOM 7036 O O . TRP A 1 920 ? -35.325 7.430 32.706 1.00 80.12 920 TRP A O 1
ATOM 7046 N N . THR A 1 921 ? -35.780 9.613 32.476 1.00 79.38 921 THR A N 1
ATOM 7047 C CA . THR A 1 921 ? -35.492 9.988 33.865 1.00 79.38 921 THR A CA 1
ATOM 7048 C C . THR A 1 921 ? -36.785 10.356 34.586 1.00 79.38 921 THR A C 1
ATOM 7050 O O . THR A 1 921 ? -37.530 11.225 34.138 1.00 79.38 921 THR A O 1
ATOM 7053 N N . LYS A 1 922 ? -37.068 9.710 35.722 1.00 76.12 922 LYS A N 1
ATOM 7054 C CA . LYS A 1 922 ? -38.220 10.050 36.574 1.00 76.12 922 LYS A CA 1
ATOM 7055 C C . LYS A 1 922 ? -37.928 11.293 37.442 1.00 76.12 922 LYS A C 1
ATOM 7057 O O . LYS A 1 922 ? -36.762 11.567 37.737 1.00 76.12 922 LYS A O 1
ATOM 7062 N N . PRO A 1 923 ? -38.958 12.009 37.945 1.00 70.19 923 PRO A N 1
ATOM 7063 C CA . PRO A 1 923 ? -38.784 13.203 38.789 1.00 70.19 923 PRO A CA 1
ATOM 7064 C C . PRO A 1 923 ? -37.946 12.972 40.057 1.00 70.19 923 PRO A C 1
ATOM 7066 O O . PRO A 1 923 ? -37.304 13.885 40.566 1.00 70.19 923 PRO A O 1
ATOM 7069 N N . ASN A 1 924 ? -37.910 11.732 40.551 1.00 67.75 924 ASN A N 1
ATOM 7070 C CA . ASN A 1 924 ? -37.112 11.306 41.699 1.00 67.75 924 ASN A CA 1
ATOM 7071 C C . ASN A 1 924 ? -35.637 10.988 41.362 1.00 67.75 924 ASN A C 1
ATOM 7073 O O . ASN A 1 924 ? -34.947 10.401 42.191 1.00 67.75 924 ASN A O 1
ATOM 7077 N N . ARG A 1 925 ? -35.153 11.372 40.169 1.00 67.00 925 ARG A N 1
ATOM 7078 C CA . ARG A 1 925 ? -33.797 11.103 39.645 1.00 67.00 925 ARG A CA 1
ATOM 7079 C C . ARG A 1 925 ? -33.474 9.623 39.400 1.00 67.00 925 ARG A C 1
ATOM 7081 O O . ARG A 1 925 ? -32.308 9.275 39.230 1.00 67.00 925 ARG A O 1
ATOM 7088 N N . GLU A 1 926 ? -34.477 8.751 39.320 1.00 76.44 926 GLU A N 1
ATOM 7089 C CA . GLU A 1 926 ? -34.278 7.393 38.806 1.00 76.44 926 GLU A CA 1
ATOM 7090 C C . GLU A 1 926 ? -34.130 7.429 37.282 1.00 76.44 926 GLU A C 1
ATOM 7092 O O . GLU A 1 926 ? -35.079 7.768 36.569 1.00 76.44 926 GLU A O 1
ATOM 7097 N N . CYS A 1 927 ? -32.946 7.071 36.786 1.00 79.88 927 CYS A N 1
ATOM 7098 C CA . CYS A 1 927 ? -32.664 7.000 35.356 1.00 79.88 927 CYS A CA 1
ATOM 7099 C C . CYS A 1 927 ? -32.789 5.563 34.836 1.00 79.88 927 CYS A C 1
ATOM 7101 O O . CYS A 1 927 ? -32.283 4.618 35.455 1.00 79.88 927 CYS A O 1
ATOM 7103 N N . TYR A 1 928 ? -33.451 5.419 33.692 1.00 84.81 928 TYR A N 1
ATOM 7104 C CA . TYR A 1 928 ? -33.600 4.175 32.949 1.00 84.81 928 TYR A CA 1
ATOM 7105 C C . TYR A 1 928 ? -32.907 4.316 31.588 1.00 84.81 928 TYR A C 1
ATOM 7107 O O . TYR A 1 928 ? -32.754 5.419 31.070 1.00 84.81 928 TYR A O 1
ATOM 7115 N N . LEU A 1 929 ? -32.496 3.199 30.999 1.00 88.50 929 LEU A N 1
ATOM 7116 C CA . LEU A 1 929 ? -31.923 3.153 29.657 1.00 88.50 929 LEU A CA 1
ATOM 7117 C C . LEU A 1 929 ? -32.626 2.076 28.841 1.00 88.50 929 LEU A C 1
ATOM 7119 O O . LEU A 1 929 ? -32.745 0.933 29.288 1.00 88.50 929 LEU A O 1
ATOM 7123 N N . ASP A 1 930 ? -33.103 2.428 27.651 1.00 90.00 930 ASP A N 1
ATOM 7124 C CA . ASP A 1 930 ? -33.698 1.441 26.758 1.00 90.00 930 ASP A CA 1
ATOM 7125 C C . ASP A 1 930 ? -32.654 0.402 26.323 1.00 90.00 930 ASP A C 1
ATOM 7127 O O . ASP A 1 930 ? -31.460 0.688 26.240 1.00 90.00 930 ASP A O 1
ATOM 7131 N N . ARG A 1 931 ? -33.092 -0.833 26.064 1.00 90.06 931 ARG A N 1
ATOM 7132 C CA . ARG A 1 931 ? -32.162 -1.951 25.841 1.00 90.06 931 ARG A CA 1
ATOM 7133 C C . ARG A 1 931 ? -31.379 -1.837 24.526 1.00 90.06 931 ARG A C 1
ATOM 7135 O O . ARG A 1 931 ? -30.299 -2.413 24.439 1.00 90.06 931 ARG A O 1
ATOM 7142 N N . ALA A 1 932 ? -31.879 -1.088 23.538 1.00 90.81 932 ALA A N 1
ATOM 7143 C CA . ALA A 1 932 ? -31.149 -0.836 22.298 1.00 90.81 932 ALA A CA 1
ATOM 7144 C C . ALA A 1 932 ? -29.995 0.151 22.545 1.00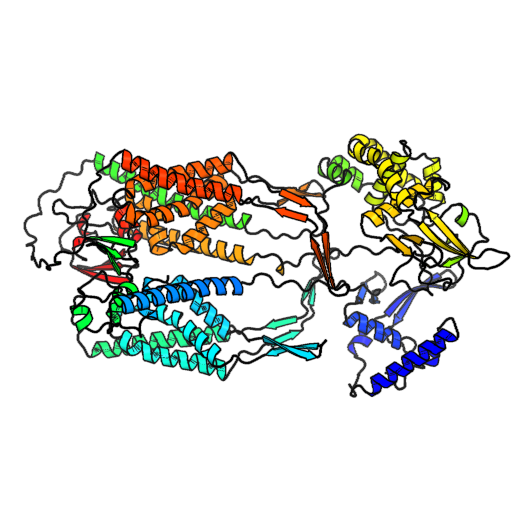 90.81 932 ALA A C 1
ATOM 7146 O O . ALA A 1 932 ? -28.847 -0.165 22.237 1.00 90.81 932 ALA A O 1
ATOM 7147 N N . SER A 1 933 ? -30.262 1.284 23.203 1.00 92.69 933 SER A N 1
ATOM 7148 C CA . SER A 1 933 ? -29.232 2.237 23.646 1.00 92.69 933 SER A CA 1
ATOM 7149 C C . SER A 1 933 ? -28.256 1.611 24.643 1.00 92.69 933 SER A C 1
ATOM 7151 O O . SER A 1 933 ? -27.058 1.886 24.607 1.00 92.69 933 SER A O 1
ATOM 7153 N N . ALA A 1 934 ? -28.737 0.717 25.508 1.00 91.25 934 ALA A N 1
ATOM 7154 C CA . ALA A 1 934 ? -27.891 -0.050 26.410 1.00 91.25 934 ALA A CA 1
ATOM 7155 C C . ALA A 1 934 ? -26.891 -0.919 25.640 1.00 91.25 934 ALA A C 1
ATOM 7157 O O . ALA A 1 934 ? -25.699 -0.875 25.938 1.00 91.25 934 ALA A O 1
ATOM 7158 N N . PHE A 1 935 ? -27.345 -1.639 24.610 1.00 93.62 935 PHE A N 1
ATOM 7159 C CA . PHE A 1 935 ? -26.461 -2.433 23.763 1.00 93.62 935 PHE A CA 1
ATOM 7160 C C . PHE A 1 935 ? -25.432 -1.561 23.028 1.00 93.62 935 PHE A C 1
ATOM 7162 O O . PHE A 1 935 ? -24.250 -1.906 23.015 1.00 93.62 935 PHE A O 1
ATOM 7169 N N . LEU A 1 936 ? -25.840 -0.399 22.497 1.00 92.94 936 LEU A N 1
ATOM 7170 C CA . LEU A 1 936 ? -24.908 0.577 21.917 1.00 92.94 936 LEU A CA 1
ATOM 7171 C C . LEU A 1 936 ? -23.796 0.933 22.919 1.00 92.94 936 LEU A C 1
ATOM 7173 O O . LEU A 1 936 ? -22.622 0.825 22.578 1.00 92.94 936 LEU A O 1
ATOM 7177 N N . ALA A 1 937 ? -24.155 1.228 24.173 1.00 91.62 937 ALA A N 1
ATOM 7178 C CA . ALA A 1 937 ? -23.226 1.493 25.278 1.00 91.62 937 ALA A CA 1
ATOM 7179 C C . ALA A 1 937 ? -22.500 0.254 25.843 1.00 91.62 937 ALA A C 1
ATOM 7181 O O . ALA A 1 937 ? -21.852 0.343 26.890 1.00 91.62 937 ALA A O 1
ATOM 7182 N N . GLY A 1 938 ? -22.587 -0.909 25.192 1.00 90.75 938 GLY A N 1
ATOM 7183 C CA . GLY A 1 938 ? -21.888 -2.133 25.597 1.00 90.75 938 GLY A CA 1
ATOM 7184 C C . GLY A 1 938 ? -22.537 -2.882 26.760 1.00 90.75 938 GLY A C 1
ATOM 7185 O O . GLY A 1 938 ? -21.855 -3.638 27.446 1.00 90.75 938 GLY A O 1
ATOM 7186 N N . LEU A 1 939 ? -23.828 -2.664 27.016 1.00 91.50 939 LEU A N 1
ATOM 7187 C CA . LEU A 1 939 ? -24.626 -3.392 28.002 1.00 91.50 939 LEU A CA 1
ATOM 7188 C C . LEU A 1 939 ? -25.567 -4.363 27.276 1.00 91.50 939 LEU A C 1
ATOM 7190 O O . LEU A 1 939 ? -26.632 -3.982 26.785 1.00 91.50 939 LEU A O 1
ATOM 7194 N N . VAL A 1 940 ? -25.186 -5.636 27.207 1.00 91.81 940 VAL A N 1
ATOM 7195 C CA . VAL A 1 940 ? -26.033 -6.689 26.634 1.00 91.81 940 VAL A CA 1
ATOM 7196 C C . VAL A 1 940 ? -27.067 -7.085 27.678 1.00 91.81 940 VAL A C 1
ATOM 7198 O O . VAL A 1 940 ? -26.710 -7.473 28.787 1.00 91.81 940 VAL A O 1
ATOM 7201 N N . SER A 1 941 ? -28.353 -6.981 27.347 1.00 90.19 941 SER A N 1
ATOM 7202 C CA . SER A 1 941 ? -29.425 -7.243 28.307 1.00 90.19 941 SER A CA 1
ATOM 7203 C C . SER A 1 941 ? -30.293 -8.413 27.879 1.00 90.19 941 SER A C 1
ATOM 7205 O O . SER A 1 941 ? -30.749 -8.480 26.739 1.00 90.19 941 SER A O 1
ATOM 7207 N N . LEU A 1 942 ? -30.600 -9.300 28.818 1.00 88.38 942 LEU A N 1
ATOM 7208 C CA . LEU A 1 942 ? -31.550 -10.391 28.644 1.00 88.38 942 LEU A CA 1
ATOM 7209 C C . LEU A 1 942 ? -32.552 -10.356 29.796 1.00 88.38 942 LEU A C 1
ATOM 7211 O O . LEU A 1 942 ? -32.180 -10.223 30.958 1.00 88.38 942 LEU A O 1
ATOM 7215 N N . HIS A 1 943 ? -33.834 -10.439 29.466 1.00 84.62 943 HIS A N 1
ATOM 7216 C CA . HIS A 1 943 ? -34.907 -10.460 30.450 1.00 84.62 943 HIS A CA 1
ATOM 7217 C C . HIS A 1 943 ? -35.537 -11.848 30.417 1.00 84.62 943 HIS A C 1
ATOM 7219 O O . HIS A 1 943 ? -36.093 -12.228 29.385 1.00 84.62 943 HIS A O 1
ATOM 7225 N N . VAL A 1 944 ? -35.386 -12.595 31.510 1.00 84.12 944 VAL A N 1
ATOM 7226 C CA . VAL A 1 944 ? -35.918 -13.953 31.677 1.00 84.12 944 VAL A CA 1
ATOM 7227 C C . VAL A 1 944 ? -36.802 -13.939 32.919 1.00 84.12 944 VAL A C 1
ATOM 7229 O O . VAL A 1 944 ? -36.331 -13.616 34.009 1.00 84.12 944 VAL A O 1
ATOM 7232 N N . ASP A 1 945 ? -38.087 -14.239 32.741 1.00 83.00 945 ASP A N 1
ATOM 7233 C CA . ASP A 1 945 ? -39.124 -14.206 33.777 1.00 83.00 945 ASP A CA 1
ATOM 7234 C C . ASP A 1 945 ? -39.157 -12.902 34.593 1.00 83.00 945 ASP A C 1
ATOM 7236 O O . ASP A 1 945 ? -39.707 -11.892 34.162 1.00 83.00 945 ASP A O 1
ATOM 7240 N N . GLN A 1 946 ? -38.593 -12.929 35.801 1.00 83.00 946 GLN A N 1
ATOM 7241 C CA . GLN A 1 946 ? -38.586 -11.824 36.755 1.00 83.00 946 GLN A CA 1
ATOM 7242 C C . GLN A 1 946 ? -37.220 -11.170 36.921 1.00 83.00 946 GLN A C 1
ATOM 7244 O O . GLN A 1 946 ? -37.093 -10.214 37.687 1.00 83.00 946 GLN A O 1
ATOM 7249 N N . THR A 1 947 ? -36.205 -11.647 36.215 1.00 82.25 947 THR A N 1
ATOM 7250 C CA . THR A 1 947 ? -34.822 -11.250 36.446 1.00 82.25 947 THR A CA 1
ATOM 7251 C C . THR A 1 947 ? -34.263 -10.606 35.186 1.00 82.25 947 THR A C 1
ATOM 7253 O O . THR A 1 947 ? -34.356 -11.139 34.076 1.00 82.25 947 THR A O 1
ATOM 7256 N N . MET A 1 948 ? -33.686 -9.415 35.345 1.00 84.25 948 MET A N 1
ATOM 7257 C CA . MET A 1 948 ? -32.943 -8.763 34.276 1.00 84.25 948 MET A CA 1
ATOM 7258 C C . MET A 1 948 ? -31.457 -9.061 34.436 1.00 84.25 948 MET A C 1
ATOM 7260 O O . MET A 1 948 ? -30.848 -8.679 35.434 1.00 84.25 948 MET A O 1
ATOM 7264 N N . TYR A 1 949 ? -30.887 -9.709 33.426 1.00 86.75 949 TYR A N 1
ATOM 7265 C CA . TYR A 1 949 ? -29.460 -9.956 33.277 1.00 86.75 949 TYR A CA 1
ATOM 7266 C C . TYR A 1 949 ? -28.864 -8.846 32.416 1.00 86.75 949 TYR A C 1
ATOM 7268 O O . TYR A 1 949 ? -29.329 -8.607 31.301 1.00 86.75 949 TYR A O 1
ATOM 7276 N N . VAL A 1 950 ? -27.848 -8.156 32.925 1.00 86.62 950 VAL A N 1
ATOM 7277 C CA . VAL A 1 950 ? -27.146 -7.076 32.225 1.00 86.62 950 VAL A CA 1
ATOM 7278 C C . VAL A 1 950 ? -25.658 -7.383 32.229 1.00 86.62 950 VAL A C 1
ATOM 7280 O O . VAL A 1 950 ? -25.003 -7.308 33.265 1.00 86.62 950 VAL A O 1
ATOM 7283 N N . PHE A 1 951 ? -25.126 -7.734 31.066 1.00 87.38 951 PHE A N 1
ATOM 7284 C CA . PHE A 1 951 ? -23.710 -7.983 30.865 1.00 87.38 951 PHE A CA 1
ATOM 7285 C C . PHE A 1 951 ? -23.022 -6.727 30.329 1.00 87.38 951 PHE A C 1
ATOM 7287 O O . PHE A 1 951 ? -23.286 -6.291 29.208 1.00 87.38 951 PHE A O 1
ATOM 7294 N N . ASP A 1 952 ? -22.141 -6.140 31.133 1.00 86.62 952 ASP A N 1
ATOM 7295 C CA . ASP A 1 952 ? -21.318 -5.000 30.746 1.00 86.62 952 ASP A CA 1
ATOM 7296 C C . ASP A 1 952 ? -20.026 -5.479 30.081 1.00 86.62 952 ASP A C 1
ATOM 7298 O O . ASP A 1 952 ? -19.113 -5.959 30.749 1.00 86.62 952 ASP A O 1
ATOM 7302 N N . VAL A 1 953 ? -19.933 -5.303 28.764 1.00 84.00 953 VAL A N 1
ATOM 7303 C CA . VAL A 1 953 ? -18.787 -5.683 27.921 1.00 84.00 953 VAL A CA 1
ATOM 7304 C C . VAL A 1 953 ? -17.523 -4.882 28.270 1.00 84.00 953 VAL A C 1
ATOM 7306 O O . VAL A 1 953 ? -16.404 -5.356 28.052 1.00 84.00 953 VAL A O 1
ATOM 7309 N N . LYS A 1 954 ? -17.673 -3.685 28.848 1.00 82.00 954 LYS A N 1
ATOM 7310 C CA . LYS A 1 954 ? -16.555 -2.784 29.171 1.00 82.00 954 LYS A CA 1
ATOM 7311 C C . LYS A 1 954 ? -15.830 -3.247 30.427 1.00 82.00 954 LYS A C 1
ATOM 7313 O O . LYS A 1 954 ? -14.625 -3.473 30.407 1.00 82.00 954 LYS A O 1
ATOM 7318 N N . ASN A 1 955 ? -16.590 -3.450 31.503 1.00 77.62 955 ASN A N 1
ATOM 7319 C CA . ASN A 1 955 ? -16.068 -3.955 32.774 1.00 77.62 955 ASN A CA 1
ATOM 7320 C C . ASN A 1 955 ? -16.020 -5.489 32.841 1.00 77.62 955 ASN A C 1
ATOM 7322 O O . ASN A 1 955 ? -15.466 -6.042 33.792 1.00 77.62 955 ASN A O 1
ATOM 7326 N N . TRP A 1 956 ? -16.586 -6.160 31.833 1.00 79.25 956 TRP A N 1
ATOM 7327 C CA . TRP A 1 956 ? -16.728 -7.610 31.719 1.00 79.25 956 TRP A CA 1
ATOM 7328 C C . TRP A 1 956 ? -17.428 -8.230 32.934 1.00 79.25 956 TRP A C 1
ATOM 7330 O O . TRP A 1 956 ? -16.945 -9.187 33.532 1.00 79.25 956 TRP A O 1
ATOM 7340 N N . ARG A 1 957 ? -18.556 -7.634 33.344 1.00 78.44 957 ARG A N 1
ATOM 7341 C CA . ARG A 1 957 ? -19.314 -8.004 34.552 1.00 78.44 957 ARG A CA 1
ATOM 7342 C C . ARG A 1 957 ? -20.768 -8.303 34.227 1.00 78.44 957 ARG A C 1
ATOM 7344 O O . ARG A 1 957 ? -21.387 -7.593 33.440 1.00 78.44 957 ARG A O 1
ATOM 7351 N N . LEU A 1 958 ? -21.314 -9.329 34.875 1.00 81.06 958 LEU A N 1
ATOM 7352 C CA . LEU A 1 958 ? -22.733 -9.659 34.820 1.00 81.06 958 LEU A CA 1
ATOM 7353 C C . LEU A 1 958 ? -23.437 -9.106 36.063 1.00 81.06 958 LEU A C 1
ATOM 7355 O O . LEU A 1 958 ? -23.087 -9.457 37.188 1.00 81.06 958 LEU A O 1
ATOM 7359 N N . PHE A 1 959 ? -24.438 -8.260 35.850 1.00 80.19 959 PHE A N 1
ATOM 7360 C CA . PHE A 1 959 ? -25.313 -7.725 36.885 1.00 80.19 959 PHE A CA 1
ATOM 7361 C C . PHE A 1 959 ? -26.702 -8.345 36.757 1.00 80.19 959 PHE A C 1
ATOM 7363 O O . PHE A 1 959 ? -27.212 -8.519 35.649 1.00 80.19 959 PHE A O 1
ATOM 7370 N N . THR A 1 960 ? -27.330 -8.648 37.890 1.00 80.81 960 THR A N 1
ATOM 7371 C CA . THR A 1 960 ? -28.685 -9.205 37.936 1.00 80.81 960 THR A CA 1
ATOM 7372 C C . THR A 1 960 ? -29.525 -8.465 38.955 1.00 80.81 960 THR A C 1
ATOM 7374 O O . THR A 1 960 ? -29.067 -8.222 40.072 1.00 80.81 960 THR A O 1
ATOM 7377 N N . TYR A 1 961 ? -30.760 -8.131 38.598 1.00 79.88 961 TYR A N 1
ATOM 7378 C CA . TYR A 1 961 ? -31.719 -7.576 39.546 1.00 79.88 961 TYR A CA 1
ATOM 7379 C C . TYR A 1 961 ? -33.151 -7.966 39.183 1.00 79.88 961 TYR A C 1
ATOM 7381 O O . TYR A 1 961 ? -33.477 -8.192 38.013 1.00 79.88 961 TYR A O 1
ATOM 7389 N N . ASP A 1 962 ? -34.007 -8.012 40.201 1.00 80.12 962 ASP A N 1
ATOM 7390 C CA . ASP A 1 962 ? -35.406 -8.383 40.028 1.00 80.12 962 ASP A CA 1
ATOM 7391 C C . ASP A 1 962 ? -36.244 -7.222 39.485 1.00 80.12 962 ASP A C 1
ATOM 7393 O O . ASP A 1 962 ? -36.131 -6.055 39.892 1.00 80.12 962 ASP A O 1
ATOM 7397 N N . THR A 1 963 ? -37.135 -7.583 38.572 1.00 74.00 963 THR A N 1
ATOM 7398 C CA . THR A 1 963 ? -38.078 -6.708 37.878 1.00 74.00 963 THR A CA 1
ATOM 7399 C C . THR A 1 963 ? -39.515 -6.994 38.349 1.00 74.00 963 THR A C 1
ATOM 7401 O O . THR A 1 963 ? -39.869 -8.142 38.641 1.00 74.00 963 THR A O 1
ATOM 7404 N N . PRO A 1 964 ? -40.362 -5.959 38.502 1.00 67.38 964 PRO A N 1
ATOM 7405 C CA . PRO A 1 964 ? -41.719 -6.115 39.037 1.00 67.38 964 PRO A CA 1
ATOM 7406 C C . PRO A 1 964 ? -42.662 -6.873 38.074 1.00 67.38 964 PRO A C 1
ATOM 7408 O O . PRO A 1 964 ? -42.637 -6.633 36.873 1.00 67.38 964 PRO A O 1
ATOM 7411 N N . ARG A 1 965 ? -43.551 -7.739 38.606 1.00 54.81 965 ARG A N 1
ATOM 7412 C CA . ARG A 1 965 ? -44.466 -8.622 37.828 1.00 54.81 965 ARG A CA 1
ATOM 7413 C C . ARG A 1 965 ? -45.525 -7.913 36.968 1.00 54.81 965 ARG A C 1
ATOM 7415 O O . ARG A 1 965 ? -46.095 -8.551 36.094 1.00 54.81 965 ARG A O 1
ATOM 7422 N N . TYR A 1 966 ? -45.845 -6.645 37.237 1.00 45.69 966 TYR A N 1
ATOM 7423 C CA . TYR A 1 966 ? -47.119 -6.036 36.805 1.00 45.69 966 TYR A CA 1
ATOM 7424 C C . TYR A 1 966 ? -46.986 -4.733 35.999 1.00 45.69 966 TYR A C 1
ATOM 7426 O O . TYR A 1 966 ? -47.891 -3.901 36.002 1.00 45.69 966 TYR A O 1
ATOM 7434 N N . GLY A 1 967 ? -45.871 -4.540 35.298 1.00 53.06 967 GLY A N 1
ATOM 7435 C CA . GLY A 1 967 ? -45.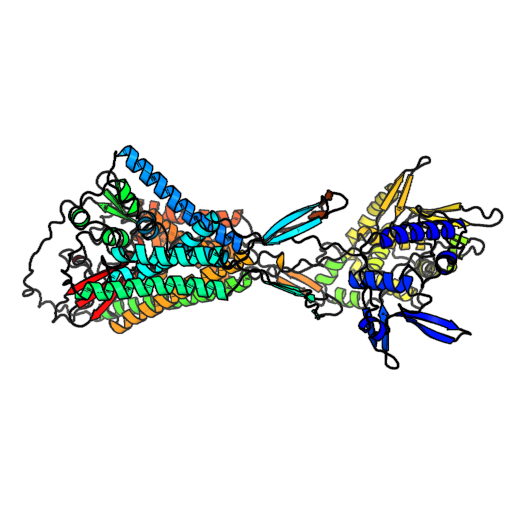621 -3.337 34.508 1.00 53.06 967 GLY A CA 1
ATOM 7436 C C . GLY A 1 967 ? -45.646 -3.579 32.995 1.00 53.06 967 GLY A C 1
ATOM 7437 O O . GLY A 1 967 ? -44.765 -4.241 32.457 1.00 53.06 967 GLY A O 1
ATOM 7438 N N . LEU A 1 968 ? -46.646 -3.040 32.287 1.00 55.03 968 LEU A N 1
ATOM 7439 C CA . LEU A 1 968 ? -46.707 -3.026 30.811 1.00 55.03 968 LEU A CA 1
ATOM 7440 C C . LEU A 1 968 ? -46.067 -1.759 30.203 1.00 55.03 968 LEU A C 1
ATOM 7442 O O . LEU A 1 968 ? -46.160 -1.539 28.993 1.00 55.03 968 LEU A O 1
ATOM 7446 N N . GLY A 1 969 ? -45.438 -0.906 31.018 1.00 64.44 969 GLY A N 1
ATOM 7447 C CA . GLY A 1 969 ? -44.882 0.371 30.587 1.00 64.44 969 GLY A CA 1
ATOM 7448 C C . GLY A 1 969 ? -43.511 0.241 29.918 1.00 64.44 969 GLY A C 1
ATOM 7449 O O . GLY A 1 969 ? -42.747 -0.689 30.169 1.00 64.44 969 GLY A O 1
ATOM 7450 N N . ARG A 1 970 ? -43.146 1.236 29.096 1.00 72.00 970 ARG A N 1
ATOM 7451 C CA . ARG A 1 970 ? -41.820 1.316 28.443 1.00 72.00 970 ARG A CA 1
ATOM 7452 C C . ARG A 1 970 ? -40.640 1.255 29.427 1.00 72.00 970 ARG A C 1
ATOM 7454 O O . ARG A 1 970 ? -39.583 0.750 29.075 1.00 72.00 970 ARG A O 1
ATOM 7461 N N . LEU A 1 971 ? -40.834 1.743 30.657 1.00 72.94 971 LEU A N 1
ATOM 7462 C CA . LEU A 1 971 ? -39.807 1.780 31.706 1.00 72.94 971 LEU A CA 1
ATOM 7463 C C . LEU A 1 971 ? -39.597 0.419 32.383 1.00 72.94 971 LEU A C 1
ATOM 7465 O O . LEU A 1 971 ? -38.502 0.154 32.866 1.00 72.94 971 LEU A O 1
ATOM 7469 N N . ASP A 1 972 ? -40.604 -0.459 32.379 1.00 69.31 972 ASP A N 1
ATOM 7470 C CA . ASP A 1 972 ? -40.509 -1.794 32.989 1.00 69.31 972 ASP A CA 1
ATOM 7471 C C . ASP A 1 972 ? -39.663 -2.750 32.135 1.00 69.31 972 ASP A C 1
ATOM 7473 O O . ASP A 1 972 ? -39.076 -3.705 32.635 1.00 69.31 972 ASP A O 1
ATOM 7477 N N . ARG A 1 973 ? -39.554 -2.452 30.835 1.00 74.44 973 ARG A N 1
ATOM 7478 C CA . ARG A 1 973 ? -38.723 -3.184 29.867 1.00 74.44 973 ARG A CA 1
ATOM 7479 C C . ARG A 1 973 ? -37.301 -2.624 29.743 1.00 74.44 973 ARG A C 1
ATOM 7481 O O . ARG A 1 973 ? -36.519 -3.141 28.944 1.00 74.44 973 ARG A O 1
ATOM 7488 N N . ALA A 1 974 ? -36.982 -1.568 30.487 1.00 83.00 974 ALA A N 1
ATOM 7489 C CA . ALA A 1 974 ? -35.737 -0.813 30.395 1.00 83.00 974 ALA A CA 1
ATOM 7490 C C . ALA A 1 974 ? -34.756 -1.178 31.513 1.00 83.00 974 ALA A C 1
ATOM 7492 O O . ALA A 1 974 ? -35.145 -1.703 32.555 1.00 83.00 974 ALA A O 1
ATOM 7493 N N . ILE A 1 975 ? -33.476 -0.865 31.318 1.00 83.94 975 ILE A N 1
ATOM 7494 C CA . ILE A 1 975 ? -32.442 -1.085 32.327 1.00 83.94 975 ILE A CA 1
ATOM 7495 C C . ILE A 1 975 ? -32.489 0.043 33.358 1.00 83.94 975 ILE A C 1
ATOM 7497 O O . ILE A 1 975 ? -32.277 1.206 33.023 1.00 83.94 975 ILE A O 1
ATOM 7501 N N . ALA A 1 976 ? -32.725 -0.292 34.624 1.00 82.31 976 ALA A N 1
ATOM 7502 C CA . ALA A 1 976 ? -32.697 0.647 35.739 1.00 82.31 976 ALA A CA 1
ATOM 7503 C C . ALA A 1 976 ? -31.248 0.968 36.157 1.00 82.31 976 ALA A C 1
ATOM 7505 O O . ALA A 1 976 ? -30.676 0.296 37.017 1.00 82.31 976 ALA A O 1
ATOM 7506 N N . LEU A 1 977 ? -30.659 2.024 35.584 1.00 78.69 977 LEU A N 1
ATOM 7507 C CA . LEU A 1 977 ? -29.263 2.420 35.833 1.00 78.69 977 LEU A CA 1
ATOM 7508 C C . LEU A 1 977 ? -28.972 2.768 37.301 1.00 78.69 977 LEU A C 1
ATOM 7510 O O . LEU A 1 977 ? -27.832 2.662 37.737 1.00 78.69 977 LEU A O 1
ATOM 7514 N N . TYR A 1 978 ? -29.987 3.187 38.060 1.00 72.12 978 TYR A N 1
ATOM 7515 C CA . TYR A 1 978 ? -29.858 3.548 39.476 1.00 72.12 978 TYR A CA 1
ATOM 7516 C C . TYR A 1 978 ? -29.815 2.340 40.427 1.00 72.12 978 TYR A C 1
ATOM 7518 O O . TYR A 1 978 ? -29.420 2.493 41.579 1.00 72.12 978 TYR A O 1
ATOM 7526 N N . ARG A 1 979 ? -30.261 1.156 39.977 1.00 66.44 979 ARG A N 1
ATOM 7527 C CA . ARG A 1 979 ? -30.245 -0.081 40.782 1.00 66.44 979 ARG A CA 1
ATOM 7528 C C . ARG A 1 979 ? -28.909 -0.816 40.708 1.00 66.44 979 ARG A C 1
ATOM 7530 O O . ARG A 1 979 ? -28.674 -1.714 41.507 1.00 66.44 979 ARG A O 1
ATOM 7537 N N . ILE A 1 980 ? -28.073 -0.447 39.741 1.00 62.19 980 ILE A N 1
ATOM 7538 C CA . ILE A 1 980 ? -26.757 -1.024 39.490 1.00 62.19 980 ILE A CA 1
ATOM 7539 C C . ILE A 1 980 ? -25.737 0.091 39.754 1.00 62.19 980 ILE A C 1
ATOM 7541 O O . ILE A 1 980 ? -25.333 0.810 38.837 1.00 62.19 980 ILE A O 1
ATOM 7545 N N . SER A 1 981 ? -25.416 0.296 41.032 1.00 50.34 981 SER A N 1
ATOM 7546 C CA . SER A 1 981 ? -24.445 1.293 41.507 1.00 50.34 981 SER A CA 1
ATOM 7547 C C . SER A 1 981 ? -23.251 0.624 42.156 1.00 50.34 981 SER A C 1
ATOM 7549 O O . SER A 1 981 ? -23.518 -0.200 43.061 1.00 50.34 981 SER A O 1
#

Organism: Saprolegnia diclina (strain VS20) (NCBI:txid1156394)

Foldseek 3Di:
DLPPQDDLQLVLVVDPDPVSSVVSVVVSVVVVVVVVVPPDDPDDPPPVLVVLQEFAWDFDQDPNDTDIDTDRLCDSSRVVVSVVLVVLVVVVQWDWDWDDDPVDIHTYIGDGHDDDPPFPFPFFCDPLNVLVVLLVVVVVQLVVLVVVLVVLCVVQVPDDDPVVCLCLLLCLARNDLVSLVSQLLSLLQVLQFFDWDWDDPDPPDIDIDRDQDDLVSLLVSLVSNCSVLSSVCLQCCQPLFQQLLVLLVVLSVVLSCCSSCCSRVPNDDKDKDQDWDWDPPDPVDDIDTDGIDIDRGDPVSSVVSVVSSVVSNVVSVVSSVVVCVPDPPPVPPQPDPLFFSSCNSNDDPVCSVVVVDDRPSNCSSRQWDDDDQWIARSLLRAIHGHPPDPPVPPDPPPPPPPPDDPDPPDPVNVVVLVVLQVVLLVLLVVVLVLLVVLLVLLCQFLVDPDWDLDDDDDDLLLVCLQVDVVLVVLLVPQDFDAKFFFDFPVQLVDQQKWFQAFEPVQPSLEDTDRCLVGAFFHHDPPDDSNDGDHAMDRDGSVLLLQLQLLLCLQVVHGQDLVLQVVLQVRTSPRDPCSSVNNVSSSVSCVVPVVSCVVVSPCSVVVVVVLVVLQEKGWTFMAGPDPRDTDIDIDGQQDPVGGSSSNSVSSSLVVCCVQVQWDWDWDDDPPGIHTYIHGGDHDDRDIDDSSSPNSPLSVVLSVLSVVLSVQLVVLSVVLVVLCVVLVNLADSQLSSCLCLLSCPQPVRLVSLVSQLVSLLCQLFFWGWDWDDRNNDTDTDGDFDPLSSLLSSLLSNLSVLSSVLQNCCNVLALVSQQLSVQLSVQLSVVSSCLSVVPPHDKDKDADWDWDDPPPPRDIDTDGMDIGRGDPVSSVVSVVSSVCSSVVSSVVSCVVCVCDDGDPQPFPLARSRLSNHDDQPVQADPVRFGWHRQSSCVSRQWHWDDDQFKIWTQRSSSRHIDIDGADPDDPDSRSNTHGRVVHD

Radius of gyration: 41.46 Å; chains: 1; bounding box: 108×72×107 Å

pLDDT: mean 79.99, std 14.7, range [28.16, 96.19]

Secondary structure (DSSP, 8-state):
-TTTS--HHHHHTT-SSHHHHHHHHHHHHHHHHHHHHS--------HHHHTTT-EEEEEEEETTEEEEEEEETT-TTTHHHHHHHHHHHHTTSS-EEEEE-SS-EEEEEPPPPP------PPPP--HHHHHHHHHHHHHHHHHHHHHHHHHHHHHTT-----GGGHHHHHHHHTS-HHHHHHHHHHHHHHHTB--EEEEE-SSS-EEEEEPPPPHHHHHHHHHHHHHHHHHHHHHHHHHHHHHHHHHHHHHHHHHHHHHHHHHHHSPPPPEEE---EEEEEETTTEEEEE--EEE-B-HHHHHHHHHHHHHHHHHHHHHHHHHHTTS---------TTS-HHHHHHS-HHHHHTTT---HHHHHHTTEEEETTEEEETTTTEEEE--S----------S-S---------HHHHHHHHHHHHHHHHHHHHHHHHHHHHHHHHHHHS------TT-----HHHHHHHH-HHHHHHHHTSPP---B-B--HHHHS-TT-EEEE--TTTTT-SPPB-GGG-EEP-B-TT--TTS--EE-B---HHHHHHHHHHHHHHHTSPPPHHHHHHHHHTBTT--TTHHHHHHHHHHHHHHTHHHHHHHHHHHHHHHHHHHHHTEEEEEEEE-TTT--EEEEEEETT-TTS-HHHHHHHHHHHHHHHTTSS-EEEEEETTEEEEEEBPP-PPP--PPPGGGS--HHHHHHHHHHHHHHHHHHHHHHHHHHHHHHTTT-S-GGGGGGHHHHHIIIII-HHHHHHHHHHHHHHHHB---EEEEETTEEEEE-PPPPHHHHHHHHHHHHHHHHHHHHHHHHHHGGGHHHHHHHHHHHHHHHHHHHHHHSPPPPEEEEEEEEEEETTTTEEEEEEEEEE-B-HHHHHHHHHHHHHHHHHHHHHHHHH-TTPPP-----SSS-HHHHHHS--TTTB-TTS-BEE-HHHHHHTTEEEEEETTEEEEEETTTTEEEEEE--TT--STTTTSEETTT--